Protein AF-A0A945CNE2-F1 (afdb_monomer_lite)

pLDDT: mean 84.8, std 10.84, range [41.72, 98.56]

Secondary structure (DSSP, 8-state):
--EEEEEE-TTS-EEEEETTEEEEE---SEEEEE-SS-EEEEEEE-TTS-EEEEESSS-EEEE-SS-EEEE-GGGT-S-SS-EEEEE-TTSPEEEEETTEEEEE-SSSEEEE-GGGT--S-BEEEEE-TTSPEEEE-SSSEEEEETTEEEEE-GGGT-S-S-EEEEEE-TTS-EEEEETTEEEEE-SS-EEEE-GGGT-S-S-EEEEEE-TTS-EEEEESS-EEEE-SS-EEEE-TTTT-S-S-EEEEEE-TTS-EEEEEBSS-EEEESSS-EEEE-TTTT-S-SBEEEEEE-TT-PEEEEETTEEEEE-----PPPEEEEEEEESEEEES-SEEEEETT--EEEEEEEE--SS-SS-EEEEEEETT-SS-EEESSSEEEEESPPSEEEEEEEEEE-TT-PBPSS-EEEEEEEE----TTTEEEEEEEEPPEEGGGTTGGGTS-SEEEEEEE-SSS-EEEEEEEE-TTTBSS-EEEEEEE-TTEEEEEEE---B-GGGGG--SEEEEEEEEEEEEEETTEEEEEEEEEEEEEE-TTEEETT-HHHHHTT--TT-HHHHHHHHHHHHHHHHHHTTSS--SSHHHHHHHHHHHHHTT-EE---SSS-HHHHTT-TT-EEEPPPHHHHHHHSEE-HHHHHHHHHHHHHHTT--EEEEEETTEEEEEEEEEEETT--SS----GGG-EEETTEEEEEE-GGGBTTB-HHHHHHHHHHHHHHT--GGGSEEEHHHHGGGS---PPPP--PPPPPPHHHHHHHHHHHHHHHHHHHHHHHIIIIIHHHHH-TT-HHHHHHHHHHHHHTT-HHHHHHHHHTTTTSTTHHHHHHHHHHHHHHTT-HHHHHHHHHHHHHH-TT-HHHHHHHHHHHHHHH-

Sequence (870 aa):
TGVKTIVEDREGNLWFGSKGGVNRYDEAQFTNFVFDDKILASTVEDRDGNLWFGKYEGGVIRYDGQQFVNFTTEDGLAGNRAIPKLLDGNGRVWIGTEAGMSRYDGEQFINFTSADGFTGFATPLAMDGKGSLWFYYGGGLGRYDRGRITTFTTRDGLPANEIRTAIEDRKGLLWFGTTAGVSRYDGQQFVNFTTEDGLSDSVVTSIVEDRDGNLWFGTRGGVSRYDGQQFVNFTTMDGLTHNYVSCILEDRKGHLWFGTWGGGVTVYDGFVFQSLLERDGLVHNTVWDLDQDQEGNIWIATQKGLTCYGPQAISPPVHLTNVAAGRNYGTVETLRIPSHQKQIFFEFQGVSFRTHQLVYVYRLEGHDEGWRQTRKNRVEYKDLPVGEYTFQVKAVDRDLNYSEEPATVSVEVYFQPVSSSIHISELNVQDVFASFYKTYADKSIGSVLVTNDDLTQIEAKLSFFIPDHMRRPTEKTILLEPQSSQIVSLHAILGKEILDLDGAIPAQAEVALSCEAEEQTISIQKSKNITVYGRGALTWDDLGKAAAFVTPEDHNVSAFSRSLFKEYRSHIKRRSIDGNIPTAMLLYEALNAHGIKYARDTSTPYSQVRGDRSAVDNIQYPGELLQSKMGDCDDCTVLYCALLENLDIPTALIDHPNHILMMFDSGITEDRYFGFSLDRDRYVEREGRFWIPVEVTKLGEGSFMEAWELGAKTCQRLQNMDELVTDVRKVWPEYPYALPSIGEEIVLPDSEELERVFVDDMEQLQMIREAFVERQYIHPLLENPGNHQRRMELAYTLIESGDFNYAISTLLNLLVTDLKAEAYYLIGFSYAKKKDFEKAVRFAEKAMEHDPENVGYRRGLEYFKGELME

Radius of gyration: 59.02 Å; chains: 1; bounding box: 154×55×142 Å

Foldseek 3Di:
DDFDDWDADPQRWIWTQDPVGIDIDDPDLKDWDFDPFFWDFDWDQFPQQWIWTATQFFAIWIHNPPDIDGDAVVQVFQHRRKGFEDQDPLRWTWIWHQFGIWIHPPRGTDDCGVVLVQDGTWAFAEAFPVGWTWIQRPFAIWIHDPSDIDGDAVVQPDQHRAWAHWYQFPVRWIWTFGQQAIWIHPPRHTDGDHVVQPDQHRHWQEWDQFPLRWIWTQGQRAIWIHPPRGIDGDAVVNPDQHRRFRYWDQFPVRWIWTQHAQSAIWIGNPADIFHDAVVLPDPGSGWRYWDATPVGWIWTQHRRGIMTGDQDQDAWDKEWQWKDFPHIPGHDQEAEAELVRFKIKTFMDTDDPNAPFKKKWKDWAVPDPDIDIDSHRMDMDGNDDADKIKIWMWIAGNSRHIHPGTHIHIYGHHHDDDLVQKDFPDWFFAAAELLQLVQLQPDFRTKIKMFGQAQAKFWKKKWKDWPPFAPGIDIDIDIHHHGDIDIDTHGGNGDNCLQVDDAKDKTKIKMKMWGDDPPDIRIDMDIDIHIYGYNQKDFPLDVLRLLLLLALPAPQLLQVLVVQCVVCVVVVVVFLDDFCVLSLQSVLLQLLLLLLAADDDPPAPLLVRVVDSSGMDGADRLVVSLVVSYDHLQNQVSNSQSSCVSVVWWKKWFDAPRHIKIKTFRRAFQVCPFADDDPPLQFDDDPRTTIQIFRSNCRNVDGRVVRSNVRSPRVVVVPDRPPGMGTSVVSCVVRPGDDDHDDDHRDTGDPVSSVVSSVVVSVVSVVSRVVRLCVQQVVVCVVPVPPLVSLQSSLVNCVSSLVLVVSLVSLVVCCVDPCNLVSLQSNLVSCVSVVVLVSSLVSLVSSCVSPVPPPVSVVSNVVSVVSVVD

Structure (mmCIF, N/CA/C/O backbone):
data_AF-A0A945CNE2-F1
#
_entry.id   AF-A0A945CNE2-F1
#
loop_
_atom_site.group_PDB
_atom_site.id
_atom_site.type_symbol
_atom_site.label_atom_id
_atom_site.label_alt_id
_atom_site.label_comp_id
_atom_site.label_asym_id
_atom_site.label_entity_id
_atom_site.label_seq_id
_atom_site.pdbx_PDB_ins_code
_atom_site.Cartn_x
_atom_site.Cartn_y
_atom_site.Cartn_z
_atom_site.occupancy
_atom_site.B_iso_or_equiv
_atom_site.auth_seq_id
_atom_site.auth_comp_id
_atom_site.auth_asym_id
_atom_site.auth_atom_id
_atom_site.pdbx_PDB_model_num
ATOM 1 N N . THR A 1 1 ? 57.312 10.509 -13.617 1.00 48.81 1 THR A N 1
ATOM 2 C CA . THR A 1 1 ? 57.717 10.393 -12.193 1.00 48.81 1 THR A CA 1
ATOM 3 C C . THR A 1 1 ? 57.771 8.918 -11.842 1.00 48.81 1 THR A C 1
ATOM 5 O O . THR A 1 1 ? 56.854 8.204 -12.206 1.00 48.81 1 THR A O 1
ATOM 8 N N . GLY A 1 2 ? 58.862 8.423 -11.245 1.00 67.56 2 GLY A N 1
ATOM 9 C CA . GLY A 1 2 ? 59.076 6.975 -11.086 1.00 67.56 2 GLY A CA 1
ATOM 10 C C . GLY A 1 2 ? 57.962 6.281 -10.293 1.00 67.56 2 GLY A C 1
ATOM 11 O O . GLY A 1 2 ? 57.649 6.714 -9.180 1.00 67.56 2 GLY A O 1
ATOM 12 N N . VAL A 1 3 ? 57.388 5.225 -10.875 1.00 72.12 3 VAL A N 1
ATOM 13 C CA . VAL A 1 3 ? 56.459 4.298 -10.214 1.00 72.12 3 VAL A CA 1
ATOM 14 C C . VAL A 1 3 ? 57.180 3.650 -9.029 1.00 72.12 3 VAL A C 1
ATOM 16 O O . VAL A 1 3 ? 58.333 3.236 -9.142 1.00 72.12 3 VAL A O 1
ATOM 19 N N . LYS A 1 4 ? 56.535 3.643 -7.863 1.00 81.12 4 LYS A N 1
ATOM 20 C CA . LYS A 1 4 ? 57.068 3.126 -6.593 1.00 81.12 4 LYS A CA 1
ATOM 21 C C . LYS A 1 4 ? 56.486 1.778 -6.211 1.00 81.12 4 LYS A C 1
ATOM 23 O O . LYS A 1 4 ? 57.161 1.018 -5.529 1.00 81.12 4 LYS A O 1
ATOM 28 N N . THR A 1 5 ? 55.257 1.512 -6.629 1.00 81.50 5 THR A N 1
ATOM 29 C CA . THR A 1 5 ? 54.573 0.246 -6.399 1.00 81.50 5 THR A CA 1
ATOM 30 C C . THR A 1 5 ? 53.618 -0.024 -7.550 1.00 81.50 5 THR A C 1
ATOM 32 O O . THR A 1 5 ? 53.101 0.925 -8.150 1.00 81.50 5 THR A O 1
ATOM 35 N N . ILE A 1 6 ? 53.421 -1.302 -7.844 1.00 84.94 6 ILE A N 1
ATOM 36 C CA . ILE A 1 6 ? 52.435 -1.805 -8.794 1.00 84.94 6 ILE A CA 1
ATOM 37 C C . ILE A 1 6 ? 51.647 -2.881 -8.051 1.00 84.94 6 ILE A C 1
ATOM 39 O O . ILE A 1 6 ? 52.257 -3.755 -7.435 1.00 84.94 6 ILE A O 1
ATOM 43 N N . VAL A 1 7 ? 50.321 -2.784 -8.057 1.00 83.19 7 VAL A N 1
ATOM 44 C CA . VAL A 1 7 ? 49.416 -3.760 -7.435 1.00 83.19 7 VAL A CA 1
ATOM 45 C C . VAL A 1 7 ? 48.315 -4.090 -8.429 1.00 83.19 7 VAL A C 1
ATOM 47 O O . VAL A 1 7 ? 47.772 -3.182 -9.044 1.00 83.19 7 VAL A O 1
ATOM 50 N N . GLU A 1 8 ? 47.990 -5.366 -8.573 1.00 79.75 8 GLU A N 1
ATOM 51 C CA . GLU A 1 8 ? 46.833 -5.824 -9.340 1.00 79.75 8 GLU A CA 1
ATOM 52 C C . GLU A 1 8 ? 45.645 -6.018 -8.386 1.00 79.75 8 GLU A C 1
ATOM 54 O O . GLU A 1 8 ? 45.818 -6.588 -7.302 1.00 79.75 8 GLU A O 1
ATOM 59 N N . ASP A 1 9 ? 44.467 -5.490 -8.726 1.00 74.75 9 ASP A N 1
ATOM 60 C CA . ASP A 1 9 ? 43.250 -5.718 -7.938 1.00 74.75 9 ASP A CA 1
ATOM 61 C C . ASP A 1 9 ? 42.511 -7.002 -8.358 1.00 74.75 9 ASP A C 1
ATOM 63 O O . ASP A 1 9 ? 42.917 -7.717 -9.268 1.00 74.75 9 ASP A O 1
ATOM 67 N N . ARG A 1 10 ? 41.417 -7.332 -7.658 1.00 66.44 10 ARG A N 1
ATOM 68 C CA . ARG A 1 10 ? 40.623 -8.542 -7.944 1.00 66.44 10 ARG A CA 1
ATOM 69 C C . ARG A 1 10 ? 39.889 -8.495 -9.288 1.00 66.44 10 ARG A C 1
ATOM 71 O O . ARG A 1 10 ? 39.385 -9.527 -9.715 1.00 66.44 10 ARG A O 1
ATOM 78 N N . GLU A 1 11 ? 39.803 -7.324 -9.909 1.00 61.50 11 GLU A N 1
ATOM 79 C CA . GLU A 1 11 ? 39.203 -7.115 -11.227 1.00 61.50 11 GLU A CA 1
ATOM 80 C C . GLU A 1 11 ? 40.269 -7.138 -12.343 1.00 61.50 11 GLU A C 1
ATOM 82 O O . GLU A 1 11 ? 39.922 -6.921 -13.498 1.00 61.50 11 GLU A O 1
ATOM 87 N N . GLY A 1 12 ? 41.544 -7.408 -12.020 1.00 67.06 12 GLY A N 1
ATOM 88 C CA . GLY A 1 12 ? 42.653 -7.453 -12.982 1.00 67.06 12 GLY A CA 1
ATOM 89 C C . GLY A 1 12 ? 43.250 -6.082 -13.325 1.00 67.06 12 GLY A C 1
ATOM 90 O O . GLY A 1 12 ? 44.127 -5.987 -14.182 1.00 67.06 12 GLY A O 1
ATOM 91 N N . ASN A 1 13 ? 42.823 -4.997 -12.662 1.00 70.94 13 ASN A N 1
ATOM 92 C CA . ASN A 1 13 ? 43.368 -3.667 -12.941 1.00 70.94 13 ASN A CA 1
ATOM 93 C C . ASN A 1 13 ? 44.749 -3.493 -12.307 1.00 70.94 13 ASN A C 1
ATOM 95 O O . ASN A 1 13 ? 44.954 -3.811 -11.132 1.00 70.94 13 ASN A O 1
ATOM 99 N N . LEU A 1 14 ? 45.666 -2.850 -13.031 1.00 77.69 14 LEU A N 1
ATOM 100 C CA . LEU A 1 14 ? 46.984 -2.483 -12.518 1.00 77.69 14 LEU A CA 1
ATOM 101 C C . LEU A 1 14 ? 46.967 -1.078 -11.907 1.00 77.69 14 LEU A C 1
ATOM 103 O O . LEU A 1 14 ? 46.661 -0.080 -12.558 1.00 77.69 14 LEU A O 1
ATOM 107 N N . TRP A 1 15 ? 47.381 -0.976 -10.651 1.00 77.88 15 TRP A N 1
ATOM 108 C CA . TRP A 1 15 ? 47.476 0.266 -9.892 1.00 77.88 15 TRP A CA 1
ATOM 109 C C . TRP A 1 15 ? 48.933 0.679 -9.704 1.00 77.88 15 TRP A C 1
ATOM 111 O O . TRP A 1 15 ? 49.726 -0.045 -9.109 1.00 77.88 15 TRP A O 1
ATOM 121 N N . PHE A 1 16 ? 49.281 1.885 -10.149 1.00 83.06 16 PHE A N 1
ATOM 122 C CA . PHE A 1 16 ? 50.624 2.459 -10.081 1.00 83.06 16 PHE A CA 1
ATOM 123 C C . PHE A 1 16 ? 50.670 3.555 -9.022 1.00 83.06 16 PHE A C 1
ATOM 125 O O . PHE A 1 16 ? 50.168 4.666 -9.222 1.00 83.06 16 PHE A O 1
ATOM 132 N N . GLY A 1 17 ? 51.333 3.283 -7.903 1.00 73.12 17 GLY A N 1
ATOM 133 C CA . GLY A 1 17 ? 51.627 4.309 -6.906 1.00 73.12 17 GLY A CA 1
ATOM 134 C C . GLY A 1 17 ? 52.874 5.095 -7.299 1.00 73.12 17 GLY A C 1
ATOM 135 O O . GLY A 1 17 ? 53.948 4.518 -7.467 1.00 73.12 17 GLY A O 1
ATOM 136 N N . SER A 1 18 ? 52.768 6.417 -7.427 1.00 80.56 18 SER A N 1
ATOM 137 C CA . SER A 1 18 ? 53.891 7.313 -7.729 1.00 80.56 18 SER A CA 1
ATOM 138 C C . SER A 1 18 ? 53.938 8.498 -6.758 1.00 80.56 18 SER A C 1
ATOM 140 O O . SER A 1 18 ? 52.992 8.758 -6.019 1.00 80.56 18 SER A O 1
ATOM 142 N N . LYS A 1 19 ? 55.020 9.289 -6.795 1.00 72.44 19 LYS A N 1
ATOM 143 C CA . LYS A 1 19 ? 55.090 10.562 -6.045 1.00 72.44 19 LYS A CA 1
ATOM 144 C C . LYS A 1 19 ? 54.014 11.585 -6.456 1.00 72.44 19 LYS A C 1
ATOM 146 O O . LYS A 1 19 ? 53.799 12.533 -5.715 1.00 72.44 19 LYS A O 1
ATOM 151 N N . GLY A 1 20 ? 53.394 11.421 -7.628 1.00 62.50 20 GLY A N 1
ATOM 152 C CA . GLY A 1 20 ? 52.336 12.298 -8.141 1.00 62.50 20 GLY A CA 1
ATOM 153 C C . GLY A 1 20 ? 50.917 11.788 -7.880 1.00 62.50 20 GLY A C 1
ATOM 154 O O . GLY A 1 20 ? 49.982 12.373 -8.407 1.00 62.50 20 GLY A O 1
ATOM 155 N N . GLY A 1 21 ? 50.758 10.703 -7.113 1.00 73.88 21 GLY A N 1
ATOM 156 C CA . GLY A 1 21 ? 49.468 10.068 -6.850 1.00 73.88 21 GLY A CA 1
ATOM 157 C C . GLY A 1 21 ? 49.391 8.637 -7.377 1.00 73.88 21 GLY A C 1
ATOM 158 O O . GLY A 1 21 ? 50.398 8.047 -7.792 1.00 73.88 21 GLY A O 1
ATOM 159 N N . VAL A 1 22 ? 48.180 8.090 -7.326 1.00 76.25 22 VAL A N 1
ATOM 160 C CA . VAL A 1 22 ? 47.851 6.727 -7.746 1.00 76.25 22 VAL A CA 1
ATOM 161 C C . VAL A 1 22 ? 47.195 6.785 -9.123 1.00 76.25 22 VAL A C 1
ATOM 163 O O . VAL A 1 22 ? 46.239 7.529 -9.311 1.00 76.25 22 VAL A O 1
ATOM 166 N N . ASN A 1 23 ? 47.717 6.019 -10.079 1.00 68.56 23 ASN A N 1
ATOM 167 C CA . ASN A 1 23 ? 47.142 5.877 -11.418 1.00 68.56 23 ASN A CA 1
ATOM 168 C C . ASN A 1 23 ? 46.636 4.445 -11.585 1.00 68.56 23 ASN A C 1
ATOM 170 O O . ASN A 1 23 ? 47.257 3.526 -11.056 1.00 68.56 23 ASN A O 1
ATOM 174 N N . ARG A 1 24 ? 45.551 4.254 -12.330 1.00 69.69 24 ARG A N 1
ATOM 175 C CA . ARG A 1 24 ? 45.004 2.934 -12.656 1.00 69.69 24 ARG A CA 1
ATOM 176 C C . ARG A 1 24 ? 45.126 2.697 -14.158 1.00 69.69 24 ARG A C 1
ATOM 178 O O . ARG A 1 24 ? 44.856 3.609 -14.936 1.00 69.69 24 ARG A O 1
ATOM 185 N N . TYR A 1 25 ? 45.530 1.496 -14.539 1.00 64.50 25 TYR A N 1
ATOM 186 C CA . TYR A 1 25 ? 45.461 0.968 -15.894 1.00 64.50 25 TYR A CA 1
ATOM 187 C C . TYR A 1 25 ? 44.485 -0.202 -15.879 1.00 64.50 25 TYR A C 1
ATOM 189 O O . TYR A 1 25 ? 44.632 -1.120 -15.075 1.00 64.50 25 TYR A O 1
ATOM 197 N N . ASP A 1 26 ? 43.482 -0.111 -16.734 1.00 62.59 26 ASP A N 1
ATOM 198 C CA . ASP A 1 26 ? 42.480 -1.142 -16.980 1.00 62.59 26 ASP A CA 1
ATOM 199 C C . ASP A 1 26 ? 42.867 -1.807 -18.308 1.00 62.59 26 ASP A C 1
ATOM 201 O O . ASP A 1 26 ? 43.259 -1.101 -19.249 1.00 62.59 26 ASP A O 1
ATOM 205 N N . GLU A 1 27 ? 42.856 -3.139 -18.370 1.00 59.25 27 GLU A N 1
ATOM 206 C CA . GLU A 1 27 ? 43.110 -3.854 -19.622 1.00 59.25 27 GLU A CA 1
ATOM 207 C C . GLU A 1 27 ? 42.009 -3.446 -20.610 1.00 59.25 27 GLU A C 1
ATOM 209 O O . GLU A 1 27 ? 40.829 -3.433 -20.270 1.00 59.25 27 GLU A O 1
ATOM 214 N N . ALA A 1 28 ? 42.396 -2.961 -21.791 1.00 57.50 28 ALA A N 1
ATOM 215 C CA . ALA A 1 28 ? 41.548 -2.065 -22.572 1.00 57.50 28 ALA A CA 1
ATOM 216 C C . ALA A 1 28 ? 40.237 -2.728 -23.047 1.00 57.50 28 ALA A C 1
ATOM 218 O O . ALA A 1 28 ? 40.184 -3.297 -24.133 1.00 57.50 28 ALA A O 1
ATOM 219 N N . GLN A 1 29 ? 39.150 -2.559 -22.279 1.00 76.38 29 GLN A N 1
ATOM 220 C CA . GLN A 1 29 ? 37.779 -2.879 -22.710 1.00 76.38 29 GLN A CA 1
ATOM 221 C C . GLN A 1 29 ? 37.369 -2.096 -23.963 1.00 76.38 29 GLN A C 1
ATOM 223 O O . GLN A 1 29 ? 36.463 -2.509 -24.677 1.00 76.38 29 GLN A O 1
ATOM 228 N N . PHE A 1 30 ? 38.018 -0.955 -24.207 1.00 83.19 30 PHE A N 1
ATOM 229 C CA . PHE A 1 30 ? 37.786 -0.085 -25.350 1.00 83.19 30 PHE A CA 1
ATOM 230 C C . PHE A 1 30 ? 39.018 -0.082 -26.248 1.00 83.19 30 PHE A C 1
ATOM 232 O O . PHE A 1 30 ? 40.075 0.424 -25.861 1.00 83.19 30 PHE A O 1
ATOM 239 N N . THR A 1 31 ? 38.864 -0.575 -27.472 1.00 85.00 31 THR A N 1
ATOM 240 C CA . THR A 1 31 ? 39.857 -0.401 -28.534 1.00 85.00 31 THR A CA 1
ATOM 241 C C . THR A 1 31 ? 39.325 0.594 -29.554 1.00 85.00 31 THR A C 1
ATOM 243 O O . THR A 1 31 ? 38.294 0.376 -30.184 1.00 85.00 31 THR A O 1
ATOM 246 N N . ASN A 1 32 ? 40.030 1.713 -29.702 1.00 85.31 32 ASN A N 1
ATOM 247 C CA . ASN A 1 32 ? 39.573 2.864 -30.470 1.00 85.31 32 ASN A CA 1
ATOM 248 C C . ASN A 1 32 ? 40.382 3.035 -31.759 1.00 85.31 32 ASN A C 1
ATOM 250 O O . ASN A 1 32 ? 41.607 3.145 -31.720 1.00 85.31 32 ASN A O 1
ATOM 254 N N . PHE A 1 33 ? 39.684 3.147 -32.886 1.00 82.38 33 PHE A N 1
ATOM 255 C CA . PHE A 1 33 ? 40.250 3.392 -34.209 1.00 82.38 33 PHE A CA 1
ATOM 256 C C . PHE A 1 33 ? 39.753 4.746 -34.719 1.00 82.38 33 PHE A C 1
ATOM 258 O O . PHE A 1 33 ? 38.573 4.917 -35.026 1.00 82.38 33 PHE A O 1
ATOM 265 N N . VAL A 1 34 ? 40.647 5.730 -34.778 1.00 80.69 34 VAL A N 1
ATOM 266 C CA . VAL A 1 34 ? 40.336 7.093 -35.233 1.00 80.69 34 VAL A CA 1
ATOM 267 C C . VAL A 1 34 ? 40.701 7.219 -36.707 1.00 80.69 34 VAL A C 1
ATOM 269 O O . VAL A 1 34 ? 41.773 6.777 -37.116 1.00 80.69 34 VAL A O 1
ATOM 272 N N . PHE A 1 35 ? 39.822 7.835 -37.494 1.00 74.00 35 PHE A N 1
ATOM 273 C CA . PHE A 1 35 ? 40.018 8.041 -38.928 1.00 74.00 35 PHE A CA 1
ATOM 274 C C . PHE A 1 35 ? 39.934 9.539 -39.242 1.00 74.00 35 PHE A C 1
ATOM 276 O O . PHE A 1 35 ? 39.109 10.245 -38.662 1.00 74.00 35 PHE A O 1
ATOM 283 N N . ASP A 1 36 ? 40.791 10.022 -40.146 1.00 65.31 36 ASP A N 1
ATOM 284 C CA . ASP A 1 36 ? 40.852 11.445 -40.521 1.00 65.31 36 ASP A CA 1
ATOM 285 C C . ASP A 1 36 ? 39.625 11.893 -41.341 1.00 65.31 36 ASP A C 1
ATOM 287 O O . ASP A 1 36 ? 39.204 13.051 -41.268 1.00 65.31 36 ASP A O 1
ATOM 291 N N . ASP A 1 37 ? 39.014 10.961 -42.079 1.00 64.19 37 ASP A N 1
ATOM 292 C CA . ASP A 1 37 ? 37.804 11.181 -42.869 1.00 64.19 37 ASP A CA 1
ATOM 293 C C . ASP A 1 37 ? 36.534 10.852 -42.072 1.00 64.19 37 ASP A C 1
ATOM 295 O O . ASP A 1 37 ? 36.512 9.978 -41.202 1.00 64.19 37 ASP A O 1
ATOM 299 N N . LYS A 1 38 ? 35.419 11.512 -42.408 1.00 63.06 38 LYS A N 1
ATOM 300 C CA . LYS A 1 38 ? 34.115 11.196 -41.808 1.00 63.06 38 LYS A CA 1
ATOM 301 C C . LYS A 1 38 ? 33.673 9.787 -42.231 1.00 63.06 38 LYS A C 1
ATOM 303 O O . LYS A 1 38 ? 33.327 9.576 -43.396 1.00 63.06 38 LYS A O 1
ATOM 308 N N . ILE A 1 39 ? 33.629 8.847 -41.285 1.00 61.84 39 ILE A N 1
ATOM 309 C CA . ILE A 1 39 ? 32.985 7.538 -41.481 1.00 61.84 39 ILE A CA 1
ATOM 310 C C . ILE A 1 39 ? 31.501 7.760 -41.787 1.00 61.84 39 ILE A C 1
ATOM 312 O O . ILE A 1 39 ? 30.827 8.525 -41.088 1.00 61.84 39 ILE A O 1
ATOM 316 N N . LEU A 1 40 ? 30.992 7.088 -42.824 1.00 60.56 40 LEU A N 1
ATOM 317 C CA . LEU A 1 40 ? 29.563 7.004 -43.092 1.00 60.56 40 LEU A CA 1
ATOM 318 C C . LEU A 1 40 ? 29.010 5.671 -42.586 1.00 60.56 40 LEU A C 1
ATOM 320 O O . LEU A 1 40 ? 29.154 4.623 -43.203 1.00 60.56 40 LEU A O 1
ATOM 324 N N . ALA A 1 41 ? 28.251 5.804 -41.505 1.00 61.91 41 ALA A N 1
ATOM 325 C CA . ALA A 1 41 ? 26.863 5.362 -41.450 1.00 61.91 41 ALA A CA 1
ATOM 326 C C . ALA A 1 41 ? 26.526 3.871 -41.351 1.00 61.91 41 ALA A C 1
ATOM 328 O O . ALA A 1 41 ? 25.341 3.607 -41.137 1.00 61.91 41 ALA A O 1
ATOM 329 N N . SER A 1 42 ? 27.456 2.923 -41.468 1.00 64.38 42 SER A N 1
ATOM 330 C CA . SER A 1 42 ? 27.125 1.546 -41.078 1.00 64.38 42 SER A CA 1
ATOM 331 C C . SER A 1 42 ? 28.256 0.565 -40.901 1.00 64.38 42 SER A C 1
ATOM 333 O O . SER A 1 42 ? 29.333 0.717 -41.479 1.00 64.38 42 SER A O 1
ATOM 335 N N . THR A 1 43 ? 27.919 -0.462 -40.131 1.00 73.62 43 THR A N 1
ATOM 336 C CA . THR A 1 43 ? 28.683 -1.671 -39.852 1.00 73.62 43 THR A CA 1
ATOM 337 C C . THR A 1 43 ? 27.906 -2.888 -40.339 1.00 73.62 43 THR A C 1
ATOM 339 O O . THR A 1 43 ? 26.699 -2.971 -40.130 1.00 73.62 43 THR A O 1
ATOM 342 N N . VAL A 1 44 ? 28.588 -3.812 -41.015 1.00 80.38 44 VAL A N 1
ATOM 343 C CA . VAL A 1 44 ? 28.055 -5.148 -41.321 1.00 80.38 44 VAL A CA 1
ATOM 344 C C . VAL A 1 44 ? 29.171 -6.166 -41.128 1.00 80.38 44 VAL A C 1
ATOM 346 O O . VAL A 1 44 ? 30.202 -6.066 -41.797 1.00 80.38 44 VAL A O 1
ATOM 349 N N . GLU A 1 45 ? 28.963 -7.148 -40.260 1.00 83.75 45 GLU A N 1
ATOM 350 C CA . GLU A 1 45 ? 29.781 -8.360 -40.201 1.00 83.75 45 GLU A CA 1
ATOM 351 C C . GLU A 1 45 ? 29.409 -9.323 -41.343 1.00 83.75 45 GLU A C 1
ATOM 353 O O . GLU A 1 45 ? 28.234 -9.606 -41.589 1.00 83.75 45 GLU A O 1
ATOM 358 N N . ASP A 1 46 ? 30.406 -9.824 -42.073 1.00 83.62 46 ASP A N 1
ATOM 359 C CA . ASP A 1 46 ? 30.221 -10.922 -43.021 1.00 83.62 46 ASP A CA 1
ATOM 360 C C . ASP A 1 46 ? 30.375 -12.301 -42.355 1.00 83.62 46 ASP A C 1
ATOM 362 O O . ASP A 1 46 ? 30.695 -12.433 -41.176 1.00 83.62 46 ASP A O 1
ATOM 366 N N . ARG A 1 47 ? 30.113 -13.379 -43.105 1.00 81.12 47 ARG A N 1
ATOM 367 C CA . ARG A 1 47 ? 30.158 -14.746 -42.549 1.00 81.12 47 ARG A CA 1
ATOM 368 C C . ARG A 1 47 ? 31.536 -15.187 -42.073 1.00 81.12 47 ARG A C 1
ATOM 370 O O . ARG A 1 47 ? 31.610 -16.092 -41.243 1.00 81.12 47 ARG A O 1
ATOM 377 N N . ASP A 1 48 ? 32.586 -14.581 -42.607 1.00 81.62 48 ASP A N 1
ATOM 378 C CA . ASP A 1 48 ? 33.962 -14.898 -42.244 1.00 81.62 48 ASP A CA 1
ATOM 379 C C . ASP A 1 48 ? 34.419 -14.077 -41.025 1.00 81.62 48 ASP A C 1
ATOM 381 O O . ASP A 1 48 ? 35.562 -14.209 -40.593 1.00 81.62 48 ASP A O 1
ATOM 385 N N . GLY A 1 49 ? 33.525 -13.263 -40.448 1.00 80.38 49 GLY A N 1
ATOM 386 C CA . GLY A 1 49 ? 33.800 -12.403 -39.300 1.00 80.38 49 GLY A CA 1
ATOM 387 C C . GLY A 1 49 ? 34.473 -11.085 -39.675 1.00 80.38 49 GLY A C 1
ATOM 388 O O . GLY A 1 49 ? 34.974 -10.385 -38.795 1.00 80.38 49 GLY A O 1
ATOM 389 N N . ASN A 1 50 ? 34.521 -10.723 -40.966 1.00 86.00 50 ASN A N 1
ATOM 390 C CA . ASN A 1 50 ? 35.072 -9.429 -41.353 1.00 86.00 50 ASN A CA 1
ATOM 391 C C . ASN A 1 50 ? 34.020 -8.337 -41.184 1.00 86.00 50 ASN A C 1
ATOM 393 O O . ASN A 1 50 ? 32.872 -8.486 -41.602 1.00 86.00 50 ASN A O 1
ATOM 397 N N . LEU A 1 51 ? 34.445 -7.187 -40.675 1.00 85.50 51 LEU A N 1
ATOM 398 C CA . LEU A 1 51 ? 33.576 -6.028 -40.496 1.00 85.50 51 LEU A CA 1
ATOM 399 C C . LEU A 1 51 ? 33.732 -5.047 -41.650 1.00 85.50 51 LEU A C 1
ATOM 401 O O . LEU A 1 51 ? 34.850 -4.686 -42.023 1.00 85.50 51 LEU A O 1
ATOM 405 N N . TRP A 1 52 ? 32.611 -4.582 -42.187 1.00 86.94 52 TRP A N 1
ATOM 406 C CA . TRP A 1 52 ? 32.558 -3.645 -43.305 1.00 86.94 52 TRP A CA 1
ATOM 407 C C . TRP A 1 52 ? 32.047 -2.275 -42.867 1.00 86.94 52 TRP A C 1
ATOM 409 O O . TRP A 1 52 ? 31.015 -2.174 -42.210 1.00 86.94 52 TRP A O 1
ATOM 419 N N . PHE A 1 53 ? 32.736 -1.214 -43.295 1.00 84.31 53 PHE A N 1
ATOM 420 C CA . PHE A 1 53 ? 32.463 0.175 -42.920 1.00 84.31 53 PHE A CA 1
ATOM 421 C C . PHE A 1 53 ? 32.400 1.085 -44.150 1.00 84.31 53 PHE A C 1
ATOM 423 O O . PHE A 1 53 ? 33.218 0.962 -45.060 1.00 84.31 53 PHE A O 1
ATOM 430 N N . GLY A 1 54 ? 31.469 2.038 -44.178 1.00 81.06 54 GLY A N 1
ATOM 431 C CA . GLY A 1 54 ? 31.394 3.053 -45.239 1.00 81.06 54 GLY A CA 1
ATOM 432 C C . GLY A 1 54 ? 32.218 4.310 -44.937 1.00 81.06 54 GLY A C 1
ATOM 433 O O . GLY A 1 54 ? 32.286 4.761 -43.792 1.00 81.06 54 GLY A O 1
ATOM 434 N N . LYS A 1 55 ? 32.807 4.940 -45.961 1.00 76.38 55 LYS A N 1
ATOM 435 C CA . LYS A 1 55 ? 33.370 6.306 -45.881 1.00 76.38 55 LYS A CA 1
ATOM 436 C C . LYS A 1 55 ? 32.478 7.309 -46.611 1.00 76.38 55 LYS A C 1
ATOM 438 O O . LYS A 1 55 ? 31.833 6.960 -47.597 1.00 76.38 55 LYS A O 1
ATOM 443 N N . TYR A 1 56 ? 32.455 8.570 -46.150 1.00 71.50 56 TYR A N 1
ATOM 444 C CA . TYR A 1 56 ? 31.688 9.634 -46.822 1.00 71.50 56 TYR A CA 1
ATOM 445 C C . TYR A 1 56 ? 32.136 9.825 -48.273 1.00 71.50 56 TYR A C 1
ATOM 447 O O . TYR A 1 56 ? 31.314 9.838 -49.187 1.00 71.50 56 TYR A O 1
ATOM 455 N N . GLU A 1 57 ? 33.447 9.917 -48.462 1.00 72.75 57 GLU A N 1
ATOM 456 C CA . GLU A 1 57 ? 34.141 9.954 -49.743 1.00 72.75 57 GLU A CA 1
ATOM 457 C C . GLU A 1 57 ? 35.363 9.038 -49.581 1.00 72.75 57 GLU A C 1
ATOM 459 O O . GLU A 1 57 ? 36.204 9.297 -48.725 1.00 72.75 57 GLU A O 1
ATOM 464 N N . GLY A 1 58 ? 35.429 7.919 -50.314 1.00 79.75 58 GLY A N 1
ATOM 465 C CA . GLY A 1 58 ? 36.595 7.017 -50.257 1.00 79.75 58 GLY A CA 1
ATOM 466 C C . GLY A 1 58 ? 36.312 5.513 -50.267 1.00 79.75 58 GLY A C 1
ATOM 467 O O . GLY A 1 58 ? 37.242 4.740 -50.032 1.00 79.75 58 GLY A O 1
ATOM 468 N N . GLY A 1 59 ? 35.070 5.103 -50.540 1.00 87.94 59 GLY A N 1
ATOM 469 C CA . GLY A 1 59 ? 34.678 3.706 -50.713 1.00 87.94 59 GLY A CA 1
ATOM 470 C C . GLY A 1 59 ? 34.285 3.006 -49.409 1.00 87.94 59 GLY A C 1
ATOM 471 O O . GLY A 1 59 ? 33.693 3.626 -48.522 1.00 87.94 59 GLY A O 1
ATOM 472 N N . VAL A 1 60 ? 34.581 1.708 -49.308 1.00 89.00 60 VAL A N 1
ATOM 473 C CA . VAL A 1 60 ? 34.303 0.878 -48.120 1.00 89.00 60 VAL A CA 1
ATOM 474 C C . VAL A 1 60 ? 35.588 0.315 -47.523 1.00 89.00 60 VAL A C 1
ATOM 476 O O . VAL A 1 60 ? 36.516 -0.034 -48.246 1.00 89.00 60 VAL A O 1
ATOM 479 N N . ILE A 1 61 ? 35.642 0.200 -46.201 1.00 86.75 61 ILE A N 1
ATOM 480 C CA . ILE A 1 61 ? 36.729 -0.457 -45.474 1.00 86.75 61 ILE A CA 1
ATOM 481 C C . ILE A 1 61 ? 36.251 -1.833 -45.024 1.00 86.75 61 ILE A C 1
ATOM 483 O O . ILE A 1 61 ? 35.155 -1.938 -44.486 1.00 86.75 61 ILE A O 1
ATOM 487 N N . ARG A 1 62 ? 37.085 -2.859 -45.170 1.00 88.94 62 ARG A N 1
ATOM 488 C CA . ARG A 1 62 ? 36.915 -4.167 -44.533 1.00 88.94 62 ARG A CA 1
ATOM 489 C C . ARG A 1 62 ? 37.991 -4.373 -43.472 1.00 88.94 62 ARG A C 1
ATOM 491 O O . ARG A 1 62 ? 39.164 -4.147 -43.759 1.00 88.94 62 ARG A O 1
ATOM 498 N N . TYR A 1 63 ? 37.614 -4.822 -42.283 1.00 85.31 63 TYR A N 1
ATOM 499 C CA . TYR A 1 63 ? 38.526 -5.248 -41.225 1.00 85.31 63 TYR A CA 1
ATOM 500 C C . TYR A 1 63 ? 38.453 -6.762 -41.055 1.00 85.31 63 TYR A C 1
ATOM 502 O O . TYR A 1 63 ? 37.374 -7.285 -40.804 1.00 85.31 63 TYR A O 1
ATOM 510 N N . ASP A 1 64 ? 39.586 -7.447 -41.194 1.00 82.44 64 ASP A N 1
ATOM 511 C CA . ASP A 1 64 ? 39.690 -8.916 -41.132 1.00 82.44 64 ASP A CA 1
ATOM 512 C C . ASP A 1 64 ? 40.140 -9.448 -39.756 1.00 82.44 64 ASP A C 1
ATOM 514 O O . ASP A 1 64 ? 40.615 -10.576 -39.632 1.00 82.44 64 ASP A O 1
ATOM 518 N N . GLY A 1 65 ? 40.058 -8.612 -38.718 1.00 77.56 65 GLY A N 1
ATOM 519 C CA . GLY A 1 65 ? 40.588 -8.924 -37.389 1.00 77.56 65 GLY A CA 1
ATOM 520 C C . GLY A 1 65 ? 42.073 -8.590 -37.211 1.00 77.56 65 GLY A C 1
ATOM 521 O O . GLY A 1 65 ? 42.553 -8.572 -36.079 1.00 77.56 65 GLY A O 1
ATOM 522 N N . GLN A 1 66 ? 42.808 -8.287 -38.288 1.00 79.38 66 GLN A N 1
ATOM 523 C CA . GLN A 1 66 ? 44.229 -7.918 -38.227 1.00 79.38 66 GLN A CA 1
ATOM 524 C C . GLN A 1 66 ? 44.522 -6.567 -38.880 1.00 79.38 66 GLN A C 1
ATOM 526 O O . GLN A 1 66 ? 45.332 -5.791 -38.370 1.00 79.38 66 GLN A O 1
ATOM 531 N N . GLN A 1 67 ? 43.886 -6.277 -40.011 1.00 84.06 67 GLN A N 1
ATOM 532 C CA . GLN A 1 67 ? 44.164 -5.100 -40.827 1.00 84.06 67 GLN A CA 1
ATOM 533 C C . GLN A 1 67 ? 42.894 -4.532 -41.462 1.00 84.06 67 GLN A C 1
ATOM 535 O O . GLN A 1 67 ? 41.910 -5.227 -41.704 1.00 84.06 67 GLN A O 1
ATOM 540 N N . PHE A 1 68 ? 42.950 -3.237 -41.770 1.00 83.94 68 PHE A N 1
ATOM 541 C CA . PHE A 1 68 ? 41.916 -2.534 -42.520 1.00 83.94 68 PHE A CA 1
ATOM 542 C C . PHE A 1 68 ? 42.302 -2.467 -44.003 1.00 83.94 68 PHE A C 1
ATOM 544 O O . PHE A 1 68 ? 43.365 -1.949 -44.348 1.00 83.94 68 PHE A O 1
ATOM 551 N N . VAL A 1 69 ? 41.422 -2.944 -44.882 1.00 88.00 69 VAL A N 1
ATOM 552 C CA . VAL A 1 69 ? 41.567 -2.913 -46.345 1.00 88.00 69 VAL A CA 1
ATOM 553 C C . VAL A 1 69 ? 40.521 -1.969 -46.928 1.00 88.00 69 VAL A C 1
ATOM 555 O O . VAL A 1 69 ? 39.341 -2.101 -46.624 1.00 88.00 69 VAL A O 1
ATOM 558 N N . ASN A 1 70 ? 40.932 -1.008 -47.755 1.00 88.31 70 ASN A N 1
ATOM 559 C CA . ASN A 1 70 ? 40.030 -0.031 -48.371 1.00 88.31 70 ASN A CA 1
ATOM 560 C C . ASN A 1 70 ? 39.730 -0.413 -49.824 1.00 88.31 70 ASN A C 1
ATOM 562 O O . ASN A 1 70 ? 40.666 -0.589 -50.595 1.00 88.31 70 ASN A O 1
ATOM 566 N N . PHE A 1 71 ? 38.452 -0.471 -50.191 1.00 90.88 71 PHE A N 1
ATOM 567 C CA . PHE A 1 71 ? 37.974 -0.746 -51.543 1.00 90.88 71 PHE A CA 1
ATOM 568 C C . PHE A 1 71 ? 37.298 0.485 -52.139 1.00 90.88 71 PHE A C 1
ATOM 570 O O . PHE A 1 71 ? 36.438 1.099 -51.508 1.00 90.88 71 PHE A O 1
ATOM 577 N N . THR A 1 72 ? 37.651 0.811 -53.374 1.00 92.69 72 THR A N 1
ATOM 578 C CA . THR A 1 72 ? 37.177 1.975 -54.129 1.00 92.69 72 THR A CA 1
ATOM 579 C C . THR A 1 72 ? 36.662 1.563 -55.509 1.00 92.69 72 THR A C 1
ATOM 581 O O . THR A 1 72 ? 36.630 0.384 -55.866 1.00 92.69 72 THR A O 1
ATOM 584 N N . THR A 1 73 ? 36.284 2.538 -56.334 1.00 93.19 73 THR A N 1
ATOM 585 C CA . THR A 1 73 ? 35.987 2.324 -57.759 1.00 93.19 73 THR A CA 1
ATOM 586 C C . THR A 1 73 ? 37.145 1.694 -58.536 1.00 93.19 73 THR A C 1
ATOM 588 O O . THR A 1 73 ? 36.899 1.039 -59.545 1.00 93.19 73 THR A O 1
ATOM 591 N N . GLU A 1 74 ? 38.397 1.864 -58.092 1.00 92.69 74 GLU A N 1
ATOM 592 C CA . GLU A 1 74 ? 39.557 1.199 -58.710 1.00 92.69 74 GLU A CA 1
ATOM 593 C C . GLU A 1 74 ? 39.552 -0.318 -58.460 1.00 92.69 74 GLU A C 1
ATOM 595 O O . GLU A 1 74 ? 40.039 -1.082 -59.291 1.00 92.69 74 GLU A O 1
ATOM 600 N N . ASP A 1 75 ? 38.914 -0.753 -57.372 1.00 93.00 75 ASP A N 1
ATOM 601 C CA . ASP A 1 75 ? 38.792 -2.153 -56.957 1.00 93.00 75 ASP A CA 1
ATOM 602 C C . ASP A 1 75 ? 37.493 -2.813 -57.462 1.00 93.00 75 ASP A C 1
ATOM 604 O O . ASP A 1 75 ? 37.192 -3.957 -57.128 1.00 93.00 75 ASP A O 1
ATOM 608 N N . GLY A 1 76 ? 36.707 -2.098 -58.276 1.00 91.75 76 GLY A N 1
ATOM 609 C CA . GLY A 1 76 ? 35.477 -2.601 -58.893 1.00 91.75 76 GLY A CA 1
ATOM 610 C C . GLY A 1 76 ? 34.177 -2.176 -58.207 1.00 91.75 76 GLY A C 1
ATOM 611 O O . GLY A 1 76 ? 33.110 -2.595 -58.653 1.00 91.75 76 GLY A O 1
ATOM 612 N N . LEU A 1 77 ? 34.221 -1.333 -57.173 1.00 93.75 77 LEU A N 1
ATOM 613 C CA . LEU A 1 77 ? 33.024 -0.766 -56.539 1.00 93.75 77 LEU A CA 1
ATOM 614 C C . LEU A 1 77 ? 32.275 0.178 -57.502 1.00 93.75 77 LEU A C 1
ATOM 616 O O . LEU A 1 77 ? 32.899 0.895 -58.283 1.00 93.75 77 LEU A O 1
ATOM 620 N N . ALA A 1 78 ? 30.940 0.222 -57.450 1.00 91.31 78 ALA A N 1
ATOM 621 C CA . ALA A 1 78 ? 30.146 1.046 -58.373 1.00 91.31 78 ALA A CA 1
ATOM 622 C C . ALA A 1 78 ? 30.332 2.562 -58.154 1.00 91.31 78 ALA A C 1
ATOM 624 O O . ALA A 1 78 ? 30.214 3.338 -59.101 1.00 91.31 78 ALA A O 1
ATOM 625 N N . GLY A 1 79 ? 30.628 2.984 -56.922 1.00 90.00 79 GLY A N 1
ATOM 626 C CA . GLY A 1 79 ? 30.814 4.382 -56.534 1.00 90.00 79 GLY A CA 1
ATOM 627 C C . GLY A 1 79 ? 31.577 4.505 -55.215 1.00 90.00 79 GLY A C 1
ATOM 628 O O . GLY A 1 79 ? 31.638 3.552 -54.443 1.00 90.00 79 GLY A O 1
ATOM 629 N N . ASN A 1 80 ? 32.183 5.667 -54.960 1.00 89.00 80 ASN A N 1
ATOM 630 C CA . ASN A 1 80 ? 33.039 5.894 -53.786 1.00 89.00 80 ASN A CA 1
ATOM 631 C C . ASN A 1 80 ? 32.288 6.497 -52.593 1.00 89.00 80 ASN A C 1
ATOM 633 O O . ASN A 1 80 ? 32.871 6.614 -51.512 1.00 89.00 80 ASN A O 1
ATOM 637 N N . ARG A 1 81 ? 31.015 6.870 -52.755 1.00 87.75 81 ARG A N 1
ATOM 638 C CA . ARG A 1 81 ? 30.108 7.180 -51.647 1.00 87.75 81 ARG A CA 1
ATOM 639 C C . ARG A 1 81 ? 29.305 5.925 -51.329 1.00 87.75 81 ARG A C 1
ATOM 641 O O . ARG A 1 81 ? 28.167 5.763 -51.766 1.00 87.75 81 ARG A O 1
ATOM 648 N N . ALA A 1 82 ? 29.932 5.035 -50.570 1.00 86.69 82 ALA A N 1
ATOM 649 C CA . ALA A 1 82 ? 29.478 3.667 -50.403 1.00 86.69 82 ALA A CA 1
ATOM 650 C C . ALA A 1 82 ? 29.047 3.362 -48.962 1.00 86.69 82 ALA A C 1
ATOM 652 O O . ALA A 1 82 ? 29.704 3.767 -48.004 1.00 86.69 82 ALA A O 1
ATOM 653 N N . ILE A 1 83 ? 27.929 2.651 -48.814 1.00 86.38 83 ILE A N 1
ATOM 654 C CA . ILE A 1 83 ? 27.299 2.359 -47.523 1.00 86.38 83 ILE A CA 1
ATOM 655 C C . ILE A 1 83 ? 26.986 0.851 -47.453 1.00 86.38 83 ILE A C 1
ATOM 657 O O . ILE A 1 83 ? 25.991 0.420 -48.049 1.00 86.38 83 ILE A O 1
ATOM 661 N N . PRO A 1 84 ? 27.814 0.028 -46.777 1.00 82.38 84 PRO A N 1
ATOM 662 C CA . PRO A 1 84 ? 27.512 -1.389 -46.565 1.00 82.38 84 PRO A CA 1
ATOM 663 C C . PRO A 1 84 ? 26.334 -1.501 -45.600 1.00 82.38 84 PRO A C 1
ATOM 665 O O . PRO A 1 84 ? 26.400 -0.930 -44.520 1.00 82.38 84 PRO A O 1
ATOM 668 N N . LYS A 1 85 ? 25.235 -2.163 -45.968 1.00 84.56 85 LYS A N 1
ATOM 669 C CA . LYS A 1 85 ? 24.015 -2.156 -45.128 1.00 84.56 85 LYS A CA 1
ATOM 670 C C . LYS A 1 85 ? 23.365 -3.504 -44.898 1.00 84.56 85 LYS A C 1
ATOM 672 O O . LYS A 1 85 ? 22.593 -3.628 -43.957 1.00 84.56 85 LYS A O 1
ATOM 677 N N . LEU A 1 86 ? 23.617 -4.481 -45.761 1.00 87.50 86 LEU A N 1
ATOM 678 C CA . LEU A 1 86 ? 22.858 -5.723 -45.740 1.00 87.50 86 LEU A CA 1
ATOM 679 C C . LEU A 1 86 ? 23.758 -6.913 -46.051 1.00 87.50 86 LEU A C 1
ATOM 681 O O . LEU A 1 86 ? 24.405 -6.946 -47.096 1.00 87.50 86 LEU A O 1
ATOM 685 N N . LEU A 1 87 ? 23.741 -7.910 -45.173 1.00 87.00 87 LEU A N 1
ATOM 686 C CA . LEU A 1 87 ? 24.268 -9.242 -45.442 1.00 87.00 87 LEU A CA 1
ATOM 687 C C . LEU A 1 87 ? 23.129 -10.123 -45.968 1.00 87.00 87 LEU A C 1
ATOM 689 O O . LEU A 1 87 ? 22.091 -10.244 -45.321 1.00 87.00 87 LEU A O 1
ATOM 693 N N . ASP A 1 88 ? 23.292 -10.736 -47.142 1.00 84.88 88 ASP A N 1
ATOM 694 C CA . ASP A 1 88 ? 22.272 -11.652 -47.666 1.00 84.88 88 ASP A CA 1
ATOM 695 C C . ASP A 1 88 ? 22.375 -13.074 -47.091 1.00 84.88 88 ASP A C 1
ATOM 697 O O . ASP A 1 88 ? 23.378 -13.476 -46.499 1.00 84.88 88 ASP A O 1
ATOM 701 N N . GLY A 1 89 ? 21.337 -13.887 -47.315 1.00 80.38 89 GLY A N 1
ATOM 702 C CA . GLY A 1 89 ? 21.280 -15.284 -46.866 1.00 80.38 89 GLY A CA 1
ATOM 703 C C . GLY A 1 89 ? 22.346 -16.214 -47.469 1.00 80.38 89 GLY A C 1
ATOM 704 O O . GLY A 1 89 ? 22.404 -17.387 -47.099 1.00 80.38 89 GLY A O 1
ATOM 705 N N . ASN A 1 90 ? 23.206 -15.729 -48.371 1.00 82.31 90 ASN A N 1
ATOM 706 C CA . ASN A 1 90 ? 24.382 -16.441 -48.876 1.00 82.31 90 ASN A CA 1
ATOM 707 C C . ASN A 1 90 ? 25.699 -15.901 -48.294 1.00 82.31 90 ASN A C 1
ATOM 709 O O . ASN A 1 90 ? 26.755 -16.423 -48.639 1.00 82.31 90 ASN A O 1
ATOM 713 N N . GLY A 1 91 ? 25.645 -14.911 -47.400 1.00 82.19 91 GLY A N 1
ATOM 714 C CA . GLY A 1 91 ? 26.812 -14.280 -46.787 1.00 82.19 91 GLY A CA 1
ATOM 715 C C . GLY A 1 91 ? 27.445 -13.182 -47.631 1.00 82.19 91 GLY A C 1
ATOM 716 O O . GLY A 1 91 ? 28.604 -12.855 -47.410 1.00 82.19 91 GLY A O 1
ATOM 717 N N . ARG A 1 92 ? 26.726 -12.632 -48.615 1.00 88.69 92 ARG A N 1
ATOM 718 C CA . ARG A 1 92 ? 27.247 -11.571 -49.486 1.00 88.69 92 ARG A CA 1
ATOM 719 C C . ARG A 1 92 ? 26.875 -10.207 -48.938 1.00 88.69 92 ARG A C 1
ATOM 721 O O . ARG A 1 92 ? 25.724 -9.989 -48.556 1.00 88.69 92 ARG A O 1
ATOM 728 N N . VAL A 1 93 ? 27.824 -9.279 -48.973 1.00 91.31 93 VAL A N 1
ATOM 729 C CA . VAL A 1 93 ? 27.626 -7.914 -48.476 1.00 91.31 93 VAL A CA 1
ATOM 730 C C . VAL A 1 93 ? 27.088 -7.035 -49.599 1.00 91.31 93 VAL A C 1
ATOM 732 O O . VAL A 1 93 ? 27.701 -6.908 -50.662 1.00 91.31 93 VAL A O 1
ATOM 735 N N . TRP A 1 94 ? 25.933 -6.425 -49.362 1.00 92.81 94 TRP A N 1
ATOM 736 C CA . TRP A 1 94 ? 25.305 -5.448 -50.241 1.00 92.81 94 TRP A CA 1
ATOM 737 C C . TRP A 1 94 ? 25.628 -4.028 -49.784 1.00 92.81 94 TRP A C 1
ATOM 739 O O . TRP A 1 94 ? 25.470 -3.656 -48.617 1.00 92.81 94 TRP A O 1
ATOM 749 N N . ILE A 1 95 ? 26.057 -3.225 -50.750 1.00 92.06 95 ILE A N 1
ATOM 750 C CA . ILE A 1 95 ? 26.600 -1.889 -50.562 1.00 92.06 95 ILE A CA 1
ATOM 751 C C . ILE A 1 95 ? 25.814 -0.931 -51.448 1.00 92.06 95 ILE A C 1
ATOM 753 O O . ILE A 1 95 ? 25.761 -1.092 -52.668 1.00 92.06 95 ILE A O 1
ATOM 757 N N . GLY A 1 96 ? 25.196 0.075 -50.837 1.00 90.56 96 GLY A N 1
ATOM 758 C CA . GLY A 1 96 ? 24.571 1.170 -51.573 1.00 90.56 96 GLY A CA 1
ATOM 759 C C . GLY A 1 96 ? 25.610 2.181 -52.033 1.00 90.56 96 GLY A C 1
ATOM 760 O O . GLY A 1 96 ? 26.537 2.474 -51.284 1.00 90.56 96 GLY A O 1
ATOM 761 N N . THR A 1 97 ? 25.466 2.716 -53.242 1.00 90.12 97 THR A N 1
ATOM 762 C CA . THR A 1 97 ? 26.395 3.701 -53.819 1.00 90.12 97 THR A CA 1
ATOM 763 C C . THR A 1 97 ? 25.637 4.821 -54.530 1.00 90.12 97 THR A C 1
ATOM 765 O O . THR A 1 97 ? 24.452 4.700 -54.847 1.00 90.12 97 THR A O 1
ATOM 768 N N . GLU A 1 98 ? 26.323 5.912 -54.855 1.00 87.81 98 GLU A N 1
ATOM 769 C CA . GLU A 1 98 ? 25.791 6.998 -55.681 1.00 87.81 98 GLU A CA 1
ATOM 770 C C . GLU A 1 98 ? 25.484 6.600 -57.133 1.00 87.81 98 GLU A C 1
ATOM 772 O O . GLU A 1 98 ? 24.723 7.300 -57.806 1.00 87.81 98 GLU A O 1
ATOM 777 N N . ALA A 1 99 ? 26.033 5.475 -57.597 1.00 88.50 99 ALA A N 1
ATOM 778 C CA . ALA A 1 99 ? 25.877 4.952 -58.953 1.00 88.50 99 ALA A CA 1
ATOM 779 C C . ALA A 1 99 ? 24.977 3.699 -59.038 1.00 88.50 99 ALA A C 1
ATOM 781 O O . ALA A 1 99 ? 24.942 3.039 -60.081 1.00 88.50 99 ALA A O 1
ATOM 782 N N . GLY A 1 100 ? 24.254 3.369 -57.964 1.00 90.31 100 GLY A N 1
ATOM 783 C CA . GLY A 1 100 ? 23.432 2.166 -57.845 1.00 90.31 100 GLY A CA 1
ATOM 784 C C . GLY A 1 100 ? 23.837 1.346 -56.622 1.00 90.31 100 GLY A C 1
ATOM 785 O O . GLY A 1 100 ? 24.016 1.902 -55.542 1.00 90.31 100 GLY A O 1
ATOM 786 N N . MET A 1 101 ? 24.007 0.034 -56.766 1.00 92.00 101 MET A N 1
ATOM 787 C CA . MET A 1 101 ? 24.457 -0.847 -55.678 1.00 92.00 101 MET A CA 1
ATOM 788 C C . MET A 1 101 ? 25.602 -1.750 -56.131 1.00 92.00 101 MET A C 1
ATOM 790 O O . MET A 1 101 ? 25.701 -2.105 -57.303 1.00 92.00 101 MET A O 1
ATOM 794 N N . SER A 1 102 ? 26.421 -2.184 -55.183 1.00 93.25 102 SER A N 1
ATOM 795 C CA . SER A 1 102 ? 27.427 -3.226 -55.369 1.00 93.25 102 SER A CA 1
ATOM 796 C C . SER A 1 102 ? 27.145 -4.383 -54.421 1.00 93.25 102 SER A C 1
ATOM 798 O O . SER A 1 102 ? 26.711 -4.180 -53.289 1.00 93.25 102 SER A O 1
ATOM 800 N N . ARG A 1 103 ? 27.412 -5.608 -54.865 1.00 93.19 103 ARG A N 1
ATOM 801 C CA . ARG A 1 103 ? 27.393 -6.804 -54.022 1.00 93.19 103 ARG A CA 1
ATOM 802 C C . ARG A 1 103 ? 28.756 -7.470 -54.060 1.00 93.19 103 ARG A C 1
ATOM 804 O O . ARG A 1 103 ? 29.205 -7.840 -55.141 1.00 93.19 103 ARG A O 1
ATOM 811 N N . TYR A 1 104 ? 29.372 -7.659 -52.902 1.00 92.50 104 TYR A N 1
ATOM 812 C CA . TYR A 1 104 ? 30.621 -8.402 -52.779 1.00 92.50 104 TYR A CA 1
ATOM 813 C C . TYR A 1 104 ? 30.330 -9.896 -52.618 1.00 92.50 104 TYR A C 1
ATOM 815 O O . TYR A 1 104 ? 29.566 -10.283 -51.733 1.00 92.50 104 TYR A O 1
ATOM 823 N N . ASP A 1 105 ? 30.886 -10.734 -53.492 1.00 86.62 105 ASP A N 1
ATOM 824 C CA . ASP A 1 105 ? 30.656 -12.187 -53.486 1.00 86.62 105 ASP A CA 1
ATOM 825 C C . ASP A 1 105 ? 31.742 -13.002 -52.762 1.00 86.62 105 ASP A C 1
ATOM 827 O O . ASP A 1 105 ? 31.645 -14.228 -52.729 1.00 86.62 105 ASP A O 1
ATOM 831 N N . GLY A 1 106 ? 32.725 -12.324 -52.161 1.00 84.12 106 GLY A N 1
ATOM 832 C CA . GLY A 1 106 ? 33.901 -12.925 -51.525 1.00 84.12 106 GLY A CA 1
ATOM 833 C C . GLY A 1 106 ? 35.178 -12.775 -52.356 1.00 84.12 106 GLY A C 1
ATOM 834 O O . GLY A 1 106 ? 36.273 -12.815 -51.801 1.00 84.12 106 GLY A O 1
ATOM 835 N N . GLU A 1 107 ? 35.054 -12.531 -53.663 1.00 86.62 107 GLU A N 1
ATOM 836 C CA . GLU A 1 107 ? 36.195 -12.336 -54.565 1.00 86.62 107 GLU A CA 1
ATOM 837 C C . GLU A 1 107 ? 36.143 -10.970 -55.259 1.00 86.62 107 GLU A C 1
ATOM 839 O O . GLU A 1 107 ? 37.157 -10.274 -55.329 1.00 86.62 107 GLU A O 1
ATOM 844 N N . GLN A 1 108 ? 34.968 -10.555 -55.738 1.00 91.88 108 GLN A N 1
ATOM 845 C CA . GLN A 1 108 ? 34.786 -9.354 -56.557 1.00 91.88 108 GLN A CA 1
ATOM 846 C C . GLN A 1 108 ? 33.473 -8.617 -56.251 1.00 91.88 108 GLN A C 1
ATOM 848 O O . GLN A 1 108 ? 32.548 -9.142 -55.624 1.00 91.88 108 GLN A O 1
ATOM 853 N N . PHE A 1 109 ? 33.372 -7.380 -56.741 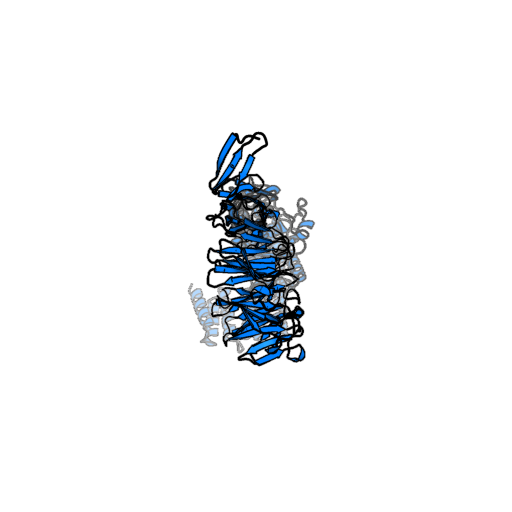1.00 94.44 109 PHE A N 1
ATOM 854 C CA . PHE A 1 109 ? 32.133 -6.606 -56.711 1.00 94.44 109 PHE A CA 1
ATOM 855 C C . PHE A 1 109 ? 31.294 -6.852 -57.967 1.00 94.44 109 PHE A C 1
ATOM 857 O O . PHE A 1 109 ? 31.751 -6.690 -59.097 1.00 94.44 109 PHE A O 1
ATOM 864 N N . ILE A 1 110 ? 30.024 -7.190 -57.756 1.00 93.31 110 ILE A N 1
ATOM 865 C CA . ILE A 1 110 ? 28.996 -7.261 -58.793 1.00 93.31 110 ILE A CA 1
ATOM 866 C C . ILE A 1 110 ? 28.145 -5.996 -58.689 1.00 93.31 110 ILE A C 1
ATOM 868 O O . ILE A 1 110 ? 27.474 -5.780 -57.679 1.00 93.31 110 ILE A O 1
ATOM 872 N N . ASN A 1 111 ? 28.174 -5.165 -59.730 1.00 93.12 111 ASN A N 1
ATOM 873 C CA . ASN A 1 111 ? 27.526 -3.855 -59.735 1.00 93.12 111 ASN A CA 1
ATOM 874 C C . ASN A 1 111 ? 26.158 -3.895 -60.419 1.00 93.12 111 ASN A C 1
ATOM 876 O O . ASN A 1 111 ? 26.014 -4.465 -61.496 1.00 93.12 111 ASN A O 1
ATOM 880 N N . PHE A 1 112 ? 25.188 -3.232 -59.799 1.00 90.44 112 PHE A N 1
ATOM 881 C CA . PHE A 1 112 ? 23.827 -3.032 -60.278 1.00 90.44 112 PHE A CA 1
ATOM 882 C C . PHE A 1 112 ? 23.634 -1.537 -60.510 1.00 90.44 112 PHE A C 1
ATOM 884 O O . PHE A 1 112 ? 23.483 -0.766 -59.561 1.00 90.44 112 PHE A O 1
ATOM 891 N N . THR A 1 113 ? 23.702 -1.117 -61.768 1.00 88.69 113 THR A N 1
ATOM 892 C CA . THR A 1 113 ? 23.804 0.304 -62.140 1.00 88.69 113 THR A CA 1
ATOM 893 C C . THR A 1 113 ? 22.603 0.745 -62.972 1.00 88.69 113 THR A C 1
ATOM 895 O O . THR A 1 113 ? 21.602 0.035 -63.091 1.00 88.69 113 THR A O 1
ATOM 898 N N . SER A 1 114 ? 22.699 1.915 -63.607 1.00 84.81 114 SER A N 1
ATOM 899 C CA . SER A 1 114 ? 21.685 2.393 -64.554 1.00 84.81 114 SER A CA 1
ATOM 900 C C . SER A 1 114 ? 21.393 1.404 -65.691 1.00 84.81 114 SER A C 1
ATOM 902 O O . SER A 1 114 ? 20.258 1.363 -66.164 1.00 84.81 114 SER A O 1
ATOM 904 N N . ALA A 1 115 ? 22.363 0.565 -66.079 1.00 83.50 115 ALA A N 1
ATOM 905 C CA . ALA A 1 115 ? 22.166 -0.509 -67.057 1.00 83.50 115 ALA A CA 1
ATOM 906 C C . ALA A 1 115 ? 21.145 -1.565 -66.591 1.00 83.50 115 ALA A C 1
ATOM 908 O O . ALA A 1 115 ? 20.438 -2.146 -67.411 1.00 83.50 115 ALA A O 1
ATOM 909 N N . ASP A 1 116 ? 21.029 -1.757 -65.279 1.00 84.38 116 ASP A N 1
ATOM 910 C CA . ASP A 1 116 ? 20.143 -2.725 -64.627 1.00 84.38 116 ASP A CA 1
ATOM 911 C C . ASP A 1 116 ? 18.847 -2.071 -64.111 1.00 84.38 116 ASP A C 1
ATOM 913 O O . ASP A 1 116 ? 18.035 -2.711 -63.443 1.00 84.38 116 ASP A O 1
ATOM 917 N N . GLY A 1 117 ? 18.644 -0.785 -64.420 1.00 79.75 117 GLY A N 1
ATOM 918 C CA . GLY A 1 117 ? 17.484 0.001 -63.998 1.00 79.75 117 GLY A CA 1
ATOM 919 C C . GLY A 1 117 ? 17.678 0.810 -62.711 1.00 79.75 117 GLY A C 1
ATOM 920 O O . GLY A 1 117 ? 16.724 1.447 -62.269 1.00 79.75 117 GLY A O 1
ATOM 921 N N . PHE A 1 118 ? 18.883 0.841 -62.130 1.00 82.38 118 PHE A N 1
ATOM 922 C CA . PHE A 1 118 ? 19.199 1.641 -60.941 1.00 82.38 118 PHE A CA 1
ATOM 923 C C . PHE A 1 118 ? 19.799 2.998 -61.335 1.00 82.38 118 PHE A C 1
ATOM 925 O O . PHE A 1 118 ? 21.003 3.143 -61.531 1.00 82.38 118 PHE A O 1
ATOM 932 N N . THR A 1 119 ? 18.963 4.023 -61.479 1.00 72.75 119 THR A N 1
ATOM 933 C CA . THR A 1 119 ? 19.396 5.397 -61.769 1.00 72.75 119 THR A CA 1
ATOM 934 C C . THR A 1 119 ? 19.572 6.196 -60.476 1.00 72.75 119 THR A C 1
ATOM 936 O O . THR A 1 119 ? 18.591 6.640 -59.883 1.00 72.75 119 THR A O 1
ATOM 939 N N . GLY A 1 120 ? 20.822 6.422 -60.067 1.00 80.06 120 GLY A N 1
ATOM 940 C CA . GLY A 1 120 ? 21.174 7.264 -58.918 1.00 80.06 120 GLY A CA 1
ATOM 941 C C . GLY A 1 120 ? 21.427 6.482 -57.629 1.00 80.06 120 GLY A C 1
ATOM 942 O O . GLY A 1 120 ? 21.739 5.294 -57.666 1.00 80.06 120 GLY A O 1
ATOM 943 N N . PHE A 1 121 ? 21.315 7.169 -56.488 1.00 84.62 121 PHE A N 1
ATOM 944 C CA . PHE A 1 121 ? 21.654 6.602 -55.182 1.00 84.62 121 PHE A CA 1
ATOM 945 C C . PHE A 1 121 ? 20.637 5.532 -54.765 1.00 84.62 121 PHE A C 1
ATOM 947 O O . PHE A 1 121 ? 19.457 5.843 -54.578 1.00 84.62 121 PHE A O 1
ATOM 954 N N . ALA A 1 122 ? 21.099 4.294 -54.592 1.00 87.56 122 ALA A N 1
ATOM 955 C CA . ALA A 1 122 ? 20.278 3.175 -54.145 1.00 87.56 122 ALA A CA 1
ATOM 956 C C . ALA A 1 122 ? 20.881 2.556 -52.879 1.00 87.56 122 ALA A C 1
ATOM 958 O O . ALA A 1 122 ? 22.043 2.158 -52.877 1.00 87.56 122 ALA A O 1
ATOM 959 N N . THR A 1 123 ? 20.092 2.469 -51.807 1.00 89.50 123 THR A N 1
ATOM 960 C CA . THR A 1 123 ? 20.542 1.917 -50.518 1.00 89.50 123 THR A CA 1
ATOM 961 C C . THR A 1 123 ? 19.827 0.598 -50.246 1.00 89.50 123 THR A C 1
ATOM 963 O O . THR A 1 123 ? 18.604 0.630 -50.102 1.00 89.50 123 THR A O 1
ATOM 966 N N . PRO A 1 124 ? 20.525 -0.546 -50.144 1.00 91.38 124 PRO A N 1
ATOM 967 C CA . PRO A 1 124 ? 19.891 -1.794 -49.736 1.00 91.38 124 PRO A CA 1
ATOM 968 C C . PRO A 1 124 ? 19.393 -1.663 -48.289 1.00 91.38 124 PRO A C 1
ATOM 970 O O . PRO A 1 124 ? 20.106 -1.137 -47.438 1.00 91.38 124 PRO A O 1
ATOM 973 N N . LEU A 1 125 ? 18.155 -2.094 -48.034 1.00 92.56 125 LEU A N 1
ATOM 974 C CA . LEU A 1 125 ? 17.502 -1.981 -46.725 1.00 92.56 125 LEU A CA 1
ATOM 975 C C . LEU A 1 125 ? 17.244 -3.350 -46.093 1.00 92.56 125 LEU A C 1
ATOM 977 O O . LEU A 1 125 ? 17.591 -3.552 -44.941 1.00 92.56 125 LEU A O 1
ATOM 981 N N . ALA A 1 126 ? 16.637 -4.279 -46.839 1.00 93.00 126 ALA A N 1
ATOM 982 C CA . ALA A 1 126 ? 16.284 -5.609 -46.344 1.00 93.00 126 ALA A CA 1
ATOM 983 C C . ALA A 1 126 ? 16.178 -6.621 -47.493 1.00 93.00 126 ALA A C 1
ATOM 985 O O . ALA A 1 126 ? 15.983 -6.246 -48.652 1.00 93.00 126 ALA A O 1
ATOM 986 N N . MET A 1 127 ? 16.256 -7.909 -47.169 1.00 92.31 127 MET A N 1
ATOM 987 C CA . MET A 1 127 ? 15.907 -9.003 -48.076 1.00 92.31 127 MET A CA 1
ATOM 988 C C . MET A 1 127 ? 14.734 -9.768 -47.476 1.00 92.31 127 MET A C 1
ATOM 990 O O . MET A 1 127 ? 14.797 -10.121 -46.305 1.00 92.31 127 MET A O 1
ATOM 994 N N . ASP A 1 128 ? 13.682 -9.999 -48.263 1.00 91.31 128 ASP A N 1
ATOM 995 C CA . ASP A 1 128 ? 12.542 -10.794 -47.794 1.00 91.31 128 ASP A CA 1
ATOM 996 C C . ASP A 1 128 ? 12.796 -12.304 -47.929 1.00 91.31 128 ASP A C 1
ATOM 998 O O . ASP A 1 128 ? 13.655 -12.745 -48.702 1.00 91.31 128 ASP A O 1
ATOM 1002 N N . GLY A 1 129 ? 12.001 -13.122 -47.238 1.00 87.25 129 GLY A N 1
ATOM 1003 C CA . GLY A 1 129 ? 12.106 -14.582 -47.245 1.00 87.25 129 GLY A CA 1
ATOM 1004 C C . GLY A 1 129 ? 11.871 -15.233 -48.613 1.00 87.25 129 GLY A C 1
ATOM 1005 O O . GLY A 1 129 ? 12.069 -16.439 -48.771 1.00 87.25 129 GLY A O 1
ATOM 1006 N N . LYS A 1 130 ? 11.466 -14.460 -49.630 1.00 86.94 130 LYS A N 1
ATOM 1007 C CA . LYS A 1 130 ? 11.317 -14.907 -51.027 1.00 86.94 130 LYS A CA 1
ATOM 1008 C C . LYS A 1 130 ? 12.551 -14.583 -51.879 1.00 86.94 130 LYS A C 1
ATOM 1010 O O . LYS A 1 130 ? 12.602 -15.000 -53.038 1.00 86.94 130 LYS A O 1
ATOM 1015 N N . GLY A 1 131 ? 13.542 -13.894 -51.312 1.00 87.19 131 GLY A N 1
ATOM 1016 C CA . GLY A 1 131 ? 14.782 -13.488 -51.967 1.00 87.19 131 GLY A CA 1
ATOM 1017 C C . GLY A 1 131 ? 14.685 -12.165 -52.728 1.00 87.19 131 GLY A C 1
ATOM 1018 O O . GLY A 1 131 ? 15.571 -11.877 -53.537 1.00 87.19 131 GLY A O 1
ATOM 1019 N N . SER A 1 132 ? 13.633 -11.368 -52.510 1.00 92.25 132 SER A N 1
ATOM 1020 C CA . SER A 1 132 ? 13.527 -10.028 -53.096 1.00 92.25 132 SER A CA 1
ATOM 1021 C C . SER A 1 132 ? 14.352 -9.039 -52.281 1.00 92.25 132 SER A C 1
ATOM 1023 O O . SER A 1 132 ? 14.269 -9.009 -51.052 1.00 92.25 132 SER A O 1
ATOM 1025 N N . LEU A 1 133 ? 15.109 -8.186 -52.967 1.00 92.50 133 LEU A N 1
ATOM 1026 C CA . LEU A 1 133 ? 15.864 -7.106 -52.339 1.00 92.50 133 LEU A CA 1
ATOM 1027 C C . LEU A 1 133 ? 14.996 -5.849 -52.255 1.00 92.50 133 LEU A C 1
ATOM 1029 O O . LEU A 1 133 ? 14.508 -5.352 -53.272 1.00 92.50 133 LEU A O 1
ATOM 1033 N N . TRP A 1 134 ? 14.854 -5.307 -51.054 1.00 94.50 134 TRP A N 1
ATOM 1034 C CA . TRP A 1 134 ? 14.196 -4.035 -50.788 1.00 94.50 134 TRP A CA 1
ATOM 1035 C C . TRP A 1 134 ? 15.243 -2.947 -50.579 1.00 94.50 134 TRP A C 1
ATOM 1037 O O . TRP A 1 134 ? 16.213 -3.131 -49.843 1.00 94.50 134 TRP A O 1
ATOM 1047 N N . PHE A 1 135 ? 15.063 -1.810 -51.245 1.00 93.25 135 PHE A N 1
ATOM 1048 C CA . PHE A 1 135 ? 16.044 -0.731 -51.262 1.00 93.25 135 PHE A CA 1
ATOM 1049 C C . PHE A 1 135 ? 15.373 0.641 -51.282 1.00 93.25 135 PHE A C 1
ATOM 1051 O O . PHE A 1 135 ? 14.287 0.818 -51.833 1.00 93.25 135 PHE A O 1
ATOM 1058 N N . TYR A 1 136 ? 16.028 1.637 -50.697 1.00 91.00 136 TYR A N 1
ATOM 1059 C CA . TYR A 1 136 ? 15.630 3.029 -50.851 1.00 91.00 136 TYR A CA 1
ATOM 1060 C C . TYR A 1 136 ? 16.166 3.575 -52.174 1.00 91.00 136 TYR A C 1
ATOM 1062 O O . TYR A 1 136 ? 17.335 3.377 -52.504 1.00 91.00 136 TYR A O 1
ATOM 1070 N N . TYR A 1 137 ? 15.314 4.279 -52.917 1.00 81.88 137 TYR A N 1
ATOM 1071 C CA . TYR A 1 137 ? 15.610 4.744 -54.267 1.00 81.88 137 TYR A CA 1
ATOM 1072 C C . TYR A 1 137 ? 15.204 6.207 -54.465 1.00 81.88 137 TYR A C 1
ATOM 1074 O O . TYR A 1 137 ? 14.283 6.479 -55.226 1.00 81.88 137 TYR A O 1
ATOM 1082 N N . GLY A 1 138 ? 15.820 7.143 -53.724 1.00 74.00 138 GLY A N 1
ATOM 1083 C CA . GLY A 1 138 ? 15.766 8.617 -53.899 1.00 74.00 138 GLY A CA 1
ATOM 1084 C C . GLY A 1 138 ? 14.392 9.321 -53.992 1.00 74.00 138 GLY A C 1
ATOM 1085 O O . GLY A 1 138 ? 14.328 10.545 -54.045 1.00 74.00 138 GLY A O 1
ATOM 1086 N N . GLY A 1 139 ? 13.299 8.569 -54.028 1.00 79.00 139 GLY A N 1
ATOM 1087 C CA . GLY A 1 139 ? 11.956 8.972 -54.430 1.00 79.00 139 GLY A CA 1
ATOM 1088 C C . GLY A 1 139 ? 10.901 7.895 -54.143 1.00 79.00 139 GLY A C 1
ATOM 1089 O O . GLY A 1 139 ? 9.757 8.046 -54.567 1.00 79.00 139 GLY A O 1
ATOM 1090 N N . GLY A 1 140 ? 11.263 6.833 -53.416 1.00 89.69 140 GLY A N 1
ATOM 1091 C CA . GLY A 1 140 ? 10.355 5.783 -52.964 1.00 89.69 140 GLY A CA 1
ATOM 1092 C C . GLY A 1 140 ? 11.079 4.516 -52.509 1.00 89.69 140 GLY A C 1
ATOM 1093 O O . GLY A 1 140 ? 12.313 4.433 -52.524 1.00 89.69 140 GLY A O 1
ATOM 1094 N N . LEU A 1 141 ? 10.283 3.520 -52.128 1.00 94.81 141 LEU A N 1
ATOM 1095 C CA . LEU A 1 141 ? 10.725 2.175 -51.773 1.00 94.81 141 LEU A CA 1
ATOM 1096 C C . LEU A 1 141 ? 10.792 1.308 -53.036 1.00 94.81 141 LEU A C 1
ATOM 1098 O O . LEU A 1 141 ? 9.779 1.090 -53.700 1.00 94.81 141 LEU A O 1
ATOM 1102 N N . GLY A 1 142 ? 11.975 0.812 -53.376 1.00 93.44 142 GLY A N 1
ATOM 1103 C CA . GLY A 1 142 ? 12.194 -0.121 -54.473 1.00 93.44 142 GLY A CA 1
ATOM 1104 C C . GLY A 1 142 ? 12.174 -1.575 -54.003 1.00 93.44 142 GLY A C 1
ATOM 1105 O O . GLY A 1 142 ? 12.718 -1.904 -52.952 1.00 93.44 142 GLY A O 1
ATOM 1106 N N . ARG A 1 143 ? 11.589 -2.456 -54.816 1.00 93.81 143 ARG A N 1
ATOM 1107 C CA . ARG A 1 143 ? 11.704 -3.915 -54.702 1.00 93.81 143 ARG A CA 1
ATOM 1108 C C . ARG A 1 143 ? 12.313 -4.479 -55.974 1.00 93.81 143 ARG A C 1
ATOM 1110 O O . ARG A 1 143 ? 11.725 -4.327 -57.046 1.00 93.81 143 ARG A O 1
ATOM 1117 N N . TYR A 1 144 ? 13.454 -5.142 -55.849 1.00 91.44 144 TYR A N 1
ATOM 1118 C CA . TYR A 1 144 ? 14.123 -5.875 -56.915 1.00 91.44 144 TYR A CA 1
ATOM 1119 C C . TYR A 1 144 ? 13.862 -7.370 -56.738 1.00 91.44 144 TYR A C 1
ATOM 1121 O O . TYR A 1 144 ? 14.330 -7.987 -55.783 1.00 91.44 144 TYR A O 1
ATOM 1129 N N . ASP A 1 145 ? 13.104 -7.946 -57.667 1.00 90.06 145 ASP A N 1
ATOM 1130 C CA . ASP A 1 145 ? 12.767 -9.370 -57.692 1.00 90.06 145 ASP A CA 1
ATOM 1131 C C . ASP A 1 145 ? 12.993 -9.918 -59.105 1.00 90.06 145 ASP A C 1
ATOM 1133 O O . ASP A 1 145 ? 12.402 -9.433 -60.074 1.00 90.06 145 ASP A O 1
ATOM 1137 N N . ARG A 1 146 ? 13.886 -10.909 -59.233 1.00 85.44 146 ARG A N 1
ATOM 1138 C CA . ARG A 1 146 ? 14.191 -11.627 -60.490 1.00 85.44 146 ARG A CA 1
ATOM 1139 C C . ARG A 1 146 ? 14.402 -10.708 -61.706 1.00 85.44 146 ARG A C 1
ATOM 1141 O O . ARG A 1 146 ? 13.875 -10.963 -62.787 1.00 85.44 146 ARG A O 1
ATOM 1148 N N . GLY A 1 147 ? 15.171 -9.632 -61.534 1.00 84.06 147 GLY A N 1
ATOM 1149 C CA . GLY A 1 147 ? 15.488 -8.684 -62.611 1.00 84.06 147 GLY A CA 1
ATOM 1150 C C . GLY A 1 147 ? 14.430 -7.605 -62.860 1.00 84.06 147 GLY A C 1
ATOM 1151 O O . GLY A 1 147 ? 14.602 -6.790 -63.763 1.00 84.06 147 GLY A O 1
ATOM 1152 N N . ARG A 1 148 ? 13.346 -7.565 -62.077 1.00 88.62 148 ARG A N 1
ATOM 1153 C CA . ARG A 1 148 ? 12.305 -6.537 -62.168 1.00 88.62 148 ARG A CA 1
ATOM 1154 C C . ARG A 1 148 ? 12.340 -5.620 -60.951 1.00 88.62 148 ARG A C 1
ATOM 1156 O O . ARG A 1 148 ? 12.272 -6.087 -59.818 1.00 88.62 148 ARG A O 1
ATOM 1163 N N . ILE A 1 149 ? 12.347 -4.313 -61.207 1.00 90.12 149 ILE A N 1
ATOM 1164 C CA . ILE A 1 149 ? 12.177 -3.279 -60.183 1.00 90.12 149 ILE A CA 1
ATOM 1165 C C . ILE A 1 149 ? 10.703 -2.861 -60.122 1.00 90.12 149 ILE A C 1
ATOM 1167 O O . ILE A 1 149 ? 10.075 -2.598 -61.149 1.00 90.12 149 ILE A O 1
ATOM 1171 N N . THR A 1 150 ? 10.142 -2.814 -58.915 1.00 91.38 150 THR A N 1
ATOM 1172 C CA . THR A 1 150 ? 8.836 -2.205 -58.609 1.00 91.38 150 THR A CA 1
ATOM 1173 C C . THR A 1 150 ? 9.048 -1.097 -57.586 1.00 91.38 150 THR A C 1
ATOM 1175 O O . THR A 1 150 ? 9.796 -1.300 -56.635 1.00 91.38 150 THR A O 1
ATOM 1178 N N . THR A 1 151 ? 8.410 0.058 -57.767 1.00 92.00 151 THR A N 1
ATOM 1179 C CA . THR A 1 151 ? 8.551 1.207 -56.863 1.00 92.00 151 THR A CA 1
ATOM 1180 C C . THR A 1 151 ? 7.229 1.495 -56.174 1.00 92.00 151 THR A C 1
ATOM 1182 O O . THR A 1 151 ? 6.196 1.548 -56.837 1.00 92.00 151 THR A O 1
ATOM 1185 N N . PHE A 1 152 ? 7.289 1.712 -54.864 1.00 94.56 152 PHE A N 1
ATOM 1186 C CA . PHE A 1 152 ? 6.176 2.127 -54.024 1.00 94.56 152 PHE A CA 1
ATOM 1187 C C . PHE A 1 152 ? 6.432 3.537 -53.491 1.00 94.56 152 PHE A C 1
ATOM 1189 O O . PHE A 1 152 ? 7.555 3.892 -53.119 1.00 94.56 152 PHE A O 1
ATOM 1196 N N . THR A 1 153 ? 5.380 4.344 -53.457 1.00 95.25 153 THR A N 1
ATOM 1197 C CA . THR A 1 153 ? 5.384 5.744 -53.026 1.00 95.25 153 THR A CA 1
ATOM 1198 C C . THR A 1 153 ? 4.213 6.019 -52.082 1.00 95.25 153 THR A C 1
ATOM 1200 O O . THR A 1 153 ? 3.403 5.139 -51.791 1.00 95.25 153 THR A O 1
ATOM 1203 N N . THR A 1 154 ? 4.053 7.267 -51.648 1.00 95.25 154 THR A N 1
ATOM 1204 C CA . THR A 1 154 ? 2.862 7.718 -50.912 1.00 95.25 154 THR A CA 1
ATOM 1205 C C . THR A 1 154 ? 1.553 7.484 -51.666 1.00 95.25 154 THR A C 1
ATOM 1207 O O . THR A 1 154 ? 0.505 7.350 -51.043 1.00 95.25 154 THR A O 1
ATOM 1210 N N . ARG A 1 155 ? 1.585 7.373 -53.002 1.00 94.94 155 ARG A N 1
ATOM 1211 C CA . ARG A 1 155 ? 0.401 7.013 -53.805 1.00 94.94 155 ARG A CA 1
ATOM 1212 C C . ARG A 1 155 ? -0.024 5.558 -53.621 1.00 94.94 155 ARG A C 1
ATOM 1214 O O . ARG A 1 155 ? -1.180 5.241 -53.878 1.00 94.94 155 ARG A O 1
ATOM 1221 N N . ASP A 1 156 ? 0.899 4.708 -53.187 1.00 94.50 156 ASP A N 1
ATOM 1222 C CA . ASP A 1 156 ? 0.704 3.270 -53.002 1.00 94.50 156 ASP A CA 1
ATOM 1223 C C . ASP A 1 156 ? 0.396 2.912 -51.538 1.00 94.50 156 ASP A C 1
ATOM 1225 O O . ASP A 1 156 ? 0.142 1.750 -51.234 1.00 94.50 156 ASP A O 1
ATOM 1229 N N . GLY A 1 157 ? 0.390 3.903 -50.636 1.00 94.31 157 GLY A N 1
ATOM 1230 C CA . GLY A 1 157 ? 0.017 3.743 -49.228 1.00 94.31 157 GLY A CA 1
ATOM 1231 C C . GLY A 1 157 ? 1.142 3.982 -48.220 1.00 94.31 157 GLY A C 1
ATOM 1232 O O . GLY A 1 157 ? 0.871 3.935 -47.026 1.00 94.31 157 GLY A O 1
ATOM 1233 N N . LEU A 1 158 ? 2.374 4.277 -48.652 1.00 95.81 158 LEU A N 1
ATOM 1234 C CA . LEU A 1 158 ? 3.453 4.660 -47.730 1.00 95.81 158 LEU A CA 1
ATOM 1235 C C . LEU A 1 158 ? 3.165 6.017 -47.053 1.00 95.81 158 LEU A C 1
ATOM 1237 O O . LEU A 1 158 ? 2.599 6.906 -47.692 1.00 95.81 158 LEU A O 1
ATOM 1241 N N . PRO A 1 159 ? 3.610 6.241 -45.805 1.00 95.50 159 PRO A N 1
ATOM 1242 C CA . PRO A 1 159 ? 3.402 7.515 -45.119 1.00 95.50 159 PRO A CA 1
ATOM 1243 C C . PRO A 1 159 ? 4.384 8.599 -45.602 1.00 95.50 159 PRO A C 1
ATOM 1245 O O . PRO A 1 159 ? 4.039 9.778 -45.650 1.00 95.50 159 PRO A O 1
ATOM 1248 N N . ALA A 1 160 ? 5.586 8.208 -46.038 1.00 95.88 160 ALA A N 1
ATOM 1249 C CA . ALA A 1 160 ? 6.554 9.069 -46.716 1.00 95.88 160 ALA A CA 1
ATOM 1250 C C . ALA A 1 160 ? 7.388 8.275 -47.733 1.00 95.88 160 ALA A C 1
ATOM 1252 O O . ALA A 1 160 ? 7.560 7.065 -47.607 1.00 95.88 160 ALA A O 1
ATOM 1253 N N . ASN A 1 161 ? 7.932 8.972 -48.736 1.00 94.69 161 ASN A N 1
ATOM 1254 C CA . ASN A 1 161 ? 8.796 8.365 -49.759 1.00 94.69 161 ASN A CA 1
ATOM 1255 C C . ASN A 1 161 ? 10.244 8.162 -49.286 1.00 94.69 161 ASN A C 1
ATOM 1257 O O . ASN A 1 161 ? 10.972 7.386 -49.900 1.00 94.69 161 ASN A O 1
ATOM 1261 N N . GLU A 1 162 ? 10.679 8.879 -48.245 1.00 94.19 162 GLU A N 1
ATOM 1262 C CA . GLU A 1 162 ? 12.016 8.727 -47.668 1.00 94.19 162 GLU A CA 1
ATOM 1263 C C . GLU A 1 162 ? 12.007 7.558 -46.679 1.00 94.19 162 GLU A C 1
ATOM 1265 O O . GLU A 1 162 ? 11.438 7.661 -45.589 1.00 94.19 162 GLU A O 1
ATOM 1270 N N . ILE A 1 163 ? 12.635 6.451 -47.081 1.00 94.75 163 ILE A N 1
ATOM 1271 C CA . ILE A 1 163 ? 12.758 5.231 -46.280 1.00 94.75 163 ILE A CA 1
ATOM 1272 C C . ILE A 1 163 ? 14.158 5.186 -45.680 1.00 94.75 163 ILE A C 1
ATOM 1274 O O . ILE A 1 163 ? 15.145 5.363 -46.396 1.00 94.75 163 ILE A O 1
ATOM 1278 N N . ARG A 1 164 ? 14.251 4.955 -44.372 1.00 92.00 164 ARG A N 1
ATOM 1279 C CA . ARG A 1 164 ? 15.526 4.968 -43.639 1.00 92.00 164 ARG A CA 1
ATOM 1280 C C . ARG A 1 164 ? 16.017 3.594 -43.236 1.00 92.00 164 ARG A C 1
ATOM 1282 O O . ARG A 1 164 ? 17.220 3.386 -43.157 1.00 92.00 164 ARG A O 1
ATOM 1289 N N . THR A 1 165 ? 15.094 2.680 -42.987 1.00 93.62 165 THR A N 1
ATOM 1290 C CA . THR A 1 165 ? 15.391 1.349 -42.465 1.00 93.62 165 THR A CA 1
ATOM 1291 C C . THR A 1 165 ? 14.259 0.398 -42.834 1.00 93.62 165 THR A C 1
ATOM 1293 O O . THR A 1 165 ? 13.124 0.839 -43.054 1.00 93.62 165 THR A O 1
ATOM 1296 N N . ALA A 1 166 ? 14.570 -0.889 -42.937 1.00 95.69 166 ALA A N 1
ATOM 1297 C CA . ALA A 1 166 ? 13.576 -1.925 -43.135 1.00 95.69 166 ALA A CA 1
ATOM 1298 C C . ALA A 1 166 ? 14.014 -3.232 -42.479 1.00 95.69 166 ALA A C 1
ATOM 1300 O O . ALA A 1 166 ? 15.204 -3.532 -42.467 1.00 95.69 166 ALA A O 1
ATOM 1301 N N . ILE A 1 167 ? 13.049 -4.022 -42.014 1.00 95.62 167 ILE A N 1
ATOM 1302 C CA . ILE A 1 167 ? 13.261 -5.413 -41.597 1.00 95.62 167 ILE A CA 1
ATOM 1303 C C . ILE A 1 167 ? 12.098 -6.287 -42.073 1.00 95.62 167 ILE A C 1
ATOM 1305 O O . ILE A 1 167 ? 11.004 -5.787 -42.344 1.00 95.62 167 ILE A O 1
ATOM 1309 N N . GLU A 1 168 ? 12.326 -7.592 -42.154 1.00 95.38 168 GLU A N 1
ATOM 1310 C CA . GLU A 1 168 ? 11.257 -8.591 -42.158 1.00 95.38 168 GLU A CA 1
ATOM 1311 C C . GLU A 1 168 ? 11.151 -9.156 -40.741 1.00 95.38 168 GLU A C 1
ATOM 1313 O O . GLU A 1 168 ? 12.160 -9.584 -40.180 1.00 95.38 168 GLU A O 1
ATOM 1318 N N . ASP A 1 169 ? 9.957 -9.118 -40.151 1.00 95.38 169 ASP A N 1
ATOM 1319 C CA . ASP A 1 169 ? 9.724 -9.733 -38.846 1.00 95.38 169 ASP A CA 1
ATOM 1320 C C . ASP A 1 169 ? 9.629 -11.266 -38.959 1.00 95.38 169 ASP A C 1
ATOM 1322 O O . ASP A 1 169 ? 9.455 -11.837 -40.041 1.00 95.38 169 ASP A O 1
ATOM 1326 N N . ARG A 1 170 ? 9.679 -11.974 -37.830 1.00 93.94 170 ARG A N 1
ATOM 1327 C CA . ARG A 1 170 ? 9.563 -13.445 -37.785 1.00 93.94 170 ARG A CA 1
ATOM 1328 C C . ARG A 1 170 ? 8.224 -13.979 -38.299 1.00 93.94 170 ARG A C 1
ATOM 1330 O O . ARG A 1 170 ? 8.100 -15.182 -38.531 1.00 93.94 170 ARG A O 1
ATOM 1337 N N . LYS A 1 171 ? 7.212 -13.123 -38.468 1.00 93.12 171 LYS A N 1
ATOM 1338 C CA . LYS A 1 171 ? 5.903 -13.470 -39.046 1.00 93.12 171 LYS A CA 1
ATOM 1339 C C . LYS A 1 171 ? 5.885 -13.285 -40.570 1.00 93.12 171 LYS A C 1
ATOM 1341 O O . LYS A 1 171 ? 4.872 -13.604 -41.195 1.00 93.12 171 LYS A O 1
ATOM 1346 N N . GLY A 1 172 ? 6.985 -12.824 -41.169 1.00 92.88 172 GLY A N 1
ATOM 1347 C CA . GLY A 1 172 ? 7.122 -12.572 -42.602 1.00 92.88 172 GLY A CA 1
ATOM 1348 C C . GLY A 1 172 ? 6.481 -11.260 -43.057 1.00 92.88 172 GLY A C 1
ATOM 1349 O O . GLY A 1 172 ? 6.188 -11.101 -44.244 1.00 92.88 172 GLY A O 1
ATOM 1350 N N . LEU A 1 173 ? 6.194 -10.340 -42.132 1.00 95.44 173 LEU A N 1
ATOM 1351 C CA . LEU A 1 173 ? 5.723 -8.996 -42.456 1.00 95.44 173 LEU A CA 1
ATOM 1352 C C . LEU A 1 173 ? 6.922 -8.071 -42.605 1.00 95.44 173 LEU A C 1
ATOM 1354 O O . LEU A 1 173 ? 7.862 -8.096 -41.813 1.00 95.44 173 LEU A O 1
ATOM 1358 N N . LEU A 1 174 ? 6.866 -7.212 -43.614 1.00 97.31 174 LEU A N 1
ATOM 1359 C CA . LEU A 1 174 ? 7.909 -6.226 -43.852 1.00 97.31 174 LEU A CA 1
ATOM 1360 C C . LEU A 1 174 ? 7.568 -4.934 -43.122 1.00 97.31 174 LEU A C 1
ATOM 1362 O O . LEU A 1 174 ? 6.443 -4.443 -43.206 1.00 97.31 174 LEU A O 1
ATOM 1366 N N . TRP A 1 175 ? 8.546 -4.365 -42.438 1.00 98.06 175 TRP A N 1
ATOM 1367 C CA . TRP A 1 175 ? 8.412 -3.124 -41.690 1.00 98.06 175 TRP A CA 1
ATOM 1368 C C . TRP A 1 175 ? 9.388 -2.096 -42.237 1.00 98.06 175 TRP A C 1
ATOM 1370 O O . TRP A 1 175 ? 10.566 -2.387 -42.409 1.00 98.06 175 TRP A O 1
ATOM 1380 N N . PHE A 1 176 ? 8.896 -0.889 -42.501 1.00 97.88 176 PHE A N 1
ATOM 1381 C CA . PHE A 1 176 ? 9.648 0.204 -43.108 1.00 97.88 176 PHE A CA 1
ATOM 1382 C C . PHE A 1 176 ? 9.599 1.437 -42.212 1.00 97.88 176 PHE A C 1
ATOM 1384 O O . PHE A 1 176 ? 8.525 1.973 -41.932 1.00 97.88 176 PHE A O 1
ATOM 1391 N N . GLY A 1 177 ? 10.764 1.914 -41.785 1.00 97.38 177 GLY A N 1
ATOM 1392 C CA . GLY A 1 177 ? 10.900 3.168 -41.053 1.00 97.38 177 GLY A CA 1
ATOM 1393 C C . GLY A 1 177 ? 11.024 4.332 -42.028 1.00 97.38 177 GLY A C 1
ATOM 1394 O O . GLY A 1 177 ? 11.883 4.313 -42.914 1.00 97.38 177 GLY A O 1
ATOM 1395 N N . THR A 1 178 ? 10.172 5.343 -41.879 1.00 96.81 178 THR A N 1
ATOM 1396 C CA . THR A 1 178 ? 10.126 6.509 -42.773 1.00 96.81 178 THR A CA 1
ATOM 1397 C C . THR A 1 178 ? 10.307 7.818 -42.003 1.00 96.81 178 THR A C 1
ATOM 1399 O O . THR A 1 178 ? 10.413 7.835 -40.777 1.00 96.81 178 THR A O 1
ATOM 1402 N N . THR A 1 179 ? 10.321 8.947 -42.714 1.00 96.38 179 THR A N 1
ATOM 1403 C CA . THR A 1 179 ? 10.296 10.280 -42.088 1.00 96.38 179 THR A CA 1
ATOM 1404 C C . THR A 1 179 ? 8.925 10.731 -41.579 1.00 96.38 179 THR A C 1
ATOM 1406 O O . THR A 1 179 ? 8.849 11.795 -40.967 1.00 96.38 179 THR A O 1
ATOM 1409 N N . ALA A 1 180 ? 7.863 9.953 -41.812 1.00 96.88 180 ALA A N 1
ATOM 1410 C CA . ALA A 1 180 ? 6.494 10.262 -41.387 1.00 96.88 180 ALA A CA 1
ATOM 1411 C C . ALA A 1 180 ? 5.791 9.083 -40.678 1.00 96.88 180 ALA A C 1
ATOM 1413 O O . ALA A 1 180 ? 4.566 9.003 -40.673 1.00 96.88 180 ALA A O 1
ATOM 1414 N N . GLY A 1 181 ? 6.557 8.156 -40.102 1.00 97.12 181 GLY A N 1
ATOM 1415 C CA . GLY A 1 181 ? 6.066 7.026 -39.318 1.00 97.12 181 GLY A CA 1
ATOM 1416 C C . GLY A 1 181 ? 6.644 5.686 -39.762 1.00 97.12 181 GLY A C 1
ATOM 1417 O O . GLY A 1 181 ? 7.564 5.610 -40.584 1.00 97.12 181 GLY A O 1
ATOM 1418 N N . VAL A 1 182 ? 6.076 4.619 -39.215 1.00 97.88 182 VAL A N 1
ATOM 1419 C CA . VAL A 1 182 ? 6.375 3.229 -39.574 1.00 97.88 182 VAL A CA 1
ATOM 1420 C C . VAL A 1 182 ? 5.320 2.736 -40.559 1.00 97.88 182 VAL A C 1
ATOM 1422 O O . VAL A 1 182 ? 4.139 3.030 -40.397 1.00 97.88 182 VAL A O 1
ATOM 1425 N N . SER A 1 183 ? 5.716 1.955 -41.559 1.00 97.81 183 SER A N 1
ATOM 1426 C CA . SER A 1 183 ? 4.789 1.281 -42.467 1.00 97.81 183 SER A CA 1
ATOM 1427 C C . SER A 1 183 ? 5.010 -0.225 -42.446 1.00 97.81 183 SER A C 1
ATOM 1429 O O . SER A 1 183 ? 6.121 -0.694 -42.679 1.00 97.81 183 SER A O 1
ATOM 1431 N N . ARG A 1 184 ? 3.953 -0.985 -42.173 1.00 97.50 184 ARG A N 1
ATOM 1432 C CA . ARG A 1 184 ? 3.932 -2.448 -42.225 1.00 97.50 184 ARG A CA 1
ATOM 1433 C C . ARG A 1 184 ? 3.322 -2.910 -43.538 1.00 97.50 184 ARG A C 1
ATOM 1435 O O . ARG A 1 184 ? 2.256 -2.432 -43.914 1.00 97.50 184 ARG A O 1
ATOM 1442 N N . TYR A 1 185 ? 3.941 -3.882 -44.188 1.00 96.69 185 TYR A N 1
ATOM 1443 C CA . TYR A 1 185 ? 3.518 -4.435 -45.466 1.00 96.69 185 TYR A CA 1
ATOM 1444 C C . TYR A 1 185 ? 3.357 -5.953 -45.381 1.00 96.69 185 TYR A C 1
ATOM 1446 O O . TYR A 1 185 ? 4.289 -6.675 -45.031 1.00 96.69 185 TYR A O 1
ATOM 1454 N N . ASP A 1 186 ? 2.171 -6.439 -45.740 1.00 92.69 186 ASP A N 1
ATOM 1455 C CA . ASP A 1 186 ? 1.812 -7.866 -45.727 1.00 92.69 186 ASP A CA 1
ATOM 1456 C C . ASP A 1 186 ? 2.015 -8.564 -47.088 1.00 92.69 186 ASP A C 1
ATOM 1458 O O . ASP A 1 186 ? 1.614 -9.712 -47.290 1.00 92.69 186 ASP A O 1
ATOM 1462 N N . GLY A 1 187 ? 2.625 -7.869 -48.053 1.00 89.88 187 GLY A N 1
ATOM 1463 C CA . GLY A 1 187 ? 2.738 -8.328 -49.438 1.00 89.88 187 GLY A CA 1
ATOM 1464 C C . GLY A 1 187 ? 1.624 -7.823 -50.359 1.00 89.88 187 GLY A C 1
ATOM 1465 O O . GLY A 1 187 ? 1.726 -8.012 -51.574 1.00 89.88 187 GLY A O 1
ATOM 1466 N N . GLN A 1 188 ? 0.586 -7.182 -49.819 1.00 90.31 188 GLN A N 1
ATOM 1467 C CA . GLN A 1 188 ? -0.529 -6.616 -50.581 1.00 90.31 188 GLN A CA 1
ATOM 1468 C C . GLN A 1 188 ? -0.743 -5.134 -50.275 1.00 90.31 188 GLN A C 1
ATOM 1470 O O . GLN A 1 188 ? -0.838 -4.339 -51.209 1.00 90.31 188 GLN A O 1
ATOM 1475 N N . GLN A 1 189 ? -0.782 -4.755 -48.999 1.00 93.94 189 GLN A N 1
ATOM 1476 C CA . GLN A 1 189 ? -1.147 -3.410 -48.547 1.00 93.94 189 GLN A CA 1
ATOM 1477 C C . GLN A 1 189 ? -0.200 -2.883 -47.468 1.00 93.94 189 GLN A C 1
ATOM 1479 O O . GLN A 1 189 ? 0.392 -3.648 -46.706 1.00 93.94 189 GLN A O 1
ATOM 1484 N N . PHE A 1 190 ? -0.095 -1.556 -47.402 1.00 96.88 190 PHE A N 1
ATOM 1485 C CA . PHE A 1 190 ? 0.624 -0.843 -46.352 1.00 96.88 190 PHE A CA 1
ATOM 1486 C C . PHE A 1 190 ? -0.334 -0.426 -45.231 1.00 96.88 190 PHE A C 1
ATOM 1488 O O . PHE A 1 190 ? -1.418 0.095 -45.491 1.00 96.88 190 PHE A O 1
ATOM 1495 N N . VAL A 1 191 ? 0.087 -0.630 -43.986 1.00 96.81 191 VAL A N 1
ATOM 1496 C CA . VAL A 1 191 ? -0.572 -0.130 -42.775 1.00 96.81 191 VAL A CA 1
ATOM 1497 C C . VAL A 1 191 ? 0.417 0.767 -42.046 1.00 96.81 191 VAL A C 1
ATOM 1499 O O . VAL A 1 191 ? 1.527 0.334 -41.743 1.00 96.81 191 VAL A O 1
ATOM 1502 N N . ASN A 1 192 ? 0.026 2.010 -41.775 1.00 97.62 192 ASN A N 1
ATOM 1503 C CA . ASN A 1 192 ? 0.929 3.026 -41.241 1.00 97.62 192 ASN A CA 1
ATOM 1504 C C . ASN A 1 192 ? 0.660 3.276 -39.760 1.00 97.62 192 ASN A C 1
ATOM 1506 O O . ASN A 1 192 ? -0.497 3.333 -39.357 1.00 97.62 192 ASN A O 1
ATOM 1510 N N . PHE A 1 193 ? 1.732 3.467 -38.998 1.00 97.56 193 PHE A N 1
ATOM 1511 C CA . PHE A 1 193 ? 1.709 3.842 -37.591 1.00 97.56 193 PHE A CA 1
ATOM 1512 C C . PHE A 1 193 ? 2.468 5.154 -37.411 1.00 97.56 193 PHE A C 1
ATOM 1514 O O . PHE A 1 193 ? 3.611 5.301 -37.860 1.00 97.56 193 PHE A O 1
ATOM 1521 N N . THR A 1 194 ? 1.827 6.110 -36.757 1.00 97.06 194 THR A N 1
ATOM 1522 C CA . THR A 1 194 ? 2.307 7.479 -36.566 1.00 97.06 194 THR A CA 1
ATOM 1523 C C . THR A 1 194 ? 2.333 7.841 -35.082 1.00 97.06 194 THR A C 1
ATOM 1525 O O . THR A 1 194 ? 2.052 7.018 -34.210 1.00 97.06 194 THR A O 1
ATOM 1528 N N . THR A 1 195 ? 2.656 9.096 -34.768 1.00 96.88 195 THR A N 1
ATOM 1529 C CA . THR A 1 195 ? 2.549 9.614 -33.397 1.00 96.88 195 THR A CA 1
ATOM 1530 C C . THR A 1 195 ? 1.116 9.584 -32.862 1.00 96.88 195 THR A C 1
ATOM 1532 O O . THR A 1 195 ? 0.932 9.515 -31.652 1.00 96.88 195 THR A O 1
ATOM 1535 N N . GLU A 1 196 ? 0.100 9.604 -33.735 1.00 96.31 196 GLU A N 1
ATOM 1536 C CA . GLU A 1 196 ? -1.307 9.463 -33.327 1.00 96.31 196 GLU A CA 1
ATOM 1537 C C . GLU A 1 196 ? -1.621 8.048 -32.816 1.00 96.31 196 GLU A C 1
ATOM 1539 O O . GLU A 1 196 ? -2.480 7.884 -31.954 1.00 96.31 196 GLU A O 1
ATOM 1544 N N . ASP A 1 197 ? -0.876 7.044 -33.285 1.00 96.06 197 ASP A N 1
ATOM 1545 C CA . ASP A 1 197 ? -1.013 5.642 -32.878 1.00 96.06 197 ASP A CA 1
ATOM 1546 C C . ASP A 1 197 ? -0.153 5.290 -31.649 1.00 96.06 197 ASP A C 1
ATOM 1548 O O . ASP A 1 197 ? -0.238 4.179 -31.128 1.00 96.06 197 ASP A O 1
ATOM 1552 N N . GLY A 1 198 ? 0.676 6.229 -31.175 1.00 96.31 198 GLY A N 1
ATOM 1553 C CA . GLY A 1 198 ? 1.523 6.074 -29.988 1.00 96.31 198 GLY A CA 1
ATOM 1554 C C . GLY A 1 198 ? 3.031 6.035 -30.251 1.00 96.31 198 GLY A C 1
ATOM 1555 O O . GLY A 1 198 ? 3.794 5.896 -29.297 1.00 96.31 198 GLY A O 1
ATOM 1556 N N . LEU A 1 199 ? 3.492 6.189 -31.497 1.00 97.12 199 LEU A N 1
ATOM 1557 C CA . LEU A 1 199 ? 4.922 6.296 -31.812 1.00 97.12 199 LEU A CA 1
ATOM 1558 C C . LEU A 1 199 ? 5.543 7.553 -31.165 1.00 97.12 199 LEU A C 1
ATOM 1560 O O . LEU A 1 199 ? 4.922 8.613 -31.136 1.00 97.12 199 LEU A O 1
ATOM 1564 N N . SER A 1 200 ? 6.781 7.462 -30.673 1.00 95.94 200 SER A N 1
ATOM 1565 C CA . SER A 1 200 ? 7.450 8.563 -29.951 1.00 95.94 200 SER A CA 1
ATOM 1566 C C . SER A 1 200 ? 7.777 9.776 -30.829 1.00 95.94 200 SER A C 1
ATOM 1568 O O . SER A 1 200 ? 7.727 10.908 -30.355 1.00 95.94 200 SER A O 1
ATOM 1570 N N . ASP A 1 201 ? 8.101 9.559 -32.104 1.00 97.88 201 ASP A N 1
ATOM 1571 C CA . ASP A 1 201 ? 8.322 10.604 -33.106 1.00 97.88 201 ASP A CA 1
ATOM 1572 C C . ASP A 1 201 ? 8.094 10.024 -34.509 1.00 97.88 201 ASP A C 1
ATOM 1574 O O . ASP A 1 201 ? 8.288 8.832 -34.742 1.00 97.88 201 ASP A O 1
ATOM 1578 N N . SER A 1 202 ? 7.681 10.866 -35.459 1.00 96.56 202 SER A N 1
ATOM 1579 C CA . SER A 1 202 ? 7.374 10.435 -36.831 1.00 96.56 202 SER A CA 1
ATOM 1580 C C . SER A 1 202 ? 8.614 10.036 -37.638 1.00 96.56 202 SER A C 1
ATOM 1582 O O . SER A 1 202 ? 8.505 9.377 -38.667 1.00 96.56 202 SER A O 1
ATOM 1584 N N . VAL A 1 203 ? 9.808 10.439 -37.218 1.00 97.75 203 VAL A N 1
ATOM 1585 C CA . VAL A 1 203 ? 11.045 10.152 -37.931 1.00 97.75 203 VAL A CA 1
ATOM 1586 C C . VAL A 1 203 ? 11.692 8.898 -37.356 1.00 97.75 203 VAL A C 1
ATOM 1588 O O . VAL A 1 203 ? 12.414 8.962 -36.360 1.00 97.75 203 VAL A O 1
ATOM 1591 N N . VAL A 1 204 ? 11.479 7.772 -38.034 1.00 98.06 204 VAL A N 1
ATOM 1592 C CA . VAL A 1 204 ? 11.995 6.455 -37.642 1.00 98.06 204 VAL A CA 1
ATOM 1593 C C . VAL A 1 204 ? 13.368 6.233 -38.266 1.00 98.06 204 VAL A C 1
ATOM 1595 O O . VAL A 1 204 ? 13.560 6.405 -39.472 1.00 98.06 204 VAL A O 1
ATOM 1598 N N . THR A 1 205 ? 14.345 5.883 -37.439 1.00 96.19 205 THR A N 1
ATOM 1599 C CA . THR A 1 205 ? 15.766 5.781 -37.808 1.00 96.19 205 THR A CA 1
ATOM 1600 C C . THR A 1 205 ? 16.252 4.339 -37.837 1.00 96.19 205 THR A C 1
ATOM 1602 O O . THR A 1 205 ? 17.079 4.010 -38.682 1.00 96.19 205 THR A O 1
ATOM 1605 N N . SER A 1 206 ? 15.704 3.480 -36.973 1.00 95.88 206 SER A N 1
ATOM 1606 C CA . SER A 1 206 ? 16.086 2.073 -36.834 1.00 95.88 206 SER A CA 1
ATOM 1607 C C . SER A 1 206 ? 14.891 1.206 -36.437 1.00 95.88 206 SER A C 1
ATOM 1609 O O . SER A 1 206 ? 13.970 1.703 -35.784 1.00 95.88 206 SER A O 1
ATOM 1611 N N . ILE A 1 207 ? 14.919 -0.074 -36.819 1.00 97.69 207 ILE A N 1
ATOM 1612 C CA . ILE A 1 207 ? 13.939 -1.092 -36.422 1.00 97.69 207 ILE A CA 1
ATOM 1613 C C . ILE A 1 207 ? 14.690 -2.373 -36.061 1.00 97.69 207 ILE A C 1
ATOM 1615 O O . ILE A 1 207 ? 15.518 -2.827 -36.845 1.00 97.69 207 ILE A O 1
ATOM 1619 N N . VAL A 1 208 ? 14.372 -2.959 -34.908 1.00 96.94 208 VAL A N 1
ATOM 1620 C CA . VAL A 1 208 ? 14.835 -4.290 -34.487 1.00 96.94 208 VAL A CA 1
ATOM 1621 C C . VAL A 1 208 ? 13.652 -5.072 -33.926 1.00 96.94 208 VAL A C 1
ATOM 1623 O O . VAL A 1 208 ? 12.815 -4.504 -33.230 1.00 96.94 208 VAL A O 1
ATOM 1626 N N . GLU A 1 209 ? 13.573 -6.365 -34.224 1.00 97.38 209 GLU A N 1
ATOM 1627 C CA . GLU A 1 209 ? 12.683 -7.293 -33.522 1.00 97.38 209 GLU A CA 1
ATOM 1628 C C . GLU A 1 209 ? 13.479 -8.001 -32.423 1.00 97.38 209 GLU A C 1
ATOM 1630 O O . GLU A 1 209 ? 14.500 -8.621 -32.722 1.00 97.38 209 GLU A O 1
ATOM 1635 N N . ASP A 1 210 ? 13.023 -7.907 -31.173 1.00 96.25 210 ASP A N 1
ATOM 1636 C CA . ASP A 1 210 ? 13.686 -8.564 -30.043 1.00 96.25 210 ASP A CA 1
ATOM 1637 C C . ASP A 1 210 ? 13.395 -10.077 -29.982 1.00 96.25 210 ASP A C 1
ATOM 1639 O O . ASP A 1 210 ? 12.608 -10.648 -30.751 1.00 96.25 210 ASP A O 1
ATOM 1643 N N . ARG A 1 211 ? 14.039 -10.788 -29.055 1.00 94.12 211 ARG A N 1
ATOM 1644 C CA . ARG A 1 211 ? 13.807 -12.226 -28.815 1.00 94.12 211 ARG A CA 1
ATOM 1645 C C . ARG A 1 211 ? 12.377 -12.581 -28.448 1.00 94.12 211 ARG A C 1
ATOM 1647 O O . ARG A 1 211 ? 11.930 -13.653 -28.861 1.00 94.12 211 ARG A O 1
ATOM 1654 N N . ASP A 1 212 ? 11.662 -11.692 -27.777 1.00 93.12 212 ASP A N 1
ATOM 1655 C CA . ASP A 1 212 ? 10.274 -11.895 -27.364 1.00 93.12 212 ASP A CA 1
ATOM 1656 C C . ASP A 1 212 ? 9.266 -11.590 -28.491 1.00 93.12 212 ASP A C 1
ATOM 1658 O O . ASP A 1 212 ? 8.074 -11.876 -28.361 1.00 93.12 212 ASP A O 1
ATOM 1662 N N . GLY A 1 213 ? 9.741 -11.081 -29.633 1.00 94.50 213 GLY A N 1
ATOM 1663 C CA . GLY A 1 213 ? 8.931 -10.748 -30.805 1.00 94.50 213 GLY A CA 1
ATOM 1664 C C . GLY A 1 213 ? 8.308 -9.352 -30.748 1.00 94.50 213 GLY A C 1
ATOM 1665 O O . GLY A 1 213 ? 7.375 -9.074 -31.509 1.00 94.50 213 GLY A O 1
ATOM 1666 N N . ASN A 1 214 ? 8.786 -8.479 -29.856 1.00 97.12 214 ASN A N 1
ATOM 1667 C CA . ASN A 1 214 ? 8.426 -7.066 -29.867 1.00 97.12 214 ASN A CA 1
ATOM 1668 C C . ASN A 1 214 ? 9.273 -6.321 -30.896 1.00 97.12 214 ASN A C 1
ATOM 1670 O O . ASN A 1 214 ? 10.458 -6.594 -31.085 1.00 97.12 214 ASN A O 1
ATOM 1674 N N . LEU A 1 215 ? 8.672 -5.310 -31.513 1.00 98.19 215 LEU A N 1
ATOM 1675 C CA . LEU A 1 215 ? 9.364 -4.425 -32.440 1.00 98.19 215 LEU A CA 1
ATOM 1676 C C . LEU A 1 215 ? 9.807 -3.157 -31.723 1.00 98.19 215 LEU A C 1
ATOM 1678 O O . LEU A 1 215 ? 9.010 -2.483 -31.074 1.00 98.19 215 LEU A O 1
ATOM 1682 N N . TRP A 1 216 ? 11.076 -2.815 -31.875 1.00 98.56 216 TRP A N 1
ATOM 1683 C CA . TRP A 1 216 ? 11.706 -1.641 -31.296 1.00 98.56 216 TRP A CA 1
ATOM 1684 C C . TRP A 1 216 ? 12.044 -0.645 -32.394 1.00 98.56 216 TRP A C 1
ATOM 1686 O O . TRP A 1 216 ? 12.777 -0.956 -33.330 1.00 98.56 216 TRP A O 1
ATOM 1696 N N . PHE A 1 217 ? 11.522 0.568 -32.260 1.00 98.56 217 PHE A N 1
ATOM 1697 C CA . PHE A 1 217 ? 11.682 1.656 -33.213 1.00 98.56 217 PHE A CA 1
ATOM 1698 C C . PHE A 1 217 ? 12.536 2.757 -32.598 1.00 98.56 217 PHE A C 1
ATOM 1700 O O . PHE A 1 217 ? 12.136 3.394 -31.621 1.00 98.56 217 PHE A O 1
ATOM 1707 N N . GLY A 1 218 ? 13.703 3.004 -33.188 1.00 98.12 218 GLY A N 1
ATOM 1708 C CA . GLY A 1 218 ? 14.506 4.183 -32.881 1.00 98.12 218 GLY A CA 1
ATOM 1709 C C . GLY A 1 218 ? 13.891 5.395 -33.564 1.00 98.12 218 GLY A C 1
ATOM 1710 O O . GLY A 1 218 ? 13.555 5.330 -34.751 1.00 98.12 218 GLY A O 1
ATOM 1711 N N . THR A 1 219 ? 13.719 6.494 -32.834 1.00 98.19 219 THR A N 1
ATOM 1712 C CA . THR A 1 219 ? 13.152 7.732 -33.376 1.00 98.19 219 THR A CA 1
ATOM 1713 C C . THR A 1 219 ? 13.976 8.951 -32.958 1.00 98.19 219 THR A C 1
ATOM 1715 O O . THR A 1 219 ? 14.961 8.855 -32.221 1.00 98.19 219 THR A O 1
ATOM 1718 N N . ARG A 1 220 ? 13.596 10.145 -33.431 1.00 96.94 220 ARG A N 1
ATOM 1719 C CA . ARG A 1 220 ? 14.185 11.403 -32.935 1.00 96.94 220 ARG A CA 1
ATOM 1720 C C . ARG A 1 220 ? 13.709 11.790 -31.530 1.00 96.94 220 ARG A C 1
ATOM 1722 O O . ARG A 1 220 ? 14.370 12.602 -30.883 1.00 96.94 220 ARG A O 1
ATOM 1729 N N . GLY A 1 221 ? 12.576 11.243 -31.091 1.00 96.69 221 GLY A N 1
ATOM 1730 C CA . GLY A 1 221 ? 11.926 11.548 -29.814 1.00 96.69 221 GLY A CA 1
ATOM 1731 C C . GLY A 1 221 ? 12.162 10.509 -28.718 1.00 96.69 221 GLY A C 1
ATOM 1732 O O . GLY A 1 221 ? 11.798 10.766 -27.574 1.00 96.69 221 GLY A O 1
ATOM 1733 N N . GLY A 1 222 ? 12.785 9.376 -29.034 1.00 97.75 222 GLY A N 1
ATOM 1734 C CA . GLY A 1 222 ? 13.121 8.321 -28.086 1.00 97.75 222 GLY A CA 1
ATOM 1735 C C . GLY A 1 222 ? 13.136 6.953 -28.759 1.00 97.75 222 GLY A C 1
ATOM 1736 O O . GLY A 1 222 ? 13.430 6.822 -29.949 1.00 97.75 222 GLY A O 1
ATOM 1737 N N . VAL A 1 223 ? 12.787 5.933 -27.984 1.00 98.38 223 VAL A N 1
ATOM 1738 C CA . VAL A 1 223 ? 12.566 4.570 -28.472 1.00 98.38 223 VAL A CA 1
ATOM 1739 C C . VAL A 1 223 ? 11.110 4.190 -28.252 1.00 98.38 223 VAL A C 1
ATOM 1741 O O . VAL A 1 223 ? 10.561 4.449 -27.185 1.00 98.38 223 VAL A O 1
ATOM 1744 N N . SER A 1 224 ? 10.489 3.552 -29.237 1.00 98.50 224 SER A N 1
ATOM 1745 C CA . SER A 1 224 ? 9.139 2.997 -29.115 1.00 98.50 224 SER A CA 1
ATOM 1746 C C . SER A 1 224 ? 9.181 1.479 -29.225 1.00 98.50 224 SER A C 1
ATOM 1748 O O . SER A 1 224 ? 9.643 0.957 -30.234 1.00 98.50 224 SER A O 1
ATOM 1750 N N . ARG A 1 225 ? 8.673 0.767 -28.219 1.00 98.44 225 ARG A N 1
ATOM 1751 C CA . ARG A 1 225 ? 8.447 -0.683 -28.262 1.00 98.44 225 ARG A CA 1
ATOM 1752 C C . ARG A 1 225 ? 7.003 -0.971 -28.640 1.00 98.44 225 ARG A C 1
ATOM 1754 O O . ARG A 1 225 ? 6.102 -0.398 -28.037 1.00 98.44 225 ARG A O 1
ATOM 1761 N N . TYR A 1 226 ? 6.786 -1.891 -29.567 1.00 98.06 226 TYR A N 1
ATOM 1762 C CA . TYR A 1 226 ? 5.478 -2.361 -30.003 1.00 98.06 226 TYR A CA 1
ATOM 1763 C C . TYR A 1 226 ? 5.348 -3.864 -29.767 1.00 98.06 226 TYR A C 1
ATOM 1765 O O . TYR A 1 226 ? 6.095 -4.653 -30.342 1.00 98.06 226 TYR A O 1
ATOM 1773 N N . ASP A 1 227 ? 4.374 -4.256 -28.952 1.00 95.19 227 ASP A N 1
ATOM 1774 C CA . ASP A 1 227 ? 4.095 -5.660 -28.600 1.00 95.19 227 ASP A CA 1
ATOM 1775 C C . ASP A 1 227 ? 3.147 -6.364 -29.598 1.00 95.19 227 ASP A C 1
ATOM 1777 O O . ASP A 1 227 ? 2.688 -7.486 -29.380 1.00 95.19 227 ASP A O 1
ATOM 1781 N N . GLY A 1 228 ? 2.821 -5.699 -30.711 1.00 92.75 228 GLY A N 1
ATOM 1782 C CA . GLY A 1 228 ? 1.807 -6.151 -31.665 1.00 92.75 228 GLY A CA 1
ATOM 1783 C C . GLY A 1 228 ? 0.413 -5.571 -31.418 1.00 92.75 228 GLY A C 1
ATOM 1784 O O . GLY A 1 228 ? -0.471 -5.771 -32.254 1.00 92.75 228 GLY A O 1
ATOM 1785 N N . GLN A 1 229 ? 0.206 -4.852 -30.313 1.00 92.88 229 GLN A N 1
ATOM 1786 C CA . GLN A 1 229 ? -1.058 -4.198 -29.971 1.00 92.88 229 GLN A CA 1
ATOM 1787 C C . GLN A 1 229 ? -0.868 -2.713 -29.660 1.00 92.88 229 GLN A C 1
ATOM 1789 O O . GLN A 1 229 ? -1.589 -1.887 -30.216 1.00 92.88 229 GLN A O 1
ATOM 1794 N N . GLN A 1 230 ? 0.106 -2.367 -28.821 1.00 95.44 230 GLN A N 1
ATOM 1795 C CA . GLN A 1 230 ? 0.296 -1.019 -28.284 1.00 95.44 230 GLN A CA 1
ATOM 1796 C C . GLN A 1 230 ? 1.767 -0.598 -28.274 1.00 95.44 230 GLN A C 1
ATOM 1798 O O . GLN A 1 230 ? 2.676 -1.430 -28.242 1.00 95.44 230 GLN A O 1
ATOM 1803 N N . PHE A 1 231 ? 1.987 0.718 -28.279 1.00 97.81 231 PHE A N 1
ATOM 1804 C CA . PHE A 1 231 ? 3.310 1.319 -28.151 1.00 97.81 231 PHE A CA 1
ATOM 1805 C C . PHE A 1 231 ? 3.614 1.711 -26.702 1.00 97.81 231 PHE A C 1
ATOM 1807 O O . PHE A 1 231 ? 2.784 2.309 -26.018 1.00 97.81 231 PHE A O 1
ATOM 1814 N N . VAL A 1 232 ? 4.840 1.435 -26.263 1.00 97.81 232 VAL A N 1
ATOM 1815 C CA . VAL A 1 232 ? 5.435 1.961 -25.029 1.00 97.81 232 VAL A CA 1
ATOM 1816 C C . VAL A 1 232 ? 6.680 2.753 -25.404 1.00 97.81 232 VAL A C 1
ATOM 1818 O O . VAL A 1 232 ? 7.546 2.245 -26.114 1.00 97.81 232 VAL A O 1
ATOM 1821 N N . ASN A 1 233 ? 6.767 3.998 -24.940 1.00 98.12 233 ASN A N 1
ATOM 1822 C CA . ASN A 1 233 ? 7.840 4.919 -25.309 1.00 98.12 233 ASN A CA 1
ATOM 1823 C C . ASN A 1 233 ? 8.835 5.101 -24.164 1.00 98.12 233 ASN A C 1
ATOM 1825 O O . ASN A 1 233 ? 8.428 5.253 -23.016 1.00 98.12 233 ASN A O 1
ATOM 1829 N N . PHE A 1 234 ? 10.119 5.150 -24.507 1.00 98.06 234 PHE A N 1
ATOM 1830 C CA . PHE A 1 234 ? 11.233 5.387 -23.597 1.00 98.06 234 PHE A CA 1
ATOM 1831 C C . PHE A 1 234 ? 12.005 6.627 -24.044 1.00 98.06 234 PHE A C 1
ATOM 1833 O O . PHE A 1 234 ? 12.322 6.790 -25.225 1.00 98.06 234 PHE A O 1
ATOM 1840 N N . THR A 1 235 ? 12.308 7.502 -23.094 1.00 97.69 235 THR A N 1
ATOM 1841 C CA . THR A 1 235 ? 12.940 8.809 -23.300 1.00 97.69 235 THR A CA 1
ATOM 1842 C C . THR A 1 235 ? 14.080 9.025 -22.302 1.00 97.69 235 THR A C 1
ATOM 1844 O O . THR A 1 235 ? 14.406 8.160 -21.484 1.00 97.69 235 THR A O 1
ATOM 1847 N N . THR A 1 236 ? 14.678 10.218 -22.304 1.00 96.50 236 THR A N 1
ATOM 1848 C CA . THR A 1 236 ? 15.639 10.627 -21.270 1.00 96.50 236 THR A CA 1
ATOM 1849 C C . THR A 1 236 ? 15.068 10.617 -19.851 1.00 96.50 236 THR A C 1
ATOM 1851 O O . THR A 1 236 ? 15.836 10.565 -18.894 1.00 96.50 236 THR A O 1
ATOM 1854 N N . MET A 1 237 ? 13.741 10.676 -19.691 1.00 94.88 237 MET A N 1
ATOM 1855 C CA . MET A 1 237 ? 13.098 10.564 -18.376 1.00 94.88 237 MET A CA 1
ATOM 1856 C C . MET A 1 237 ? 13.143 9.138 -17.822 1.00 94.88 237 MET A C 1
ATOM 1858 O O . MET A 1 237 ? 13.156 8.962 -16.606 1.00 94.88 237 MET A O 1
ATOM 1862 N N . ASP A 1 238 ? 13.202 8.145 -18.707 1.00 94.12 238 ASP A N 1
ATOM 1863 C CA . ASP A 1 238 ? 13.176 6.722 -18.362 1.00 94.12 238 ASP A CA 1
ATOM 1864 C C . ASP A 1 238 ? 14.587 6.155 -18.172 1.00 94.12 238 ASP A C 1
ATOM 1866 O O . ASP A 1 238 ? 14.788 5.203 -17.423 1.00 94.12 238 ASP A O 1
ATOM 1870 N N . GLY A 1 239 ? 15.586 6.781 -18.801 1.00 92.50 239 GLY A N 1
ATOM 1871 C CA . GLY A 1 239 ? 16.992 6.419 -18.630 1.00 92.50 239 GLY A CA 1
ATOM 1872 C C . GLY A 1 239 ? 17.853 6.544 -19.881 1.00 92.50 239 GLY A C 1
ATOM 1873 O O . GLY A 1 239 ? 19.067 6.373 -19.767 1.00 92.50 239 GLY A O 1
ATOM 1874 N N . LEU A 1 240 ? 17.271 6.872 -21.044 1.00 95.94 240 LEU A N 1
ATOM 1875 C CA . LEU A 1 240 ? 18.059 7.150 -22.247 1.00 95.94 240 LEU A CA 1
ATOM 1876 C C . LEU A 1 240 ? 19.005 8.331 -22.010 1.00 95.94 240 LEU A C 1
ATOM 1878 O O . LEU A 1 240 ? 18.653 9.330 -21.384 1.00 95.94 240 LEU A O 1
ATOM 1882 N N . THR A 1 241 ? 20.206 8.262 -22.565 1.00 94.81 241 THR A N 1
ATOM 1883 C CA . THR A 1 241 ? 21.150 9.385 -22.503 1.00 94.81 241 THR A CA 1
ATOM 1884 C C . THR A 1 241 ? 20.763 10.543 -23.418 1.00 94.81 241 THR A C 1
ATOM 1886 O O . THR A 1 241 ? 21.123 11.690 -23.147 1.00 94.81 241 THR A O 1
ATOM 1889 N N . HIS A 1 242 ? 20.034 10.262 -24.500 1.00 97.44 242 HIS A N 1
ATOM 1890 C CA . HIS A 1 242 ? 19.541 11.249 -25.454 1.00 97.44 242 HIS A CA 1
ATOM 1891 C C . HIS A 1 242 ? 18.345 10.685 -26.242 1.00 97.44 242 HIS A C 1
ATOM 1893 O O . HIS A 1 242 ? 18.320 9.501 -26.562 1.00 97.44 242 HIS A O 1
ATOM 1899 N N . ASN A 1 243 ? 17.363 11.530 -26.583 1.00 97.44 243 ASN A N 1
ATOM 1900 C CA . ASN A 1 243 ? 16.127 11.091 -27.255 1.00 97.44 243 ASN A CA 1
ATOM 1901 C C . ASN A 1 243 ? 16.318 10.749 -28.736 1.00 97.44 243 ASN A C 1
ATOM 1903 O O . ASN A 1 243 ? 15.615 9.903 -29.268 1.00 97.44 243 ASN A O 1
ATOM 1907 N N . TYR A 1 244 ? 17.261 11.396 -29.420 1.00 97.88 244 TYR A N 1
ATOM 1908 C CA . TYR A 1 244 ? 17.538 11.052 -30.810 1.00 97.88 244 TYR A CA 1
ATOM 1909 C C . TYR A 1 244 ? 18.354 9.760 -30.868 1.00 97.88 244 TYR A C 1
ATOM 1911 O O . TYR A 1 244 ? 19.580 9.796 -30.729 1.00 97.88 244 TYR A O 1
ATOM 1919 N N . VAL A 1 245 ? 17.661 8.649 -31.102 1.00 98.19 245 VAL A N 1
ATOM 1920 C CA . VAL A 1 245 ? 18.233 7.315 -31.293 1.00 98.19 245 VAL A CA 1
ATOM 1921 C C . VAL A 1 245 ? 18.508 7.098 -32.777 1.00 98.19 245 VAL A C 1
ATOM 1923 O O . VAL A 1 245 ? 17.640 7.322 -33.620 1.00 98.19 245 VAL A O 1
ATOM 1926 N N . SER A 1 246 ? 19.737 6.735 -33.126 1.00 95.25 246 SER A N 1
ATOM 1927 C CA . SER A 1 246 ? 20.196 6.564 -34.512 1.00 95.25 246 SER A CA 1
ATOM 1928 C C . SER A 1 246 ? 20.165 5.109 -34.971 1.00 95.25 246 SER A C 1
ATOM 1930 O O . SER A 1 246 ? 19.876 4.858 -36.137 1.00 95.25 246 SER A O 1
ATOM 1932 N N . CYS A 1 247 ? 20.429 4.174 -34.061 1.00 94.56 247 CYS A N 1
ATOM 1933 C CA . CYS A 1 247 ? 20.527 2.739 -34.317 1.00 94.56 247 CYS A CA 1
ATOM 1934 C C . CYS A 1 247 ? 20.117 1.950 -33.067 1.00 94.56 247 CYS A C 1
ATOM 1936 O O . CYS A 1 247 ? 20.168 2.466 -31.945 1.00 94.56 247 CYS A O 1
ATOM 1938 N N . ILE A 1 248 ? 19.681 0.709 -33.278 1.00 97.62 248 ILE A N 1
ATOM 1939 C CA . ILE A 1 248 ? 19.318 -0.238 -32.220 1.00 97.62 248 ILE A CA 1
ATOM 1940 C C . ILE A 1 248 ? 19.972 -1.572 -32.561 1.00 97.62 248 ILE A C 1
ATOM 1942 O O . ILE A 1 248 ? 19.937 -1.969 -33.722 1.00 97.62 248 ILE A O 1
ATOM 1946 N N . LEU A 1 249 ? 20.525 -2.249 -31.561 1.00 95.62 249 LEU A N 1
ATOM 1947 C CA . LEU A 1 249 ? 21.057 -3.604 -31.661 1.00 95.62 249 LEU A CA 1
ATOM 1948 C C . LEU A 1 249 ? 20.555 -4.417 -30.463 1.00 95.62 249 LEU A C 1
ATOM 1950 O O . LEU A 1 249 ? 20.647 -3.948 -29.332 1.00 95.62 249 LEU A O 1
ATOM 1954 N N . GLU A 1 250 ? 20.043 -5.624 -30.689 1.00 96.69 250 GLU A N 1
ATOM 1955 C CA . GLU A 1 250 ? 19.871 -6.614 -29.620 1.00 96.69 250 GLU A CA 1
ATOM 1956 C C . GLU A 1 250 ? 21.101 -7.526 -29.613 1.00 96.69 250 GLU A C 1
ATOM 1958 O O . GLU A 1 250 ? 21.425 -8.143 -30.629 1.00 96.69 250 GLU A O 1
ATOM 1963 N N . ASP A 1 251 ? 21.805 -7.606 -28.486 1.00 94.81 251 ASP A N 1
ATOM 1964 C CA . ASP A 1 251 ? 22.983 -8.461 -28.373 1.00 94.81 251 ASP A CA 1
ATOM 1965 C C . ASP A 1 251 ? 22.627 -9.938 -28.113 1.00 94.81 251 ASP A C 1
ATOM 1967 O O . ASP A 1 251 ? 21.485 -10.336 -27.856 1.00 94.81 251 ASP A O 1
ATOM 1971 N N . ARG A 1 252 ? 23.643 -10.805 -28.132 1.00 92.56 252 ARG A N 1
ATOM 1972 C CA . ARG A 1 252 ? 23.474 -12.238 -27.860 1.00 92.56 252 ARG A CA 1
ATOM 1973 C C . ARG A 1 252 ? 23.010 -12.570 -26.437 1.00 92.56 252 ARG A C 1
ATOM 1975 O O . ARG A 1 252 ? 22.545 -13.696 -26.224 1.00 92.56 252 ARG A O 1
ATOM 1982 N N . LYS A 1 253 ? 23.097 -11.645 -25.484 1.00 91.94 253 LYS A N 1
ATOM 1983 C CA . LYS A 1 253 ? 22.566 -11.798 -24.120 1.00 91.94 253 LYS A CA 1
ATOM 1984 C C . LYS A 1 253 ? 21.102 -11.348 -24.021 1.00 91.94 253 LYS A C 1
ATOM 1986 O O . LYS A 1 253 ? 20.442 -11.723 -23.060 1.00 91.94 253 LYS A O 1
ATOM 1991 N N . GLY A 1 254 ? 20.574 -10.670 -25.042 1.00 93.56 254 GLY A N 1
ATOM 1992 C CA . GLY A 1 254 ? 19.222 -10.105 -25.066 1.00 93.56 254 GLY A CA 1
ATOM 1993 C C . GLY A 1 254 ? 19.164 -8.667 -24.549 1.00 93.56 254 GLY A C 1
ATOM 1994 O O . GLY A 1 254 ? 18.077 -8.160 -24.292 1.00 93.56 254 GLY A O 1
ATOM 1995 N N . HIS A 1 255 ? 20.310 -8.004 -24.365 1.00 96.38 255 HIS A N 1
ATOM 1996 C CA . HIS A 1 255 ? 20.324 -6.584 -24.033 1.00 96.38 255 HIS A CA 1
ATOM 1997 C C . HIS A 1 255 ? 20.119 -5.750 -25.294 1.00 96.38 255 HIS A C 1
ATOM 1999 O O . HIS A 1 255 ? 20.668 -6.044 -26.358 1.00 96.38 255 HIS A O 1
ATOM 2005 N N . LEU A 1 256 ? 19.372 -4.663 -25.152 1.00 98.12 256 LEU A N 1
ATOM 2006 C CA . LEU A 1 256 ? 19.131 -3.686 -26.200 1.00 98.12 256 LEU A CA 1
ATOM 2007 C C . LEU A 1 256 ? 20.113 -2.528 -26.065 1.00 98.12 256 LEU A C 1
ATOM 2009 O O . LEU A 1 256 ? 20.191 -1.866 -25.031 1.00 98.12 256 LEU A O 1
ATOM 2013 N N . TRP A 1 257 ? 20.842 -2.271 -27.140 1.00 98.19 257 TRP A N 1
ATOM 2014 C CA . TRP A 1 257 ? 21.819 -1.206 -27.272 1.00 98.19 257 TRP A CA 1
ATOM 2015 C C . TRP A 1 257 ? 21.240 -0.119 -28.172 1.00 98.19 257 TRP A C 1
ATOM 2017 O O . TRP A 1 257 ? 20.891 -0.365 -29.325 1.00 98.19 257 TRP A O 1
ATOM 2027 N N . PHE A 1 258 ? 21.145 1.097 -27.650 1.00 98.38 258 PHE A N 1
ATOM 2028 C CA . PHE A 1 258 ? 20.608 2.266 -28.332 1.00 98.38 258 PHE A CA 1
ATOM 2029 C C . PHE A 1 258 ? 21.737 3.256 -28.596 1.00 98.38 258 PHE A C 1
ATOM 2031 O O . PHE A 1 258 ? 22.210 3.943 -27.684 1.00 98.38 258 PHE A O 1
ATOM 2038 N N . GLY A 1 259 ? 22.177 3.345 -29.849 1.00 97.44 259 GLY A N 1
ATOM 2039 C CA . GLY A 1 259 ? 23.108 4.385 -30.266 1.00 97.44 259 GLY A CA 1
ATOM 2040 C C . GLY A 1 259 ? 22.371 5.710 -30.397 1.00 97.44 259 GLY A C 1
ATOM 2041 O O . GLY A 1 259 ? 21.273 5.770 -30.953 1.00 97.44 259 GLY A O 1
ATOM 2042 N N . THR A 1 260 ? 22.950 6.786 -29.869 1.00 97.38 260 THR A N 1
ATOM 2043 C CA . THR A 1 260 ? 22.287 8.092 -29.834 1.00 97.38 260 THR A CA 1
ATOM 2044 C C . THR A 1 260 ? 23.092 9.185 -30.528 1.00 97.38 260 THR A C 1
ATOM 2046 O O . THR A 1 260 ? 24.318 9.130 -30.666 1.00 97.38 260 THR A O 1
ATOM 2049 N N . TRP A 1 261 ? 22.394 10.238 -30.949 1.00 93.25 261 TRP A N 1
ATOM 2050 C CA . TRP A 1 261 ? 23.011 11.424 -31.526 1.00 93.25 261 TRP A CA 1
ATOM 2051 C C . TRP A 1 261 ? 23.543 12.366 -30.437 1.00 93.25 261 TRP A C 1
ATOM 2053 O O . TRP A 1 261 ? 22.893 13.343 -30.071 1.00 93.25 261 TRP A O 1
ATOM 2063 N N . GLY A 1 262 ? 24.737 12.076 -29.918 1.00 92.38 262 GLY A N 1
ATOM 2064 C CA . GLY A 1 262 ? 25.461 12.946 -28.983 1.00 92.38 262 GLY A CA 1
ATOM 2065 C C . GLY A 1 262 ? 25.356 12.543 -27.510 1.00 92.38 262 GLY A C 1
ATOM 2066 O O . GLY A 1 262 ? 25.986 13.187 -26.673 1.00 92.38 262 GLY A O 1
ATOM 2067 N N . GLY A 1 263 ? 24.622 11.473 -27.190 1.00 95.12 263 GLY A N 1
ATOM 2068 C CA . GLY A 1 263 ? 24.525 10.880 -25.852 1.00 95.12 263 GLY A CA 1
ATOM 2069 C C . GLY A 1 263 ? 25.246 9.535 -25.710 1.00 95.12 263 GLY A C 1
ATOM 2070 O O . GLY A 1 263 ? 24.971 8.807 -24.765 1.00 95.12 263 GLY A O 1
ATOM 2071 N N . GLY A 1 264 ? 26.115 9.157 -26.646 1.00 96.12 264 GLY A N 1
ATOM 2072 C CA . GLY A 1 264 ? 26.798 7.864 -26.665 1.00 96.12 264 GLY A CA 1
ATOM 2073 C C . GLY A 1 264 ? 25.828 6.705 -26.868 1.00 96.12 264 GLY A C 1
ATOM 2074 O O . GLY A 1 264 ? 24.890 6.808 -27.666 1.00 96.12 264 GLY A O 1
ATOM 2075 N N . VAL A 1 265 ? 26.058 5.608 -26.151 1.00 97.38 265 VAL A N 1
ATOM 2076 C CA . VAL A 1 265 ? 25.232 4.398 -26.215 1.00 97.38 265 VAL A CA 1
ATOM 2077 C C . VAL A 1 265 ? 24.492 4.209 -24.897 1.00 97.38 265 VAL A C 1
ATOM 2079 O O . VAL A 1 265 ? 25.093 4.327 -23.831 1.00 97.38 265 VAL A O 1
ATOM 2082 N N . THR A 1 266 ? 23.197 3.909 -24.962 1.00 97.62 266 THR A N 1
ATOM 2083 C CA . THR A 1 266 ? 22.418 3.418 -23.815 1.00 97.62 266 THR A CA 1
ATOM 2084 C C . THR A 1 266 ? 22.223 1.908 -23.945 1.00 97.62 266 THR A C 1
ATOM 2086 O O . THR A 1 266 ? 21.911 1.444 -25.033 1.00 97.62 266 THR A O 1
ATOM 2089 N N . VAL A 1 267 ? 22.372 1.149 -22.861 1.00 97.12 267 VAL A N 1
ATOM 2090 C CA . VAL A 1 267 ? 22.138 -0.305 -22.810 1.00 97.12 267 VAL A CA 1
ATOM 2091 C C . VAL A 1 267 ? 20.975 -0.595 -21.866 1.00 97.12 267 VAL A C 1
ATOM 2093 O O . VAL A 1 267 ? 20.870 0.048 -20.818 1.00 97.12 267 VAL A O 1
ATOM 2096 N N . TYR A 1 268 ? 20.103 -1.530 -22.233 1.00 97.69 268 TYR A N 1
ATOM 2097 C CA . TYR A 1 268 ? 18.875 -1.855 -21.511 1.00 97.69 268 TYR A CA 1
ATOM 2098 C C . TYR A 1 268 ? 18.600 -3.363 -21.496 1.00 97.69 268 TYR A C 1
ATOM 2100 O O . TYR A 1 268 ? 18.642 -4.006 -22.539 1.00 97.69 268 TYR A O 1
ATOM 2108 N N . ASP A 1 269 ? 18.276 -3.925 -20.332 1.00 96.00 269 ASP A N 1
ATOM 2109 C CA . ASP A 1 269 ? 17.973 -5.359 -20.137 1.00 96.00 269 ASP A CA 1
ATOM 2110 C C . ASP A 1 269 ? 16.470 -5.662 -19.973 1.00 96.00 269 ASP A C 1
ATOM 2112 O O . ASP A 1 269 ? 16.098 -6.777 -19.616 1.00 96.00 269 ASP A O 1
ATOM 2116 N N . GLY A 1 270 ? 15.592 -4.675 -20.174 1.00 94.44 270 GLY A N 1
ATOM 2117 C CA . GLY A 1 270 ? 14.164 -4.798 -19.852 1.00 94.44 270 GLY A CA 1
ATOM 2118 C C . GLY A 1 270 ? 13.768 -4.162 -18.515 1.00 94.44 270 GLY A C 1
ATOM 2119 O O . GLY A 1 270 ? 12.577 -3.963 -18.263 1.00 94.44 270 GLY A O 1
ATOM 2120 N N . PHE A 1 271 ? 14.731 -3.756 -17.682 1.00 94.62 271 PHE A N 1
ATOM 2121 C CA . PHE A 1 271 ? 14.466 -3.106 -16.397 1.00 94.62 271 PHE A CA 1
ATOM 2122 C C . PHE A 1 271 ? 15.383 -1.906 -16.110 1.00 94.62 271 PHE A C 1
ATOM 2124 O O . PHE A 1 271 ? 14.891 -0.827 -15.765 1.00 94.62 271 PHE A O 1
ATOM 2131 N N . VAL A 1 272 ? 16.693 -2.057 -16.298 1.00 96.88 272 VAL A N 1
ATOM 2132 C CA . VAL A 1 272 ? 17.726 -1.069 -15.967 1.00 96.88 272 VAL A CA 1
ATOM 2133 C C . VAL A 1 272 ? 18.348 -0.475 -17.225 1.00 96.88 272 VAL A C 1
ATOM 2135 O O . VAL A 1 272 ? 18.729 -1.188 -18.148 1.00 96.88 272 VAL A O 1
ATOM 2138 N N . PHE A 1 273 ? 18.516 0.850 -17.224 1.00 95.88 273 PHE A N 1
ATOM 2139 C CA . PHE A 1 273 ? 19.282 1.575 -18.238 1.00 95.88 273 PHE A CA 1
ATOM 2140 C C . PHE A 1 273 ? 20.695 1.907 -17.746 1.00 95.88 273 PHE A C 1
ATOM 2142 O O . PHE A 1 273 ? 20.876 2.504 -16.677 1.00 95.88 273 PHE A O 1
ATOM 2149 N N . GLN A 1 274 ? 21.697 1.625 -18.570 1.00 94.75 274 GLN A N 1
ATOM 2150 C CA . GLN A 1 274 ? 23.082 2.063 -18.387 1.00 94.75 274 GLN A CA 1
ATOM 2151 C C . GLN A 1 274 ? 23.619 2.771 -19.622 1.00 94.75 274 GLN A C 1
ATOM 2153 O O . GLN A 1 274 ? 22.978 2.779 -20.666 1.00 94.75 274 GLN A O 1
ATOM 2158 N N . SER A 1 275 ? 24.774 3.425 -19.497 1.00 93.88 275 SER A N 1
ATOM 2159 C CA . SER A 1 275 ? 25.326 4.236 -20.582 1.00 93.88 275 SER A CA 1
ATOM 2160 C C . SER A 1 275 ? 26.825 4.071 -20.760 1.00 93.88 275 SER A C 1
ATOM 2162 O O . SER A 1 275 ? 27.557 4.049 -19.770 1.00 93.88 275 SER A O 1
ATOM 2164 N N . LEU A 1 276 ? 27.265 4.112 -22.015 1.00 93.94 276 LEU A N 1
ATOM 2165 C CA . LEU A 1 276 ? 28.657 4.274 -22.416 1.00 93.94 276 LEU A CA 1
ATOM 2166 C C . LEU A 1 276 ? 28.823 5.615 -23.132 1.00 93.94 276 LEU A C 1
ATOM 2168 O O . LEU A 1 276 ? 28.106 5.915 -24.088 1.00 93.94 276 LEU A O 1
ATOM 2172 N N . LEU A 1 277 ? 29.772 6.425 -22.669 1.00 93.44 277 LEU A N 1
ATOM 2173 C CA . LEU A 1 277 ? 30.067 7.759 -23.193 1.00 93.44 277 LEU A CA 1
ATOM 2174 C C . LEU A 1 277 ? 31.567 7.924 -23.490 1.00 93.44 277 LEU A C 1
ATOM 2176 O O . LEU A 1 277 ? 32.395 7.085 -23.139 1.00 93.44 277 LEU A O 1
ATOM 2180 N N . GLU A 1 278 ? 31.951 9.068 -24.057 1.00 91.56 278 GLU A N 1
ATOM 2181 C CA . GLU A 1 278 ? 33.358 9.465 -24.250 1.00 91.56 278 GLU A CA 1
ATOM 2182 C C . GLU A 1 278 ? 34.169 9.409 -22.948 1.00 91.56 278 GLU A C 1
ATOM 2184 O O . GLU A 1 278 ? 35.323 8.992 -22.952 1.00 91.56 278 GLU A O 1
ATOM 2189 N N . ARG A 1 279 ? 33.559 9.768 -21.808 1.00 88.06 279 ARG A N 1
ATOM 2190 C CA . ARG A 1 279 ? 34.220 9.673 -20.493 1.00 88.06 279 ARG A CA 1
ATOM 2191 C C . ARG A 1 279 ? 34.515 8.233 -20.061 1.00 88.06 279 ARG A C 1
ATOM 2193 O O . ARG A 1 279 ? 35.344 8.036 -19.181 1.00 88.06 279 ARG A O 1
ATOM 2200 N N . ASP A 1 280 ? 33.799 7.261 -20.624 1.00 87.25 280 ASP A N 1
ATOM 2201 C CA . ASP A 1 280 ? 33.933 5.841 -20.298 1.00 87.25 280 ASP A CA 1
ATOM 2202 C C . ASP A 1 280 ? 34.938 5.138 -21.217 1.00 87.25 280 ASP A C 1
ATOM 2204 O O . ASP A 1 280 ? 35.507 4.129 -20.808 1.00 87.25 280 ASP A O 1
ATOM 2208 N N . GLY A 1 281 ? 35.188 5.694 -22.409 1.00 87.62 281 GLY A N 1
ATOM 2209 C CA . GLY A 1 281 ? 36.165 5.178 -23.368 1.00 87.62 281 GLY A CA 1
ATOM 2210 C C . GLY A 1 281 ? 35.763 5.298 -24.840 1.00 87.62 281 GLY A C 1
ATOM 2211 O O . GLY A 1 281 ? 36.603 5.034 -25.697 1.00 87.62 281 GLY A O 1
ATOM 2212 N N . LEU A 1 282 ? 34.527 5.708 -25.164 1.00 90.62 282 LEU A N 1
ATOM 2213 C CA . LEU A 1 282 ? 34.093 5.865 -26.561 1.00 90.62 282 LEU A CA 1
ATOM 2214 C C . LEU A 1 282 ? 34.907 6.936 -27.307 1.00 90.62 282 LEU A C 1
ATOM 2216 O O . LEU A 1 282 ? 35.245 7.975 -26.741 1.00 90.62 282 LEU A O 1
ATOM 2220 N N . VAL A 1 283 ? 35.144 6.737 -28.610 1.00 89.06 283 VAL A N 1
ATOM 2221 C CA . VAL A 1 283 ? 35.801 7.744 -29.472 1.00 89.06 283 VAL A CA 1
ATOM 2222 C C . VAL A 1 283 ? 34.964 9.024 -29.609 1.00 89.06 283 VAL A C 1
ATOM 2224 O O . VAL A 1 283 ? 35.519 10.125 -29.684 1.00 89.06 283 VAL A O 1
ATOM 2227 N N . HIS A 1 284 ? 33.636 8.895 -29.681 1.00 91.19 284 HIS A N 1
ATOM 2228 C CA . HIS A 1 284 ? 32.717 10.029 -29.742 1.00 91.19 284 HIS A CA 1
ATOM 2229 C C . HIS A 1 284 ? 31.297 9.653 -29.290 1.00 91.19 284 HIS A C 1
ATOM 2231 O O . HIS A 1 284 ? 30.851 8.531 -29.514 1.00 91.19 284 HIS A O 1
ATOM 2237 N N . ASN A 1 285 ? 30.547 10.605 -28.727 1.00 94.88 285 ASN A N 1
ATOM 2238 C CA . ASN A 1 285 ? 29.171 10.377 -28.255 1.00 94.88 285 ASN A CA 1
ATOM 2239 C C . ASN A 1 285 ? 28.105 10.372 -29.368 1.00 94.88 285 ASN A C 1
ATOM 2241 O O . ASN A 1 285 ? 26.963 9.996 -29.131 1.00 94.88 285 ASN A O 1
ATOM 2245 N N . THR A 1 286 ? 28.422 10.828 -30.577 1.00 93.94 286 THR A N 1
ATOM 2246 C CA . THR A 1 286 ? 27.511 10.686 -31.729 1.00 93.94 286 THR A CA 1
ATOM 2247 C C . THR A 1 286 ? 27.723 9.322 -32.361 1.00 93.94 286 THR A C 1
ATOM 2249 O O . THR A 1 286 ? 28.742 9.127 -33.029 1.00 93.94 286 THR A O 1
ATOM 2252 N N . VAL A 1 287 ? 26.767 8.418 -32.155 1.00 93.50 287 VAL A N 1
ATOM 2253 C CA . VAL A 1 287 ? 26.782 7.040 -32.656 1.00 93.50 287 VAL A CA 1
ATOM 2254 C C . VAL A 1 287 ? 25.943 6.953 -33.928 1.00 93.50 287 VAL A C 1
ATOM 2256 O O . VAL A 1 287 ? 24.854 7.522 -34.002 1.00 93.50 287 VAL A O 1
ATOM 2259 N N . TRP A 1 288 ? 26.458 6.264 -34.937 1.00 89.06 288 TRP A N 1
ATOM 2260 C CA . TRP A 1 288 ? 25.818 6.061 -36.235 1.00 89.06 288 TRP A CA 1
ATOM 2261 C C . TRP A 1 288 ? 25.229 4.674 -36.385 1.00 89.06 288 TRP A C 1
ATOM 2263 O O . TRP A 1 288 ? 24.135 4.553 -36.928 1.00 89.06 288 TRP A O 1
ATOM 2273 N N . ASP A 1 289 ? 25.978 3.668 -35.943 1.00 89.94 289 ASP A N 1
ATOM 2274 C CA . ASP A 1 289 ? 25.599 2.271 -36.072 1.00 89.94 289 ASP A CA 1
ATOM 2275 C C . ASP A 1 289 ? 26.265 1.416 -34.992 1.00 89.94 289 ASP A C 1
ATOM 2277 O O . ASP A 1 289 ? 27.261 1.836 -34.382 1.00 89.94 289 ASP A O 1
ATOM 2281 N N . LEU A 1 290 ? 25.688 0.240 -34.769 1.00 92.69 290 LEU A N 1
ATOM 2282 C CA . LEU A 1 290 ? 26.117 -0.751 -33.790 1.00 92.69 290 LEU A CA 1
ATOM 2283 C C . LEU A 1 290 ? 26.102 -2.136 -34.436 1.00 92.69 290 LEU A C 1
ATOM 2285 O O . LEU A 1 290 ? 25.139 -2.478 -35.116 1.00 92.69 290 LEU A O 1
ATOM 2289 N N . ASP A 1 291 ? 27.122 -2.944 -34.166 1.00 89.56 291 ASP A N 1
ATOM 2290 C CA . ASP A 1 291 ? 27.154 -4.357 -34.561 1.00 89.56 291 ASP A CA 1
ATOM 2291 C C . ASP A 1 291 ? 27.822 -5.210 -33.475 1.00 89.56 291 ASP A C 1
ATOM 2293 O O . ASP A 1 291 ? 28.554 -4.680 -32.634 1.00 89.56 291 ASP A O 1
ATOM 2297 N N . GLN A 1 292 ? 27.570 -6.517 -33.471 1.00 91.31 292 GLN A N 1
ATOM 2298 C CA . GLN A 1 292 ? 28.197 -7.455 -32.539 1.00 91.31 292 GLN A CA 1
ATOM 2299 C C . GLN A 1 292 ? 28.938 -8.558 -33.288 1.00 91.31 292 GLN A C 1
ATOM 2301 O O . GLN A 1 292 ? 28.313 -9.343 -33.995 1.00 91.31 292 GLN A O 1
ATOM 2306 N N . ASP A 1 293 ? 30.241 -8.681 -33.028 1.00 86.12 293 ASP A N 1
ATOM 2307 C CA . ASP A 1 293 ? 31.077 -9.699 -33.667 1.00 86.12 293 ASP A CA 1
ATOM 2308 C C . ASP A 1 293 ? 30.879 -11.115 -33.091 1.00 86.12 293 ASP A C 1
ATOM 2310 O O . ASP A 1 293 ? 30.189 -11.347 -32.088 1.00 86.12 293 ASP A O 1
ATOM 2314 N N . GLN A 1 294 ? 31.488 -12.120 -33.725 1.00 84.19 294 GLN A N 1
ATOM 2315 C CA . GLN A 1 294 ? 31.479 -13.517 -33.262 1.00 84.19 294 GLN A CA 1
ATOM 2316 C C . GLN A 1 294 ? 32.006 -13.734 -31.836 1.00 84.19 294 GLN A C 1
ATOM 2318 O O . GLN A 1 294 ? 31.529 -14.647 -31.159 1.00 84.19 294 GLN A O 1
ATOM 2323 N N . GLU A 1 295 ? 32.893 -12.885 -31.336 1.00 84.62 295 GLU A N 1
ATOM 2324 C CA . GLU A 1 295 ? 33.460 -12.978 -29.984 1.00 84.62 295 GLU A CA 1
ATOM 2325 C C . GLU A 1 295 ? 32.553 -12.325 -28.929 1.00 84.62 295 GLU A C 1
ATOM 2327 O O . GLU A 1 295 ? 32.689 -12.585 -27.732 1.00 84.62 295 GLU A O 1
ATOM 2332 N N . GLY A 1 296 ? 31.557 -11.557 -29.374 1.00 88.56 296 GLY A N 1
ATOM 2333 C CA . GLY A 1 296 ? 30.584 -10.870 -28.537 1.00 88.56 296 GLY A CA 1
ATOM 2334 C C . GLY A 1 296 ? 30.954 -9.420 -28.237 1.00 88.56 296 GLY A C 1
ATOM 2335 O O . GLY A 1 296 ? 30.233 -8.786 -27.460 1.00 88.56 296 GLY A O 1
ATOM 2336 N N . ASN A 1 297 ? 32.018 -8.889 -28.846 1.00 90.00 297 ASN A N 1
ATOM 2337 C CA . ASN A 1 297 ? 32.363 -7.479 -28.728 1.00 90.00 297 ASN A CA 1
ATOM 2338 C C . ASN A 1 297 ? 31.356 -6.630 -29.505 1.00 90.00 297 ASN A C 1
ATOM 2340 O O . ASN A 1 297 ? 30.868 -7.014 -30.569 1.00 90.00 297 ASN A O 1
ATOM 2344 N N . ILE A 1 298 ? 31.070 -5.450 -28.970 1.00 93.19 298 ILE A N 1
ATOM 2345 C CA . ILE A 1 298 ? 30.183 -4.469 -29.578 1.00 93.19 298 ILE A CA 1
ATOM 2346 C C . ILE A 1 298 ? 31.027 -3.456 -30.342 1.00 93.19 298 ILE A C 1
ATOM 2348 O O . ILE A 1 298 ? 31.840 -2.730 -29.765 1.00 93.19 298 ILE A O 1
ATOM 2352 N N . TRP A 1 299 ? 30.807 -3.385 -31.646 1.00 90.38 299 TRP A N 1
ATOM 2353 C CA . TRP A 1 299 ? 31.424 -2.417 -32.534 1.00 90.38 299 TRP A CA 1
ATOM 2354 C C . TRP A 1 299 ? 30.529 -1.195 -32.661 1.00 90.38 299 TRP A C 1
ATOM 2356 O O . TRP A 1 299 ? 29.372 -1.276 -33.060 1.00 90.38 299 TRP A O 1
ATOM 2366 N N . ILE A 1 300 ? 31.080 -0.042 -32.299 1.00 91.75 300 ILE A N 1
ATOM 2367 C CA . ILE A 1 300 ? 30.359 1.220 -32.178 1.00 91.75 300 ILE A CA 1
ATOM 2368 C C . ILE A 1 300 ? 30.936 2.188 -33.205 1.00 91.75 300 ILE A C 1
ATOM 2370 O O . ILE A 1 300 ? 32.042 2.716 -33.040 1.00 91.75 300 ILE A O 1
ATOM 2374 N N . ALA A 1 301 ? 30.182 2.439 -34.274 1.00 88.81 301 ALA A N 1
ATOM 2375 C CA . ALA A 1 301 ? 30.543 3.424 -35.283 1.00 88.81 301 ALA A CA 1
ATOM 2376 C C . ALA A 1 301 ? 30.147 4.818 -34.806 1.00 88.81 301 ALA A C 1
ATOM 2378 O O . ALA A 1 301 ? 28.970 5.139 -34.665 1.00 88.81 301 ALA A O 1
ATOM 2379 N N . THR A 1 302 ? 31.136 5.675 -34.575 1.00 88.44 302 THR A N 1
ATOM 2380 C CA . THR A 1 302 ? 30.937 7.037 -34.075 1.00 88.44 302 THR A CA 1
ATOM 2381 C C . THR A 1 302 ? 31.354 8.076 -35.113 1.00 88.44 302 THR A C 1
ATOM 2383 O O . THR A 1 302 ? 32.023 7.781 -36.101 1.00 88.44 302 THR A O 1
ATOM 2386 N N . GLN A 1 303 ? 30.995 9.340 -34.893 1.00 85.94 303 GLN A N 1
ATOM 2387 C CA . GLN A 1 303 ? 31.346 10.436 -35.804 1.00 85.94 303 GLN A CA 1
ATOM 2388 C C . GLN A 1 303 ? 32.853 10.637 -36.032 1.00 85.94 303 GLN A C 1
ATOM 2390 O O . GLN A 1 303 ? 33.219 11.186 -37.071 1.00 85.94 303 GLN A O 1
ATOM 2395 N N . LYS A 1 304 ? 33.717 10.234 -35.092 1.00 85.06 304 LYS A N 1
ATOM 2396 C CA . LYS A 1 304 ? 35.178 10.415 -35.195 1.00 85.06 304 LYS A CA 1
ATOM 2397 C C . LYS A 1 304 ? 35.948 9.109 -35.419 1.00 85.06 304 LYS A C 1
ATOM 2399 O O . LYS A 1 304 ? 37.170 9.141 -35.521 1.00 85.06 304 LYS A O 1
ATOM 2404 N N . GLY A 1 305 ? 35.267 7.967 -35.461 1.00 84.88 305 GLY A N 1
ATOM 2405 C CA . GLY A 1 305 ? 35.935 6.679 -35.584 1.00 84.88 305 GLY A CA 1
ATOM 2406 C C . GLY A 1 305 ? 35.125 5.511 -35.044 1.00 84.88 305 GLY A C 1
ATOM 2407 O O . GLY A 1 305 ? 33.940 5.648 -34.746 1.00 84.88 305 GLY A O 1
ATOM 2408 N N . LEU A 1 306 ? 35.788 4.371 -34.905 1.00 84.88 306 LEU A N 1
ATOM 2409 C CA . LEU A 1 306 ? 35.219 3.121 -34.413 1.00 84.88 306 LEU A CA 1
ATOM 2410 C C . LEU A 1 306 ? 35.713 2.830 -32.999 1.00 84.88 306 LEU A C 1
ATOM 2412 O O . LEU A 1 306 ? 36.891 3.021 -32.695 1.00 84.88 306 LEU A O 1
ATOM 2416 N N . THR A 1 307 ? 34.823 2.317 -32.163 1.00 88.38 307 THR A N 1
ATOM 2417 C CA . THR A 1 307 ? 35.161 1.754 -30.858 1.00 88.38 307 THR A CA 1
ATOM 2418 C C . THR A 1 307 ? 34.742 0.290 -30.842 1.00 88.38 307 THR A C 1
ATOM 2420 O O . THR A 1 307 ? 33.571 -0.004 -31.046 1.00 88.38 307 THR A O 1
ATOM 2423 N N . CYS A 1 308 ? 35.680 -0.617 -30.589 1.00 89.06 308 CYS A N 1
ATOM 2424 C CA . CYS A 1 308 ? 35.386 -1.995 -30.213 1.00 89.06 308 CYS A CA 1
ATOM 2425 C C . CYS A 1 308 ? 35.311 -2.066 -28.685 1.00 89.06 308 CYS A C 1
ATOM 2427 O O . CYS A 1 308 ? 36.271 -1.693 -28.002 1.00 89.06 308 CYS A O 1
ATOM 2429 N N . TYR A 1 309 ? 34.157 -2.477 -28.167 1.00 92.50 309 TYR A N 1
ATOM 2430 C CA . TYR A 1 309 ? 33.880 -2.614 -26.745 1.00 92.50 309 TYR A CA 1
ATOM 2431 C C . TYR A 1 309 ? 33.690 -4.082 -26.377 1.00 92.50 309 TYR A C 1
ATOM 2433 O O . TYR A 1 309 ? 32.804 -4.726 -26.928 1.00 92.50 309 TYR A O 1
ATOM 2441 N N . GLY A 1 310 ? 34.476 -4.599 -25.434 1.00 91.31 310 GLY A N 1
ATOM 2442 C CA . GLY A 1 310 ? 34.323 -5.959 -24.907 1.00 91.31 310 GLY A CA 1
ATOM 2443 C C . GLY A 1 310 ? 33.595 -5.970 -23.556 1.00 91.31 310 GLY A C 1
ATOM 2444 O O . GLY A 1 310 ? 34.249 -5.702 -22.541 1.00 91.31 310 GLY A O 1
ATOM 2445 N N . PRO A 1 311 ? 32.280 -6.284 -23.491 1.00 90.31 311 PRO A N 1
ATOM 2446 C CA . PRO A 1 311 ? 31.547 -6.323 -22.227 1.00 90.31 311 PRO A CA 1
ATOM 2447 C C . PRO A 1 311 ? 32.082 -7.432 -21.318 1.00 90.31 311 PRO A C 1
ATOM 2449 O O . PRO A 1 311 ? 32.217 -8.583 -21.743 1.00 90.31 311 PRO A O 1
ATOM 2452 N N . GLN A 1 312 ? 32.323 -7.128 -20.043 1.00 87.06 312 GLN A N 1
ATOM 2453 C CA . GLN A 1 312 ? 32.788 -8.127 -19.076 1.00 87.06 312 GLN A CA 1
ATOM 2454 C C . GLN A 1 312 ? 31.641 -8.632 -18.204 1.00 87.06 312 GLN A C 1
ATOM 2456 O O . GLN A 1 312 ? 30.691 -7.910 -17.933 1.00 87.06 312 GLN A O 1
ATOM 2461 N N . ALA A 1 313 ? 31.727 -9.884 -17.753 1.00 87.88 313 ALA A N 1
ATOM 2462 C CA . ALA A 1 313 ? 30.734 -10.510 -16.879 1.00 87.88 313 ALA A CA 1
ATOM 2463 C C . ALA A 1 313 ? 31.233 -10.532 -15.425 1.00 87.88 313 ALA A C 1
ATOM 2465 O O . ALA A 1 313 ? 31.572 -11.588 -14.894 1.00 87.88 313 ALA A O 1
ATOM 2466 N N . ILE A 1 314 ? 31.361 -9.354 -14.806 1.00 87.19 314 ILE A N 1
ATOM 2467 C CA . ILE A 1 314 ? 31.875 -9.213 -13.435 1.00 87.19 314 ILE A CA 1
ATOM 2468 C C . ILE A 1 314 ? 30.842 -8.468 -12.595 1.00 87.19 314 ILE A C 1
ATOM 2470 O O . ILE A 1 314 ? 30.640 -7.266 -12.755 1.00 87.19 314 ILE A O 1
ATOM 2474 N N . SER A 1 315 ? 30.227 -9.192 -11.666 1.00 91.81 315 SER A N 1
ATOM 2475 C CA . SER A 1 315 ? 29.195 -8.685 -10.766 1.00 91.81 315 SER A CA 1
ATOM 2476 C C . SER A 1 315 ? 29.754 -7.665 -9.760 1.00 91.81 315 SER A C 1
ATOM 2478 O O . SER A 1 315 ? 30.704 -7.985 -9.038 1.00 91.81 315 SER A O 1
ATOM 2480 N N . PRO A 1 316 ? 29.173 -6.455 -9.640 1.00 94.19 316 PRO A N 1
ATOM 2481 C CA . PRO A 1 316 ? 29.614 -5.474 -8.653 1.00 94.19 316 PRO A CA 1
ATOM 2482 C C . PRO A 1 316 ? 29.161 -5.888 -7.240 1.00 94.19 316 PRO A C 1
ATOM 2484 O O . PRO A 1 316 ? 27.969 -6.146 -7.039 1.00 94.19 316 PRO A O 1
ATOM 2487 N N . PRO A 1 317 ? 30.040 -5.926 -6.223 1.00 95.06 317 PRO A N 1
ATOM 2488 C CA . PRO A 1 317 ? 29.604 -6.131 -4.844 1.00 95.06 317 PRO A CA 1
ATOM 2489 C C . PRO A 1 317 ? 28.839 -4.909 -4.318 1.00 95.06 317 PRO A C 1
ATOM 2491 O O . PRO A 1 317 ? 29.111 -3.768 -4.704 1.00 95.06 317 PRO A O 1
ATOM 2494 N N . VAL A 1 318 ? 27.900 -5.146 -3.401 1.00 96.75 318 VAL A N 1
ATOM 2495 C CA . VAL A 1 318 ? 27.118 -4.108 -2.716 1.00 96.75 318 VAL A CA 1
ATOM 2496 C C . VAL A 1 318 ? 27.019 -4.409 -1.226 1.00 96.75 318 VAL A C 1
ATOM 2498 O O . VAL A 1 318 ? 26.882 -5.563 -0.824 1.00 96.75 318 VAL A O 1
ATOM 2501 N N . HIS A 1 319 ? 27.081 -3.367 -0.400 1.00 95.56 319 HIS A N 1
ATOM 2502 C CA . HIS A 1 319 ? 26.971 -3.490 1.052 1.00 95.56 319 HIS A CA 1
ATOM 2503 C C . HIS A 1 319 ? 26.104 -2.378 1.641 1.00 95.56 319 HIS A C 1
ATOM 2505 O O . HIS A 1 319 ? 26.106 -1.248 1.149 1.00 95.56 319 HIS A O 1
ATOM 2511 N N . LEU A 1 320 ? 25.394 -2.686 2.729 1.00 96.56 320 LEU A N 1
ATOM 2512 C CA . LEU A 1 320 ? 24.708 -1.689 3.548 1.00 96.56 320 LEU A CA 1
ATOM 2513 C C . LEU A 1 320 ? 25.729 -0.911 4.382 1.00 96.56 320 LEU A C 1
ATOM 2515 O O . LEU A 1 320 ? 26.497 -1.495 5.149 1.00 96.56 320 LEU A O 1
ATOM 2519 N N . THR A 1 321 ? 25.716 0.411 4.253 1.00 96.62 321 THR A N 1
ATOM 2520 C CA . THR A 1 321 ? 26.610 1.306 4.997 1.00 96.62 321 THR A CA 1
ATOM 2521 C C . THR A 1 321 ? 25.958 1.841 6.264 1.00 96.62 321 THR A C 1
ATOM 2523 O O . THR A 1 321 ? 26.658 2.136 7.230 1.00 96.62 321 THR A O 1
ATOM 2526 N N . ASN A 1 322 ? 24.631 1.988 6.269 1.00 96.50 322 ASN A N 1
ATOM 2527 C CA . ASN A 1 322 ? 23.879 2.450 7.431 1.00 96.50 322 ASN A CA 1
ATOM 2528 C C . ASN A 1 322 ? 22.389 2.109 7.294 1.00 96.50 322 ASN A C 1
ATOM 2530 O O . ASN A 1 322 ? 21.807 2.245 6.218 1.00 96.50 322 ASN A O 1
ATOM 2534 N N . VAL A 1 323 ? 21.759 1.747 8.407 1.00 96.50 323 VAL A N 1
ATOM 2535 C CA . VAL A 1 323 ? 20.303 1.732 8.566 1.00 96.50 323 VAL A CA 1
ATOM 2536 C C . VAL A 1 323 ? 19.944 2.747 9.643 1.00 96.50 323 VAL A C 1
ATOM 2538 O O . VAL A 1 323 ? 20.555 2.766 10.713 1.00 96.50 323 VAL A O 1
ATOM 2541 N N . ALA A 1 324 ? 18.978 3.621 9.375 1.00 94.31 324 ALA A N 1
ATOM 2542 C CA . ALA A 1 324 ? 18.602 4.681 10.305 1.00 94.31 324 ALA A CA 1
ATOM 2543 C C . ALA A 1 324 ? 17.089 4.752 10.506 1.00 94.31 324 ALA A C 1
ATOM 2545 O O . ALA A 1 324 ? 16.334 4.787 9.541 1.00 94.31 324 ALA A O 1
ATOM 2546 N N . ALA A 1 325 ? 16.659 4.827 11.764 1.00 91.69 325 ALA A N 1
ATOM 2547 C CA . ALA A 1 325 ? 15.260 4.952 12.162 1.00 91.69 325 ALA A CA 1
ATOM 2548 C C . ALA A 1 325 ? 15.190 5.753 13.475 1.00 91.69 325 ALA A C 1
ATOM 2550 O O . ALA A 1 325 ? 15.430 5.222 14.557 1.00 91.69 325 ALA A O 1
ATOM 2551 N N . GLY A 1 326 ? 15.027 7.078 13.377 1.00 86.19 326 GLY A N 1
ATOM 2552 C CA . GLY A 1 326 ? 15.115 8.015 14.514 1.00 86.19 326 GLY A CA 1
ATOM 2553 C C . GLY A 1 326 ? 16.546 8.234 15.037 1.00 86.19 326 GLY A C 1
ATOM 2554 O O . GLY A 1 326 ? 16.907 9.341 15.430 1.00 86.19 326 GLY A O 1
ATOM 2555 N N . ARG A 1 327 ? 17.393 7.204 14.955 1.00 90.25 327 ARG A N 1
ATOM 2556 C CA . ARG A 1 327 ? 18.846 7.217 15.175 1.00 90.25 327 ARG A CA 1
ATOM 2557 C C . ARG A 1 327 ? 19.560 6.373 14.116 1.00 90.25 327 ARG A C 1
ATOM 2559 O O . ARG A 1 327 ? 18.919 5.606 13.404 1.00 90.25 327 ARG A O 1
ATOM 2566 N N . ASN A 1 328 ? 20.883 6.486 14.043 1.00 93.25 328 ASN A N 1
ATOM 2567 C CA . ASN A 1 328 ? 21.713 5.633 13.188 1.00 93.25 328 ASN A CA 1
ATOM 2568 C C . ASN A 1 328 ? 22.032 4.312 13.894 1.00 93.25 328 ASN A C 1
ATOM 2570 O O . ASN A 1 328 ? 22.478 4.327 15.043 1.00 93.25 328 ASN A O 1
ATOM 2574 N N . TYR A 1 329 ? 21.843 3.197 13.194 1.00 92.31 329 TYR A N 1
ATOM 2575 C CA . TYR A 1 329 ? 22.172 1.851 13.669 1.00 92.31 329 TYR A CA 1
ATOM 2576 C C . TYR A 1 329 ? 23.448 1.303 13.015 1.00 92.31 329 TYR A C 1
ATOM 2578 O O . TYR A 1 329 ? 23.993 0.314 13.497 1.00 92.31 329 TYR A O 1
ATOM 2586 N N . GLY A 1 330 ? 23.970 1.953 11.967 1.00 92.75 330 GLY A N 1
ATOM 2587 C CA . GLY A 1 330 ? 25.109 1.441 11.205 1.00 92.75 330 GLY A CA 1
ATOM 2588 C C . GLY A 1 330 ? 24.717 0.209 10.391 1.00 92.75 330 GLY A C 1
ATOM 2589 O O . GLY A 1 330 ? 23.586 0.111 9.916 1.00 92.75 330 GLY A O 1
ATOM 2590 N N . THR A 1 331 ? 25.649 -0.725 10.214 1.00 92.56 331 THR A N 1
ATOM 2591 C CA . THR A 1 331 ? 25.382 -2.004 9.545 1.00 92.56 331 THR A CA 1
ATOM 2592 C C . THR A 1 331 ? 24.855 -3.011 10.566 1.00 92.56 331 THR A C 1
ATOM 2594 O O . THR A 1 331 ? 25.564 -3.374 11.504 1.00 92.56 331 THR A O 1
ATOM 2597 N N . VAL A 1 332 ? 23.614 -3.457 10.380 1.00 93.44 332 VAL A N 1
ATOM 2598 C CA . VAL A 1 332 ? 22.937 -4.444 11.233 1.00 93.44 332 VAL A CA 1
ATOM 2599 C C . VAL A 1 332 ? 22.282 -5.516 10.369 1.00 93.44 332 VAL A C 1
ATOM 2601 O O . VAL A 1 332 ? 21.811 -5.217 9.276 1.00 93.44 332 VAL A O 1
ATOM 2604 N N . GLU A 1 333 ? 22.244 -6.754 10.863 1.00 93.94 333 GLU A N 1
ATOM 2605 C CA . GLU A 1 333 ? 21.552 -7.862 10.186 1.00 93.94 333 GLU A CA 1
ATOM 2606 C C . GLU A 1 333 ? 20.044 -7.839 10.453 1.00 93.94 333 GLU A C 1
ATOM 2608 O O . GLU A 1 333 ? 19.245 -8.141 9.571 1.00 93.94 333 GLU A O 1
ATOM 2613 N N . THR A 1 334 ? 19.648 -7.464 11.671 1.00 94.75 334 THR A N 1
ATOM 2614 C CA . THR A 1 334 ? 18.248 -7.348 12.090 1.00 94.75 334 THR A CA 1
ATOM 2615 C C . THR A 1 334 ? 18.033 -6.033 12.827 1.00 94.75 334 THR A C 1
ATOM 2617 O O . THR A 1 334 ? 18.842 -5.637 13.670 1.00 94.75 334 THR A O 1
ATOM 2620 N N . LEU A 1 335 ? 16.932 -5.359 12.517 1.00 94.88 335 LEU A N 1
ATOM 2621 C CA . LEU A 1 335 ? 16.504 -4.115 13.133 1.00 94.88 335 LEU A CA 1
ATOM 2622 C C . LEU A 1 335 ? 15.071 -4.264 13.646 1.00 94.88 335 LEU A C 1
ATOM 2624 O O . LEU A 1 335 ? 14.142 -4.409 12.861 1.00 94.88 335 LEU A O 1
ATOM 2628 N N . ARG A 1 336 ? 14.889 -4.158 14.961 1.00 93.06 336 ARG A N 1
ATOM 2629 C CA . ARG A 1 336 ? 13.568 -4.121 15.598 1.00 93.06 336 ARG A CA 1
ATOM 2630 C C . ARG A 1 336 ? 13.221 -2.671 15.940 1.00 93.06 336 ARG A C 1
ATOM 2632 O O . ARG A 1 336 ? 13.970 -2.022 16.679 1.00 93.06 336 ARG A O 1
ATOM 2639 N N . ILE A 1 337 ? 12.137 -2.141 15.376 1.00 92.00 337 ILE A N 1
ATOM 2640 C CA . ILE A 1 337 ? 11.680 -0.756 15.585 1.00 92.00 337 ILE A CA 1
ATOM 2641 C C . ILE A 1 337 ? 10.206 -0.706 15.997 1.00 92.00 337 ILE A C 1
ATOM 2643 O O . ILE A 1 337 ? 9.412 -1.521 15.536 1.00 92.00 337 ILE A O 1
ATOM 2647 N N . PRO A 1 338 ? 9.826 0.245 16.862 1.00 87.12 338 PRO A N 1
ATOM 2648 C CA . PRO A 1 338 ? 8.443 0.374 17.295 1.00 87.12 338 PRO A CA 1
ATOM 2649 C C . PRO A 1 338 ? 7.553 1.004 16.218 1.00 87.12 338 PRO A C 1
ATOM 2651 O O . PRO A 1 338 ? 8.014 1.820 15.420 1.00 87.12 338 PRO A O 1
ATOM 2654 N N . SER A 1 339 ? 6.257 0.699 16.253 1.00 85.19 339 SER A N 1
ATOM 2655 C CA . SER A 1 339 ? 5.236 1.165 15.299 1.00 85.19 339 SER A CA 1
ATOM 2656 C C . SER A 1 339 ? 5.088 2.690 15.203 1.00 85.19 339 SER A C 1
ATOM 2658 O O . SER A 1 339 ? 4.631 3.210 14.185 1.00 85.19 339 SER A O 1
ATOM 2660 N N . HIS A 1 340 ? 5.501 3.442 16.228 1.00 81.56 340 HIS A N 1
ATOM 2661 C CA . HIS A 1 340 ? 5.509 4.911 16.186 1.00 81.56 340 HIS A CA 1
ATOM 2662 C C . HIS A 1 340 ? 6.685 5.497 15.386 1.00 81.56 340 HIS A C 1
ATOM 2664 O O . HIS A 1 340 ? 6.678 6.691 15.078 1.00 81.56 340 HIS A O 1
ATOM 2670 N N . GLN A 1 341 ? 7.671 4.683 14.993 1.00 89.69 341 GLN A N 1
ATOM 2671 C CA . GLN A 1 341 ? 8.799 5.112 14.173 1.00 89.69 341 GLN A CA 1
ATOM 2672 C C . GLN A 1 341 ? 8.360 5.329 12.719 1.00 89.69 341 GLN A C 1
ATOM 2674 O O . GLN A 1 341 ? 8.243 4.405 11.921 1.00 89.69 341 GLN A O 1
ATOM 2679 N N . LYS A 1 342 ? 8.157 6.596 12.353 1.00 87.38 342 LYS A N 1
ATOM 2680 C CA . LYS A 1 342 ? 7.537 6.984 11.075 1.00 87.38 342 LYS A CA 1
ATOM 2681 C C . LYS A 1 342 ? 8.414 6.841 9.837 1.00 87.38 342 LYS A C 1
ATOM 2683 O O . LYS A 1 342 ? 7.893 6.877 8.728 1.00 87.38 342 LYS A O 1
ATOM 2688 N N . GLN A 1 343 ? 9.730 6.754 10.002 1.00 94.31 343 GLN A N 1
ATOM 2689 C CA . GLN A 1 343 ? 10.680 6.768 8.888 1.00 94.31 343 GLN A CA 1
ATOM 2690 C C . GLN A 1 343 ? 11.831 5.804 9.131 1.00 94.31 343 GLN A C 1
ATOM 2692 O O . GLN A 1 343 ? 12.403 5.784 10.227 1.00 94.31 343 GLN A O 1
ATOM 2697 N N . ILE A 1 344 ? 12.204 5.080 8.081 1.00 96.94 344 ILE A N 1
ATOM 2698 C CA . ILE A 1 344 ? 13.406 4.254 8.020 1.00 96.94 344 ILE A CA 1
ATOM 2699 C C . ILE A 1 344 ? 14.179 4.555 6.735 1.00 96.94 344 ILE A C 1
ATOM 2701 O O . ILE A 1 344 ? 13.604 4.710 5.655 1.00 96.94 344 ILE A O 1
ATOM 2705 N N . PHE A 1 345 ? 15.499 4.641 6.858 1.00 96.88 345 PHE A N 1
ATOM 2706 C CA . PHE A 1 345 ? 16.419 4.855 5.751 1.00 96.88 345 PHE A CA 1
ATOM 2707 C C . PHE A 1 345 ? 17.387 3.691 5.636 1.00 96.88 345 PHE A C 1
ATOM 2709 O O . PHE A 1 345 ? 17.950 3.245 6.637 1.00 96.88 345 PHE A O 1
ATOM 2716 N N . PHE A 1 346 ? 17.634 3.283 4.398 1.00 98.00 346 PHE A N 1
ATOM 2717 C CA . PHE A 1 346 ? 18.672 2.322 4.056 1.00 98.00 346 PHE A CA 1
ATOM 2718 C C . PHE A 1 346 ? 19.693 3.022 3.171 1.00 98.00 346 PHE A C 1
ATOM 2720 O O . PHE A 1 346 ? 19.348 3.529 2.102 1.00 98.00 346 PHE A O 1
ATOM 2727 N N . GLU A 1 347 ? 20.936 3.075 3.633 1.00 98.06 347 GLU A N 1
ATOM 2728 C CA . GLU A 1 347 ? 22.081 3.588 2.888 1.00 98.06 347 GLU A CA 1
ATOM 2729 C C . GLU A 1 347 ? 22.979 2.412 2.511 1.00 98.06 347 GLU A C 1
ATOM 2731 O O . GLU A 1 347 ? 23.263 1.528 3.325 1.00 98.06 347 GLU A O 1
ATOM 2736 N N . PHE A 1 348 ? 23.412 2.390 1.259 1.00 97.44 348 PHE A N 1
ATOM 2737 C CA . PHE A 1 348 ? 24.169 1.288 0.679 1.00 97.44 348 PHE A CA 1
ATOM 2738 C C . PHE A 1 348 ? 25.201 1.815 -0.304 1.00 97.44 348 PHE A C 1
ATOM 2740 O O . PHE A 1 348 ? 25.054 2.897 -0.863 1.00 97.44 348 PHE A O 1
ATOM 2747 N N . GLN A 1 349 ? 26.248 1.039 -0.548 1.00 96.50 349 GLN A N 1
ATOM 2748 C CA . GLN A 1 349 ? 27.282 1.389 -1.506 1.00 96.50 349 GLN A CA 1
ATOM 2749 C C . GLN A 1 349 ? 27.694 0.162 -2.308 1.00 96.50 349 GLN A C 1
ATOM 2751 O O . GLN A 1 349 ? 28.095 -0.860 -1.754 1.00 96.50 349 GLN A O 1
ATOM 2756 N N . GLY A 1 350 ? 27.582 0.286 -3.626 1.00 94.75 350 GLY A N 1
ATOM 2757 C CA . GLY A 1 350 ? 28.178 -0.633 -4.579 1.00 94.75 350 GLY A CA 1
ATOM 2758 C C . GLY A 1 350 ? 29.606 -0.213 -4.899 1.00 94.75 350 GLY A C 1
ATOM 2759 O O . GLY A 1 350 ? 29.940 0.976 -4.856 1.00 94.75 350 GLY A O 1
ATOM 2760 N N . VAL A 1 351 ? 30.447 -1.186 -5.226 1.00 91.00 351 VAL A N 1
ATOM 2761 C CA . VAL A 1 351 ? 31.832 -0.945 -5.636 1.00 91.00 351 VAL A CA 1
ATOM 2762 C C . VAL A 1 351 ? 31.998 -1.415 -7.073 1.00 91.00 351 VAL A C 1
ATOM 2764 O O . VAL A 1 351 ? 31.733 -2.565 -7.396 1.00 91.00 351 VAL A O 1
ATOM 2767 N N . SER A 1 352 ? 32.419 -0.502 -7.943 1.00 87.38 352 SER A N 1
ATOM 2768 C CA . SER A 1 352 ? 32.862 -0.812 -9.299 1.00 87.38 352 SER A CA 1
ATOM 2769 C C . SER A 1 352 ? 33.918 0.205 -9.692 1.00 87.38 352 SER A C 1
ATOM 2771 O O . SER A 1 352 ? 33.716 1.411 -9.539 1.00 87.38 352 SER A O 1
ATOM 2773 N N . PHE A 1 353 ? 35.052 -0.268 -10.197 1.00 79.06 353 PHE A N 1
ATOM 2774 C CA . PHE A 1 353 ? 36.110 0.609 -10.694 1.00 79.06 353 PHE A CA 1
ATOM 2775 C C . PHE A 1 353 ? 35.876 1.025 -12.149 1.00 79.06 353 PHE A C 1
ATOM 2777 O O . PHE A 1 353 ? 36.361 2.075 -12.580 1.00 79.06 353 PHE A O 1
ATOM 2784 N N . ARG A 1 354 ? 35.089 0.241 -12.883 1.00 80.75 354 ARG A N 1
ATOM 2785 C CA . ARG A 1 354 ? 34.749 0.446 -14.292 1.00 80.75 354 ARG A CA 1
ATOM 2786 C C . ARG A 1 354 ? 33.543 1.363 -14.488 1.00 80.75 354 ARG A C 1
ATOM 2788 O O . ARG A 1 354 ? 33.508 2.154 -15.423 1.00 80.75 354 ARG A O 1
ATOM 2795 N N . THR A 1 355 ? 32.566 1.299 -13.589 1.00 87.31 355 THR A N 1
ATOM 2796 C CA . THR A 1 355 ? 31.303 2.029 -13.742 1.00 87.31 355 THR A CA 1
ATOM 2797 C C . THR A 1 355 ? 31.306 3.322 -12.939 1.00 87.31 355 THR A C 1
ATOM 2799 O O . THR A 1 355 ? 31.301 3.295 -11.712 1.00 87.31 355 THR A O 1
ATOM 2802 N N . HIS A 1 356 ? 31.247 4.466 -13.624 1.00 83.62 356 HIS A N 1
ATOM 2803 C CA . HIS A 1 356 ? 31.196 5.781 -12.973 1.00 83.62 356 HIS A CA 1
ATOM 2804 C C . HIS A 1 356 ? 29.949 5.981 -12.102 1.00 83.62 356 HIS A C 1
ATOM 2806 O O . HIS A 1 356 ? 30.030 6.577 -11.029 1.00 83.62 356 HIS A O 1
ATOM 2812 N N . GLN A 1 357 ? 28.788 5.518 -12.571 1.00 89.38 357 GLN A N 1
ATOM 2813 C CA . GLN A 1 357 ? 27.526 5.639 -11.851 1.00 89.38 357 GLN A CA 1
ATOM 2814 C C . GLN A 1 357 ? 26.771 4.313 -11.888 1.00 89.38 357 GLN A C 1
ATOM 2816 O O . GLN A 1 357 ? 26.174 3.946 -12.899 1.00 89.38 357 GLN A O 1
ATOM 2821 N N . LEU A 1 358 ? 26.798 3.603 -10.764 1.00 94.50 358 LEU A N 1
ATOM 2822 C CA . LEU A 1 358 ? 26.003 2.396 -10.574 1.00 94.50 358 LEU A CA 1
ATOM 2823 C C . LEU A 1 358 ? 24.508 2.732 -10.538 1.00 94.50 358 LEU A C 1
ATOM 2825 O O . LEU A 1 358 ? 24.100 3.805 -10.079 1.00 94.50 358 LEU A O 1
ATOM 2829 N N . VAL A 1 359 ? 23.701 1.783 -10.997 1.00 96.81 359 VAL A N 1
ATOM 2830 C CA . VAL A 1 359 ? 22.272 1.726 -10.680 1.00 96.81 359 VAL A CA 1
ATOM 2831 C C . VAL A 1 359 ? 22.100 0.743 -9.530 1.00 96.81 359 VAL A C 1
ATOM 2833 O O . VAL A 1 359 ? 22.841 -0.228 -9.418 1.00 96.81 359 VAL A O 1
ATOM 2836 N N . TYR A 1 360 ? 21.141 1.000 -8.655 1.00 98.06 360 TYR A N 1
ATOM 2837 C CA . TYR A 1 360 ? 20.767 0.093 -7.585 1.00 98.06 360 TYR A CA 1
ATOM 2838 C C . TYR A 1 360 ? 19.343 -0.366 -7.800 1.00 98.06 360 TYR A C 1
ATOM 2840 O O . TYR A 1 360 ? 18.450 0.464 -7.984 1.00 98.06 360 TYR A O 1
ATOM 2848 N N . VAL A 1 361 ? 19.135 -1.674 -7.732 1.00 98.12 361 VAL A N 1
ATOM 2849 C CA . VAL A 1 361 ? 17.801 -2.263 -7.691 1.00 98.12 361 VAL A CA 1
ATOM 2850 C C . VAL A 1 361 ? 17.521 -2.711 -6.270 1.00 98.12 361 VAL A C 1
ATOM 2852 O O . VAL A 1 361 ? 18.365 -3.338 -5.633 1.00 98.12 361 VAL A O 1
ATOM 2855 N N . TYR A 1 362 ? 16.368 -2.337 -5.736 1.00 98.25 362 TYR A N 1
ATOM 2856 C CA . TYR A 1 362 ? 16.030 -2.576 -4.341 1.00 98.25 362 TYR A CA 1
ATOM 2857 C C . TYR A 1 362 ? 14.556 -2.923 -4.169 1.00 98.25 362 TYR A C 1
ATOM 2859 O O . TYR A 1 362 ? 13.725 -2.581 -5.010 1.00 98.25 362 TYR A O 1
ATOM 2867 N N . ARG A 1 363 ? 14.236 -3.585 -3.061 1.00 98.12 363 ARG A N 1
ATOM 2868 C CA . ARG A 1 363 ? 12.863 -3.802 -2.599 1.00 98.12 363 ARG A CA 1
ATOM 2869 C C . ARG A 1 363 ? 12.829 -3.967 -1.088 1.00 98.12 363 ARG A C 1
ATOM 2871 O O . ARG A 1 363 ? 13.810 -4.411 -0.490 1.00 98.12 363 ARG A O 1
ATOM 2878 N N . LEU A 1 364 ? 11.696 -3.641 -0.488 1.00 98.06 364 LEU A N 1
ATOM 2879 C CA . LEU A 1 364 ? 11.343 -4.069 0.858 1.00 98.06 364 LEU A CA 1
ATOM 2880 C C . LEU A 1 364 ? 10.342 -5.221 0.751 1.00 98.06 364 LEU A C 1
ATOM 2882 O O . LEU A 1 364 ? 9.149 -5.014 0.533 1.00 98.06 364 LEU A O 1
ATOM 2886 N N . GLU A 1 365 ? 10.846 -6.447 0.849 1.00 97.75 365 GLU A N 1
ATOM 2887 C CA . GLU A 1 365 ? 10.022 -7.656 0.844 1.00 97.75 365 GLU A CA 1
ATOM 2888 C C . GLU A 1 365 ? 9.056 -7.624 2.035 1.00 97.75 365 GLU A C 1
ATOM 2890 O O . GLU A 1 365 ? 9.466 -7.292 3.147 1.00 97.75 365 GLU A O 1
ATOM 2895 N N . GLY A 1 366 ? 7.773 -7.899 1.779 1.00 94.62 366 GLY A N 1
ATOM 2896 C CA . GLY A 1 366 ? 6.669 -7.680 2.724 1.00 94.62 366 GLY A CA 1
ATOM 2897 C C . GLY A 1 366 ? 5.934 -6.340 2.551 1.00 94.62 366 GLY A C 1
ATOM 2898 O O . GLY A 1 366 ? 4.852 -6.178 3.103 1.00 94.62 366 GLY A O 1
ATOM 2899 N N . HIS A 1 367 ? 6.474 -5.400 1.761 1.00 96.00 367 HIS A N 1
ATOM 2900 C CA . HIS A 1 367 ? 5.863 -4.087 1.501 1.00 96.00 367 HIS A CA 1
ATOM 2901 C C . HIS A 1 367 ? 5.749 -3.745 0.005 1.00 96.00 367 HIS A C 1
ATOM 2903 O O . HIS A 1 367 ? 4.712 -3.265 -0.445 1.00 96.00 367 HIS A O 1
ATOM 2909 N N . ASP A 1 368 ? 6.804 -3.961 -0.782 1.00 97.25 368 ASP A N 1
ATOM 2910 C CA . ASP A 1 368 ? 6.802 -3.626 -2.208 1.00 97.25 368 ASP A CA 1
ATOM 2911 C C . ASP A 1 368 ? 6.267 -4.775 -3.074 1.00 97.25 368 ASP A C 1
ATOM 2913 O O . ASP A 1 368 ? 6.615 -5.934 -2.864 1.00 97.25 368 ASP A O 1
ATOM 2917 N N . GLU A 1 369 ? 5.497 -4.446 -4.117 1.00 94.88 369 GLU A N 1
ATOM 2918 C CA . GLU A 1 369 ? 4.999 -5.426 -5.102 1.00 94.88 369 GLU A CA 1
ATOM 2919 C C . GLU A 1 369 ? 6.118 -6.053 -5.956 1.00 94.88 369 GLU A C 1
ATOM 2921 O O . G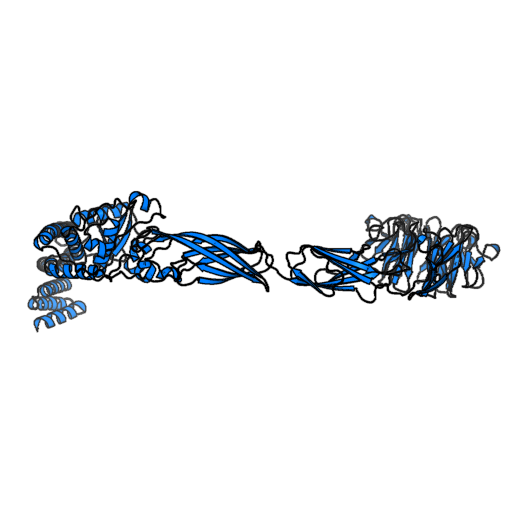LU A 1 369 ? 5.969 -7.154 -6.482 1.00 94.88 369 GLU A O 1
ATOM 2926 N N . GLY A 1 370 ? 7.253 -5.363 -6.103 1.00 94.88 370 GLY A N 1
ATOM 2927 C CA . GLY A 1 370 ? 8.371 -5.795 -6.936 1.00 94.88 370 GLY A CA 1
ATOM 2928 C C . GLY A 1 370 ? 9.621 -4.937 -6.750 1.00 94.88 370 GLY A C 1
ATOM 2929 O O . GLY A 1 370 ? 9.644 -4.000 -5.950 1.00 94.88 370 GLY A O 1
ATOM 2930 N N . TRP A 1 371 ? 10.677 -5.267 -7.497 1.00 97.00 371 TRP A N 1
ATOM 2931 C CA . TRP A 1 371 ? 11.925 -4.503 -7.491 1.00 97.00 371 TRP A CA 1
ATOM 2932 C C . TRP A 1 371 ? 11.721 -3.096 -8.059 1.00 97.00 371 TRP A C 1
ATOM 2934 O O . TRP A 1 371 ? 10.997 -2.887 -9.031 1.00 97.00 371 TRP A O 1
ATOM 2944 N N . ARG A 1 372 ? 12.403 -2.124 -7.459 1.00 96.44 372 ARG A N 1
ATOM 2945 C CA . ARG A 1 372 ? 12.476 -0.723 -7.887 1.00 96.44 372 ARG A CA 1
ATOM 2946 C C . ARG A 1 372 ? 13.925 -0.367 -8.185 1.00 96.44 372 ARG A C 1
ATOM 2948 O O . ARG A 1 372 ? 14.829 -1.062 -7.733 1.00 96.44 372 ARG A O 1
ATOM 2955 N N . GLN A 1 373 ? 14.158 0.724 -8.908 1.00 95.38 373 GLN A N 1
ATOM 2956 C CA . GLN A 1 373 ? 15.509 1.175 -9.248 1.00 95.38 373 GLN A CA 1
ATOM 2957 C C . GLN A 1 373 ? 15.797 2.605 -8.789 1.00 95.38 373 GLN A C 1
ATOM 2959 O O . GLN A 1 373 ? 14.904 3.447 -8.700 1.00 95.38 373 GLN A O 1
ATOM 2964 N N . THR A 1 374 ? 17.063 2.891 -8.499 1.00 95.44 374 THR A N 1
ATOM 2965 C CA . THR A 1 374 ? 17.549 4.226 -8.145 1.00 95.44 374 THR A CA 1
ATOM 2966 C C . THR A 1 374 ? 19.022 4.385 -8.508 1.00 95.44 374 THR A C 1
ATOM 2968 O O . THR A 1 374 ? 19.798 3.437 -8.466 1.00 95.44 374 THR A O 1
ATOM 2971 N N . ARG A 1 375 ? 19.443 5.612 -8.823 1.00 94.38 375 ARG A N 1
ATOM 2972 C CA . ARG A 1 375 ? 20.871 5.977 -8.932 1.00 94.38 375 ARG A CA 1
ATOM 2973 C C . ARG A 1 375 ? 21.426 6.579 -7.639 1.00 94.38 375 ARG A C 1
ATOM 2975 O O . ARG A 1 375 ? 22.599 6.941 -7.576 1.00 94.38 375 ARG A O 1
ATOM 2982 N N . LYS A 1 376 ? 20.578 6.744 -6.620 1.00 95.88 376 LYS A N 1
ATOM 2983 C CA . LYS A 1 376 ? 20.974 7.231 -5.296 1.00 95.88 376 LYS A CA 1
ATOM 2984 C C . LYS A 1 376 ? 21.408 6.056 -4.432 1.00 95.88 376 LYS A C 1
ATOM 2986 O O . LYS A 1 376 ? 20.842 4.976 -4.508 1.00 95.88 376 LYS A O 1
ATOM 2991 N N . ASN A 1 377 ? 22.358 6.310 -3.549 1.00 95.62 377 ASN A N 1
ATOM 2992 C CA . ASN A 1 377 ? 22.900 5.345 -2.595 1.00 95.62 377 ASN A CA 1
ATOM 2993 C C . ASN A 1 377 ? 22.084 5.271 -1.282 1.00 95.62 377 ASN A C 1
ATOM 2995 O O . ASN A 1 377 ? 22.591 4.845 -0.247 1.00 95.62 377 ASN A O 1
ATOM 2999 N N . ARG A 1 378 ? 20.838 5.763 -1.307 1.00 96.75 378 ARG A N 1
ATOM 3000 C CA . ARG A 1 378 ? 19.928 5.830 -0.162 1.00 96.75 378 ARG A CA 1
ATOM 3001 C C . ARG A 1 378 ? 18.479 5.735 -0.617 1.00 96.75 378 ARG A C 1
ATOM 3003 O O . ARG A 1 378 ? 18.100 6.390 -1.592 1.00 96.75 378 ARG A O 1
ATOM 3010 N N . VAL A 1 379 ? 17.673 5.000 0.145 1.00 97.75 379 VAL A N 1
ATOM 3011 C CA . VAL A 1 379 ? 16.212 4.908 -0.015 1.00 97.75 379 VAL A CA 1
ATOM 3012 C C . VAL A 1 379 ? 15.505 5.090 1.326 1.00 97.75 379 VAL A C 1
ATOM 3014 O O . VAL A 1 379 ? 16.103 4.909 2.387 1.00 97.75 379 VAL A O 1
ATOM 3017 N N . GLU A 1 380 ? 14.240 5.493 1.266 1.00 96.88 380 GLU A N 1
ATOM 3018 C CA . GLU A 1 380 ? 13.404 5.821 2.421 1.00 96.88 380 GLU A CA 1
ATOM 3019 C C . GLU A 1 380 ? 12.079 5.065 2.335 1.00 96.88 380 GLU A C 1
ATOM 3021 O O . GLU A 1 380 ? 11.464 5.028 1.268 1.00 96.88 380 GLU A O 1
ATOM 3026 N N . TYR A 1 381 ? 11.628 4.537 3.473 1.00 96.94 381 TYR A N 1
ATOM 3027 C CA . TYR A 1 381 ? 10.262 4.058 3.670 1.00 96.94 381 TYR A CA 1
ATOM 3028 C C . TYR A 1 381 ? 9.613 4.820 4.820 1.00 96.94 381 TYR A C 1
ATOM 3030 O O . TYR A 1 381 ? 10.273 5.179 5.802 1.00 96.94 381 TYR A O 1
ATOM 3038 N N . LYS A 1 382 ? 8.315 5.081 4.675 1.00 94.50 382 LYS A N 1
ATOM 3039 C CA . LYS A 1 382 ? 7.511 5.853 5.622 1.00 94.50 382 LYS A CA 1
ATOM 3040 C C . LYS A 1 382 ? 6.330 5.025 6.088 1.00 94.50 382 LYS A C 1
ATOM 3042 O O . LYS A 1 382 ? 5.792 4.265 5.292 1.00 94.50 382 LYS A O 1
ATOM 3047 N N . ASP A 1 383 ? 5.946 5.223 7.345 1.00 90.12 383 ASP A N 1
ATOM 3048 C CA . ASP A 1 383 ? 4.720 4.669 7.928 1.00 90.12 383 ASP A CA 1
ATOM 3049 C C . ASP A 1 383 ? 4.562 3.157 7.688 1.00 90.12 383 ASP A C 1
ATOM 3051 O O . ASP A 1 383 ? 3.487 2.685 7.322 1.00 90.12 383 ASP A O 1
ATOM 3055 N N . LEU A 1 384 ? 5.649 2.397 7.879 1.00 92.62 384 LEU A N 1
ATOM 3056 C CA . LEU A 1 384 ? 5.607 0.944 7.735 1.00 92.62 384 LEU A CA 1
ATOM 3057 C C . LEU A 1 384 ? 4.624 0.340 8.754 1.00 92.62 384 LEU A C 1
ATOM 3059 O O . LEU A 1 384 ? 4.755 0.622 9.949 1.00 92.62 384 LEU A O 1
ATOM 3063 N N . PRO A 1 385 ? 3.663 -0.493 8.314 1.00 90.62 385 PRO A N 1
ATOM 3064 C CA . PRO A 1 385 ? 2.779 -1.220 9.218 1.00 90.62 385 PRO A CA 1
ATOM 3065 C C . PRO A 1 385 ? 3.545 -2.169 10.145 1.00 90.62 385 PRO A C 1
ATOM 3067 O O . PRO A 1 385 ? 4.676 -2.562 9.854 1.00 90.62 385 PRO A O 1
ATOM 3070 N N . VAL A 1 386 ? 2.899 -2.594 11.232 1.00 89.50 386 VAL A N 1
ATOM 3071 C CA . VAL A 1 386 ? 3.411 -3.684 12.076 1.00 89.50 386 VAL A CA 1
ATOM 3072 C C . VAL A 1 386 ? 3.559 -4.950 11.232 1.00 89.50 386 VAL A C 1
ATOM 3074 O O . VAL A 1 386 ? 2.639 -5.324 10.506 1.00 89.50 386 VAL A O 1
ATOM 3077 N N . GLY A 1 387 ? 4.721 -5.589 11.316 1.00 92.81 387 GLY A N 1
ATOM 3078 C CA . GLY A 1 387 ? 5.057 -6.749 10.500 1.00 92.81 387 GLY A CA 1
ATOM 3079 C C . GLY A 1 387 ? 6.558 -6.983 10.375 1.00 92.81 387 GLY A C 1
ATOM 3080 O O . GLY A 1 387 ? 7.379 -6.228 10.901 1.00 92.81 387 GLY A O 1
ATOM 3081 N N . GLU A 1 388 ? 6.902 -8.044 9.653 1.00 96.50 388 GLU A N 1
ATOM 3082 C CA . GLU A 1 388 ? 8.277 -8.410 9.327 1.00 96.50 388 GLU A CA 1
ATOM 3083 C C . GLU A 1 388 ? 8.575 -8.093 7.863 1.00 96.50 388 GLU A C 1
ATOM 3085 O O . GLU A 1 388 ? 7.799 -8.421 6.964 1.00 96.50 388 GLU A O 1
ATOM 3090 N N . TYR A 1 389 ? 9.728 -7.476 7.628 1.00 97.81 389 TYR A N 1
ATOM 3091 C CA . TYR A 1 389 ? 10.182 -7.054 6.313 1.00 97.81 389 TYR A CA 1
ATOM 3092 C C . TYR A 1 389 ? 11.633 -7.457 6.088 1.00 97.81 389 TYR A C 1
ATOM 3094 O O . TYR A 1 389 ? 12.422 -7.549 7.027 1.00 97.81 389 TYR A O 1
ATOM 3102 N N . THR A 1 390 ? 12.025 -7.628 4.829 1.00 98.12 390 THR A N 1
ATOM 3103 C CA . THR A 1 390 ? 13.440 -7.781 4.460 1.00 98.12 390 THR A CA 1
ATOM 3104 C C . THR A 1 390 ? 13.794 -6.768 3.388 1.00 98.12 390 THR A C 1
ATOM 3106 O O . THR A 1 390 ? 13.314 -6.839 2.256 1.00 98.12 390 THR A O 1
ATOM 3109 N N . PHE A 1 391 ? 14.644 -5.803 3.731 1.00 98.38 391 PHE A N 1
ATOM 3110 C CA . PHE A 1 391 ? 15.193 -4.893 2.735 1.00 98.38 391 PHE A CA 1
ATOM 3111 C C . PHE A 1 391 ? 16.276 -5.619 1.944 1.00 98.38 391 PHE A C 1
ATOM 3113 O O . PHE A 1 391 ? 17.145 -6.254 2.538 1.00 98.38 391 PHE A O 1
ATOM 3120 N N . GLN A 1 392 ? 16.232 -5.517 0.619 1.00 98.44 392 GLN A N 1
ATOM 3121 C CA . GLN A 1 392 ? 17.186 -6.140 -0.294 1.00 98.44 392 GLN A CA 1
ATOM 3122 C C . GLN A 1 392 ? 17.647 -5.107 -1.321 1.00 98.44 392 GLN A C 1
ATOM 3124 O O . GLN A 1 392 ? 16.824 -4.378 -1.878 1.00 98.44 392 GLN A O 1
ATOM 3129 N N . VAL A 1 393 ? 18.950 -5.056 -1.603 1.00 98.44 393 VAL A N 1
ATOM 3130 C CA . VAL A 1 393 ? 19.521 -4.188 -2.643 1.00 98.44 393 VAL A CA 1
ATOM 3131 C C . VAL A 1 393 ? 20.636 -4.891 -3.417 1.00 98.44 393 VAL A C 1
ATOM 3133 O O . VAL A 1 393 ? 21.485 -5.551 -2.823 1.00 98.44 393 VAL A O 1
ATOM 3136 N N . LYS A 1 394 ? 20.651 -4.725 -4.742 1.00 98.44 394 LYS A N 1
ATOM 3137 C CA . LYS A 1 394 ? 21.729 -5.131 -5.657 1.00 98.44 394 LYS A CA 1
ATOM 3138 C C . LYS A 1 394 ? 22.276 -3.901 -6.379 1.00 98.44 394 LYS A C 1
ATOM 3140 O O . LYS A 1 394 ? 21.518 -2.984 -6.693 1.00 98.44 394 LYS A O 1
ATOM 3145 N N . ALA A 1 395 ? 23.576 -3.875 -6.648 1.00 97.81 395 ALA A N 1
ATOM 3146 C CA . ALA A 1 395 ? 24.179 -2.914 -7.567 1.00 97.81 395 ALA A CA 1
ATOM 3147 C C . ALA A 1 395 ? 24.178 -3.478 -8.994 1.00 97.81 395 ALA A C 1
ATOM 3149 O O . ALA A 1 395 ? 24.243 -4.692 -9.180 1.00 97.81 395 ALA A O 1
ATOM 3150 N N . VAL A 1 396 ? 24.118 -2.590 -9.983 1.00 97.44 396 VAL A N 1
ATOM 3151 C CA . VAL A 1 396 ? 24.131 -2.908 -11.414 1.00 97.44 396 VAL A CA 1
ATOM 3152 C C . VAL A 1 396 ? 25.172 -2.035 -12.107 1.00 97.44 396 VAL A C 1
ATOM 3154 O O . VAL A 1 396 ? 25.115 -0.798 -12.035 1.00 97.44 396 VAL A O 1
ATOM 3157 N N . ASP A 1 397 ? 26.154 -2.680 -12.734 1.00 94.06 397 ASP A N 1
ATOM 3158 C CA . ASP A 1 397 ? 27.266 -2.024 -13.428 1.00 94.06 397 ASP A CA 1
ATOM 3159 C C . ASP A 1 397 ? 26.899 -1.611 -14.866 1.00 94.06 397 ASP A C 1
ATOM 3161 O O . ASP A 1 397 ? 25.770 -1.818 -15.302 1.00 94.06 397 ASP A O 1
ATOM 3165 N N . ARG A 1 398 ? 27.822 -0.970 -15.597 1.00 91.44 398 ARG A N 1
ATOM 3166 C CA . ARG A 1 398 ? 27.590 -0.478 -16.970 1.00 91.44 398 ARG A CA 1
ATOM 3167 C C . ARG A 1 398 ? 27.340 -1.573 -18.013 1.00 91.44 398 ARG A C 1
ATOM 3169 O O . ARG A 1 398 ? 26.774 -1.260 -19.053 1.00 91.44 398 ARG A O 1
ATOM 3176 N N . ASP A 1 399 ? 27.743 -2.809 -17.723 1.00 92.69 399 ASP A N 1
ATOM 3177 C CA . ASP A 1 399 ? 27.554 -3.994 -18.569 1.00 92.69 399 ASP A CA 1
ATOM 3178 C C . ASP A 1 399 ? 26.258 -4.748 -18.229 1.00 92.69 399 ASP A C 1
ATOM 3180 O O . ASP A 1 399 ? 26.000 -5.821 -18.778 1.00 92.69 399 ASP A O 1
ATOM 3184 N N . LEU A 1 400 ? 25.446 -4.176 -17.330 1.00 95.62 400 LEU A N 1
ATOM 3185 C CA . LEU A 1 400 ? 24.234 -4.771 -16.769 1.00 95.62 400 LEU A CA 1
ATOM 3186 C C . LEU A 1 400 ? 24.514 -6.057 -15.976 1.00 95.62 400 LEU A C 1
ATOM 3188 O O . LEU A 1 400 ? 23.661 -6.934 -15.861 1.00 95.62 400 LEU A O 1
ATOM 3192 N N . ASN A 1 401 ? 25.694 -6.153 -15.353 1.00 94.62 401 ASN A N 1
ATOM 3193 C CA . ASN A 1 401 ? 25.949 -7.176 -14.346 1.00 94.62 401 ASN A CA 1
ATOM 3194 C C . ASN A 1 401 ? 25.332 -6.748 -13.016 1.00 94.62 401 ASN A C 1
ATOM 3196 O O . ASN A 1 401 ? 25.655 -5.687 -12.474 1.00 94.62 401 ASN A O 1
ATOM 3200 N N . TYR A 1 402 ? 24.481 -7.605 -12.464 1.00 97.00 402 TYR A N 1
ATOM 3201 C CA . TYR A 1 402 ? 23.891 -7.432 -11.141 1.00 97.00 402 TYR A CA 1
ATOM 3202 C C . TYR A 1 402 ? 24.796 -8.055 -10.081 1.00 97.00 402 TYR A C 1
ATOM 3204 O O . TYR A 1 402 ? 25.454 -9.061 -10.337 1.00 97.00 402 TYR A O 1
ATOM 3212 N N . SER A 1 403 ? 24.782 -7.517 -8.861 1.00 97.31 403 SER A N 1
ATOM 3213 C CA . SER A 1 403 ? 25.353 -8.210 -7.701 1.00 97.31 403 SER A CA 1
ATOM 3214 C C . SER A 1 403 ? 24.806 -9.641 -7.605 1.00 97.31 403 SER A C 1
ATOM 3216 O O . SER A 1 403 ? 23.586 -9.842 -7.685 1.00 97.31 403 SER A O 1
ATOM 3218 N N . GLU A 1 404 ? 25.699 -10.620 -7.410 1.00 94.38 404 GLU A N 1
ATOM 3219 C CA . GLU A 1 404 ? 25.328 -12.040 -7.287 1.00 94.38 404 GLU A CA 1
ATOM 3220 C C . GLU A 1 404 ? 24.270 -12.209 -6.189 1.00 94.38 404 GLU A C 1
ATOM 3222 O O . GLU A 1 404 ? 23.128 -12.587 -6.463 1.00 94.38 404 GLU A O 1
ATOM 3227 N N . GLU A 1 405 ? 24.607 -11.754 -4.981 1.00 94.81 405 GLU A N 1
ATOM 3228 C CA . GLU A 1 405 ? 23.716 -11.727 -3.826 1.00 94.81 405 GLU A CA 1
ATOM 3229 C C . GLU A 1 405 ? 23.297 -10.292 -3.468 1.00 94.81 405 GLU A C 1
ATOM 3231 O O . GLU A 1 405 ? 24.107 -9.362 -3.579 1.00 94.81 405 GLU A O 1
ATOM 3236 N N . PRO A 1 406 ? 22.037 -10.073 -3.046 1.00 97.19 406 PRO A N 1
ATOM 3237 C CA . PRO A 1 406 ? 21.622 -8.785 -2.512 1.00 97.19 406 PRO A CA 1
ATOM 3238 C C . PRO A 1 406 ? 22.237 -8.543 -1.128 1.00 97.19 406 PRO A C 1
ATOM 3240 O O . PRO A 1 406 ? 22.346 -9.455 -0.313 1.00 97.19 406 PRO A O 1
ATOM 3243 N N . ALA A 1 407 ? 22.560 -7.288 -0.816 1.00 97.50 407 ALA A N 1
ATOM 3244 C CA . ALA A 1 407 ? 22.763 -6.886 0.572 1.00 97.50 407 ALA A CA 1
ATOM 3245 C C . ALA A 1 407 ? 21.400 -6.793 1.266 1.00 97.50 407 ALA A C 1
ATOM 3247 O O . ALA A 1 407 ? 20.474 -6.180 0.723 1.00 97.50 407 ALA A O 1
ATOM 3248 N N . THR A 1 408 ? 21.283 -7.389 2.454 1.00 97.81 408 THR A N 1
ATOM 3249 C CA . THR A 1 408 ? 19.998 -7.541 3.142 1.00 97.81 408 THR A CA 1
ATOM 3250 C C . THR A 1 408 ? 20.016 -7.051 4.581 1.00 97.81 408 THR A C 1
ATOM 3252 O O . THR A 1 408 ? 21.037 -7.144 5.260 1.00 97.81 408 THR A O 1
ATOM 3255 N N . VAL A 1 409 ? 18.862 -6.593 5.065 1.00 97.69 409 VAL A N 1
ATOM 3256 C CA . VAL A 1 409 ? 18.592 -6.384 6.495 1.00 97.69 409 VAL A CA 1
ATOM 3257 C C . VAL A 1 409 ? 17.145 -6.759 6.804 1.00 97.69 409 VAL A C 1
ATOM 3259 O O . VAL A 1 409 ? 16.226 -6.329 6.101 1.00 97.69 409 VAL A O 1
ATOM 3262 N N . SER A 1 410 ? 16.948 -7.550 7.856 1.00 97.81 410 SER A N 1
ATOM 3263 C CA . SER A 1 410 ? 15.622 -7.886 8.377 1.00 97.81 410 SER A CA 1
ATOM 3264 C C . SER A 1 410 ? 15.114 -6.748 9.253 1.00 97.81 410 SER A C 1
ATOM 3266 O O . SER A 1 410 ? 15.847 -6.238 10.101 1.00 97.81 410 SER A O 1
ATOM 3268 N N . VAL A 1 411 ? 13.866 -6.338 9.067 1.00 97.31 411 VAL A N 1
ATOM 3269 C CA . VAL A 1 411 ? 13.228 -5.273 9.840 1.00 97.31 411 VAL A CA 1
ATOM 3270 C C . VAL A 1 411 ? 11.941 -5.799 10.455 1.00 97.31 411 VAL A C 1
ATOM 3272 O O . VAL A 1 411 ? 11.020 -6.170 9.738 1.00 97.31 411 VAL A O 1
ATOM 3275 N N . GLU A 1 412 ? 11.868 -5.794 11.779 1.00 96.12 412 GLU A N 1
ATOM 3276 C CA . GLU A 1 412 ? 10.647 -6.085 12.528 1.00 96.12 412 GLU A CA 1
ATOM 3277 C C . GLU A 1 412 ? 10.065 -4.761 13.024 1.00 96.12 412 GLU A C 1
ATOM 3279 O O . GLU A 1 412 ? 10.679 -4.059 13.836 1.00 96.12 412 GLU A O 1
ATOM 3284 N N . VAL A 1 413 ? 8.883 -4.409 12.525 1.00 93.62 413 VAL A N 1
ATOM 3285 C CA . VAL A 1 413 ? 8.087 -3.313 13.073 1.00 93.62 413 VAL A CA 1
ATOM 3286 C C . VAL A 1 413 ? 7.126 -3.922 14.080 1.00 93.62 413 VAL A C 1
ATOM 3288 O O . VAL A 1 413 ? 6.167 -4.585 13.691 1.00 93.62 413 VAL A O 1
ATOM 3291 N N . TYR A 1 414 ? 7.378 -3.709 15.369 1.00 84.94 414 TYR A N 1
ATOM 3292 C CA . TYR A 1 414 ? 6.532 -4.236 16.438 1.00 84.94 414 TYR A CA 1
ATOM 3293 C C . TYR A 1 414 ? 5.615 -3.152 16.987 1.00 84.94 414 TYR A C 1
ATOM 3295 O O . TYR A 1 414 ? 5.951 -1.965 16.999 1.00 84.94 414 TYR A O 1
ATOM 3303 N N . PHE A 1 415 ? 4.443 -3.558 17.464 1.00 76.56 415 PHE A N 1
ATOM 3304 C CA . PHE A 1 415 ? 3.555 -2.633 18.144 1.00 76.56 415 PHE A CA 1
ATOM 3305 C C . PHE A 1 415 ? 4.176 -2.188 19.471 1.00 76.56 415 PHE A C 1
ATOM 3307 O O . PHE A 1 415 ? 4.425 -3.012 20.350 1.00 76.56 415 PHE A O 1
ATOM 3314 N N . GLN A 1 416 ? 4.402 -0.883 19.625 1.00 71.19 416 GLN A N 1
ATOM 3315 C CA . GLN A 1 416 ? 4.723 -0.294 20.919 1.00 71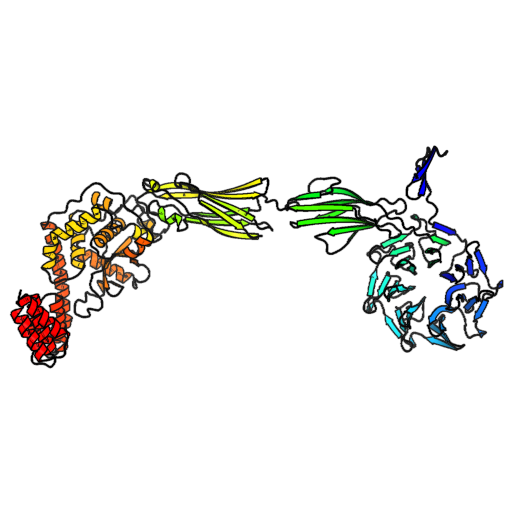.19 416 GLN A CA 1
ATOM 3316 C C . GLN A 1 416 ? 3.652 0.748 21.243 1.00 71.19 416 GLN A C 1
ATOM 3318 O O . GLN A 1 416 ? 3.636 1.801 20.597 1.00 71.19 416 GLN A O 1
ATOM 3323 N N . PRO A 1 417 ? 2.770 0.490 22.224 1.00 61.84 417 PRO A N 1
ATOM 3324 C CA . PRO A 1 417 ? 1.764 1.464 22.598 1.00 61.84 417 PRO A CA 1
ATOM 3325 C C . PRO A 1 417 ? 2.457 2.717 23.141 1.00 61.84 417 PRO A C 1
ATOM 3327 O O . PRO A 1 417 ? 3.442 2.643 23.878 1.00 61.84 417 PRO A O 1
ATOM 3330 N N . VAL A 1 418 ? 1.950 3.887 22.766 1.00 66.44 418 VAL A N 1
ATOM 3331 C CA . VAL A 1 418 ? 2.326 5.171 23.370 1.00 66.44 418 VAL A CA 1
ATOM 3332 C C . VAL A 1 418 ? 1.185 5.638 24.265 1.00 66.44 418 VAL A C 1
ATOM 3334 O O . VAL A 1 418 ? 0.033 5.270 24.058 1.00 66.44 418 VAL A O 1
ATOM 3337 N N . SER A 1 419 ? 1.476 6.451 25.284 1.00 62.75 419 SER A N 1
ATOM 3338 C CA . SER A 1 419 ? 0.458 6.906 26.249 1.00 62.75 419 SER A CA 1
ATOM 3339 C C . SER A 1 419 ? -0.703 7.684 25.616 1.00 62.75 419 SER A C 1
ATOM 3341 O O . SER A 1 419 ? -1.732 7.855 26.258 1.00 62.75 419 SER A O 1
ATOM 3343 N N . SER A 1 420 ? -0.547 8.149 24.373 1.00 67.62 420 SER A N 1
ATOM 3344 C CA . SER A 1 420 ? -1.600 8.773 23.571 1.00 67.62 420 SER A CA 1
ATOM 3345 C C . SER A 1 420 ? -2.492 7.787 22.808 1.00 67.62 420 SER A C 1
ATOM 3347 O O . SER A 1 420 ? -3.550 8.202 22.359 1.00 67.62 420 SER A O 1
ATOM 3349 N N . SER A 1 421 ? -2.086 6.524 22.623 1.00 75.44 421 SER A N 1
ATOM 3350 C CA . SER A 1 421 ? -2.827 5.534 21.816 1.00 75.44 421 SER A CA 1
ATOM 3351 C C . SER A 1 421 ? -4.115 5.060 22.485 1.00 75.44 421 SER A C 1
ATOM 3353 O O . SER A 1 421 ? -5.045 4.627 21.813 1.00 75.44 421 SER A O 1
ATOM 3355 N N . ILE A 1 422 ? -4.172 5.130 23.814 1.00 83.75 422 ILE A N 1
ATOM 3356 C CA . ILE A 1 422 ? -5.317 4.705 24.607 1.00 83.75 422 ILE A CA 1
ATOM 3357 C C . ILE A 1 422 ? -5.684 5.828 25.566 1.00 83.75 422 ILE A C 1
ATOM 3359 O O . ILE A 1 422 ? -4.797 6.459 26.133 1.00 83.75 422 ILE A O 1
ATOM 3363 N N . HIS A 1 423 ? -6.968 6.122 25.746 1.00 87.00 423 HIS A N 1
ATOM 3364 C CA . HIS A 1 423 ? -7.384 7.150 26.699 1.00 87.00 423 HIS A CA 1
ATOM 3365 C C . HIS A 1 423 ? -8.809 6.933 27.221 1.00 87.00 423 HIS A C 1
ATOM 3367 O O . HIS A 1 423 ? -9.647 6.287 26.590 1.00 87.00 423 HIS A O 1
ATOM 3373 N N . ILE A 1 424 ? -9.083 7.497 28.403 1.00 90.50 424 ILE A N 1
ATOM 3374 C CA . ILE A 1 424 ? -10.412 7.501 29.024 1.00 90.50 424 ILE A CA 1
ATOM 3375 C C . ILE A 1 424 ? -11.139 8.790 28.616 1.00 90.50 424 ILE A C 1
ATOM 3377 O O . ILE A 1 424 ? -10.976 9.847 29.245 1.00 90.50 424 ILE A O 1
ATOM 3381 N N . SER A 1 425 ? -11.942 8.710 27.557 1.00 84.62 425 SER A N 1
ATOM 3382 C CA . SER A 1 425 ? -12.641 9.859 26.969 1.00 84.62 425 SER A CA 1
ATOM 3383 C C . SER A 1 425 ? -13.714 10.398 27.922 1.00 84.62 425 SER A C 1
ATOM 3385 O O . SER A 1 425 ? -13.723 11.586 28.244 1.00 84.62 425 SER A O 1
ATOM 3387 N N . GLU A 1 426 ? -14.523 9.520 28.518 1.00 91.19 426 GLU A N 1
ATOM 3388 C CA . GLU A 1 426 ? -15.601 9.889 29.446 1.00 91.19 426 GLU A CA 1
ATOM 3389 C C . GLU A 1 426 ? -15.662 8.939 30.642 1.00 91.19 426 GLU A C 1
ATOM 3391 O O . GLU A 1 426 ? -15.413 7.744 30.508 1.00 91.19 426 GLU A O 1
ATOM 3396 N N . LEU A 1 427 ? -15.997 9.480 31.816 1.00 94.06 427 LEU A N 1
ATOM 3397 C CA . LEU A 1 427 ? -16.249 8.710 33.031 1.00 94.06 427 LEU A CA 1
ATOM 3398 C C . LEU A 1 427 ? -17.555 9.200 33.649 1.00 94.06 427 LEU A C 1
ATOM 3400 O O . LEU A 1 427 ? -17.624 10.310 34.176 1.00 94.06 427 LEU A O 1
ATOM 3404 N N . ASN A 1 428 ? -18.580 8.359 33.592 1.00 93.44 428 ASN A N 1
ATOM 3405 C CA . ASN A 1 428 ? -19.919 8.657 34.070 1.00 93.44 428 ASN A CA 1
ATOM 3406 C C . ASN A 1 428 ? -20.267 7.696 35.199 1.00 93.44 428 ASN A C 1
ATOM 3408 O O . ASN A 1 428 ? -20.765 6.609 34.952 1.00 93.44 428 ASN A O 1
ATOM 3412 N N . VAL A 1 429 ? -19.994 8.102 36.436 1.00 92.69 429 VAL A N 1
ATOM 3413 C CA . VAL A 1 429 ? -20.380 7.365 37.651 1.00 92.69 429 VAL A CA 1
ATOM 3414 C C . VAL A 1 429 ? -21.488 8.136 38.357 1.00 92.69 429 VAL A C 1
ATOM 3416 O O . VAL A 1 429 ? -21.414 9.370 38.405 1.00 92.69 429 VAL A O 1
ATOM 3419 N N . GLN A 1 430 ? -22.515 7.431 38.824 1.00 89.56 430 GLN A N 1
ATOM 3420 C CA . GLN A 1 430 ? -23.587 8.004 39.639 1.00 89.56 430 GLN A CA 1
ATOM 3421 C C . GLN A 1 430 ? -23.208 7.998 41.124 1.00 89.56 430 GLN A C 1
ATOM 3423 O O . GLN A 1 430 ? -22.309 7.263 41.538 1.00 89.56 430 GLN A O 1
ATOM 3428 N N . ASP A 1 431 ? -23.908 8.800 41.919 1.00 89.38 431 ASP A N 1
ATOM 3429 C CA . ASP A 1 431 ? -23.741 8.793 43.369 1.00 89.38 431 ASP A CA 1
ATOM 3430 C C . ASP A 1 431 ? -24.169 7.449 43.981 1.00 89.38 431 ASP A C 1
ATOM 3432 O O . ASP A 1 431 ? -25.016 6.722 43.449 1.00 89.38 431 ASP A O 1
ATOM 3436 N N . VAL A 1 432 ? -23.542 7.093 45.100 1.00 89.19 432 VAL A N 1
ATOM 3437 C CA . VAL A 1 432 ? -23.767 5.817 45.789 1.00 89.19 432 VAL A CA 1
ATOM 3438 C C . VAL A 1 432 ? -24.747 6.053 46.921 1.00 89.19 432 VAL A C 1
ATOM 3440 O O . VAL A 1 432 ? -24.507 6.895 47.777 1.00 89.19 432 VAL A O 1
ATOM 3443 N N . PHE A 1 433 ? -25.795 5.247 46.994 1.00 86.19 433 PHE A N 1
ATOM 3444 C CA . PHE A 1 433 ? -26.711 5.243 48.130 1.00 86.19 433 PHE A CA 1
ATOM 3445 C C . PHE A 1 433 ? -26.498 3.959 48.922 1.00 86.19 433 PHE A C 1
ATOM 3447 O O . PHE A 1 433 ? -26.614 2.855 48.376 1.00 86.19 433 PHE A O 1
ATOM 3454 N N . ALA A 1 434 ? -26.173 4.095 50.207 1.00 83.88 434 ALA A N 1
ATOM 3455 C CA . ALA A 1 434 ? -25.834 2.980 51.083 1.00 83.88 434 ALA A CA 1
ATOM 3456 C C . ALA A 1 434 ? -26.924 1.898 51.086 1.00 83.88 434 ALA A C 1
ATOM 3458 O O . ALA A 1 434 ? -26.606 0.711 51.037 1.00 83.88 434 ALA A O 1
ATOM 3459 N N . SER A 1 435 ? -28.202 2.278 51.037 1.00 76.88 435 SER A N 1
ATOM 3460 C CA . SER A 1 435 ? -29.338 1.346 51.017 1.00 76.88 435 SER A CA 1
ATOM 3461 C C . SER A 1 435 ? -29.358 0.417 49.792 1.00 76.88 435 SER A C 1
ATOM 3463 O O . SER A 1 435 ? -29.860 -0.703 49.876 1.00 76.88 435 SER A O 1
ATOM 3465 N N . PHE A 1 436 ? -28.722 0.802 48.677 1.00 80.56 436 PHE A N 1
ATOM 3466 C CA . PHE A 1 436 ? -28.647 -0.003 47.449 1.00 80.56 436 PHE A CA 1
ATOM 3467 C C . PHE A 1 436 ? -27.339 -0.786 47.288 1.00 80.56 436 PHE A C 1
ATOM 3469 O O . PHE A 1 436 ? -27.110 -1.369 46.225 1.00 80.56 436 PHE A O 1
ATOM 3476 N N . TYR A 1 437 ? -26.492 -0.859 48.323 1.00 81.94 437 TYR A N 1
ATOM 3477 C CA . TYR A 1 437 ? -25.119 -1.374 48.220 1.00 81.94 437 TYR A CA 1
ATOM 3478 C C . TYR A 1 437 ? -24.971 -2.760 47.567 1.00 81.94 437 TYR A C 1
ATOM 3480 O O . TYR A 1 437 ? -23.976 -3.011 46.889 1.00 81.94 437 TYR A O 1
ATOM 3488 N N . LYS A 1 438 ? -25.954 -3.656 47.736 1.00 82.12 438 LYS A N 1
ATOM 3489 C CA . LYS A 1 438 ? -25.948 -5.000 47.128 1.00 82.12 438 LYS A CA 1
ATOM 3490 C C . LYS A 1 438 ? -26.216 -4.979 45.626 1.00 82.12 438 LYS A C 1
ATOM 3492 O O . LYS A 1 438 ? -25.737 -5.851 44.913 1.00 82.12 438 LYS A O 1
ATOM 3497 N N . THR A 1 439 ? -26.985 -4.004 45.152 1.00 82.38 439 THR A N 1
ATOM 3498 C CA . THR A 1 439 ? -27.437 -3.960 43.758 1.00 82.38 439 THR A CA 1
ATOM 3499 C C . THR A 1 439 ? -26.330 -3.528 42.809 1.00 82.38 439 THR A C 1
ATOM 3501 O O . THR A 1 439 ? -26.317 -3.984 41.675 1.00 82.38 439 THR A O 1
ATOM 3504 N N . TYR A 1 440 ? -25.363 -2.725 43.264 1.00 87.06 440 TYR A N 1
ATOM 3505 C CA . TYR A 1 440 ? -24.280 -2.215 42.414 1.00 87.06 440 TYR A CA 1
ATOM 3506 C C . TYR A 1 440 ? -23.277 -3.285 41.952 1.00 87.06 440 TYR A C 1
ATOM 3508 O O . TYR A 1 440 ? -22.440 -3.009 41.088 1.00 87.06 440 TYR A O 1
ATOM 3516 N N . ALA A 1 441 ? -23.351 -4.499 42.508 1.00 84.88 441 ALA A N 1
ATOM 3517 C CA . ALA A 1 441 ? -22.605 -5.645 42.003 1.00 84.88 441 ALA A CA 1
ATOM 3518 C C . ALA A 1 441 ? -23.195 -6.153 40.674 1.00 84.88 441 ALA A C 1
ATOM 3520 O O . ALA A 1 441 ? -22.440 -6.476 39.759 1.00 84.88 441 ALA A O 1
ATOM 3521 N N . ASP A 1 442 ? -24.525 -6.152 40.550 1.00 81.69 442 ASP A N 1
ATOM 3522 C CA . ASP A 1 442 ? -25.254 -6.700 39.399 1.00 81.69 442 ASP A CA 1
ATOM 3523 C C . ASP A 1 442 ? -25.715 -5.600 38.430 1.00 81.69 442 ASP A C 1
ATOM 3525 O O . ASP A 1 442 ? -25.557 -5.708 37.214 1.00 81.69 442 ASP A O 1
ATOM 3529 N N . LYS A 1 443 ? -26.249 -4.500 38.966 1.00 84.56 443 LYS A N 1
ATOM 3530 C CA . LYS A 1 443 ? -26.627 -3.293 38.227 1.00 84.56 443 LYS A CA 1
ATOM 3531 C C . LYS A 1 443 ? -25.427 -2.361 38.120 1.00 84.56 443 LYS A C 1
ATOM 3533 O O . LYS A 1 443 ? -24.658 -2.185 39.061 1.00 84.56 443 LYS A O 1
ATOM 3538 N N . SER A 1 444 ? -25.267 -1.755 36.951 1.00 89.44 444 SER A N 1
ATOM 3539 C CA . SER A 1 444 ? -24.139 -0.868 36.705 1.00 89.44 444 SER A CA 1
ATOM 3540 C C . SER A 1 444 ? -24.278 0.445 37.483 1.00 89.44 444 SER A C 1
ATOM 3542 O O . SER A 1 444 ? -25.345 1.055 37.490 1.00 89.44 444 SER A O 1
ATOM 3544 N N . ILE A 1 445 ? -23.190 0.895 38.113 1.00 91.06 445 ILE A N 1
ATOM 3545 C CA . ILE A 1 445 ? -23.111 2.194 38.804 1.00 91.06 445 ILE A CA 1
ATOM 3546 C C . ILE A 1 445 ? -22.694 3.339 37.867 1.00 91.06 445 ILE A C 1
ATOM 3548 O O . ILE A 1 445 ? -22.586 4.500 38.258 1.00 91.06 445 ILE A O 1
ATOM 3552 N N . GLY A 1 446 ? -22.411 3.022 36.610 1.00 92.62 446 GLY A N 1
ATOM 3553 C CA . GLY A 1 446 ? -21.887 3.990 35.673 1.00 92.62 446 GLY A CA 1
ATOM 3554 C C . GLY A 1 446 ? -21.204 3.342 34.490 1.00 92.62 446 GLY A C 1
ATOM 3555 O O . GLY A 1 446 ? -21.121 2.125 34.370 1.00 92.62 446 GLY A O 1
ATOM 3556 N N . SER A 1 447 ? -20.664 4.161 33.610 1.00 95.50 447 SER A N 1
ATOM 3557 C CA . SER A 1 447 ? -19.916 3.687 32.459 1.00 95.50 447 SER A CA 1
ATOM 3558 C C . SER A 1 447 ? -18.668 4.516 32.233 1.00 95.50 447 SER A C 1
ATOM 3560 O O . SER A 1 447 ? -18.539 5.656 32.689 1.00 95.50 447 SER A O 1
ATOM 3562 N N . VAL A 1 448 ? -17.734 3.914 31.516 1.00 96.19 448 VAL A N 1
ATOM 3563 C CA . VAL A 1 448 ? -16.517 4.561 31.055 1.00 96.19 448 VAL A CA 1
ATOM 3564 C C . VAL A 1 448 ? -16.387 4.351 29.553 1.00 96.19 448 VAL A C 1
ATOM 3566 O O . VAL A 1 448 ? -16.581 3.239 29.060 1.00 96.19 448 VAL A O 1
ATOM 3569 N N . LEU A 1 449 ? -16.095 5.431 28.830 1.00 95.38 449 LEU A N 1
ATOM 3570 C CA . LEU A 1 449 ? -15.789 5.392 27.404 1.00 95.38 449 LEU A CA 1
ATOM 3571 C C . LEU A 1 449 ? -14.274 5.307 27.245 1.00 95.38 449 LEU A C 1
ATOM 3573 O O . LEU A 1 449 ? -13.552 6.236 27.623 1.00 95.38 449 LEU A O 1
ATOM 3577 N N . VAL A 1 450 ? -13.812 4.187 26.703 1.00 93.44 450 VAL A N 1
ATOM 3578 C CA . VAL A 1 450 ? -12.398 3.924 26.438 1.00 93.44 450 VAL A CA 1
ATOM 3579 C C . VAL A 1 450 ? -12.175 3.944 24.936 1.00 93.44 450 VAL A C 1
ATOM 3581 O O . VAL A 1 450 ? -12.946 3.335 24.197 1.00 93.44 450 VAL A O 1
ATOM 3584 N N . THR A 1 451 ? -11.127 4.630 24.492 1.00 90.31 451 THR A N 1
ATOM 3585 C CA . THR A 1 451 ? -10.816 4.794 23.067 1.00 90.31 451 THR A CA 1
ATOM 3586 C C . THR A 1 451 ? -9.429 4.254 22.756 1.00 90.31 451 THR A C 1
ATOM 3588 O O . THR A 1 451 ? -8.494 4.474 23.531 1.00 90.31 451 THR A O 1
ATOM 3591 N N . ASN A 1 452 ? -9.325 3.552 21.628 1.00 90.00 452 ASN A N 1
ATOM 3592 C CA . ASN A 1 452 ? -8.083 3.148 20.984 1.00 90.00 452 ASN A CA 1
ATOM 3593 C C . ASN A 1 452 ? -7.930 3.937 19.677 1.00 90.00 452 ASN A C 1
ATOM 3595 O O . ASN A 1 452 ? -8.627 3.663 18.700 1.00 90.00 452 ASN A O 1
ATOM 3599 N N . ASP A 1 453 ? -7.016 4.904 19.666 1.00 84.69 453 ASP A N 1
ATOM 3600 C CA . ASP A 1 453 ? -6.695 5.707 18.478 1.00 84.69 453 ASP A CA 1
ATOM 3601 C C . ASP A 1 453 ? -5.648 5.028 17.578 1.00 84.69 453 ASP A C 1
ATOM 3603 O O . ASP A 1 453 ? -5.302 5.546 16.511 1.00 84.69 453 ASP A O 1
ATOM 3607 N N . ASP A 1 454 ? -5.119 3.881 18.004 1.00 79.69 454 ASP A N 1
ATOM 3608 C CA . ASP A 1 454 ? -4.088 3.150 17.286 1.00 79.69 454 ASP A CA 1
ATOM 3609 C C . ASP A 1 454 ? -4.656 2.320 16.127 1.00 79.69 454 ASP A C 1
ATOM 3611 O O . ASP A 1 454 ? -5.848 2.005 16.051 1.00 79.69 454 ASP A O 1
ATOM 3615 N N . LEU A 1 455 ? -3.770 1.957 15.202 1.00 77.56 455 LEU A N 1
ATOM 3616 C CA . LEU A 1 455 ? -4.087 1.116 14.047 1.00 77.56 455 LEU A CA 1
ATOM 3617 C C . LEU A 1 455 ? -4.046 -0.380 14.388 1.00 77.56 455 LEU A C 1
ATOM 3619 O O . LEU A 1 455 ? -4.404 -1.209 13.553 1.00 77.56 455 LEU A O 1
ATOM 3623 N N . THR A 1 456 ? -3.627 -0.732 15.601 1.00 74.38 456 THR A N 1
ATOM 3624 C CA . THR A 1 456 ? -3.589 -2.107 16.102 1.00 74.38 456 THR A CA 1
ATOM 3625 C C . THR A 1 456 ? -4.563 -2.308 17.252 1.00 74.38 456 THR A C 1
ATOM 3627 O O . THR A 1 456 ? -4.857 -1.390 18.016 1.00 74.38 456 THR A O 1
ATOM 3630 N N . GLN A 1 457 ? -5.046 -3.539 17.395 1.00 85.44 457 GLN A N 1
ATOM 3631 C CA . GLN A 1 457 ? -5.891 -3.936 18.513 1.00 85.44 457 GLN A CA 1
ATOM 3632 C C . GLN A 1 457 ? -5.091 -3.906 19.824 1.00 85.44 457 GLN A C 1
ATOM 3634 O O . GLN A 1 457 ? -3.922 -4.297 19.844 1.00 85.44 457 GLN A O 1
ATOM 3639 N N . ILE A 1 458 ? -5.716 -3.451 20.912 1.00 86.19 458 ILE A N 1
ATOM 3640 C CA . ILE A 1 458 ? -5.079 -3.343 22.230 1.00 86.19 458 ILE A CA 1
ATOM 3641 C C . ILE A 1 458 ? -5.885 -4.137 23.258 1.00 86.19 458 ILE A C 1
ATOM 3643 O O . ILE A 1 458 ? -7.077 -3.895 23.447 1.00 86.19 458 ILE A O 1
ATOM 3647 N N . GLU A 1 459 ? -5.226 -5.056 23.962 1.00 89.44 459 GLU A N 1
ATOM 3648 C CA . GLU A 1 459 ? -5.779 -5.689 25.159 1.00 89.44 459 GLU A CA 1
ATOM 3649 C C . GLU A 1 459 ? -5.461 -4.819 26.381 1.00 89.44 459 GLU A C 1
ATOM 3651 O O . GLU A 1 459 ? -4.299 -4.569 26.703 1.00 89.44 459 GLU A O 1
ATOM 3656 N N . ALA A 1 460 ? -6.496 -4.332 27.063 1.00 90.00 460 ALA A N 1
ATOM 3657 C CA . ALA A 1 460 ? -6.350 -3.462 28.222 1.00 90.00 460 ALA A CA 1
ATOM 3658 C C . ALA A 1 460 ? -7.096 -4.023 29.433 1.00 90.00 460 ALA A C 1
ATOM 3660 O O . ALA A 1 460 ? -8.194 -4.574 29.331 1.00 90.00 460 ALA A O 1
ATOM 3661 N N . LYS A 1 461 ? -6.513 -3.844 30.616 1.00 92.88 461 LYS A N 1
ATOM 3662 C CA . LYS A 1 461 ? -7.131 -4.183 31.895 1.00 92.88 461 LYS A CA 1
ATOM 3663 C C . LYS A 1 461 ? -7.728 -2.924 32.513 1.00 92.88 461 LYS A C 1
ATOM 3665 O O . LYS A 1 461 ? -7.008 -1.975 32.821 1.00 92.88 461 LYS A O 1
ATOM 3670 N N . LEU A 1 462 ? -9.043 -2.920 32.695 1.00 94.62 462 LEU A N 1
ATOM 3671 C CA . LEU A 1 462 ? -9.786 -1.849 33.345 1.00 94.62 462 LEU A CA 1
ATOM 3672 C C . LEU A 1 462 ? -10.037 -2.203 34.811 1.00 94.62 462 LEU A C 1
ATOM 3674 O O . LEU A 1 462 ? -10.510 -3.298 35.109 1.00 94.62 462 LEU A O 1
ATOM 3678 N N . SER A 1 463 ? -9.742 -1.277 35.716 1.00 94.88 463 SER A N 1
ATOM 3679 C CA . SER A 1 463 ? -9.953 -1.400 37.157 1.00 94.88 463 SER A CA 1
ATOM 3680 C C . SER A 1 463 ? -10.794 -0.229 37.655 1.00 94.88 463 SER A C 1
ATOM 3682 O O . SER A 1 463 ? -10.516 0.921 37.318 1.00 94.88 463 SER A O 1
ATOM 3684 N N . PHE A 1 464 ? -11.833 -0.518 38.435 1.00 95.81 464 PHE A N 1
ATOM 3685 C CA . PHE A 1 464 ? -12.725 0.473 39.032 1.00 95.81 464 PHE A CA 1
ATOM 3686 C C . PHE A 1 464 ? -12.753 0.337 40.547 1.00 95.81 464 PHE A C 1
ATOM 3688 O O . PHE A 1 464 ? -12.889 -0.771 41.077 1.00 95.81 464 PHE A O 1
ATOM 3695 N N . PHE A 1 465 ? -12.655 1.465 41.241 1.00 94.69 465 PHE A N 1
ATOM 3696 C CA . PHE A 1 465 ? -12.604 1.494 42.691 1.00 94.69 465 PHE A CA 1
ATOM 3697 C C . PHE A 1 465 ? -13.213 2.775 43.261 1.00 94.69 465 PHE A C 1
ATOM 3699 O O . PHE A 1 465 ? -13.076 3.854 42.693 1.00 94.69 465 PHE A O 1
ATOM 3706 N N . ILE A 1 466 ? -13.868 2.648 44.412 1.00 93.31 466 ILE A N 1
ATOM 3707 C CA . ILE A 1 466 ? -14.289 3.767 45.254 1.00 93.31 466 ILE A CA 1
ATOM 3708 C C . ILE A 1 466 ? -13.543 3.575 46.581 1.00 93.31 466 ILE A C 1
ATOM 3710 O O . ILE A 1 466 ? -13.910 2.662 47.336 1.00 93.31 466 ILE A O 1
ATOM 3714 N N . PRO A 1 467 ? -12.476 4.354 46.844 1.00 89.62 467 PRO A N 1
ATOM 3715 C CA . PRO A 1 467 ? -11.693 4.258 48.069 1.00 89.62 467 PRO A CA 1
ATOM 3716 C C . PRO A 1 467 ? -12.568 4.303 49.321 1.00 89.62 467 PRO A C 1
ATOM 3718 O O . PRO A 1 467 ? -13.624 4.929 49.328 1.00 89.62 467 PRO A O 1
ATOM 3721 N N . ASP A 1 468 ? -12.142 3.574 50.353 1.00 85.94 468 ASP A N 1
ATOM 3722 C CA . ASP A 1 468 ? -12.788 3.449 51.670 1.00 85.94 468 ASP A CA 1
ATOM 3723 C C . ASP A 1 468 ? -14.185 2.792 51.704 1.00 85.94 468 ASP A C 1
ATOM 3725 O O . ASP A 1 468 ? -14.636 2.368 52.768 1.00 85.94 468 ASP A O 1
ATOM 3729 N N . HIS A 1 469 ? -14.845 2.610 50.555 1.00 88.81 469 HIS A N 1
ATOM 3730 C CA . HIS A 1 469 ? -16.203 2.053 50.475 1.00 88.81 469 HIS A CA 1
ATOM 3731 C C . HIS A 1 469 ? -16.281 0.699 49.753 1.00 88.81 469 HIS A C 1
ATOM 3733 O O . HIS A 1 469 ? -17.188 -0.099 50.009 1.00 88.81 469 HIS A O 1
ATOM 3739 N N . MET A 1 470 ? -15.318 0.396 48.879 1.00 90.12 470 MET A N 1
ATOM 3740 C CA . MET A 1 470 ? -15.178 -0.915 48.240 1.00 90.12 470 MET A CA 1
ATOM 3741 C C . MET A 1 470 ? -14.126 -1.773 48.948 1.00 90.12 470 MET A C 1
ATOM 3743 O O . MET A 1 470 ? -13.055 -1.304 49.320 1.00 90.12 470 MET A O 1
ATOM 3747 N N . ARG A 1 471 ? -14.393 -3.081 49.075 1.00 78.75 471 ARG A N 1
ATOM 3748 C CA . ARG A 1 471 ? -13.439 -4.030 49.691 1.00 78.75 471 ARG A CA 1
ATOM 3749 C C . ARG A 1 471 ? -12.231 -4.332 48.800 1.00 78.75 471 ARG A C 1
ATOM 3751 O O . ARG A 1 471 ? -11.160 -4.658 49.300 1.00 78.75 471 ARG A O 1
ATOM 3758 N N . ARG A 1 472 ? -12.432 -4.292 47.483 1.00 86.25 472 ARG A N 1
ATOM 3759 C CA . ARG A 1 472 ? -11.410 -4.472 46.445 1.00 86.25 472 ARG A CA 1
ATOM 3760 C C . ARG A 1 472 ? -11.874 -3.809 45.144 1.00 86.25 472 ARG A C 1
ATOM 3762 O O . ARG A 1 472 ? -13.089 -3.712 44.955 1.00 86.25 472 ARG A O 1
ATOM 3769 N N . PRO A 1 473 ? -10.957 -3.420 44.247 1.00 91.44 473 PRO A N 1
ATOM 3770 C CA . PRO A 1 473 ? -11.319 -2.980 42.905 1.00 91.44 473 PRO A CA 1
ATOM 3771 C C . PRO A 1 473 ? -12.051 -4.070 42.115 1.00 91.44 473 PRO A C 1
ATOM 3773 O O . PRO A 1 473 ? -11.785 -5.265 42.285 1.00 91.44 473 PRO A O 1
ATOM 3776 N N . THR A 1 474 ? -12.952 -3.652 41.232 1.00 92.44 474 THR A N 1
ATOM 3777 C CA . THR A 1 474 ? -13.546 -4.517 40.207 1.00 92.44 474 THR A CA 1
ATOM 3778 C C . THR A 1 474 ? -12.682 -4.434 38.955 1.00 92.44 474 THR A C 1
ATOM 3780 O O . THR A 1 474 ? -12.402 -3.335 38.483 1.00 92.44 474 THR A O 1
ATOM 3783 N N . GLU A 1 475 ? -12.274 -5.575 38.402 1.00 93.56 475 GLU A N 1
ATOM 3784 C CA . GLU A 1 475 ? -11.387 -5.630 37.237 1.00 93.56 475 GLU A CA 1
ATOM 3785 C C . GLU A 1 475 ? -12.057 -6.319 36.045 1.00 93.56 475 GLU A C 1
ATOM 3787 O O . GLU A 1 475 ? -12.788 -7.298 36.210 1.00 93.56 475 GLU A O 1
ATOM 3792 N N . LYS A 1 476 ? -11.782 -5.826 34.835 1.00 92.44 476 LYS A N 1
ATOM 3793 C CA . LYS A 1 476 ? -12.261 -6.402 33.576 1.00 92.44 476 LYS A CA 1
ATOM 3794 C C . LYS A 1 476 ? -11.219 -6.232 32.474 1.00 92.44 476 LYS A C 1
ATOM 3796 O O . LYS A 1 476 ? -10.753 -5.122 32.232 1.00 92.44 476 LYS A O 1
ATOM 3801 N N . THR A 1 477 ? -10.893 -7.317 31.780 1.00 93.31 477 THR A N 1
ATOM 3802 C CA . THR A 1 477 ? -10.091 -7.262 30.552 1.00 93.31 477 THR A CA 1
ATOM 3803 C C . THR A 1 477 ? -10.989 -6.904 29.373 1.00 93.31 477 THR A C 1
ATOM 3805 O O . THR A 1 477 ? -12.074 -7.474 29.220 1.00 93.31 477 THR A O 1
ATOM 3808 N N . ILE A 1 478 ? -10.552 -5.946 28.561 1.00 93.12 478 ILE A N 1
ATOM 3809 C CA . ILE A 1 478 ? -11.248 -5.473 27.365 1.00 93.12 478 ILE A CA 1
ATOM 3810 C C . ILE A 1 478 ? -10.312 -5.530 26.157 1.00 93.12 478 ILE A C 1
ATOM 3812 O O . ILE A 1 478 ? -9.114 -5.283 26.275 1.00 93.12 478 ILE A O 1
ATOM 3816 N N . LEU A 1 479 ? -10.882 -5.859 25.002 1.00 92.06 479 LEU A N 1
ATOM 3817 C CA . LEU A 1 479 ? -10.193 -5.918 23.720 1.00 92.06 479 LEU A CA 1
ATOM 3818 C C . LEU A 1 479 ? -10.682 -4.734 22.882 1.00 92.06 479 LEU A C 1
ATOM 3820 O O . LEU A 1 479 ? -11.857 -4.687 22.521 1.00 92.06 479 LEU A O 1
ATOM 3824 N N . LEU A 1 480 ? -9.811 -3.760 22.630 1.00 88.69 480 LEU A N 1
ATOM 3825 C CA . LEU A 1 480 ? -10.153 -2.533 21.915 1.00 88.69 480 LEU A CA 1
ATOM 3826 C C . LEU A 1 480 ? -9.729 -2.647 20.454 1.00 88.69 480 LEU A C 1
ATOM 3828 O O . LEU A 1 480 ? -8.535 -2.713 20.155 1.00 88.69 480 LEU A O 1
ATOM 3832 N N . GLU A 1 481 ? -10.702 -2.636 19.547 1.00 90.38 481 GLU A N 1
ATOM 3833 C CA . GLU A 1 481 ? -10.443 -2.675 18.106 1.00 90.38 481 GLU A CA 1
ATOM 3834 C C . GLU A 1 481 ? -9.711 -1.407 17.623 1.00 90.38 481 GLU A C 1
ATOM 3836 O O . GLU A 1 481 ? -9.848 -0.350 18.254 1.00 90.38 481 GLU A O 1
ATOM 3841 N N . PRO A 1 482 ? -8.944 -1.479 16.519 1.00 86.25 482 PRO A N 1
ATOM 3842 C CA . PRO A 1 482 ? -8.283 -0.317 15.928 1.00 86.25 482 PRO A CA 1
ATOM 3843 C C . PRO A 1 482 ? -9.249 0.839 15.654 1.00 86.25 482 PRO A C 1
ATOM 3845 O O . PRO A 1 482 ? -10.348 0.616 15.143 1.00 86.25 482 PRO A O 1
ATOM 3848 N N . GLN A 1 483 ? -8.820 2.069 15.941 1.00 87.12 483 GLN A N 1
ATOM 3849 C CA . GLN A 1 483 ? -9.582 3.303 15.691 1.00 87.12 483 GLN A CA 1
ATOM 3850 C C . GLN A 1 483 ? -11.040 3.246 16.180 1.00 87.12 483 GLN A C 1
ATOM 3852 O O . GLN A 1 483 ? -11.969 3.642 15.470 1.00 87.12 483 GLN A O 1
ATOM 3857 N N . SER A 1 484 ? -11.253 2.722 17.387 1.00 91.12 484 SER A N 1
ATOM 3858 C CA . SER A 1 484 ? -12.588 2.488 17.935 1.00 91.12 484 SER A CA 1
ATOM 3859 C C . SER A 1 484 ? -12.727 2.972 19.376 1.00 91.12 484 SER A C 1
ATOM 3861 O O . SER A 1 484 ? -11.749 3.122 20.112 1.00 91.12 484 SER A O 1
ATOM 3863 N N . SER A 1 485 ? -13.976 3.185 19.791 1.00 92.44 485 SER A N 1
ATOM 3864 C CA . SER A 1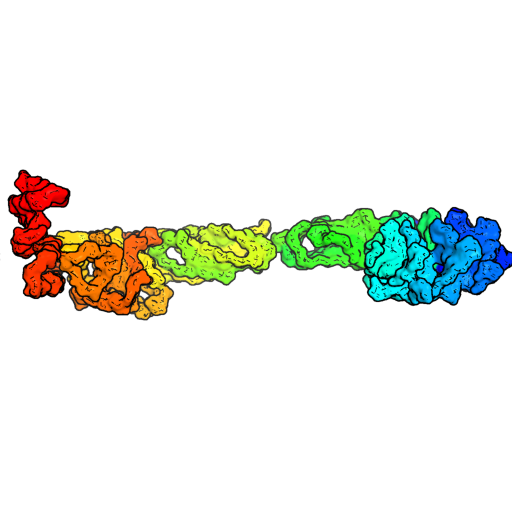 485 ? -14.329 3.481 21.177 1.00 92.44 485 SER A CA 1
ATOM 3865 C C . SER A 1 485 ? -15.313 2.442 21.701 1.00 92.44 485 SER A C 1
ATOM 3867 O O . SER A 1 485 ? -16.243 2.036 21.002 1.00 92.44 485 SER A O 1
ATOM 3869 N N . GLN A 1 486 ? -15.138 2.044 22.957 1.00 93.38 486 GLN A N 1
ATOM 3870 C CA . GLN A 1 486 ? -15.975 1.061 23.631 1.00 93.38 486 GLN A CA 1
ATOM 3871 C C . GLN A 1 486 ? -16.495 1.615 24.958 1.00 93.38 486 GLN A C 1
ATOM 3873 O O . GLN A 1 486 ? -15.736 2.122 25.786 1.00 93.38 486 GLN A O 1
ATOM 3878 N N . ILE A 1 487 ? -17.806 1.480 25.176 1.00 95.31 487 ILE A N 1
ATOM 3879 C CA . ILE A 1 487 ? -18.444 1.775 26.462 1.00 95.31 487 ILE A CA 1
ATOM 3880 C C . ILE A 1 487 ? -18.351 0.531 27.345 1.00 95.31 487 ILE A C 1
ATOM 3882 O O . ILE A 1 487 ? -18.782 -0.556 26.955 1.00 95.31 487 ILE A O 1
ATOM 3886 N N . VAL A 1 488 ? -17.815 0.695 28.552 1.00 94.06 488 VAL A N 1
ATOM 3887 C CA . VAL A 1 488 ? -17.679 -0.377 29.540 1.00 94.06 488 VAL A CA 1
ATOM 3888 C C . VAL A 1 488 ? -18.498 -0.030 30.781 1.00 94.06 488 VAL A C 1
ATOM 3890 O O . VAL A 1 488 ? -18.299 1.018 31.392 1.00 94.06 488 VAL A O 1
ATOM 3893 N N . SER A 1 489 ? -19.424 -0.913 31.157 1.00 94.69 489 SER A N 1
ATOM 3894 C CA . SER A 1 489 ? -20.209 -0.798 32.391 1.00 94.69 489 SER A CA 1
ATOM 3895 C C . SER A 1 489 ? -19.344 -1.027 33.629 1.00 94.69 489 SER A C 1
ATOM 3897 O O . SER A 1 489 ? -18.539 -1.961 33.674 1.00 94.69 489 SER A O 1
ATOM 3899 N N . LEU A 1 490 ? -19.541 -0.186 34.640 1.00 95.19 490 LEU A N 1
ATOM 3900 C CA . LEU A 1 490 ? -18.847 -0.222 35.924 1.00 95.19 490 LEU A CA 1
ATOM 3901 C C . LEU A 1 490 ? -19.759 -0.822 36.994 1.00 95.19 490 LEU A C 1
ATOM 3903 O O . LEU A 1 490 ? -20.956 -0.531 37.017 1.00 95.19 490 LEU A O 1
ATOM 3907 N N . HIS A 1 491 ? -19.186 -1.629 37.885 1.00 92.69 491 HIS A N 1
ATOM 3908 C CA . HIS A 1 491 ? -19.893 -2.310 38.974 1.00 92.69 491 HIS A CA 1
ATOM 3909 C C . HIS A 1 491 ? -19.095 -2.183 40.273 1.00 92.69 491 HIS A C 1
ATOM 3911 O O . HIS A 1 491 ? -17.866 -2.313 40.267 1.00 92.69 491 HIS A O 1
ATOM 3917 N N . ALA A 1 492 ? -19.789 -1.951 41.385 1.00 91.25 492 ALA A N 1
ATOM 3918 C CA . ALA A 1 492 ? -19.190 -1.753 42.700 1.00 91.25 492 ALA A CA 1
ATOM 3919 C C . ALA A 1 492 ? -19.558 -2.903 43.643 1.00 91.25 492 ALA A C 1
ATOM 3921 O O . ALA A 1 492 ? -20.731 -3.189 43.866 1.00 91.25 492 ALA A O 1
ATOM 3922 N N . ILE A 1 493 ? -18.547 -3.533 44.245 1.00 89.44 493 ILE A N 1
ATOM 3923 C CA . ILE A 1 493 ? -18.739 -4.535 45.301 1.00 89.44 493 ILE A CA 1
ATOM 3924 C C . ILE A 1 493 ? -18.533 -3.847 46.653 1.00 89.44 493 ILE A C 1
ATOM 3926 O O . ILE A 1 493 ? -17.405 -3.721 47.144 1.00 89.44 493 ILE A O 1
ATOM 3930 N N . LEU A 1 494 ? -19.637 -3.383 47.233 1.00 87.50 494 LEU A N 1
ATOM 3931 C CA . LEU A 1 494 ? -19.668 -2.643 48.494 1.00 87.50 494 LEU A CA 1
ATOM 3932 C C . LEU A 1 494 ? -19.916 -3.583 49.683 1.00 87.50 494 LEU A C 1
ATOM 3934 O O . LEU A 1 494 ? -20.598 -4.604 49.570 1.00 87.50 494 LEU A O 1
ATOM 3938 N N . GLY A 1 495 ? -19.331 -3.250 50.832 1.00 81.88 495 GLY A N 1
ATOM 3939 C CA . GLY A 1 495 ? -19.531 -3.984 52.082 1.00 81.88 495 GLY A CA 1
ATOM 3940 C C . GLY A 1 495 ? -20.745 -3.487 52.877 1.00 81.88 495 GLY A C 1
ATOM 3941 O O . GLY A 1 495 ? -21.231 -2.385 52.646 1.00 81.88 495 GLY A O 1
ATOM 3942 N N . LYS A 1 496 ? -21.239 -4.292 53.832 1.00 80.62 496 LYS A N 1
ATOM 3943 C CA . LYS A 1 496 ? -22.386 -3.925 54.693 1.00 80.62 496 LYS A CA 1
ATOM 3944 C C . LYS A 1 496 ? -22.085 -2.705 55.577 1.00 80.62 496 LYS A C 1
ATOM 3946 O O . LYS A 1 496 ? -23.006 -2.014 55.991 1.00 80.62 496 LYS A O 1
ATOM 3951 N N . GLU A 1 497 ? -20.809 -2.437 55.833 1.00 83.25 497 GLU A N 1
ATOM 3952 C CA . GLU A 1 497 ? -20.317 -1.337 56.666 1.00 83.25 497 GLU A CA 1
ATOM 3953 C C . GLU A 1 497 ? -20.738 0.040 56.122 1.00 83.25 497 GLU A C 1
ATOM 3955 O O . GLU A 1 497 ? -20.872 0.992 56.882 1.00 83.25 497 GLU A O 1
ATOM 3960 N N . ILE A 1 498 ? -21.031 0.143 54.818 1.00 84.75 498 ILE A N 1
ATOM 3961 C CA . ILE A 1 498 ? -21.548 1.375 54.202 1.00 84.75 498 ILE A CA 1
ATOM 3962 C C . ILE A 1 498 ? -22.895 1.813 54.794 1.00 84.75 498 ILE A C 1
ATOM 3964 O O . ILE A 1 498 ? -23.244 2.986 54.732 1.00 84.75 498 ILE A O 1
ATOM 3968 N N . LEU A 1 499 ? -23.648 0.885 55.394 1.00 77.38 499 LEU A N 1
ATOM 3969 C CA . LEU A 1 499 ? -24.897 1.207 56.072 1.00 77.38 499 LEU A CA 1
ATOM 3970 C C . LEU A 1 499 ? -24.671 1.980 57.365 1.00 77.38 499 LEU A C 1
ATOM 3972 O O . LEU A 1 499 ? -25.623 2.566 57.853 1.00 77.38 499 LEU A O 1
ATOM 3976 N N . ASP A 1 500 ? -23.483 1.955 57.966 1.00 80.94 500 ASP A N 1
ATOM 3977 C CA . ASP A 1 500 ? -23.197 2.675 59.216 1.00 80.94 500 ASP A CA 1
ATOM 3978 C C . ASP A 1 500 ? -22.836 4.153 58.974 1.00 80.94 500 ASP A C 1
ATOM 3980 O O . ASP A 1 500 ? -22.477 4.867 59.906 1.00 80.94 500 ASP A O 1
ATOM 3984 N N . LEU A 1 501 ? -22.904 4.610 57.719 1.00 81.69 501 LEU A N 1
ATOM 3985 C CA . LEU A 1 501 ? -22.649 5.995 57.351 1.00 81.69 501 LEU A CA 1
ATOM 3986 C C . LEU A 1 501 ? -23.876 6.867 57.642 1.00 81.69 501 LEU A C 1
ATOM 3988 O O . LEU A 1 501 ? -24.984 6.567 57.187 1.00 81.69 501 LEU A O 1
ATOM 3992 N N . ASP A 1 502 ? -23.634 7.986 58.323 1.00 74.44 502 ASP A N 1
ATOM 3993 C CA . ASP A 1 502 ? -24.624 9.026 58.591 1.00 74.44 502 ASP A CA 1
ATOM 3994 C C . ASP A 1 502 ? -24.403 10.226 57.656 1.00 74.44 502 ASP A C 1
ATOM 3996 O O . ASP A 1 502 ? -23.310 10.796 57.592 1.00 74.44 502 ASP A O 1
ATOM 4000 N N . GLY A 1 503 ? -25.457 10.637 56.947 1.00 77.38 503 GLY A N 1
ATOM 4001 C CA . GLY A 1 503 ? -25.439 11.804 56.059 1.00 77.38 503 GLY A CA 1
ATOM 4002 C C . GLY A 1 503 ? -24.723 11.590 54.718 1.00 77.38 503 GLY A C 1
ATOM 4003 O O . GLY A 1 503 ? -24.525 10.467 54.263 1.00 77.38 503 GLY A O 1
ATOM 4004 N N . ALA A 1 504 ? -24.383 12.693 54.046 1.00 84.31 504 ALA A N 1
ATOM 4005 C CA . ALA A 1 504 ? -23.747 12.695 52.729 1.00 84.31 504 ALA A CA 1
ATOM 4006 C C . ALA A 1 504 ? -22.226 12.867 52.851 1.00 84.31 504 ALA A C 1
ATOM 4008 O O . ALA A 1 504 ? -21.747 13.881 53.365 1.00 84.31 504 ALA A O 1
ATOM 4009 N N . ILE A 1 505 ? -21.467 11.890 52.358 1.00 89.88 505 ILE A N 1
ATOM 4010 C CA . ILE A 1 505 ? -20.006 11.852 52.456 1.00 89.88 505 ILE A CA 1
ATOM 4011 C C . ILE A 1 505 ? -19.412 12.012 51.052 1.00 89.88 505 ILE A C 1
ATOM 4013 O O . ILE A 1 505 ? -19.716 11.209 50.169 1.00 89.88 505 ILE A O 1
ATOM 4017 N N . PRO A 1 506 ? -18.566 13.026 50.802 1.00 91.12 506 PRO A N 1
ATOM 4018 C CA . PRO A 1 506 ? -17.890 13.153 49.520 1.00 91.12 506 PRO A CA 1
ATOM 4019 C C . PRO A 1 506 ? -16.888 12.009 49.341 1.00 91.12 506 PRO A C 1
ATOM 4021 O O . PRO A 1 506 ? -16.082 11.736 50.229 1.00 91.12 506 PRO A O 1
ATOM 4024 N N . ALA A 1 507 ? -16.909 11.379 48.172 1.00 92.06 507 ALA A N 1
ATOM 4025 C CA . ALA A 1 507 ? -15.985 10.322 47.789 1.00 92.06 507 ALA A CA 1
ATOM 4026 C C . ALA A 1 507 ? -15.478 10.539 46.358 1.00 92.06 507 ALA A C 1
ATOM 4028 O O . ALA A 1 507 ? -15.929 11.420 45.619 1.00 92.06 507 ALA A O 1
ATOM 4029 N N . GLN A 1 508 ? -14.511 9.724 45.952 1.00 93.75 508 GLN A N 1
ATOM 4030 C CA . GLN A 1 508 ? -13.931 9.797 44.620 1.00 93.75 508 GLN A CA 1
ATOM 4031 C C . GLN A 1 508 ? -13.997 8.427 43.956 1.00 93.75 508 GLN A C 1
ATOM 4033 O O . GLN A 1 508 ? -13.440 7.457 44.448 1.00 93.75 508 GLN A O 1
ATOM 4038 N N . ALA A 1 509 ? -14.696 8.339 42.833 1.00 94.50 509 ALA A N 1
ATOM 4039 C CA . ALA A 1 509 ? -14.710 7.149 42.004 1.00 94.50 509 ALA A CA 1
ATOM 4040 C C . ALA A 1 509 ? -13.500 7.180 41.067 1.00 94.50 509 ALA A C 1
ATOM 4042 O O . ALA A 1 509 ? -13.328 8.137 40.309 1.00 94.50 509 ALA A O 1
ATOM 4043 N N . GLU A 1 510 ? -12.678 6.140 41.098 1.00 94.88 510 GLU A N 1
ATOM 4044 C CA . GLU A 1 510 ? -11.456 6.024 40.309 1.00 94.88 510 GLU A CA 1
ATOM 4045 C C . GLU A 1 510 ? -11.586 4.906 39.275 1.00 94.88 510 GLU A C 1
ATOM 4047 O O . GLU A 1 510 ? -11.982 3.781 39.588 1.00 94.88 510 GLU A O 1
ATOM 4052 N N . VAL A 1 511 ? -11.222 5.214 38.030 1.00 95.31 511 VAL A N 1
ATOM 4053 C CA . VAL A 1 511 ? -10.996 4.219 36.980 1.00 95.31 511 VAL A CA 1
ATOM 4054 C C . VAL A 1 511 ? -9.540 4.283 36.550 1.00 95.31 511 VAL A C 1
ATOM 4056 O O . VAL A 1 511 ? -9.033 5.348 36.193 1.00 95.31 511 VAL A O 1
ATOM 4059 N N . ALA A 1 512 ? -8.892 3.124 36.545 1.00 92.12 512 ALA A N 1
ATOM 4060 C CA . ALA A 1 512 ? -7.561 2.924 36.004 1.00 92.12 512 ALA A CA 1
ATOM 4061 C C . ALA A 1 512 ? -7.626 1.976 34.806 1.00 92.12 512 ALA A C 1
ATOM 4063 O O . ALA A 1 512 ? -8.301 0.948 34.842 1.00 92.12 512 ALA A O 1
ATOM 4064 N N . LEU A 1 513 ? -6.902 2.315 33.751 1.00 91.25 513 LEU A N 1
ATOM 4065 C CA . LEU A 1 513 ? -6.744 1.501 32.561 1.00 91.25 513 LEU A CA 1
ATOM 4066 C C . LEU A 1 513 ? -5.262 1.205 32.380 1.00 91.25 513 LEU A C 1
ATOM 4068 O O . LEU A 1 513 ? -4.464 2.137 32.272 1.00 91.25 513 LEU A O 1
ATOM 4072 N N . SER A 1 514 ? -4.899 -0.072 32.352 1.00 88.38 514 SER A N 1
ATOM 4073 C CA . SER A 1 514 ? -3.518 -0.506 32.165 1.00 88.38 514 SER A CA 1
ATOM 4074 C C . SER A 1 514 ? -3.369 -1.409 30.949 1.00 88.38 514 SER A C 1
ATOM 4076 O O . SER A 1 514 ? -4.131 -2.362 30.795 1.00 88.38 514 SER A O 1
ATOM 4078 N N . CYS A 1 515 ? -2.362 -1.139 30.126 1.00 84.06 515 CYS A N 1
ATOM 4079 C CA . CYS A 1 515 ? -1.935 -1.997 29.025 1.00 84.06 515 CYS A CA 1
ATOM 4080 C C . CYS A 1 515 ? -0.513 -2.482 29.315 1.00 84.06 515 CYS A C 1
ATOM 4082 O O . CYS A 1 515 ? 0.371 -1.669 29.604 1.00 84.06 515 CYS A O 1
ATOM 4084 N N . GLU A 1 516 ? -0.296 -3.792 29.241 1.00 73.12 516 GLU A N 1
ATOM 4085 C CA . GLU A 1 516 ? 1.037 -4.388 29.320 1.00 73.12 516 GLU A CA 1
ATOM 4086 C C . GLU A 1 516 ? 1.568 -4.614 27.905 1.00 73.12 516 GLU A C 1
ATOM 4088 O O . GLU A 1 516 ? 0.916 -5.261 27.090 1.00 73.12 516 GLU A O 1
ATOM 4093 N N . ALA A 1 517 ? 2.748 -4.073 27.606 1.00 63.31 517 ALA A N 1
ATOM 4094 C CA . ALA A 1 517 ? 3.476 -4.367 26.379 1.00 63.31 517 ALA A CA 1
ATOM 4095 C C . ALA A 1 517 ? 4.936 -4.669 26.730 1.00 63.31 517 ALA A C 1
ATOM 4097 O O . ALA A 1 517 ? 5.682 -3.753 27.066 1.00 63.31 517 ALA A O 1
ATOM 4098 N N . GLU A 1 518 ? 5.307 -5.953 26.681 1.00 64.88 518 GLU A N 1
ATOM 4099 C CA . GLU A 1 518 ? 6.632 -6.532 26.988 1.00 64.88 518 GLU A CA 1
ATOM 4100 C C . GLU A 1 518 ? 7.359 -5.905 28.203 1.00 64.88 518 GLU A C 1
ATOM 4102 O O . GLU A 1 518 ? 7.298 -6.452 29.302 1.00 64.88 518 GLU A O 1
ATOM 4107 N N . GLU A 1 519 ? 8.053 -4.774 28.025 1.00 58.72 519 GLU A N 1
ATOM 4108 C CA . GLU A 1 519 ? 8.886 -4.111 29.045 1.00 58.72 519 GLU A CA 1
ATOM 4109 C C . GLU A 1 519 ? 8.261 -2.848 29.671 1.00 58.72 519 GLU A C 1
ATOM 4111 O O . GLU A 1 519 ? 8.865 -2.234 30.555 1.00 58.72 519 GLU A O 1
ATOM 4116 N N . GLN A 1 520 ? 7.070 -2.426 29.233 1.00 63.44 520 GLN A N 1
ATOM 4117 C CA . GLN A 1 520 ? 6.458 -1.179 29.690 1.00 63.44 520 GLN A CA 1
ATOM 4118 C C . GLN A 1 520 ? 4.960 -1.337 29.972 1.00 63.44 520 GLN A C 1
ATOM 4120 O O . GLN A 1 520 ? 4.176 -1.761 29.125 1.00 63.44 520 GLN A O 1
ATOM 4125 N N . THR A 1 521 ? 4.552 -0.937 31.177 1.00 72.88 521 THR A N 1
ATOM 4126 C CA . THR A 1 521 ? 3.141 -0.808 31.551 1.00 72.88 521 THR A CA 1
ATOM 4127 C C . THR A 1 521 ? 2.717 0.641 31.369 1.00 72.88 521 THR A C 1
ATOM 4129 O O . THR A 1 521 ? 3.258 1.543 32.014 1.00 72.88 521 THR A O 1
ATOM 4132 N N . ILE A 1 522 ? 1.730 0.872 30.510 1.00 78.19 522 ILE A N 1
ATOM 4133 C CA . ILE A 1 522 ? 1.061 2.171 30.413 1.00 78.19 522 ILE A CA 1
ATOM 4134 C C . ILE A 1 522 ? -0.146 2.116 31.330 1.00 78.19 522 ILE A C 1
ATOM 4136 O O . ILE A 1 522 ? -0.955 1.201 31.215 1.00 78.19 522 ILE A O 1
ATOM 4140 N N . SER A 1 523 ? -0.260 3.086 32.235 1.00 82.06 523 SER A N 1
ATOM 4141 C CA . SER A 1 523 ? -1.396 3.222 33.142 1.00 82.06 523 SER A CA 1
ATOM 4142 C C . SER A 1 523 ? -1.980 4.622 33.027 1.00 82.06 523 SER A C 1
ATOM 4144 O O . SER A 1 523 ? -1.254 5.615 33.115 1.00 82.06 523 SER A O 1
ATOM 4146 N N . ILE A 1 524 ? -3.288 4.696 32.812 1.00 89.19 524 ILE A N 1
ATOM 4147 C CA . ILE A 1 524 ? -4.053 5.936 32.709 1.00 89.19 524 ILE A CA 1
ATOM 4148 C C . ILE A 1 524 ? -5.126 5.900 33.775 1.00 89.19 524 ILE A C 1
ATOM 4150 O O . ILE A 1 524 ? -5.848 4.915 33.904 1.00 89.19 524 ILE A O 1
ATOM 4154 N N . GLN A 1 525 ? -5.243 6.985 34.528 1.00 91.06 525 GLN A N 1
ATOM 4155 C CA . GLN A 1 525 ? -6.225 7.107 35.591 1.00 91.06 525 GLN A CA 1
ATOM 4156 C C . GLN A 1 525 ? -7.118 8.311 35.341 1.00 91.06 525 GLN A C 1
ATOM 4158 O O . GLN A 1 525 ? -6.663 9.369 34.902 1.00 91.06 525 GLN A O 1
ATOM 4163 N N . LYS A 1 526 ? -8.402 8.143 35.637 1.00 93.50 526 LYS A N 1
ATOM 4164 C CA . LYS A 1 526 ? -9.383 9.220 35.659 1.00 93.50 526 LYS A CA 1
ATOM 4165 C C . LYS A 1 526 ? -10.254 9.037 36.883 1.00 93.50 526 LYS A C 1
ATOM 4167 O O . LYS A 1 526 ? -10.661 7.922 37.200 1.00 93.50 526 LYS A O 1
ATOM 4172 N N . SER A 1 527 ? -10.548 10.139 37.551 1.00 93.88 527 SER A N 1
ATOM 4173 C CA . SER A 1 527 ? -11.403 10.137 38.723 1.00 93.88 527 SER A CA 1
ATOM 4174 C C . SER A 1 527 ? -12.595 11.063 38.534 1.00 93.88 527 SER A C 1
ATOM 4176 O O . SER A 1 527 ? -12.551 12.030 37.768 1.00 93.88 527 SER A O 1
ATOM 4178 N N . LYS A 1 528 ? -13.685 10.743 39.224 1.00 94.38 528 LYS A N 1
ATOM 4179 C CA . LYS A 1 528 ? -14.896 11.553 39.288 1.00 94.38 528 LYS A CA 1
ATOM 4180 C C . LYS A 1 528 ? -15.300 11.700 40.746 1.00 94.38 528 LYS A C 1
ATOM 4182 O O . LYS A 1 528 ? -15.380 10.709 41.466 1.00 94.38 528 LYS A O 1
ATOM 4187 N N . ASN A 1 529 ? -15.560 12.931 41.170 1.00 94.50 529 ASN A N 1
ATOM 4188 C CA . ASN A 1 529 ? -16.137 13.169 42.486 1.00 94.50 529 ASN A CA 1
ATOM 4189 C C . ASN A 1 529 ? -17.578 12.661 42.485 1.00 94.50 529 ASN A C 1
ATOM 4191 O O . ASN A 1 529 ? -18.336 12.967 41.562 1.00 94.50 529 ASN A O 1
ATOM 4195 N N . ILE A 1 530 ? -17.915 11.892 43.508 1.00 93.06 530 ILE A N 1
ATOM 4196 C CA . ILE A 1 530 ? -19.255 11.374 43.760 1.00 93.06 530 ILE A CA 1
ATOM 4197 C C . ILE A 1 530 ? -19.606 11.623 45.224 1.00 93.06 530 ILE A C 1
ATOM 4199 O O . ILE A 1 530 ? -18.736 11.914 46.049 1.00 93.06 530 ILE A O 1
ATOM 4203 N N . THR A 1 531 ? -20.872 11.463 45.558 1.00 90.88 531 THR A N 1
ATOM 4204 C CA . THR A 1 531 ? -21.342 11.477 46.941 1.00 90.88 531 THR A CA 1
ATOM 4205 C C . THR A 1 531 ? -21.770 10.072 47.343 1.00 90.88 531 THR A C 1
ATOM 4207 O O . THR A 1 531 ? -22.438 9.370 46.584 1.00 90.88 531 THR A O 1
ATOM 4210 N N . VAL A 1 532 ? -21.361 9.643 48.536 1.00 90.88 532 VAL A N 1
ATOM 4211 C CA . VAL A 1 532 ? -21.849 8.430 49.193 1.00 90.88 532 VAL A CA 1
ATOM 4212 C C . VAL A 1 532 ? -22.854 8.855 50.251 1.00 90.88 532 VAL A C 1
ATOM 4214 O O . VAL A 1 532 ? -22.513 9.488 51.249 1.00 90.88 532 VAL A O 1
ATOM 4217 N N . TYR A 1 533 ? -24.106 8.523 50.002 1.00 87.12 533 TYR A N 1
ATOM 4218 C CA . TYR A 1 533 ? -25.251 8.858 50.824 1.00 87.12 533 TYR A CA 1
ATOM 4219 C C . TYR A 1 533 ? -25.520 7.747 51.843 1.00 87.12 533 TYR A C 1
ATOM 4221 O O . TYR A 1 533 ? -25.650 6.578 51.475 1.00 87.12 533 TYR A O 1
ATOM 4229 N N . GLY A 1 534 ? -25.565 8.121 53.121 1.00 81.81 534 GLY A N 1
ATOM 4230 C CA . GLY A 1 534 ? -25.771 7.243 54.271 1.00 81.81 534 GLY A CA 1
ATOM 4231 C C . GLY A 1 534 ? -27.190 6.684 54.409 1.00 81.81 534 GLY A C 1
ATOM 4232 O O . GLY A 1 534 ? -28.020 6.818 53.511 1.00 81.81 534 GLY A O 1
ATOM 4233 N N . ARG A 1 535 ? -27.471 6.039 55.549 1.00 72.56 535 ARG A N 1
ATOM 4234 C CA . ARG A 1 535 ? -28.624 5.136 55.734 1.00 72.56 535 ARG A CA 1
ATOM 4235 C C . ARG A 1 535 ? -29.993 5.762 55.402 1.00 72.56 535 ARG A C 1
ATOM 4237 O O . ARG A 1 535 ? -30.831 5.024 54.923 1.00 72.56 535 ARG A O 1
ATOM 4244 N N . GLY A 1 536 ? -30.242 7.059 55.572 1.00 71.06 536 GLY A N 1
ATOM 4245 C CA . GLY A 1 536 ? -31.566 7.677 55.331 1.00 71.06 536 GLY A CA 1
ATOM 4246 C C . GLY A 1 536 ? -31.764 8.361 53.972 1.00 71.06 536 GLY A C 1
ATOM 4247 O O . GLY A 1 536 ? -32.830 8.894 53.703 1.00 71.06 536 GLY A O 1
ATOM 4248 N N . ALA A 1 537 ? -30.753 8.397 53.109 1.00 77.06 537 ALA A N 1
ATOM 4249 C CA . ALA A 1 537 ? -30.816 9.212 51.902 1.00 77.06 537 ALA A CA 1
ATOM 4250 C C . ALA A 1 537 ? -31.378 8.433 50.700 1.00 77.06 537 ALA A C 1
ATOM 4252 O O . ALA A 1 537 ? -30.934 7.321 50.397 1.00 77.06 537 ALA A O 1
ATOM 4253 N N . LEU A 1 538 ? -32.322 9.047 49.987 1.00 73.38 538 LEU A N 1
ATOM 4254 C CA . LEU A 1 538 ? -32.939 8.535 48.766 1.00 73.38 538 LEU A CA 1
ATOM 4255 C C . LEU A 1 538 ? -33.042 9.648 47.715 1.00 73.38 538 LEU A C 1
ATOM 4257 O O . LEU A 1 538 ? -33.274 10.811 48.024 1.00 73.38 538 LEU A O 1
ATOM 4261 N N . THR A 1 539 ? -32.895 9.285 46.446 1.00 74.00 539 THR A N 1
ATOM 4262 C CA . THR A 1 539 ? -33.307 10.126 45.322 1.00 74.00 539 THR A CA 1
ATOM 4263 C C . THR A 1 539 ? -34.654 9.658 44.772 1.00 74.00 539 THR A C 1
ATOM 4265 O O . THR A 1 539 ? -34.938 8.461 44.715 1.00 74.00 539 THR A O 1
ATOM 4268 N N . TRP A 1 540 ? -35.469 10.617 44.340 1.00 71.19 540 TRP A N 1
ATOM 4269 C CA . TRP A 1 540 ? -36.782 10.388 43.738 1.00 71.19 540 TRP A CA 1
ATOM 4270 C C . TRP A 1 540 ? -36.730 10.313 42.204 1.00 71.19 540 TRP A C 1
ATOM 4272 O O . TRP A 1 540 ? -37.742 10.487 41.526 1.00 71.19 540 TRP A O 1
ATOM 4282 N N . ASP A 1 541 ? -35.546 10.069 41.632 1.00 70.62 541 ASP A N 1
ATOM 4283 C CA . ASP A 1 541 ? -35.375 9.831 40.196 1.00 70.62 541 ASP A CA 1
ATOM 4284 C C . ASP A 1 541 ? -36.094 8.558 39.707 1.00 70.62 541 ASP A C 1
ATOM 4286 O O . ASP A 1 541 ? -36.437 8.465 38.525 1.00 70.62 541 ASP A O 1
ATOM 4290 N N . ASP A 1 542 ? -36.338 7.611 40.617 1.00 76.38 542 ASP A N 1
ATOM 4291 C CA . ASP A 1 542 ? -36.945 6.304 40.379 1.00 76.38 542 ASP A CA 1
ATOM 4292 C C . ASP A 1 542 ? -37.833 5.893 41.578 1.00 76.38 542 ASP A C 1
ATOM 4294 O 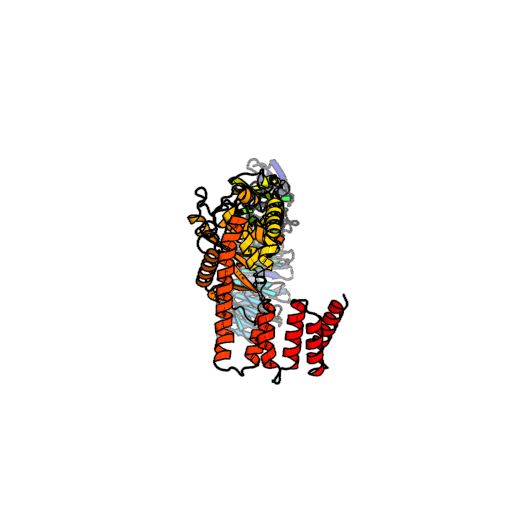O . ASP A 1 542 ? -37.349 5.678 42.691 1.00 76.38 542 ASP A O 1
ATOM 4298 N N . LEU A 1 543 ? -39.147 5.748 41.364 1.00 80.25 543 LEU A N 1
ATOM 4299 C CA . LEU A 1 543 ? -40.094 5.329 42.411 1.00 80.25 543 LEU A CA 1
ATOM 4300 C C . LEU A 1 543 ? -39.889 3.884 42.894 1.00 80.25 543 LEU A C 1
ATOM 4302 O O . LEU A 1 543 ? -40.300 3.547 44.004 1.00 80.25 543 LEU A O 1
ATOM 4306 N N . GLY A 1 544 ? -39.237 3.029 42.107 1.00 80.19 544 GLY A N 1
ATOM 4307 C CA . GLY A 1 544 ? -38.824 1.695 42.534 1.00 80.19 544 GLY A CA 1
ATOM 4308 C C . GLY A 1 544 ? -37.755 1.759 43.624 1.00 80.19 544 GLY A C 1
ATOM 4309 O O . GLY A 1 544 ? -37.817 1.018 44.605 1.00 80.19 544 GLY A O 1
ATOM 4310 N N . LYS A 1 545 ? -36.819 2.710 43.535 1.00 79.94 545 LYS A N 1
ATOM 4311 C CA . LYS A 1 545 ? -35.863 2.956 44.626 1.00 79.94 545 LYS A CA 1
ATOM 4312 C C . LYS A 1 545 ? -36.597 3.329 45.915 1.00 79.94 545 LYS A C 1
ATOM 4314 O O . LYS A 1 545 ? -36.278 2.772 46.960 1.00 79.94 545 LYS A O 1
ATOM 4319 N N . ALA A 1 546 ? -37.603 4.199 45.840 1.00 79.69 546 ALA A N 1
ATOM 4320 C CA . ALA A 1 546 ? -38.422 4.570 46.995 1.00 79.69 546 ALA A CA 1
ATOM 4321 C C . ALA A 1 546 ? -39.242 3.400 47.560 1.00 79.69 546 ALA A C 1
ATOM 4323 O O . ALA A 1 546 ? -39.249 3.160 48.765 1.00 79.69 546 ALA A O 1
ATOM 4324 N N . ALA A 1 547 ? -39.901 2.630 46.693 1.00 83.19 547 ALA A N 1
ATOM 4325 C CA . ALA A 1 547 ? -40.692 1.469 47.094 1.00 83.19 547 ALA A CA 1
ATOM 4326 C C . ALA A 1 547 ? -39.847 0.401 47.813 1.00 83.19 547 ALA A C 1
ATOM 4328 O O . ALA A 1 547 ? -40.349 -0.290 48.697 1.00 83.19 547 ALA A O 1
ATOM 4329 N N . ALA A 1 548 ? -38.551 0.299 47.499 1.00 78.38 548 ALA A N 1
ATOM 4330 C CA . ALA A 1 548 ? -37.625 -0.597 48.188 1.00 78.38 548 ALA A CA 1
ATOM 4331 C C . ALA A 1 548 ? -37.384 -0.242 49.669 1.00 78.38 548 ALA A C 1
ATOM 4333 O O . ALA A 1 548 ? -36.991 -1.115 50.442 1.00 78.38 548 ALA A O 1
ATOM 4334 N N . PHE A 1 549 ? -37.622 1.010 50.082 1.00 78.12 549 PHE A N 1
ATOM 4335 C CA . PHE A 1 549 ? -37.519 1.432 51.488 1.00 78.12 549 PHE A CA 1
ATOM 4336 C C . PHE A 1 549 ? -38.734 1.003 52.318 1.00 78.12 549 PHE A C 1
ATOM 4338 O O . PHE A 1 549 ? -38.651 0.932 53.546 1.00 78.12 549 PHE A O 1
ATOM 4345 N N . VAL A 1 550 ? -39.850 0.662 51.668 1.00 81.06 550 VAL A N 1
ATOM 4346 C CA . VAL A 1 550 ? -41.013 0.075 52.332 1.00 81.06 550 VAL A CA 1
ATOM 4347 C C . VAL A 1 550 ? -40.694 -1.381 52.652 1.00 81.06 550 VAL A C 1
ATOM 4349 O O . VAL A 1 550 ? -40.933 -2.257 51.833 1.00 81.06 550 VAL A O 1
ATOM 4352 N N . THR A 1 551 ? -40.151 -1.678 53.828 1.00 73.62 551 THR A N 1
ATOM 4353 C CA . THR A 1 551 ? -39.818 -3.066 54.187 1.00 73.62 551 THR A CA 1
ATOM 4354 C C . THR A 1 551 ? -40.741 -3.584 55.292 1.00 73.62 551 THR A C 1
ATOM 4356 O O . THR A 1 551 ? -40.716 -3.054 56.407 1.00 73.62 551 THR A O 1
ATOM 4359 N N . PRO A 1 552 ? -41.517 -4.652 55.052 1.00 67.31 552 PRO A N 1
ATOM 4360 C CA . PRO A 1 552 ? -42.431 -5.187 56.054 1.00 67.31 552 PRO A CA 1
ATOM 4361 C C . PRO A 1 552 ? -41.697 -5.961 57.160 1.00 67.31 552 PRO A C 1
ATOM 4363 O O . PRO A 1 552 ? -42.271 -6.241 58.204 1.00 67.31 552 PRO A O 1
ATOM 4366 N N . GLU A 1 553 ? -40.428 -6.314 56.952 1.00 70.25 553 GLU A N 1
ATOM 4367 C CA . GLU A 1 553 ? -39.666 -7.204 57.835 1.00 70.25 553 GLU A CA 1
ATOM 4368 C C . GLU A 1 553 ? -39.152 -6.540 59.126 1.00 70.25 553 GLU A C 1
ATOM 4370 O O . GLU A 1 553 ? -38.582 -7.227 59.976 1.00 70.25 553 GLU A O 1
ATOM 4375 N N . ASP A 1 554 ? -39.358 -5.232 59.313 1.00 76.94 554 ASP A N 1
ATOM 4376 C CA . ASP A 1 554 ? -38.995 -4.568 60.565 1.00 76.94 554 ASP A CA 1
ATOM 4377 C C . ASP A 1 554 ? -39.875 -5.031 61.724 1.00 76.94 554 ASP A C 1
ATOM 4379 O O . ASP A 1 554 ? -41.109 -5.014 61.662 1.00 76.94 554 ASP A O 1
ATOM 4383 N N . HIS A 1 555 ? -39.217 -5.438 62.808 1.00 77.75 555 HIS A N 1
ATOM 4384 C CA . HIS A 1 555 ? -39.895 -6.014 63.956 1.00 77.75 555 HIS A CA 1
ATOM 4385 C C . HIS A 1 555 ? -40.859 -5.033 64.627 1.00 77.75 555 HIS A C 1
ATOM 4387 O O . HIS A 1 555 ? -41.951 -5.446 65.008 1.00 77.75 555 HIS A O 1
ATOM 4393 N N . ASN A 1 556 ? -40.500 -3.754 64.739 1.00 79.50 556 ASN A N 1
ATOM 4394 C CA . ASN A 1 556 ? -41.311 -2.757 65.431 1.00 79.50 556 ASN A CA 1
ATOM 4395 C C . ASN A 1 556 ? -42.517 -2.363 64.581 1.00 79.50 556 ASN A C 1
ATOM 4397 O O . ASN A 1 556 ? -43.641 -2.356 65.078 1.00 79.50 556 ASN A O 1
ATOM 4401 N N . VAL A 1 557 ? -42.313 -2.141 63.281 1.00 83.00 557 VAL A N 1
ATOM 4402 C CA . VAL A 1 557 ? -43.394 -1.857 62.321 1.00 83.00 557 VAL A CA 1
ATOM 4403 C C . VAL A 1 557 ? -44.382 -3.033 62.259 1.00 83.00 557 VAL A C 1
ATOM 4405 O O . VAL A 1 557 ? -45.603 -2.850 62.337 1.00 83.00 557 VAL A O 1
ATOM 4408 N N . SER A 1 558 ? -43.868 -4.265 62.187 1.00 84.44 558 SER A N 1
ATOM 4409 C CA . SER A 1 558 ? -44.689 -5.481 62.172 1.00 84.44 558 SER A CA 1
ATOM 4410 C C . SER A 1 558 ? -45.418 -5.717 63.499 1.00 84.44 558 SER A C 1
ATOM 4412 O O . SER A 1 558 ? -46.601 -6.067 63.510 1.00 84.44 558 SER A O 1
ATOM 4414 N N . ALA A 1 559 ? -44.748 -5.502 64.635 1.00 82.75 559 ALA A N 1
ATOM 4415 C CA . ALA A 1 559 ? -45.349 -5.644 65.958 1.00 82.75 559 ALA A CA 1
ATOM 4416 C C . ALA A 1 559 ? -46.465 -4.617 66.177 1.00 82.75 559 ALA A C 1
ATOM 4418 O O . ALA A 1 559 ? -47.564 -4.995 66.587 1.00 82.75 559 ALA A O 1
ATOM 4419 N N . PHE A 1 560 ? -46.218 -3.348 65.846 1.00 83.44 560 PHE A N 1
ATOM 4420 C CA . PHE A 1 560 ? -47.189 -2.268 66.001 1.00 83.44 560 PHE A CA 1
ATOM 4421 C C . PHE A 1 560 ? -48.453 -2.512 65.174 1.00 83.44 560 PHE A C 1
ATOM 4423 O O . PHE A 1 560 ? -49.549 -2.577 65.734 1.00 83.44 560 PHE A O 1
ATOM 4430 N N . SER A 1 561 ? -48.302 -2.745 63.866 1.00 86.19 561 SER A N 1
ATOM 4431 C CA . SER A 1 561 ? -49.432 -2.999 62.959 1.00 86.19 561 SER A CA 1
ATOM 4432 C C . SER A 1 561 ? -50.299 -4.177 63.425 1.00 86.19 561 SER A C 1
ATOM 4434 O O . SER A 1 561 ? -51.525 -4.067 63.520 1.00 86.19 561 SER A O 1
ATOM 4436 N N . ARG A 1 562 ? -49.679 -5.309 63.783 1.00 85.56 562 ARG A N 1
ATOM 4437 C CA . ARG A 1 562 ? -50.397 -6.525 64.201 1.00 85.56 562 ARG A CA 1
ATOM 4438 C C . ARG A 1 562 ? -51.029 -6.410 65.583 1.00 85.56 562 ARG A C 1
ATOM 4440 O O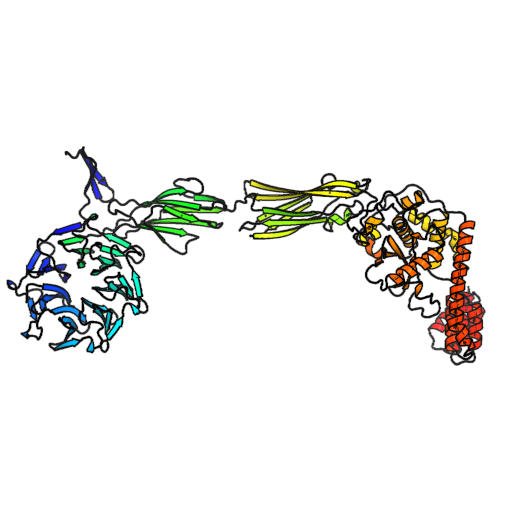 . ARG A 1 562 ? -52.113 -6.961 65.792 1.00 85.56 562 ARG A O 1
ATOM 4447 N N . SER A 1 563 ? -50.364 -5.740 66.523 1.00 82.12 563 SER A N 1
ATOM 4448 C CA . SER A 1 563 ? -50.882 -5.533 67.879 1.00 82.12 563 SER A CA 1
ATOM 4449 C C . SER A 1 563 ? -52.130 -4.653 67.844 1.00 82.12 563 SER A C 1
ATOM 4451 O O . SER A 1 563 ? -53.172 -5.042 68.376 1.00 82.12 563 SER A O 1
ATOM 4453 N N . LEU A 1 564 ? -52.066 -3.547 67.098 1.00 78.44 564 LEU A N 1
ATOM 4454 C CA . LEU A 1 564 ? -53.191 -2.639 66.908 1.00 78.44 564 LEU A CA 1
ATOM 4455 C C . LEU A 1 564 ? -54.394 -3.350 66.281 1.00 78.44 564 LEU A C 1
ATOM 4457 O O . LEU A 1 564 ? -55.507 -3.295 66.804 1.00 78.44 564 LEU A O 1
ATOM 4461 N N . PHE A 1 565 ? -54.177 -4.085 65.186 1.00 81.06 565 PHE A N 1
ATOM 4462 C CA . PHE A 1 565 ? -55.261 -4.825 64.544 1.00 81.06 565 PHE A CA 1
ATOM 4463 C C . PHE A 1 565 ? -55.922 -5.820 65.504 1.00 81.06 565 PHE A C 1
ATOM 4465 O O . PHE A 1 565 ? -57.145 -5.965 65.513 1.00 81.06 565 PHE A O 1
ATOM 4472 N N . LYS A 1 566 ? -55.130 -6.513 66.331 1.00 82.06 566 LYS A N 1
ATOM 4473 C CA . LYS A 1 566 ? -55.633 -7.503 67.290 1.00 82.06 566 LYS A CA 1
ATOM 4474 C C . LYS A 1 566 ? -56.555 -6.883 68.342 1.00 82.06 566 LYS A C 1
ATOM 4476 O O . LYS A 1 566 ? -57.551 -7.521 68.684 1.00 82.06 566 LYS A O 1
ATOM 4481 N N . GLU A 1 567 ? -56.232 -5.696 68.842 1.00 77.50 567 GLU A N 1
ATOM 4482 C CA . GLU A 1 567 ? -56.982 -5.024 69.907 1.00 77.50 567 GLU A CA 1
ATOM 4483 C C . GLU A 1 567 ? -58.395 -4.613 69.457 1.00 77.50 567 GLU A C 1
ATOM 4485 O O . GLU A 1 567 ? -59.373 -4.926 70.135 1.00 77.50 567 GLU A O 1
ATOM 4490 N N . TYR A 1 568 ? -58.535 -4.047 68.254 1.00 74.44 568 TYR A N 1
ATOM 4491 C CA . TYR A 1 568 ? -59.805 -3.468 67.782 1.00 74.44 568 TYR A CA 1
ATOM 4492 C C . TYR A 1 568 ? -60.588 -4.350 66.797 1.00 74.44 568 TYR A C 1
ATOM 4494 O O . TYR A 1 568 ? -61.691 -4.002 66.363 1.00 74.44 568 TYR A O 1
ATOM 4502 N N . ARG A 1 569 ? -60.082 -5.548 66.470 1.00 75.31 569 ARG A N 1
ATOM 4503 C CA . ARG A 1 569 ? -60.708 -6.479 65.507 1.00 75.31 569 ARG A CA 1
ATOM 4504 C C . ARG A 1 569 ? -62.183 -6.786 65.792 1.00 75.31 569 ARG A C 1
ATOM 4506 O O . ARG A 1 569 ? -62.957 -7.057 64.870 1.00 75.31 569 ARG A O 1
ATOM 4513 N N . SER A 1 570 ? -62.571 -6.833 67.064 1.00 70.50 570 SER A N 1
ATOM 4514 C CA . SER A 1 570 ? -63.936 -7.162 67.495 1.00 70.50 570 SER A CA 1
ATOM 4515 C C . SER A 1 570 ? -64.960 -6.086 67.108 1.00 70.50 570 SER A C 1
ATOM 4517 O O . SER A 1 570 ? -66.118 -6.433 66.864 1.00 70.50 570 SER A O 1
ATOM 4519 N N . HIS A 1 571 ? -64.538 -4.822 67.002 1.00 68.12 571 HIS A N 1
ATOM 4520 C CA . HIS A 1 571 ? -65.392 -3.688 66.641 1.00 68.12 571 HIS A CA 1
ATOM 4521 C C . HIS A 1 571 ? -65.656 -3.643 65.129 1.00 68.12 571 HIS A C 1
ATOM 4523 O O . HIS A 1 571 ? -66.794 -3.413 64.720 1.00 68.12 571 HIS A O 1
ATOM 4529 N N . ILE A 1 572 ? -64.660 -4.000 64.305 1.00 68.75 572 ILE A N 1
ATOM 4530 C CA . ILE A 1 572 ? -64.794 -4.107 62.839 1.00 68.75 572 ILE A CA 1
ATOM 4531 C C . ILE A 1 572 ? -65.861 -5.146 62.451 1.00 68.75 572 ILE A C 1
ATOM 4533 O O . ILE A 1 572 ? -66.739 -4.871 61.639 1.00 68.75 572 ILE A O 1
ATOM 4537 N N . LYS A 1 573 ? -65.859 -6.325 63.092 1.00 63.09 573 LYS A N 1
ATOM 4538 C CA . LYS A 1 573 ? -66.792 -7.430 62.778 1.00 63.09 573 LYS A CA 1
ATOM 4539 C C . LYS A 1 573 ? -68.280 -7.123 63.009 1.00 63.09 573 LYS A C 1
ATOM 4541 O O . LYS A 1 573 ? -69.119 -7.931 62.620 1.00 63.09 573 LYS A O 1
ATOM 4546 N N . ARG A 1 574 ? -68.629 -6.034 63.703 1.00 59.91 574 ARG A N 1
ATOM 4547 C CA . ARG A 1 574 ? -70.024 -5.694 64.049 1.00 59.91 574 ARG A CA 1
ATOM 4548 C C . ARG A 1 574 ? -70.731 -4.826 63.000 1.00 59.91 574 ARG A C 1
ATOM 4550 O O . ARG A 1 574 ? -71.909 -4.530 63.189 1.00 59.91 574 ARG A O 1
ATOM 4557 N N . ARG A 1 575 ? -70.054 -4.407 61.927 1.00 62.78 575 ARG A N 1
ATOM 4558 C CA . ARG A 1 575 ? -70.595 -3.511 60.887 1.00 62.78 575 ARG A CA 1
ATOM 4559 C C . ARG A 1 575 ? -70.635 -4.221 59.521 1.00 62.78 575 ARG A C 1
ATOM 4561 O O . ARG A 1 575 ? -69.891 -5.163 59.295 1.00 62.78 575 ARG A O 1
ATOM 4568 N N . SER A 1 576 ? -71.518 -3.780 58.625 1.00 57.66 576 SER A N 1
ATOM 4569 C CA . SER A 1 576 ? -71.857 -4.426 57.338 1.00 57.66 576 SER A CA 1
ATOM 4570 C C . SER A 1 576 ? -70.882 -4.160 56.175 1.00 57.66 576 SER A C 1
ATOM 4572 O O . SER A 1 576 ? -71.253 -4.335 55.014 1.00 57.66 576 SER A O 1
ATOM 4574 N N . ILE A 1 577 ? -69.664 -3.686 56.459 1.00 64.56 577 ILE A N 1
ATOM 4575 C CA . ILE A 1 577 ? -68.652 -3.339 55.449 1.00 64.56 577 ILE A CA 1
ATOM 4576 C C . ILE A 1 577 ? -67.521 -4.371 55.529 1.00 64.56 577 ILE A C 1
ATOM 4578 O O . ILE A 1 577 ? -66.733 -4.347 56.473 1.00 64.56 577 ILE A O 1
ATOM 4582 N N . ASP A 1 578 ? -67.450 -5.265 54.542 1.00 64.25 578 ASP A N 1
ATOM 4583 C CA . ASP A 1 578 ? -66.391 -6.274 54.402 1.00 64.25 578 ASP A CA 1
ATOM 4584 C C . ASP A 1 578 ? -65.249 -5.763 53.493 1.00 64.25 578 ASP A C 1
ATOM 4586 O O . ASP A 1 578 ? -65.499 -5.046 52.525 1.00 64.25 578 ASP A O 1
ATOM 4590 N N . GLY A 1 579 ? -63.995 -6.145 53.783 1.00 75.44 579 GLY A N 1
ATOM 4591 C CA . GLY A 1 579 ? -62.802 -5.803 52.986 1.00 75.44 579 GLY A CA 1
ATOM 4592 C C . GLY A 1 579 ? -61.619 -5.282 53.817 1.00 75.44 579 GLY A C 1
ATOM 4593 O O . GLY A 1 579 ? -61.617 -5.365 55.046 1.00 75.44 579 GLY A O 1
ATOM 4594 N N . ASN A 1 580 ? -60.609 -4.723 53.145 1.00 85.81 580 ASN A N 1
ATOM 4595 C CA . ASN A 1 580 ? -59.409 -4.138 53.760 1.00 85.81 580 ASN A CA 1
ATOM 4596 C C . ASN A 1 580 ? -59.630 -2.699 54.258 1.00 85.81 580 ASN A C 1
ATOM 4598 O O . ASN A 1 580 ? -58.876 -2.236 55.111 1.00 85.81 580 ASN A O 1
ATOM 4602 N N . ILE A 1 581 ? -60.676 -2.009 53.783 1.00 84.38 581 ILE A N 1
ATOM 4603 C CA . ILE A 1 581 ? -60.961 -0.597 54.106 1.00 84.38 581 ILE A CA 1
ATOM 4604 C C . ILE A 1 581 ? -61.076 -0.356 55.624 1.00 84.38 581 ILE A C 1
ATOM 4606 O O . ILE A 1 581 ? -60.346 0.499 56.120 1.00 84.38 581 ILE A O 1
ATOM 4610 N N . PRO A 1 582 ? -61.869 -1.122 56.408 1.00 81.75 582 PRO A N 1
ATOM 4611 C CA . PRO A 1 582 ? -61.956 -0.895 57.856 1.00 81.75 582 PRO A CA 1
ATOM 4612 C C . PRO A 1 582 ? -60.633 -1.145 58.594 1.00 81.75 582 PRO A C 1
ATOM 4614 O O . PRO A 1 582 ? -60.367 -0.537 59.627 1.00 81.75 582 PRO A O 1
ATOM 4617 N N . THR A 1 583 ? -59.802 -2.051 58.070 1.00 84.94 583 THR A N 1
ATOM 4618 C CA . THR A 1 583 ? -58.485 -2.366 58.640 1.00 84.94 583 THR A CA 1
ATOM 4619 C C . THR A 1 583 ? -57.499 -1.228 58.391 1.00 84.94 583 THR A C 1
ATOM 4621 O O . THR A 1 583 ? -56.785 -0.833 59.310 1.00 84.94 583 THR A O 1
ATOM 4624 N N . ALA A 1 584 ? -57.494 -0.671 57.177 1.00 88.56 584 ALA A N 1
ATOM 4625 C CA . ALA A 1 584 ? -56.684 0.493 56.843 1.00 88.56 584 ALA A CA 1
ATOM 4626 C C . ALA A 1 584 ? -57.123 1.728 57.642 1.00 88.56 584 ALA A C 1
ATOM 4628 O O . ALA A 1 584 ? -56.285 2.381 58.252 1.00 88.56 584 ALA A O 1
ATOM 4629 N N . MET A 1 585 ? -58.433 1.975 57.745 1.00 86.56 585 MET A N 1
ATOM 4630 C CA . MET A 1 585 ? -59.008 3.024 58.598 1.00 86.56 585 MET A CA 1
ATOM 4631 C C . MET A 1 585 ? -58.504 2.947 60.035 1.00 86.56 585 MET A C 1
ATOM 4633 O O . MET A 1 585 ? -57.989 3.926 60.559 1.00 86.56 585 MET A O 1
ATOM 4637 N N . LEU A 1 586 ? -58.620 1.771 60.660 1.00 84.06 586 LEU A N 1
ATOM 4638 C CA . LEU A 1 586 ? -58.161 1.558 62.029 1.00 84.06 586 LEU A CA 1
ATOM 4639 C C . LEU A 1 586 ? -56.674 1.894 62.185 1.00 84.06 586 LEU A C 1
ATOM 4641 O O . LEU A 1 586 ? -56.292 2.555 63.148 1.00 84.06 586 LEU A O 1
ATOM 4645 N N . LEU A 1 587 ? -55.845 1.419 61.252 1.00 86.81 587 LEU A N 1
ATOM 4646 C CA . LEU A 1 587 ? -54.414 1.692 61.265 1.00 86.81 587 LEU A CA 1
ATOM 4647 C C . LEU A 1 587 ? -54.149 3.200 61.210 1.00 86.81 587 LEU A C 1
ATOM 4649 O O . LEU A 1 587 ? -53.388 3.715 62.021 1.00 86.81 587 LEU A O 1
ATOM 4653 N N . TYR A 1 588 ? -54.803 3.907 60.295 1.00 86.69 588 TYR A N 1
ATOM 4654 C CA . TYR A 1 588 ? -54.610 5.340 60.098 1.00 86.69 588 TYR A CA 1
ATOM 4655 C C . TYR A 1 588 ? -55.104 6.181 61.273 1.00 86.69 588 TYR A C 1
ATOM 4657 O O . TYR A 1 588 ? -54.384 7.066 61.735 1.00 86.69 588 TYR A O 1
ATOM 4665 N N . GLU A 1 589 ? -56.275 5.866 61.827 1.00 83.12 589 GLU A N 1
ATOM 4666 C CA . GLU A 1 589 ? -56.778 6.582 63.001 1.00 83.12 589 GLU A CA 1
ATOM 4667 C C . GLU A 1 589 ? -55.892 6.361 64.229 1.00 83.12 589 GLU A C 1
ATOM 4669 O O . GLU A 1 589 ? -55.670 7.282 65.015 1.00 83.12 589 GLU A O 1
ATOM 4674 N N . ALA A 1 590 ? -55.297 5.176 64.370 1.00 80.81 590 ALA A N 1
ATOM 4675 C CA . ALA A 1 590 ? -54.353 4.914 65.452 1.00 80.81 590 ALA A CA 1
ATOM 4676 C C . ALA A 1 590 ? -53.061 5.710 65.313 1.00 80.81 590 ALA A C 1
ATOM 4678 O O . ALA A 1 590 ? -52.529 6.186 66.315 1.00 80.81 590 ALA A O 1
ATOM 4679 N N . LEU A 1 591 ? -52.565 5.879 64.087 1.00 82.75 591 LEU A N 1
ATOM 4680 C CA . LEU A 1 591 ? -51.396 6.713 63.815 1.00 82.75 591 LEU A CA 1
ATOM 4681 C C . LEU A 1 591 ? -51.684 8.173 64.197 1.00 82.75 591 LEU A C 1
ATOM 4683 O O . LEU A 1 591 ? -50.904 8.774 64.942 1.00 82.75 591 LEU A O 1
ATOM 4687 N N . ASN A 1 592 ? -52.847 8.698 63.800 1.00 79.12 592 ASN A N 1
ATOM 4688 C CA . ASN A 1 592 ? -53.310 10.033 64.188 1.00 79.12 592 ASN A CA 1
ATOM 4689 C C . ASN A 1 592 ? -53.402 10.196 65.717 1.00 79.12 592 ASN A C 1
ATOM 4691 O O . ASN A 1 592 ? -52.869 11.168 66.264 1.00 79.12 592 ASN A O 1
ATOM 4695 N N . ALA A 1 593 ? -54.024 9.238 66.415 1.00 77.94 593 ALA A N 1
ATOM 4696 C CA . ALA A 1 593 ? -54.155 9.238 67.877 1.00 77.94 593 ALA A CA 1
ATOM 4697 C C . ALA A 1 593 ? -52.794 9.139 68.592 1.00 77.94 593 ALA A C 1
ATOM 4699 O O . ALA A 1 593 ? -52.584 9.735 69.648 1.00 77.94 593 ALA A O 1
ATOM 4700 N N . HIS A 1 594 ? -51.818 8.453 67.989 1.00 77.88 594 HIS A N 1
ATOM 4701 C CA . HIS A 1 594 ? -50.436 8.411 68.473 1.00 77.88 594 HIS A CA 1
ATOM 4702 C C . HIS A 1 594 ? -49.638 9.688 68.247 1.00 77.88 594 HIS A C 1
ATOM 4704 O O . HIS A 1 594 ? -48.496 9.786 68.706 1.00 77.88 594 HIS A O 1
ATOM 4710 N N . GLY A 1 595 ? -50.235 10.670 67.577 1.00 80.06 595 GLY A N 1
ATOM 4711 C CA . GLY A 1 595 ? -49.577 11.914 67.236 1.00 80.06 595 GLY A CA 1
ATOM 4712 C C . GLY A 1 595 ? -48.571 11.767 66.106 1.00 80.06 595 GLY A C 1
ATOM 4713 O O . GLY A 1 595 ? -47.799 12.701 65.930 1.00 80.06 595 GLY A O 1
ATOM 4714 N N . ILE A 1 596 ? -48.605 10.660 65.349 1.00 84.50 596 ILE A N 1
ATOM 4715 C CA . ILE A 1 596 ? -47.840 10.501 64.109 1.00 84.50 596 ILE A CA 1
ATOM 4716 C C . ILE A 1 596 ? -48.480 11.419 63.084 1.00 84.50 596 ILE A C 1
ATOM 4718 O O . ILE A 1 596 ? -49.557 11.144 62.557 1.00 84.50 596 ILE A O 1
ATOM 4722 N N . LYS A 1 597 ? -47.843 12.566 62.887 1.00 81.50 597 LYS A N 1
ATOM 4723 C CA . LYS A 1 597 ? -48.381 13.664 62.093 1.00 81.50 597 LYS A CA 1
ATOM 4724 C C . LYS A 1 597 ? -47.407 14.057 61.009 1.00 81.50 597 LYS A C 1
ATOM 4726 O O . LYS A 1 597 ? -46.194 14.033 61.228 1.00 81.50 597 LYS A O 1
ATOM 4731 N N . TYR A 1 598 ? -47.980 14.542 59.912 1.00 81.31 598 TYR A N 1
ATOM 4732 C CA . TYR A 1 598 ? -47.246 15.345 58.957 1.00 81.31 598 TYR A CA 1
ATOM 4733 C C . TYR A 1 598 ? -46.612 16.554 59.661 1.00 81.31 598 TYR A C 1
ATOM 4735 O O . TYR A 1 598 ? -47.288 17.413 60.234 1.00 81.31 598 TYR A O 1
ATOM 4743 N N . ALA A 1 599 ? -45.293 16.612 59.605 1.00 78.62 599 ALA A N 1
ATOM 4744 C CA . ALA A 1 599 ? -44.469 17.708 60.052 1.00 78.62 599 ALA A CA 1
ATOM 4745 C C . ALA A 1 599 ? -43.551 18.068 58.896 1.00 78.62 599 ALA A C 1
ATOM 4747 O O . ALA A 1 599 ? -42.696 17.285 58.502 1.00 78.62 599 ALA A O 1
ATOM 4748 N N . ARG A 1 600 ? -43.735 19.267 58.344 1.00 72.25 600 ARG A N 1
ATOM 4749 C CA . ARG A 1 600 ? -42.879 19.746 57.264 1.00 72.25 600 ARG A CA 1
ATOM 4750 C C . ARG A 1 600 ? -41.424 19.736 57.727 1.00 72.25 600 ARG A C 1
ATOM 4752 O O . ARG A 1 600 ? -41.071 20.514 58.619 1.00 72.25 600 ARG A O 1
ATOM 4759 N N . ASP A 1 601 ? -40.594 18.921 57.087 1.00 66.31 601 ASP A N 1
ATOM 4760 C CA . ASP A 1 601 ? -39.163 18.987 57.314 1.00 66.31 601 ASP A CA 1
ATOM 4761 C C . ASP A 1 601 ? -38.631 20.304 56.725 1.00 66.31 601 ASP A C 1
ATOM 4763 O O . ASP A 1 601 ? -38.921 20.707 55.596 1.00 66.31 601 ASP A O 1
ATOM 4767 N N . THR A 1 602 ? -37.926 21.055 57.563 1.00 63.25 602 THR A N 1
ATOM 4768 C CA . THR A 1 602 ? -37.299 22.328 57.176 1.00 63.25 602 THR A CA 1
ATOM 4769 C C . THR A 1 602 ? -35.829 22.148 56.815 1.00 63.25 602 THR A C 1
ATOM 4771 O O . THR A 1 602 ? -35.212 23.080 56.298 1.00 63.25 602 THR A O 1
ATOM 4774 N N . SER A 1 603 ? -35.276 20.968 57.101 1.00 60.53 603 SER A N 1
ATOM 4775 C CA . SER A 1 603 ? -33.899 20.573 56.839 1.00 60.53 603 SER A CA 1
ATOM 4776 C C . SER A 1 603 ? -33.707 19.993 55.436 1.00 60.53 603 SER A C 1
ATOM 4778 O O . SER A 1 603 ? -32.602 20.087 54.898 1.00 60.53 603 SER A O 1
ATOM 4780 N N . THR A 1 604 ? -34.776 19.503 54.801 1.00 59.75 604 THR A N 1
ATOM 4781 C CA . THR A 1 604 ? -34.779 19.034 53.412 1.00 59.75 604 THR A CA 1
ATOM 4782 C C . THR A 1 604 ? -35.387 20.091 52.478 1.00 59.75 604 THR A C 1
ATOM 4784 O O . THR A 1 604 ? -36.330 20.812 52.830 1.00 59.75 604 THR A O 1
ATOM 4787 N N . PRO A 1 605 ? -34.855 20.266 51.256 1.00 56.94 605 PRO A N 1
ATOM 4788 C CA . PRO A 1 605 ? -35.360 21.245 50.305 1.00 56.94 605 PRO A CA 1
ATOM 4789 C C . PRO A 1 605 ? -36.579 20.690 49.559 1.00 56.94 605 PRO A C 1
ATOM 4791 O O . PRO A 1 605 ? -36.591 20.687 48.335 1.00 56.94 605 PRO A O 1
ATOM 4794 N N . TYR A 1 606 ? -37.615 20.252 50.276 1.00 53.78 606 TYR A N 1
ATOM 4795 C CA . TYR A 1 606 ? -38.821 19.593 49.751 1.00 53.78 606 TYR A CA 1
ATOM 4796 C C . TYR A 1 606 ? -39.370 20.195 48.437 1.00 53.78 606 TYR A C 1
ATOM 4798 O O . TYR A 1 606 ? -39.645 19.491 47.470 1.00 53.78 606 TYR A O 1
ATOM 4806 N N . SER A 1 607 ? -39.433 21.529 48.318 1.00 55.94 607 SER A N 1
ATOM 4807 C CA . SER A 1 607 ? -39.914 22.191 47.090 1.00 55.94 607 SER A CA 1
ATOM 4808 C C . SER A 1 607 ? -38.996 22.042 45.863 1.00 55.94 607 SER A C 1
ATOM 4810 O O . SER A 1 607 ? -39.425 22.311 44.745 1.00 55.94 607 SER A O 1
ATOM 4812 N N . GLN A 1 608 ? -37.722 21.701 46.060 1.00 57.47 608 GLN A N 1
ATOM 4813 C CA . GLN A 1 608 ? -36.709 21.517 45.012 1.00 57.47 608 GLN A CA 1
ATOM 4814 C C . GLN A 1 608 ? -36.642 20.061 44.528 1.00 57.47 608 GLN A C 1
ATOM 4816 O O . GLN A 1 608 ? -36.266 19.823 43.382 1.00 57.47 608 GLN A O 1
ATOM 4821 N N . VAL A 1 609 ? -37.074 19.113 45.365 1.00 60.88 609 VAL A N 1
ATOM 4822 C CA . VAL A 1 609 ? -36.906 17.666 45.182 1.00 60.88 609 VAL A CA 1
ATOM 4823 C C . VAL A 1 609 ? -37.531 17.125 43.891 1.00 60.88 609 VAL A C 1
ATOM 4825 O O . VAL A 1 609 ? -36.904 16.353 43.177 1.00 60.88 609 VAL A O 1
ATOM 4828 N N . ARG A 1 610 ? -38.745 17.555 43.526 1.00 58.75 610 ARG A N 1
ATOM 4829 C CA . ARG A 1 610 ? -39.418 17.045 42.311 1.00 58.75 610 ARG A CA 1
ATOM 4830 C C . ARG A 1 610 ? -39.160 17.881 41.050 1.00 58.75 610 ARG A C 1
ATOM 4832 O O . ARG A 1 610 ? -39.459 17.441 39.941 1.00 58.75 610 ARG A O 1
ATOM 4839 N N . GLY A 1 611 ? -38.625 19.094 41.203 1.00 58.41 611 GLY A N 1
ATOM 4840 C CA . GLY A 1 611 ? -38.191 19.934 40.078 1.00 58.41 611 GLY A CA 1
ATOM 4841 C C . GLY A 1 611 ? -36.813 19.533 39.549 1.00 58.41 611 GLY A C 1
ATOM 4842 O O . GLY A 1 611 ? -36.528 19.714 38.366 1.00 58.41 611 GLY A O 1
ATOM 4843 N N . ASP A 1 612 ? -35.990 18.955 40.421 1.00 65.31 612 ASP A N 1
ATOM 4844 C CA . ASP A 1 612 ? -34.645 18.488 40.131 1.00 65.31 612 ASP A CA 1
ATOM 4845 C C . ASP A 1 612 ? -34.521 17.001 40.478 1.00 65.31 612 ASP A C 1
ATOM 4847 O O . ASP A 1 612 ? -34.380 16.632 41.638 1.00 65.31 612 ASP A O 1
ATOM 4851 N N . ARG A 1 613 ? -34.520 16.133 39.459 1.00 61.97 613 ARG A N 1
ATOM 4852 C CA . ARG A 1 613 ? -34.354 14.679 39.642 1.00 61.97 613 ARG A CA 1
ATOM 4853 C C . ARG A 1 613 ? -33.008 14.286 40.267 1.00 61.97 613 ARG A C 1
ATOM 4855 O O . ARG A 1 613 ? -32.835 13.130 40.621 1.00 61.97 613 ARG A O 1
ATOM 4862 N N . SER A 1 614 ? -32.054 15.211 40.382 1.00 63.91 614 SER A N 1
ATOM 4863 C CA . SER A 1 614 ? -30.783 14.979 41.074 1.00 63.91 614 SER A CA 1
ATOM 4864 C C . SER A 1 614 ? -30.813 15.341 42.561 1.00 63.91 614 SER A C 1
ATOM 4866 O O . SER A 1 614 ? -29.853 15.056 43.276 1.00 63.91 614 SER A O 1
ATOM 4868 N N . ALA A 1 615 ? -31.905 15.937 43.047 1.00 72.50 615 ALA A N 1
ATOM 4869 C CA . ALA A 1 615 ? -32.069 16.240 44.456 1.00 72.50 615 ALA A CA 1
ATOM 4870 C C . ALA A 1 615 ? -32.204 14.952 45.282 1.00 72.50 615 ALA A C 1
ATOM 4872 O O . ALA A 1 615 ? -32.835 13.972 44.873 1.00 72.50 615 ALA A O 1
ATOM 4873 N N . VAL A 1 616 ? -31.594 14.979 46.463 1.00 74.38 616 VAL A N 1
ATOM 4874 C CA . VAL A 1 616 ? -31.625 13.890 47.437 1.00 74.38 616 VAL A CA 1
ATOM 4875 C C . VAL A 1 616 ? -32.423 14.341 48.641 1.00 74.38 616 VAL A C 1
ATOM 4877 O O . VAL A 1 616 ? -32.232 15.454 49.137 1.00 74.38 616 VAL A O 1
ATOM 4880 N N . ASP A 1 617 ? -33.297 13.456 49.087 1.00 74.12 617 ASP A N 1
ATOM 4881 C CA . ASP A 1 617 ? -34.127 13.622 50.262 1.00 74.12 617 ASP A CA 1
ATOM 4882 C C . ASP A 1 617 ? -33.691 12.647 51.354 1.00 74.12 617 ASP A C 1
ATOM 4884 O O . ASP A 1 617 ? -33.158 11.571 51.060 1.00 74.12 617 ASP A O 1
ATOM 4888 N N . ASN A 1 618 ? -33.880 13.028 52.613 1.00 73.62 618 ASN A N 1
ATOM 4889 C CA . ASN A 1 618 ? -33.546 12.169 53.746 1.00 73.62 618 ASN A CA 1
ATOM 4890 C C . ASN A 1 618 ? -34.831 11.599 54.326 1.00 73.62 618 ASN A C 1
ATOM 4892 O O . ASN A 1 618 ? -35.442 12.217 55.191 1.00 73.62 618 ASN A O 1
ATOM 4896 N N . ILE A 1 619 ? -35.198 10.410 53.861 1.00 71.81 619 ILE A N 1
ATOM 4897 C CA . ILE A 1 619 ? -36.350 9.684 54.375 1.00 71.81 619 ILE A CA 1
ATOM 4898 C C . ILE A 1 619 ? -35.971 9.072 55.723 1.00 71.81 619 ILE A C 1
ATOM 4900 O O . ILE A 1 619 ? -35.009 8.301 55.830 1.00 71.81 619 ILE A O 1
ATOM 4904 N N . GLN A 1 620 ? -36.748 9.382 56.753 1.00 76.12 620 GLN A N 1
ATOM 4905 C CA . GLN A 1 620 ? -36.666 8.685 58.029 1.00 76.12 620 GLN A CA 1
ATOM 4906 C C . GLN A 1 620 ? -37.278 7.296 57.885 1.00 76.12 620 GLN A C 1
ATOM 4908 O O . GLN A 1 620 ? -38.343 7.106 57.293 1.00 76.12 620 GLN A O 1
ATOM 4913 N N . TYR A 1 621 ? -36.626 6.285 58.450 1.00 78.31 621 TYR A N 1
ATOM 4914 C CA . TYR A 1 621 ? -37.155 4.934 58.330 1.00 78.31 621 TYR A CA 1
ATOM 4915 C C . TYR A 1 621 ? -38.497 4.786 59.049 1.00 78.31 621 TYR A C 1
ATOM 4917 O O . TYR A 1 621 ? -38.682 5.375 60.113 1.00 78.31 621 TYR A O 1
ATOM 4925 N N . PRO A 1 622 ? -39.403 3.913 58.569 1.00 80.56 622 PRO A N 1
ATOM 4926 C CA . PRO A 1 622 ? -40.669 3.637 59.247 1.00 80.56 622 PRO A CA 1
ATOM 4927 C C . PRO A 1 622 ? -40.533 3.372 60.758 1.00 80.56 622 PRO A C 1
ATOM 4929 O O . PRO A 1 622 ? -41.322 3.879 61.551 1.00 80.56 622 PRO A O 1
ATOM 4932 N N . GLY A 1 623 ? -39.506 2.630 61.184 1.00 78.00 623 GLY A N 1
ATOM 4933 C CA . GLY A 1 623 ? -39.239 2.398 62.608 1.00 78.00 623 GLY A CA 1
ATOM 4934 C C . GLY A 1 623 ? -38.819 3.657 63.382 1.00 78.00 623 GLY A C 1
ATOM 4935 O O . GLY A 1 623 ? -39.238 3.842 64.523 1.00 78.00 623 GLY A O 1
ATOM 4936 N N . GLU A 1 624 ? -38.035 4.542 62.765 1.00 79.44 624 GLU A N 1
ATOM 4937 C CA . GLU A 1 624 ? -37.599 5.817 63.355 1.00 79.44 624 GLU A CA 1
ATOM 4938 C C . GLU A 1 624 ? -38.761 6.812 63.436 1.00 79.44 624 GLU A C 1
ATOM 4940 O O . GLU A 1 624 ? -38.932 7.467 64.460 1.00 79.44 624 GLU A O 1
ATOM 4945 N N . LEU A 1 625 ? -39.618 6.848 62.413 1.00 81.62 625 LEU A N 1
ATOM 4946 C CA . LEU A 1 625 ? -40.842 7.651 62.386 1.00 81.62 625 LEU A CA 1
ATOM 4947 C C . LEU A 1 625 ? -41.830 7.256 63.483 1.00 81.62 625 LEU A C 1
ATOM 4949 O O . LEU A 1 625 ? -42.442 8.113 64.120 1.00 81.62 625 LEU A O 1
ATOM 4953 N N . LEU A 1 626 ? -41.970 5.954 63.747 1.00 81.50 626 LEU A N 1
ATOM 4954 C CA . LEU A 1 626 ? -42.782 5.460 64.864 1.00 81.50 626 LEU A CA 1
ATOM 4955 C C . LEU A 1 626 ? -42.217 5.913 66.219 1.00 81.50 626 LEU A C 1
ATOM 4957 O O . LEU A 1 626 ? -42.986 6.203 67.139 1.00 81.50 626 LEU A O 1
ATOM 4961 N N . GLN A 1 627 ? -40.890 6.008 66.344 1.00 79.38 627 GLN A N 1
ATOM 4962 C CA . GLN A 1 627 ? -40.227 6.478 67.561 1.00 79.38 627 GLN A CA 1
ATOM 4963 C C . GLN A 1 627 ? -40.325 8.004 67.726 1.00 79.38 627 GLN A C 1
ATOM 4965 O O . GLN A 1 627 ? -40.650 8.485 68.815 1.00 79.38 627 GLN A O 1
ATOM 4970 N N . SER A 1 628 ? -40.064 8.768 66.663 1.00 81.44 628 SER A N 1
ATOM 4971 C CA . SER A 1 628 ? -40.101 10.237 66.660 1.00 81.44 628 SER A CA 1
ATOM 4972 C C . SER A 1 628 ? -41.529 10.785 66.730 1.00 81.44 628 SER A C 1
ATOM 4974 O O . SER A 1 628 ? -41.741 11.896 67.221 1.00 81.44 628 SER A O 1
ATOM 4976 N N . LYS A 1 629 ? -42.507 9.994 66.267 1.00 84.12 629 LYS A N 1
ATOM 4977 C CA . LYS A 1 629 ? -43.918 10.361 66.093 1.00 84.12 629 LYS A CA 1
ATOM 4978 C C . LYS A 1 629 ? -44.122 11.553 65.155 1.00 84.12 629 LYS A C 1
ATOM 4980 O O . LYS A 1 629 ? -45.166 12.190 65.198 1.00 84.12 629 LYS A O 1
ATOM 4985 N N . MET A 1 630 ? -43.145 11.897 64.323 1.00 83.69 630 MET A N 1
ATOM 4986 C CA . MET A 1 630 ? -43.233 13.015 63.382 1.00 83.69 630 MET A CA 1
ATOM 4987 C C . MET A 1 630 ? -42.446 12.670 62.120 1.00 83.69 630 MET A C 1
ATOM 4989 O O . MET A 1 630 ? -41.349 12.132 62.219 1.00 83.69 630 MET A O 1
ATOM 4993 N N . GLY A 1 631 ? -42.982 13.016 60.956 1.00 80.25 631 GLY A N 1
ATOM 4994 C CA . GLY A 1 631 ? -42.305 12.869 59.666 1.00 80.25 631 GLY A CA 1
ATOM 4995 C C . GLY A 1 631 ? -42.949 13.767 58.629 1.00 80.25 631 GLY A C 1
ATOM 4996 O O . GLY A 1 631 ? -44.059 14.259 58.852 1.00 80.25 631 GLY A O 1
ATOM 4997 N N . ASP A 1 632 ? -42.283 13.994 57.507 1.00 79.50 632 ASP A N 1
ATOM 4998 C CA . ASP A 1 632 ? -42.921 14.694 56.397 1.00 79.50 632 ASP A CA 1
ATOM 4999 C C . ASP A 1 632 ? -43.940 13.800 55.659 1.00 79.50 632 ASP A C 1
ATOM 5001 O O . ASP A 1 632 ? -44.343 12.732 56.137 1.00 79.50 632 ASP A O 1
ATOM 5005 N N . CYS A 1 633 ? -44.478 14.282 54.538 1.00 79.81 633 CYS A N 1
ATOM 5006 C CA . CYS A 1 633 ? -45.539 13.560 53.846 1.00 79.81 633 CYS A CA 1
ATOM 5007 C C . CYS A 1 633 ? -45.011 12.300 53.163 1.00 79.81 633 CYS A C 1
ATOM 5009 O O . CYS A 1 633 ? -45.742 11.314 53.102 1.00 79.81 633 CYS A O 1
ATOM 5011 N N . ASP A 1 634 ? -43.766 12.300 52.693 1.00 79.75 634 ASP A N 1
ATOM 5012 C CA . ASP A 1 634 ? -43.171 11.171 51.985 1.00 79.75 634 ASP A CA 1
ATOM 5013 C C . ASP A 1 634 ? -42.684 10.111 52.986 1.00 79.75 634 ASP A C 1
ATOM 5015 O O . ASP A 1 634 ? -42.993 8.927 52.830 1.00 79.75 634 ASP A O 1
ATOM 5019 N N . ASP A 1 635 ? -42.077 10.542 54.094 1.00 81.94 635 ASP A N 1
ATOM 5020 C CA . ASP A 1 635 ? -41.789 9.743 55.292 1.00 81.94 635 ASP A CA 1
ATOM 5021 C C . ASP A 1 635 ? -43.020 8.958 55.765 1.00 81.94 635 ASP A C 1
ATOM 5023 O O . ASP A 1 635 ? -43.025 7.724 55.874 1.00 81.94 635 ASP A O 1
ATOM 5027 N N . CYS A 1 636 ? -44.112 9.683 56.027 1.00 85.31 636 CYS A N 1
ATOM 5028 C CA . CYS A 1 636 ? -45.364 9.084 56.465 1.00 85.31 636 CYS A CA 1
ATOM 5029 C C . CYS A 1 636 ? -45.953 8.179 55.379 1.00 85.31 636 CYS A C 1
ATOM 5031 O O . CYS A 1 636 ? -46.494 7.126 55.703 1.00 85.31 636 CYS A O 1
ATOM 5033 N N . THR A 1 637 ? -45.789 8.504 54.097 1.00 88.31 637 THR A N 1
ATOM 5034 C CA . THR A 1 637 ? -46.243 7.642 52.998 1.00 88.31 637 THR A CA 1
ATOM 5035 C C . THR A 1 637 ? -45.527 6.291 53.011 1.00 88.31 637 THR A C 1
ATOM 5037 O O . THR A 1 637 ? -46.178 5.244 52.932 1.00 88.31 637 THR A O 1
ATOM 5040 N N . VAL A 1 638 ? -44.204 6.280 53.192 1.00 86.12 638 VAL A N 1
ATOM 5041 C CA . VAL A 1 638 ? -43.404 5.047 53.290 1.00 86.12 638 VAL A CA 1
ATOM 5042 C C . VAL A 1 638 ? -43.792 4.235 54.532 1.00 86.12 638 VAL A C 1
ATOM 5044 O O . VAL A 1 638 ? -43.982 3.017 54.433 1.00 86.12 638 VAL A O 1
ATOM 5047 N N . LEU A 1 639 ? -43.980 4.885 55.688 1.00 87.38 639 LEU A N 1
ATOM 5048 C CA . LEU A 1 639 ? -44.449 4.234 56.919 1.00 87.38 639 LEU A CA 1
ATOM 5049 C C . LEU A 1 639 ? -45.828 3.585 56.736 1.00 87.38 639 LEU A C 1
ATOM 5051 O O . LEU A 1 639 ? -46.030 2.430 57.117 1.00 87.38 639 LEU A O 1
ATOM 5055 N N . TYR A 1 640 ? -46.777 4.309 56.147 1.00 89.62 640 TYR A N 1
ATOM 5056 C CA . TYR A 1 640 ? -48.156 3.853 55.983 1.00 89.62 640 TYR A CA 1
ATOM 5057 C C . TYR A 1 640 ? -48.226 2.650 55.040 1.00 89.62 640 TYR A C 1
ATOM 5059 O O . TYR A 1 640 ? -48.911 1.668 55.346 1.00 89.62 640 TYR A O 1
ATOM 5067 N N . CYS A 1 641 ? -47.457 2.677 53.949 1.00 91.12 641 CYS A N 1
ATOM 5068 C CA . CYS A 1 641 ? -47.284 1.511 53.092 1.00 91.12 641 CYS A CA 1
ATOM 5069 C C . CYS A 1 641 ? -46.698 0.328 53.876 1.00 91.12 641 CYS A C 1
ATOM 5071 O O . CYS A 1 641 ? -47.285 -0.751 53.873 1.00 91.12 641 CYS A O 1
ATOM 5073 N N . ALA A 1 642 ? -45.611 0.520 54.632 1.00 88.31 642 ALA A N 1
ATOM 5074 C CA . ALA A 1 642 ? -44.945 -0.567 55.365 1.00 88.31 642 ALA A CA 1
ATOM 5075 C C . ALA A 1 642 ? -45.858 -1.247 56.399 1.00 88.31 642 ALA A C 1
ATOM 5077 O O . ALA A 1 642 ? -45.793 -2.464 56.604 1.00 88.31 642 ALA A O 1
ATOM 5078 N N . LEU A 1 643 ? -46.720 -0.467 57.049 1.00 89.62 643 LEU A N 1
ATOM 5079 C CA . LEU A 1 643 ? -47.678 -0.955 58.036 1.00 89.62 643 LEU A CA 1
ATOM 5080 C C . LEU A 1 643 ? -48.827 -1.749 57.405 1.00 89.62 643 LEU A C 1
ATOM 5082 O O . LEU A 1 643 ? -49.190 -2.803 57.927 1.00 89.62 643 LEU A O 1
ATOM 5086 N N . LEU A 1 644 ? -49.386 -1.279 56.286 1.00 91.88 644 LEU A N 1
ATOM 5087 C CA . LEU A 1 644 ? -50.424 -2.015 55.556 1.00 91.88 644 LEU A CA 1
ATOM 5088 C C . LEU A 1 644 ? -49.877 -3.295 54.931 1.00 91.88 644 LEU A C 1
ATOM 5090 O O . LEU A 1 644 ? -50.499 -4.354 55.041 1.00 91.88 644 LEU A O 1
ATOM 5094 N N . GLU A 1 645 ? -48.676 -3.228 54.363 1.00 90.44 645 GLU A N 1
ATOM 5095 C CA . GLU A 1 645 ? -47.998 -4.390 53.799 1.00 90.44 645 GLU A CA 1
ATOM 5096 C C . GLU A 1 645 ? -47.784 -5.495 54.845 1.00 90.44 645 GLU A C 1
ATOM 5098 O O . GLU A 1 645 ? -47.967 -6.681 54.563 1.00 90.44 645 GLU A O 1
ATOM 5103 N N . ASN A 1 646 ? -47.504 -5.112 56.095 1.00 87.81 646 ASN A N 1
ATOM 5104 C CA . ASN A 1 646 ? -47.389 -6.023 57.239 1.00 87.81 646 ASN A CA 1
ATOM 5105 C C . ASN A 1 646 ? -48.692 -6.728 57.646 1.00 87.81 646 ASN A C 1
ATOM 5107 O O . ASN A 1 646 ? -48.651 -7.797 58.275 1.00 87.81 646 ASN A O 1
ATOM 5111 N N . LEU A 1 647 ? -49.834 -6.129 57.309 1.00 88.12 647 LEU A N 1
ATOM 5112 C CA . LEU A 1 647 ? -51.176 -6.683 57.502 1.00 88.12 647 LEU A CA 1
ATOM 5113 C C . LEU A 1 647 ? -51.662 -7.478 56.285 1.00 88.12 647 LEU A C 1
ATOM 5115 O O . LEU A 1 647 ? -52.824 -7.871 56.237 1.00 88.12 647 LEU A O 1
ATOM 5119 N N . ASP A 1 648 ? -50.762 -7.743 55.339 1.00 88.62 648 ASP A N 1
ATOM 5120 C CA . ASP A 1 648 ? -51.042 -8.388 54.062 1.00 88.62 648 ASP A CA 1
ATOM 5121 C C . ASP A 1 648 ? -52.021 -7.595 53.172 1.00 88.62 648 ASP A C 1
ATOM 5123 O O . ASP A 1 648 ? -52.763 -8.169 52.378 1.00 88.62 648 ASP A O 1
ATOM 5127 N N . ILE A 1 649 ? -51.999 -6.263 53.276 1.00 91.69 649 ILE A N 1
ATOM 5128 C CA . ILE A 1 649 ? -52.753 -5.358 52.402 1.00 91.69 649 ILE A CA 1
ATOM 5129 C C . ILE A 1 649 ? -51.781 -4.780 51.359 1.00 91.69 649 ILE A C 1
ATOM 5131 O O . ILE A 1 649 ? -50.902 -4.003 51.734 1.00 91.69 649 ILE A O 1
ATOM 5135 N N . PRO A 1 650 ? -51.903 -5.149 50.068 1.00 92.75 650 PRO A N 1
ATOM 5136 C CA . PRO A 1 650 ? -51.048 -4.614 49.011 1.00 92.75 650 PRO A CA 1
ATOM 5137 C C . PRO A 1 650 ? -51.136 -3.090 48.888 1.00 92.75 650 PRO A C 1
ATOM 5139 O O . PRO A 1 650 ? -52.229 -2.521 48.947 1.00 92.75 650 PRO A O 1
ATOM 5142 N N . THR A 1 651 ? -49.995 -2.443 48.655 1.00 94.12 651 THR A N 1
ATOM 5143 C CA . THR A 1 651 ? -49.870 -0.993 48.478 1.00 94.12 651 THR A CA 1
ATOM 5144 C C . THR A 1 651 ? -49.122 -0.630 47.200 1.00 94.12 651 THR A C 1
ATOM 5146 O O . THR A 1 651 ? -48.357 -1.418 46.632 1.00 94.12 651 THR A O 1
ATOM 5149 N N . ALA A 1 652 ? -49.373 0.585 46.726 1.00 92.19 652 ALA A N 1
ATOM 5150 C CA . ALA A 1 652 ? -48.719 1.156 45.565 1.00 92.19 652 ALA A CA 1
ATOM 5151 C C . ALA A 1 652 ? -48.453 2.648 45.784 1.00 92.19 652 ALA A C 1
ATOM 5153 O O . ALA A 1 652 ? -49.267 3.356 46.385 1.00 92.19 652 ALA A O 1
ATOM 5154 N N . LEU A 1 653 ? -47.316 3.106 45.266 1.00 90.12 653 LEU A N 1
ATOM 5155 C CA . LEU A 1 653 ? -46.933 4.514 45.231 1.00 90.12 653 LEU A CA 1
ATOM 5156 C C . LEU A 1 653 ? -47.359 5.135 43.903 1.00 90.12 653 LEU A C 1
ATOM 5158 O O . LEU A 1 653 ? -47.255 4.499 42.851 1.00 90.12 653 LEU A O 1
ATOM 5162 N N . ILE A 1 654 ? -47.811 6.381 43.961 1.00 86.44 654 ILE A N 1
ATOM 5163 C CA . ILE A 1 654 ? -48.289 7.166 42.826 1.00 86.44 654 ILE A CA 1
ATOM 5164 C C . ILE A 1 654 ? -47.480 8.458 42.756 1.00 86.44 654 ILE A C 1
ATOM 5166 O O . ILE A 1 654 ? -47.429 9.227 43.719 1.00 86.44 654 ILE A O 1
ATOM 5170 N N . ASP A 1 655 ? -46.901 8.730 41.590 1.00 80.75 655 ASP A N 1
ATOM 5171 C CA . ASP A 1 655 ? -46.148 9.963 41.365 1.00 80.75 655 ASP A CA 1
ATOM 5172 C C . ASP A 1 655 ? -47.086 11.189 41.255 1.00 80.75 655 ASP A C 1
ATOM 5174 O O . ASP A 1 655 ? -47.766 11.367 40.239 1.00 80.75 655 ASP A O 1
ATOM 5178 N N . HIS A 1 656 ? -47.112 12.081 42.254 1.00 74.81 656 HIS A N 1
ATOM 5179 C CA . HIS A 1 656 ? -47.936 13.302 42.250 1.00 74.81 656 HIS A CA 1
ATOM 5180 C C . HIS A 1 656 ? -47.084 14.595 42.333 1.00 74.81 656 HIS A C 1
ATOM 5182 O O . HIS A 1 656 ? -46.030 14.627 42.967 1.00 74.81 656 HIS A O 1
ATOM 5188 N N . PRO A 1 657 ? -47.476 15.709 41.676 1.00 64.19 657 PRO A N 1
ATOM 5189 C CA . PRO A 1 657 ? -46.786 16.990 41.825 1.00 64.19 657 PRO A CA 1
ATOM 5190 C C . PRO A 1 657 ? -46.657 17.457 43.276 1.00 64.19 657 PRO A C 1
ATOM 5192 O O . PRO A 1 657 ? -47.634 17.876 43.889 1.00 64.19 657 PRO A O 1
ATOM 5195 N N . ASN A 1 658 ? -45.404 17.487 43.740 1.00 64.56 658 ASN A N 1
ATOM 5196 C CA . ASN A 1 658 ? -44.906 17.956 45.038 1.00 64.56 658 ASN A CA 1
ATOM 5197 C C . ASN A 1 658 ? -44.791 16.909 46.163 1.00 64.56 658 ASN A C 1
ATOM 5199 O O . ASN A 1 658 ? -44.137 17.247 47.133 1.00 64.56 658 ASN A O 1
ATOM 5203 N N . HIS A 1 659 ? -45.314 15.681 46.031 1.00 74.75 659 HIS A N 1
ATOM 5204 C CA . HIS A 1 659 ? -45.082 14.550 46.964 1.00 74.75 659 HIS A CA 1
ATOM 5205 C C . HIS A 1 659 ? -45.633 13.237 46.391 1.00 74.75 659 HIS A C 1
ATOM 5207 O O . HIS A 1 659 ? -46.298 13.249 45.353 1.00 74.75 659 HIS A O 1
ATOM 5213 N N . ILE A 1 660 ? -45.429 12.110 47.069 1.00 80.75 660 ILE A N 1
ATOM 5214 C CA . ILE A 1 660 ? -45.973 10.809 46.658 1.00 80.75 660 ILE A CA 1
ATOM 5215 C C . ILE A 1 660 ? -47.309 10.532 47.322 1.00 80.75 660 ILE A C 1
ATOM 5217 O O . ILE A 1 660 ? -47.479 10.658 48.530 1.00 80.75 660 ILE A O 1
ATOM 5221 N N . LEU A 1 661 ? -48.272 10.120 46.507 1.00 85.12 661 LEU A N 1
ATOM 5222 C CA . LEU A 1 661 ? -49.552 9.635 46.990 1.00 85.12 661 LEU A CA 1
ATOM 5223 C C . LEU A 1 661 ? -49.479 8.112 47.135 1.00 85.12 661 LEU A C 1
ATOM 5225 O O . LEU A 1 661 ? -48.874 7.439 46.300 1.00 85.12 661 LEU A O 1
ATOM 5229 N N . MET A 1 662 ? -50.122 7.548 48.155 1.00 91.06 662 MET A N 1
ATOM 5230 C CA . MET A 1 662 ? -50.291 6.098 48.241 1.00 91.06 662 MET A CA 1
ATOM 5231 C C . MET A 1 662 ? -51.706 5.668 47.881 1.00 91.06 662 MET A C 1
ATOM 5233 O O . MET A 1 662 ? -52.681 6.404 48.046 1.00 91.06 662 MET A O 1
ATOM 5237 N N . MET A 1 663 ? -51.823 4.416 47.461 1.00 92.38 663 MET A N 1
ATOM 5238 C CA . MET A 1 663 ? -53.087 3.698 47.468 1.00 92.38 663 MET A CA 1
ATOM 5239 C C . MET A 1 663 ? -52.899 2.268 47.956 1.00 92.38 663 MET A C 1
ATOM 5241 O O . MET A 1 663 ? -51.806 1.705 47.867 1.00 92.38 663 MET A O 1
ATOM 5245 N N . PHE A 1 664 ? -53.978 1.671 48.449 1.00 93.44 664 PHE A N 1
ATOM 5246 C CA . PHE A 1 664 ? -53.985 0.286 48.911 1.00 93.44 664 PHE A CA 1
ATOM 5247 C C . PHE A 1 664 ? -55.148 -0.507 48.317 1.00 93.44 664 PHE A C 1
ATOM 5249 O O . PHE A 1 664 ? -56.194 0.053 47.984 1.00 93.44 664 PHE A O 1
ATOM 5256 N N . ASP A 1 665 ? -54.971 -1.819 48.194 1.00 91.50 665 ASP A N 1
ATOM 5257 C CA . ASP A 1 665 ? -56.008 -2.727 47.707 1.00 91.50 665 ASP A CA 1
ATOM 5258 C C . ASP A 1 665 ? -57.144 -2.832 48.737 1.00 91.50 665 ASP A C 1
ATOM 5260 O O . ASP A 1 665 ? -56.945 -3.287 49.869 1.00 91.50 665 ASP A O 1
ATOM 5264 N N . SER A 1 666 ? -58.359 -2.449 48.339 1.00 85.56 666 SER A N 1
ATOM 5265 C CA . SER A 1 666 ? -59.556 -2.527 49.185 1.00 85.56 666 SER A CA 1
ATOM 5266 C C . SER A 1 666 ? -59.978 -3.959 49.528 1.00 85.56 666 SER A C 1
ATOM 5268 O O . SER A 1 666 ? -60.783 -4.148 50.441 1.00 85.56 666 SER A O 1
ATOM 5270 N N . GLY A 1 667 ? -59.477 -4.969 48.812 1.00 79.06 667 GLY A N 1
ATOM 5271 C CA . GLY A 1 667 ? -59.912 -6.362 48.916 1.00 79.06 667 GLY A CA 1
ATOM 5272 C C . GLY A 1 667 ? -61.256 -6.648 48.233 1.00 79.06 667 GLY A C 1
ATOM 5273 O O . GLY A 1 667 ? -61.778 -7.756 48.359 1.00 79.06 667 GLY A O 1
ATOM 5274 N N . ILE A 1 668 ? -61.821 -5.671 47.518 1.00 75.31 668 ILE A N 1
ATOM 5275 C CA . ILE A 1 668 ? -63.084 -5.781 46.779 1.00 75.31 668 ILE A CA 1
ATOM 5276 C C . ILE A 1 668 ? -62.762 -6.005 45.293 1.00 75.31 668 ILE A C 1
ATOM 5278 O O . ILE A 1 668 ? -62.021 -5.220 44.700 1.00 75.31 668 ILE A O 1
ATOM 5282 N N . THR A 1 669 ? -63.301 -7.078 44.701 1.00 68.06 669 THR A N 1
ATOM 5283 C CA . THR A 1 669 ? -63.040 -7.472 43.304 1.00 68.06 669 THR A CA 1
ATOM 5284 C C . THR A 1 669 ? -64.079 -6.916 42.319 1.00 68.06 669 THR A C 1
ATOM 5286 O O . THR A 1 669 ? -65.224 -6.654 42.691 1.00 68.06 669 THR A O 1
ATOM 5289 N N . GLU A 1 670 ? -63.678 -6.751 41.056 1.00 59.00 670 GLU A N 1
ATOM 5290 C CA . GLU A 1 670 ? -64.457 -6.171 39.945 1.00 59.00 670 GLU A CA 1
ATOM 5291 C C . GLU A 1 670 ? -65.656 -7.048 39.526 1.00 59.00 670 GLU A C 1
ATOM 5293 O O . GLU A 1 670 ? -66.729 -6.556 39.177 1.00 59.00 670 GLU A O 1
ATOM 5298 N N . ASP A 1 671 ? -65.513 -8.368 39.631 1.00 53.19 671 ASP A N 1
ATOM 5299 C CA . ASP A 1 671 ? -66.512 -9.390 39.305 1.00 53.19 671 ASP A CA 1
ATOM 5300 C C . ASP A 1 671 ? -67.694 -9.450 40.296 1.00 53.19 671 ASP A C 1
ATOM 5302 O O . ASP A 1 671 ? -68.690 -10.137 40.046 1.00 53.19 671 ASP A O 1
ATOM 5306 N N . ARG A 1 672 ? -67.671 -8.636 41.362 1.00 52.06 672 ARG A N 1
ATOM 5307 C CA . ARG A 1 672 ? -68.854 -8.314 42.172 1.00 52.06 672 ARG A CA 1
ATOM 5308 C C . ARG A 1 672 ? -69.608 -7.111 41.602 1.00 52.06 672 ARG A C 1
ATOM 5310 O O . ARG A 1 672 ? -69.642 -6.029 42.181 1.00 52.06 672 ARG A O 1
ATOM 5317 N N . TYR A 1 673 ? -70.344 -7.345 40.518 1.00 46.28 673 TYR A N 1
ATOM 5318 C CA . TYR A 1 673 ? -71.316 -6.397 39.944 1.00 46.28 673 TYR A CA 1
ATOM 5319 C C . TYR A 1 673 ? -72.564 -6.141 40.835 1.00 46.28 673 TYR A C 1
ATOM 5321 O O . TYR A 1 673 ? -73.544 -5.553 40.375 1.00 46.28 673 TYR A O 1
ATOM 5329 N N . PHE A 1 674 ? -72.556 -6.555 42.113 1.00 41.72 674 PHE A N 1
ATOM 5330 C CA . PHE A 1 674 ? -73.708 -6.493 43.023 1.00 41.72 674 PHE A CA 1
ATOM 5331 C C . PHE A 1 674 ? -73.444 -5.717 44.320 1.00 41.72 674 PHE A C 1
ATOM 5333 O O . PHE A 1 674 ? -73.601 -6.220 45.427 1.00 41.72 674 PHE A O 1
ATOM 5340 N N . GLY A 1 675 ? -73.246 -4.408 44.174 1.00 50.34 675 GLY A N 1
ATOM 5341 C CA . GLY A 1 675 ? -74.016 -3.495 45.022 1.00 50.34 675 GLY A CA 1
ATOM 5342 C C . GLY A 1 675 ? -73.272 -2.654 46.056 1.00 50.34 675 GLY A C 1
ATOM 5343 O O . GLY A 1 675 ? -73.888 -2.181 47.011 1.00 50.34 675 GLY A O 1
ATOM 5344 N N . PHE A 1 676 ? -71.994 -2.378 45.827 1.00 47.97 676 PHE A N 1
ATOM 5345 C CA . PHE A 1 676 ? -71.336 -1.215 46.415 1.00 47.97 676 PHE A CA 1
ATOM 5346 C C . PHE A 1 676 ? -70.555 -0.478 45.325 1.00 47.97 676 PHE A C 1
ATOM 5348 O O . PHE A 1 676 ? -69.344 -0.629 45.212 1.00 47.97 676 PHE A O 1
ATOM 5355 N N . SER A 1 677 ? -71.244 0.310 44.486 1.00 51.78 677 SER A N 1
ATOM 5356 C CA . SER A 1 677 ? -70.529 1.361 43.756 1.00 51.78 677 SER A CA 1
ATOM 5357 C C . SER A 1 677 ? -70.359 2.500 44.742 1.00 51.78 677 SER A C 1
ATOM 5359 O O . SER A 1 677 ? -71.286 3.278 44.976 1.00 51.78 677 SER A O 1
ATOM 5361 N N . LEU A 1 678 ? -69.158 2.617 45.301 1.00 57.19 678 LEU A N 1
ATOM 5362 C CA . LEU A 1 678 ? -68.679 3.936 45.683 1.00 57.19 678 LEU A CA 1
ATOM 5363 C C . LEU A 1 678 ? -68.823 4.854 44.463 1.00 57.19 678 LEU A C 1
ATOM 5365 O O . LEU A 1 678 ? -68.874 4.389 43.317 1.00 57.19 678 LEU A O 1
ATOM 5369 N N . ASP A 1 679 ? -68.939 6.154 44.700 1.00 64.25 679 ASP A N 1
ATOM 5370 C CA . ASP A 1 679 ? -68.793 7.109 43.608 1.00 64.25 679 ASP A CA 1
ATOM 5371 C C . ASP A 1 679 ? -67.507 6.752 42.842 1.00 64.25 679 ASP A C 1
ATOM 5373 O O . ASP A 1 679 ? -66.483 6.513 43.486 1.00 64.25 679 ASP A O 1
ATOM 5377 N N . ARG A 1 680 ? -67.556 6.638 41.504 1.00 65.38 680 ARG A N 1
ATOM 5378 C CA . ARG A 1 680 ? -66.364 6.285 40.695 1.00 65.38 680 ARG A CA 1
ATOM 5379 C C . ARG A 1 680 ? -65.221 7.266 40.940 1.00 65.38 680 ARG A C 1
ATOM 5381 O O . ARG A 1 680 ? -64.055 6.933 40.791 1.00 65.38 680 ARG A O 1
ATOM 5388 N N . ASP A 1 681 ? -65.590 8.444 41.414 1.00 70.00 681 ASP A N 1
ATOM 5389 C CA . ASP A 1 681 ? -64.730 9.513 41.868 1.00 70.00 681 ASP A CA 1
ATOM 5390 C C . ASP A 1 681 ? -63.973 9.205 43.182 1.00 70.00 681 ASP A C 1
ATOM 5392 O O . ASP A 1 681 ? -63.112 9.978 43.595 1.00 70.00 681 ASP A O 1
ATOM 5396 N N . ARG A 1 682 ? -64.258 8.103 43.881 1.00 76.38 682 ARG A N 1
ATOM 5397 C CA . ARG A 1 682 ? -63.654 7.772 45.184 1.00 76.38 682 ARG A CA 1
ATOM 5398 C C . ARG A 1 682 ? -62.678 6.599 45.149 1.00 76.38 682 ARG A C 1
ATOM 5400 O O . ARG A 1 682 ? -62.139 6.264 46.189 1.00 76.38 682 ARG A O 1
ATOM 5407 N N . TYR A 1 683 ? -62.402 5.959 44.024 1.00 80.81 683 TYR A N 1
ATOM 5408 C CA . TYR A 1 683 ? -61.461 4.831 43.993 1.00 80.81 683 TYR A CA 1
ATOM 5409 C C . TYR A 1 683 ? -60.753 4.731 42.642 1.00 80.81 683 TYR A C 1
ATOM 5411 O O . TYR A 1 683 ? -61.127 5.401 41.684 1.00 80.81 683 TYR A O 1
ATOM 5419 N N . VAL A 1 684 ? -59.718 3.896 42.578 1.00 82.31 684 VAL A N 1
ATOM 5420 C CA . VAL A 1 684 ? -58.982 3.572 41.350 1.00 82.31 684 VAL A CA 1
ATOM 5421 C C . VAL A 1 684 ? -59.178 2.089 41.048 1.00 82.31 684 VAL A C 1
ATOM 5423 O O . VAL A 1 684 ? -59.114 1.259 41.947 1.00 82.31 684 VAL A O 1
ATOM 5426 N N . GLU A 1 685 ? -59.444 1.729 39.799 1.00 79.25 685 GLU A N 1
ATOM 5427 C CA . GLU A 1 685 ? -59.631 0.336 39.383 1.00 79.25 685 GLU A CA 1
ATOM 5428 C C . GLU A 1 685 ? -58.330 -0.206 38.779 1.00 79.25 685 GLU A C 1
ATOM 5430 O O . GLU A 1 685 ? -57.840 0.347 37.797 1.00 79.25 685 GLU A O 1
ATOM 5435 N N . ARG A 1 686 ? -57.741 -1.254 39.377 1.00 80.31 686 ARG A N 1
ATOM 5436 C CA . ARG A 1 686 ? -56.499 -1.895 38.897 1.00 80.31 686 ARG A CA 1
ATOM 5437 C C . ARG A 1 686 ? -56.505 -3.390 39.197 1.00 80.31 686 ARG A C 1
ATOM 5439 O O . ARG A 1 686 ? -56.840 -3.807 40.303 1.00 80.31 686 ARG A O 1
ATOM 5446 N N . GLU A 1 687 ? -56.093 -4.189 38.211 1.00 78.06 687 GLU A N 1
ATOM 5447 C CA . GLU A 1 687 ? -55.959 -5.654 38.316 1.00 78.06 687 GLU A CA 1
ATOM 5448 C C . GLU A 1 687 ? -57.235 -6.369 38.815 1.00 78.06 687 GLU A C 1
ATOM 5450 O O . GLU A 1 687 ? -57.172 -7.330 39.583 1.00 78.06 687 GLU A O 1
ATOM 5455 N N . GLY A 1 688 ? -58.412 -5.895 38.389 1.00 73.38 688 GLY A N 1
ATOM 5456 C CA . GLY A 1 688 ? -59.702 -6.474 38.776 1.00 73.38 688 GLY A CA 1
ATOM 5457 C C . GLY A 1 688 ? -60.087 -6.234 40.238 1.00 73.38 688 GLY A C 1
ATOM 5458 O O . GLY A 1 688 ? -60.889 -6.987 40.796 1.00 73.38 688 GLY A O 1
ATOM 5459 N N . ARG A 1 689 ? -59.500 -5.222 40.888 1.00 78.00 689 ARG A N 1
ATOM 5460 C CA . ARG A 1 689 ? -59.809 -4.805 42.261 1.00 78.00 689 ARG A CA 1
ATOM 5461 C C . ARG A 1 689 ? -59.928 -3.293 42.373 1.00 78.00 689 ARG A C 1
ATOM 5463 O O . ARG A 1 689 ? -59.336 -2.544 41.592 1.00 78.00 689 ARG A O 1
ATOM 5470 N N . PHE A 1 690 ? -60.660 -2.841 43.386 1.00 81.88 690 PHE A N 1
ATOM 5471 C CA . PHE A 1 690 ? -60.697 -1.426 43.741 1.00 81.88 690 PHE A CA 1
ATOM 5472 C C . PHE A 1 690 ? -59.543 -1.080 44.679 1.00 81.88 690 PHE A C 1
ATOM 5474 O O . PHE A 1 690 ? -59.334 -1.729 45.703 1.00 81.88 690 PHE A O 1
ATOM 5481 N N . TRP A 1 691 ? -58.827 -0.020 44.349 1.00 88.94 691 TRP A N 1
ATOM 5482 C CA . TRP A 1 691 ? -57.745 0.555 45.128 1.00 88.94 691 TRP A CA 1
ATOM 5483 C C . TRP A 1 691 ? -58.189 1.892 45.711 1.00 88.94 691 TRP A C 1
ATOM 5485 O O . TRP A 1 691 ? -58.823 2.706 45.034 1.00 88.94 691 TRP A O 1
ATOM 5495 N N . ILE A 1 692 ? -57.872 2.111 46.983 1.00 89.25 692 ILE A N 1
ATOM 5496 C CA . ILE A 1 692 ? -58.256 3.309 47.724 1.00 89.25 692 ILE A CA 1
ATOM 5497 C C . ILE A 1 692 ? -57.064 4.265 47.789 1.00 89.25 692 ILE A C 1
ATOM 5499 O O . ILE A 1 692 ? -56.087 3.945 48.469 1.00 89.25 692 ILE A O 1
ATOM 5503 N N . PRO A 1 693 ? -57.112 5.418 47.095 1.00 90.69 693 PRO A N 1
ATOM 5504 C CA . PRO A 1 693 ? -56.080 6.439 47.208 1.00 90.69 693 PRO A CA 1
ATOM 5505 C C . PRO A 1 693 ? -56.244 7.248 48.494 1.00 90.69 693 PRO A C 1
ATOM 5507 O O . PRO A 1 693 ? -57.356 7.638 48.854 1.00 90.69 693 PRO A O 1
ATOM 5510 N N . VAL A 1 694 ? -55.131 7.531 49.166 1.00 90.00 694 VAL A N 1
ATOM 5511 C CA . VAL A 1 694 ? -55.107 8.236 50.451 1.00 90.00 694 VAL A CA 1
ATOM 5512 C C . VAL A 1 694 ? -54.059 9.338 50.414 1.00 90.00 694 VAL A C 1
ATOM 5514 O O . VAL A 1 694 ? -52.884 9.069 50.178 1.00 90.00 694 VAL A O 1
ATOM 5517 N N . GLU A 1 695 ? -54.491 10.573 50.675 1.00 89.62 695 GLU A N 1
ATOM 5518 C CA . GLU A 1 695 ? -53.609 11.738 50.754 1.00 89.62 695 GLU A CA 1
ATOM 5519 C C . GLU A 1 695 ? -52.955 11.857 52.134 1.00 89.62 695 GLU A C 1
ATOM 5521 O O . GLU A 1 695 ? -53.607 12.240 53.110 1.00 89.62 695 GLU A O 1
ATOM 5526 N N . VAL A 1 696 ? -51.657 11.556 52.213 1.00 83.81 696 VAL A N 1
ATOM 5527 C CA . VAL A 1 696 ? -50.923 11.470 53.483 1.00 83.81 696 VAL A CA 1
ATOM 5528 C C . VAL A 1 696 ? -50.723 12.829 54.136 1.00 83.81 696 VAL A C 1
ATOM 5530 O O . VAL A 1 696 ? -50.756 12.911 55.357 1.00 83.81 696 VAL A O 1
ATOM 5533 N N . THR A 1 697 ? -50.654 13.928 53.379 1.00 82.19 697 THR A N 1
ATOM 5534 C CA . THR A 1 697 ? -50.592 15.272 53.986 1.00 82.19 697 THR A CA 1
ATOM 5535 C C . THR A 1 697 ? -51.810 15.577 54.864 1.00 82.19 697 THR A C 1
ATOM 5537 O O . THR A 1 697 ? -51.720 16.358 55.807 1.00 82.19 697 THR A O 1
ATOM 5540 N N . LYS A 1 698 ? -52.972 14.985 54.555 1.00 84.31 698 LYS A N 1
ATOM 5541 C CA . LYS A 1 698 ? -54.199 15.195 55.331 1.00 84.31 698 LYS A CA 1
ATOM 5542 C C . LYS A 1 698 ? -54.247 14.323 56.592 1.00 84.31 698 LYS A C 1
ATOM 5544 O O . LYS A 1 698 ? -54.957 14.663 57.542 1.00 84.31 698 LYS A O 1
ATOM 5549 N N . LEU A 1 699 ? -53.466 13.244 56.615 1.00 74.38 699 LEU A N 1
ATOM 5550 C CA . LEU A 1 699 ? -53.276 12.382 57.775 1.00 74.38 699 LEU A CA 1
ATOM 5551 C C . LEU A 1 699 ? -52.415 13.141 58.801 1.00 74.38 699 LEU A C 1
ATOM 5553 O O . LEU A 1 699 ? -51.304 13.587 58.524 1.00 74.38 699 LEU A O 1
ATOM 5557 N N . GLY A 1 700 ? -52.984 13.379 59.980 1.00 69.06 700 GLY A N 1
ATOM 5558 C CA . GLY A 1 700 ? -52.430 14.240 61.029 1.00 69.06 700 GLY A CA 1
ATOM 5559 C C . GLY A 1 700 ? -53.191 15.554 61.252 1.00 69.06 700 GLY A C 1
ATOM 5560 O O . GLY A 1 700 ? -53.051 16.155 62.323 1.00 69.06 700 GLY A O 1
ATOM 5561 N N . GLU A 1 701 ? -54.037 15.967 60.298 1.00 73.12 701 GLU A N 1
ATOM 5562 C CA . GLU A 1 701 ? -54.905 17.158 60.383 1.00 73.12 701 GLU A CA 1
ATOM 5563 C C . GLU A 1 701 ? -56.416 16.847 60.269 1.00 73.12 701 GLU A C 1
ATOM 5565 O O . GLU A 1 701 ? -57.235 17.758 60.410 1.00 73.12 701 GLU A O 1
ATOM 5570 N N . GLY A 1 702 ? -56.812 15.601 59.984 1.00 74.62 702 GLY A N 1
ATOM 5571 C CA . GLY A 1 702 ? -58.211 15.185 59.788 1.00 74.62 702 GLY A CA 1
ATOM 5572 C C . GLY A 1 702 ? -58.408 13.664 59.839 1.00 74.62 702 GLY A C 1
ATOM 5573 O O . GLY A 1 702 ? -57.447 12.934 60.085 1.00 74.62 702 GLY A O 1
ATOM 5574 N N . SER A 1 703 ? -59.645 13.196 59.619 1.00 82.25 703 SER A N 1
ATOM 5575 C CA . SER A 1 703 ? -59.985 11.761 59.615 1.00 82.25 703 SER A CA 1
ATOM 5576 C C . SER A 1 703 ? -59.632 11.071 58.293 1.00 82.25 703 SER A C 1
ATOM 5578 O O . SER A 1 703 ? -59.372 11.725 57.272 1.00 82.25 703 SER A O 1
ATOM 5580 N N . PHE A 1 704 ? -59.647 9.739 58.289 1.00 86.44 704 PHE A N 1
ATOM 5581 C CA . PHE A 1 704 ? -59.422 8.915 57.105 1.00 86.44 704 PHE A CA 1
ATOM 5582 C C . PHE A 1 704 ? -60.329 9.312 55.943 1.00 86.44 704 PHE A C 1
ATOM 5584 O O . PHE A 1 704 ? -59.862 9.400 54.807 1.00 86.44 704 PHE A O 1
ATOM 5591 N N . MET A 1 705 ? -61.608 9.585 56.209 1.00 85.19 705 MET A N 1
ATOM 5592 C CA . MET A 1 705 ? -62.551 9.964 55.154 1.00 85.19 705 MET A CA 1
ATOM 5593 C C . MET A 1 705 ? -62.140 11.251 54.432 1.00 85.19 705 MET A C 1
ATOM 5595 O O . MET A 1 705 ? -62.281 11.339 53.211 1.00 85.19 705 MET A O 1
ATOM 5599 N N . GLU A 1 706 ? -61.571 12.226 55.143 1.00 86.31 706 GLU A N 1
ATOM 5600 C CA . GLU A 1 706 ? -61.071 13.460 54.528 1.00 86.31 706 GLU A CA 1
ATOM 5601 C C . GLU A 1 706 ? -59.831 13.201 53.661 1.00 86.31 706 GLU A C 1
ATOM 5603 O O . GLU A 1 706 ? -59.730 13.728 52.547 1.00 86.31 706 GLU A O 1
ATOM 5608 N N . ALA A 1 707 ? -58.901 12.376 54.151 1.00 88.81 707 ALA A N 1
ATOM 5609 C CA . ALA A 1 707 ? -57.690 11.996 53.425 1.00 88.81 707 ALA A CA 1
ATOM 5610 C C . ALA A 1 707 ? -58.003 11.159 52.177 1.00 88.81 707 ALA A C 1
ATOM 5612 O O . ALA A 1 707 ? -57.413 11.373 51.116 1.00 88.81 707 ALA A O 1
ATOM 5613 N N . TRP A 1 708 ? -58.974 10.252 52.278 1.00 89.44 708 TRP A N 1
ATOM 5614 C CA . TRP A 1 708 ? -59.471 9.461 51.161 1.00 89.44 708 TRP A CA 1
ATOM 5615 C C . TRP A 1 708 ? -60.155 10.347 50.112 1.00 89.44 708 TRP A C 1
ATOM 5617 O O . TRP A 1 708 ? -59.799 10.306 48.934 1.00 89.44 708 TRP A O 1
ATOM 5627 N N . GLU A 1 709 ? -61.095 11.211 50.508 1.00 86.25 709 GLU A N 1
ATOM 5628 C CA . GLU A 1 709 ? -61.758 12.114 49.560 1.00 86.25 709 GLU A CA 1
ATOM 5629 C C . GLU A 1 709 ? -60.775 13.019 48.821 1.00 86.25 709 GLU A C 1
ATOM 5631 O O . GLU A 1 709 ? -60.960 13.301 47.633 1.00 86.25 709 GLU A O 1
ATOM 5636 N N . LEU A 1 710 ? -59.751 13.509 49.520 1.00 86.88 710 LEU A N 1
ATOM 5637 C CA . LEU A 1 710 ? -58.724 14.336 48.911 1.00 86.88 710 LEU A CA 1
ATOM 5638 C C . LEU A 1 710 ? -57.844 13.517 47.965 1.00 86.88 710 LEU A C 1
ATOM 5640 O O . LEU A 1 710 ? -57.676 13.933 46.821 1.00 86.88 710 LEU A O 1
ATOM 5644 N N . GLY A 1 711 ? -57.370 12.345 48.392 1.00 87.94 711 GLY A N 1
ATOM 5645 C CA . GLY A 1 711 ? -56.576 11.438 47.562 1.00 87.94 711 GLY A CA 1
ATOM 5646 C C . GLY A 1 711 ? -57.307 11.056 46.278 1.00 87.94 711 GLY A C 1
ATOM 5647 O O . GLY A 1 711 ? -56.743 11.140 45.191 1.00 87.94 711 GLY A O 1
ATOM 5648 N N . ALA A 1 712 ? -58.601 10.755 46.365 1.00 85.19 712 ALA A N 1
ATOM 5649 C CA . ALA A 1 712 ? -59.400 10.408 45.197 1.00 85.19 712 ALA A CA 1
ATOM 5650 C C . ALA A 1 712 ? -59.623 11.597 44.244 1.00 85.19 712 ALA A C 1
ATOM 5652 O O . ALA A 1 712 ? -59.457 11.456 43.029 1.00 85.19 712 ALA A O 1
ATOM 5653 N N . LYS A 1 713 ? -59.897 12.800 44.774 1.00 85.38 713 LYS A N 1
ATOM 5654 C CA . LYS A 1 713 ? -59.943 14.039 43.968 1.00 85.38 713 LYS A CA 1
ATOM 5655 C C . LYS A 1 713 ? -58.600 14.318 43.295 1.00 85.38 713 LYS A C 1
ATOM 5657 O O . LYS A 1 713 ? -58.574 14.793 42.161 1.00 85.38 713 LYS A O 1
ATOM 5662 N N . THR A 1 714 ? -57.495 14.052 43.985 1.00 82.38 714 THR A N 1
ATOM 5663 C CA . THR A 1 714 ? -56.139 14.212 43.458 1.00 82.38 714 THR A CA 1
ATOM 5664 C C . THR A 1 714 ? -55.870 13.211 42.330 1.00 82.38 714 THR A C 1
ATOM 5666 O O . THR A 1 714 ? -55.496 13.634 41.237 1.00 82.38 714 THR A O 1
ATOM 5669 N N . CYS A 1 715 ? -56.172 11.925 42.523 1.00 81.94 715 CYS A N 1
ATOM 5670 C CA . CYS A 1 715 ? -56.070 10.885 41.494 1.00 81.94 715 CYS A CA 1
ATOM 5671 C C . CYS A 1 715 ? -56.872 11.208 40.230 1.00 81.94 715 CYS A C 1
ATOM 5673 O O . CYS A 1 715 ? -56.356 11.088 39.122 1.00 81.94 715 CYS A O 1
ATOM 5675 N N . GLN A 1 716 ? -58.111 11.688 40.364 1.00 77.62 716 GLN A N 1
ATOM 5676 C CA . GLN A 1 716 ? -58.915 12.090 39.204 1.00 77.62 716 GLN A CA 1
ATOM 5677 C C . GLN A 1 716 ? -58.289 13.228 38.401 1.00 77.62 716 GLN A C 1
ATOM 5679 O O . GLN A 1 716 ? -58.372 13.232 37.173 1.00 77.62 716 GLN A O 1
ATOM 5684 N N . ARG A 1 717 ? -57.664 14.210 39.068 1.00 74.88 717 ARG A N 1
ATOM 5685 C CA . ARG A 1 717 ? -56.962 15.303 38.373 1.00 74.88 717 ARG A CA 1
ATOM 5686 C C . ARG A 1 717 ? -55.780 14.790 37.549 1.00 74.88 717 ARG A C 1
ATOM 5688 O O . ARG A 1 717 ? -55.395 15.466 36.602 1.00 74.88 717 ARG A O 1
ATOM 5695 N N . LEU A 1 718 ? -55.247 13.608 37.871 1.00 76.00 718 LEU A N 1
ATOM 5696 C CA . LEU A 1 718 ? -54.177 12.934 37.127 1.00 76.00 718 LEU A CA 1
ATOM 5697 C C . LEU A 1 718 ? -54.683 12.111 35.913 1.00 76.00 718 LEU A C 1
ATOM 5699 O O . LEU A 1 718 ? -53.881 11.498 35.220 1.00 76.00 718 LEU A O 1
ATOM 5703 N N . GLN A 1 719 ? -55.992 12.131 35.634 1.00 58.16 719 GLN A N 1
ATOM 5704 C CA . GLN A 1 719 ? -56.751 11.711 34.436 1.00 58.16 719 GLN A CA 1
ATOM 5705 C C . GLN A 1 719 ? -56.444 10.415 33.645 1.00 58.16 719 GLN A C 1
ATOM 5707 O O . GLN A 1 719 ? -57.237 10.152 32.755 1.00 58.16 719 GLN A O 1
ATOM 5712 N N . ASN A 1 720 ? -55.441 9.573 33.928 1.00 60.41 720 ASN A N 1
ATOM 5713 C CA . ASN A 1 720 ? -55.348 8.156 33.483 1.00 60.41 720 ASN A CA 1
ATOM 5714 C C . ASN A 1 720 ? -54.093 7.505 34.099 1.00 60.41 720 ASN A C 1
ATOM 5716 O O . ASN A 1 720 ? -52.985 7.677 33.598 1.00 60.41 720 ASN A O 1
ATOM 5720 N N . MET A 1 721 ? -54.258 6.786 35.209 1.00 62.41 721 MET A N 1
ATOM 5721 C CA . MET A 1 721 ? -53.178 6.445 36.151 1.00 62.41 721 MET A CA 1
ATOM 5722 C C . MET A 1 721 ? -52.284 5.248 35.766 1.00 62.41 721 MET A C 1
ATOM 5724 O O . MET A 1 721 ? -51.617 4.700 36.636 1.00 62.41 721 MET A O 1
ATOM 5728 N N . ASP A 1 722 ? -52.228 4.837 34.499 1.00 54.25 722 ASP A N 1
ATOM 5729 C CA . ASP A 1 722 ? -51.499 3.615 34.114 1.00 54.25 722 ASP A CA 1
ATOM 5730 C C . ASP A 1 722 ? -49.982 3.786 33.903 1.00 54.25 722 ASP A C 1
ATOM 5732 O O . ASP A 1 722 ? -49.282 2.783 33.805 1.00 54.25 722 ASP A O 1
ATOM 5736 N N . GLU A 1 723 ? -49.423 5.003 33.895 1.00 53.81 723 GLU A N 1
ATOM 5737 C CA . GLU A 1 723 ? -47.980 5.189 33.611 1.00 53.81 723 GLU A CA 1
ATOM 5738 C C . GLU A 1 723 ? -47.128 5.744 34.769 1.00 53.81 723 GLU A C 1
ATOM 5740 O O . GLU A 1 723 ? -45.946 6.017 34.578 1.00 53.81 723 GLU A O 1
ATOM 5745 N N . LEU A 1 724 ? -47.662 5.868 35.992 1.00 71.06 724 LEU A N 1
ATOM 5746 C CA . LEU A 1 724 ? -46.922 6.438 37.140 1.00 71.06 724 LEU A CA 1
ATOM 5747 C C . LEU A 1 724 ? -47.196 5.730 38.481 1.00 71.06 724 LEU A C 1
ATOM 5749 O O . LEU A 1 724 ? -47.151 6.353 39.543 1.00 71.06 724 LEU A O 1
ATOM 5753 N N . VAL A 1 725 ? -47.496 4.429 38.438 1.00 84.31 725 VAL A N 1
ATOM 5754 C CA . VAL A 1 725 ? -47.776 3.625 39.635 1.00 84.31 725 VAL A CA 1
ATOM 5755 C C . VAL A 1 725 ? -46.711 2.554 39.832 1.00 84.31 725 VAL A C 1
ATOM 5757 O O . VAL A 1 725 ? -46.436 1.770 38.927 1.00 84.31 725 VAL A O 1
ATOM 5760 N N . THR A 1 726 ? -46.148 2.495 41.037 1.00 88.56 726 THR A N 1
ATOM 5761 C CA . THR A 1 726 ? -45.168 1.479 41.439 1.00 88.56 726 THR A CA 1
ATOM 5762 C C . THR A 1 726 ? -45.764 0.590 42.525 1.00 88.56 726 THR A C 1
ATOM 5764 O O . THR A 1 726 ? -45.986 1.042 43.648 1.00 88.56 726 THR A O 1
ATOM 5767 N N . ASP A 1 727 ? -46.029 -0.679 42.196 1.00 89.00 727 ASP A N 1
ATOM 5768 C CA . ASP A 1 727 ? -46.529 -1.659 43.166 1.00 89.00 727 ASP A CA 1
ATOM 5769 C C . ASP A 1 727 ? -45.400 -2.074 44.111 1.00 89.00 727 ASP A C 1
ATOM 5771 O O . ASP A 1 727 ? -44.420 -2.697 43.692 1.00 89.00 727 ASP A O 1
ATOM 5775 N N . VAL A 1 728 ? -45.555 -1.779 45.400 1.00 88.81 728 VAL A N 1
ATOM 5776 C CA . VAL A 1 728 ? -44.474 -1.898 46.386 1.00 88.81 728 VAL A CA 1
ATOM 5777 C C . VAL A 1 728 ? -43.933 -3.329 46.464 1.00 88.81 728 VAL A C 1
ATOM 5779 O O . VAL A 1 728 ? -42.732 -3.560 46.319 1.00 88.81 728 VAL A O 1
ATOM 5782 N N . ARG A 1 729 ? -44.824 -4.321 46.588 1.00 86.19 729 ARG A N 1
ATOM 5783 C CA . ARG A 1 729 ? -44.442 -5.744 46.681 1.00 86.19 729 ARG A CA 1
ATOM 5784 C C . ARG A 1 729 ? -43.665 -6.262 45.474 1.00 86.19 729 ARG A C 1
ATOM 5786 O O . ARG A 1 729 ? -42.856 -7.176 45.623 1.00 86.19 729 ARG A O 1
ATOM 5793 N N . LYS A 1 730 ? -43.939 -5.738 44.272 1.00 85.50 730 LYS A N 1
ATOM 5794 C CA . LYS A 1 730 ? -43.301 -6.213 43.032 1.00 85.50 730 LYS A CA 1
ATOM 5795 C C . LYS A 1 730 ? -41.844 -5.752 42.935 1.00 85.50 730 LYS A C 1
ATOM 5797 O O . LYS A 1 730 ? -41.067 -6.390 42.235 1.00 85.50 730 LYS A O 1
ATOM 5802 N N . VAL A 1 731 ? -41.471 -4.707 43.675 1.00 84.44 731 VAL A N 1
ATOM 5803 C CA . VAL A 1 731 ? -40.141 -4.084 43.637 1.00 84.44 731 VAL A CA 1
ATOM 5804 C C . VAL A 1 731 ? -39.145 -4.717 44.612 1.00 84.44 731 VAL A C 1
ATOM 5806 O O . VAL A 1 731 ? -37.947 -4.735 44.331 1.00 84.44 731 VAL A O 1
ATOM 5809 N N . TRP A 1 732 ? -39.595 -5.287 45.735 1.00 77.44 732 TRP A N 1
ATOM 5810 C CA . TRP A 1 732 ? -38.696 -5.885 46.738 1.00 77.44 732 TRP A CA 1
ATOM 5811 C C . TRP A 1 732 ? -37.688 -6.910 46.194 1.00 77.44 732 TRP A C 1
ATOM 5813 O O . TRP A 1 732 ? -36.534 -6.874 46.630 1.00 77.44 732 TRP A O 1
ATOM 5823 N N . PRO A 1 733 ? -38.040 -7.794 45.233 1.00 74.38 733 PRO A N 1
ATOM 5824 C CA . PRO A 1 733 ? -37.067 -8.709 44.635 1.00 74.38 733 PRO A CA 1
ATOM 5825 C C . PRO A 1 733 ? -35.940 -7.998 43.871 1.00 74.38 733 PRO A C 1
ATOM 5827 O O . PRO A 1 733 ? -34.848 -8.547 43.742 1.00 74.38 733 PRO A O 1
ATOM 5830 N N . GLU A 1 734 ? -36.189 -6.791 43.361 1.00 71.81 734 GLU A N 1
ATOM 5831 C CA . GLU A 1 734 ? -35.249 -6.025 42.536 1.00 71.81 734 GLU A CA 1
ATOM 5832 C C . GLU A 1 734 ? -34.271 -5.172 43.356 1.00 71.81 734 GLU A C 1
ATOM 5834 O O . GLU A 1 734 ? -33.211 -4.789 42.849 1.00 71.81 734 GLU A O 1
ATOM 5839 N N . TYR A 1 735 ? -34.617 -4.890 44.616 1.00 70.12 735 TYR A N 1
ATOM 5840 C CA . TYR A 1 735 ? -33.847 -4.056 45.543 1.00 70.12 735 TYR A CA 1
ATOM 5841 C C . TYR A 1 735 ? -33.879 -4.634 46.976 1.00 70.12 735 TYR A C 1
ATOM 5843 O O . TYR A 1 735 ? -34.437 -4.017 47.883 1.00 70.12 735 TYR A O 1
ATOM 5851 N N . PRO A 1 736 ? -33.290 -5.822 47.222 1.00 61.38 736 PRO A N 1
ATOM 5852 C CA . PRO A 1 736 ? -33.385 -6.498 48.516 1.00 61.38 736 PRO A CA 1
ATOM 5853 C C . PRO A 1 736 ? -32.578 -5.775 49.608 1.00 61.38 736 PRO A C 1
ATOM 5855 O O . PRO A 1 736 ? -31.361 -5.963 49.753 1.00 61.38 736 PRO A O 1
ATOM 5858 N N . TYR A 1 737 ? -33.275 -4.986 50.422 1.00 64.19 737 TYR A N 1
ATOM 5859 C CA . TYR A 1 737 ? -32.746 -4.299 51.597 1.00 64.19 737 TYR A CA 1
ATOM 5860 C C . TYR A 1 737 ? -33.310 -4.897 52.894 1.00 64.19 737 TYR A C 1
ATOM 5862 O O . TYR A 1 737 ? -34.386 -5.481 52.902 1.00 64.19 737 TYR A O 1
ATOM 5870 N N . ALA A 1 738 ? -32.561 -4.786 53.992 1.00 59.72 738 ALA A N 1
ATOM 5871 C CA . ALA A 1 738 ? -32.994 -5.235 55.313 1.00 59.72 738 ALA A CA 1
ATOM 5872 C C . ALA A 1 738 ? -32.754 -4.105 56.312 1.00 59.72 738 ALA A C 1
ATOM 5874 O O . ALA A 1 738 ? -31.627 -3.605 56.398 1.00 59.72 738 ALA A O 1
ATOM 5875 N N . LEU A 1 739 ? -33.794 -3.728 57.059 1.00 61.41 739 LEU A N 1
ATOM 5876 C CA . LEU A 1 739 ? -33.695 -2.674 58.060 1.00 61.41 739 LEU A CA 1
ATOM 5877 C C . LEU A 1 739 ? -32.826 -3.090 59.254 1.00 61.41 739 LEU A C 1
ATOM 5879 O O . LEU A 1 739 ? -32.770 -4.272 59.614 1.00 61.41 739 LEU A O 1
ATOM 5883 N N . PRO A 1 740 ? -32.124 -2.134 59.883 1.00 59.09 740 PRO A N 1
ATOM 5884 C CA . PRO A 1 740 ? -31.508 -2.371 61.179 1.00 59.09 740 PRO A CA 1
ATOM 5885 C C . PRO A 1 740 ? -32.586 -2.595 62.250 1.00 59.09 740 PRO A C 1
ATOM 5887 O O . PRO A 1 740 ? -33.638 -1.971 62.233 1.00 59.09 740 PRO A O 1
ATOM 5890 N N . SER A 1 741 ? -32.302 -3.456 63.226 1.00 55.62 741 SER A N 1
ATOM 5891 C CA . SER A 1 741 ? -33.182 -3.659 64.379 1.00 55.62 741 SER A CA 1
ATOM 5892 C C . SER A 1 741 ? -33.133 -2.454 65.327 1.00 55.62 741 SER A C 1
ATOM 5894 O O . SER A 1 741 ? -32.064 -2.166 65.872 1.00 55.62 741 SER A O 1
ATOM 5896 N N . ILE A 1 742 ? -34.270 -1.801 65.578 1.00 58.84 742 ILE A N 1
ATOM 5897 C CA . ILE A 1 742 ? -34.424 -0.771 66.623 1.00 58.84 742 ILE A CA 1
ATOM 5898 C C . ILE A 1 742 ? -34.975 -1.434 67.900 1.00 58.84 742 ILE A C 1
ATOM 5900 O O . ILE A 1 742 ? -35.810 -2.331 67.827 1.00 58.84 742 ILE A O 1
ATOM 5904 N N . GLY A 1 743 ? -34.474 -1.043 69.075 1.00 54.69 743 GLY A N 1
ATOM 5905 C CA . GLY A 1 743 ? -34.633 -1.804 70.325 1.00 54.69 743 GLY A CA 1
ATOM 5906 C C . GLY A 1 743 ? -35.864 -1.514 71.197 1.00 54.69 743 GLY A C 1
ATOM 5907 O O . GLY A 1 743 ? -35.920 -2.055 72.300 1.00 54.69 743 GLY A O 1
ATOM 5908 N N . GLU A 1 744 ? -36.810 -0.671 70.774 1.00 60.78 744 GLU A N 1
ATOM 5909 C CA . GLU A 1 744 ? -37.948 -0.248 71.612 1.00 60.78 744 GLU A CA 1
ATOM 5910 C C . GLU A 1 744 ? -39.297 -0.748 71.066 1.00 60.78 744 GLU A C 1
ATOM 5912 O O . GLU A 1 744 ? -39.605 -0.588 69.889 1.00 60.78 744 GLU A O 1
ATOM 5917 N N . GLU A 1 745 ? -40.108 -1.350 71.943 1.00 61.91 745 GLU A N 1
ATOM 5918 C CA . GLU A 1 745 ? -41.448 -1.864 71.634 1.00 61.91 745 GLU A CA 1
ATOM 5919 C C . GLU A 1 745 ? -42.482 -0.722 71.643 1.00 61.91 745 GLU A C 1
ATOM 5921 O O . GLU A 1 745 ? -42.500 0.112 72.553 1.00 61.91 745 GLU A O 1
ATOM 5926 N N . ILE A 1 746 ? -43.351 -0.672 70.630 1.00 66.12 746 ILE A N 1
ATOM 5927 C CA . ILE A 1 746 ? -44.290 0.440 70.437 1.00 66.12 746 ILE A CA 1
ATOM 5928 C C . ILE A 1 746 ? -45.557 0.221 71.275 1.00 66.12 746 ILE A C 1
ATOM 5930 O O . ILE A 1 746 ? -46.252 -0.785 71.135 1.00 66.12 746 ILE A O 1
ATOM 5934 N N . VAL A 1 747 ? -45.875 1.190 72.136 1.00 69.56 747 VAL A N 1
ATOM 5935 C CA . VAL A 1 747 ? -47.075 1.194 72.992 1.00 69.56 747 VAL A CA 1
ATOM 5936 C C . VAL A 1 747 ? -48.278 1.735 72.211 1.00 69.56 747 VAL A C 1
ATOM 5938 O O . VAL A 1 747 ? -48.139 2.782 71.590 1.00 69.56 747 VAL A O 1
ATOM 5941 N N . LEU A 1 748 ? -49.434 1.055 72.277 1.00 69.19 748 LEU A N 1
ATOM 5942 C CA . LEU A 1 748 ? -50.701 1.410 71.600 1.00 69.19 748 LEU A CA 1
ATOM 5943 C C . LEU A 1 748 ? -51.487 2.534 72.322 1.00 69.19 748 LEU A C 1
ATOM 5945 O O . LEU A 1 748 ? -51.209 2.790 73.498 1.00 69.19 748 LEU A O 1
ATOM 5949 N N . PRO A 1 749 ? -52.426 3.246 71.659 1.00 66.94 749 PRO A N 1
ATOM 5950 C CA . PRO A 1 749 ? -53.131 4.383 72.241 1.00 66.94 749 PRO A CA 1
ATOM 5951 C C . PRO A 1 749 ? -54.388 3.902 72.981 1.00 66.94 749 PRO A C 1
ATOM 5953 O O . PRO A 1 749 ? -54.777 2.739 72.876 1.00 66.94 749 PRO A O 1
ATOM 5956 N N . ASP A 1 750 ? -55.026 4.790 73.746 1.00 72.50 750 ASP A N 1
ATOM 5957 C CA . ASP A 1 750 ? -56.227 4.423 74.501 1.00 72.50 750 ASP A CA 1
ATOM 5958 C C . ASP A 1 750 ? -57.441 4.190 73.583 1.00 72.50 750 ASP A C 1
ATOM 5960 O O . ASP A 1 750 ? -57.687 4.931 72.626 1.00 72.50 750 ASP A O 1
ATOM 5964 N N . SER A 1 751 ? -58.217 3.157 73.906 1.00 73.94 751 SER A N 1
ATOM 5965 C CA . SER A 1 751 ? -59.318 2.674 73.072 1.00 73.94 751 SER A CA 1
ATOM 5966 C C . SER A 1 751 ? -60.481 3.637 72.884 1.00 73.94 751 SER A C 1
ATOM 5968 O O . SER A 1 751 ? -61.148 3.561 71.852 1.00 73.94 751 SER A O 1
ATOM 5970 N N . GLU A 1 752 ? -60.718 4.565 73.814 1.00 79.19 752 GLU A N 1
ATOM 5971 C CA . GLU A 1 752 ? -61.875 5.464 73.726 1.00 79.19 752 GLU A CA 1
ATOM 5972 C C . GLU A 1 752 ? -61.713 6.547 72.649 1.00 79.19 752 GLU A C 1
ATOM 5974 O O . GLU A 1 752 ? -62.694 6.955 72.018 1.00 79.19 752 GLU A O 1
ATOM 5979 N N . GLU A 1 753 ? -60.489 7.038 72.436 1.00 75.50 753 GLU A N 1
ATOM 5980 C CA . GLU A 1 753 ? -60.204 8.080 71.441 1.00 75.50 753 GLU A CA 1
ATOM 5981 C C . GLU A 1 753 ? -60.291 7.515 70.024 1.00 75.50 753 GLU A C 1
ATOM 5983 O O . GLU A 1 753 ? -60.955 8.097 69.161 1.00 75.50 753 GLU A O 1
ATOM 5988 N N . LEU A 1 754 ? -59.712 6.328 69.831 1.00 77.38 754 LEU A N 1
ATOM 5989 C CA . LEU A 1 754 ? -59.816 5.580 68.587 1.00 77.38 754 LEU A CA 1
ATOM 5990 C C . LEU A 1 754 ? -61.260 5.220 68.247 1.00 77.38 754 LEU A C 1
ATOM 5992 O O . LEU A 1 754 ? -61.685 5.407 67.108 1.00 77.38 754 LEU A O 1
ATOM 5996 N N . GLU A 1 755 ? -62.030 4.729 69.222 1.00 76.94 755 GLU A N 1
ATOM 5997 C CA . GLU A 1 755 ? -63.404 4.285 68.982 1.00 76.94 755 GLU A CA 1
ATOM 5998 C C . GLU A 1 755 ? -64.308 5.437 68.520 1.00 76.94 755 GLU A C 1
ATOM 6000 O O . GLU A 1 755 ? -65.162 5.230 67.660 1.00 76.94 755 GLU A O 1
ATOM 6005 N N . ARG A 1 756 ? -64.102 6.663 69.017 1.00 80.12 756 ARG A N 1
ATOM 6006 C CA . ARG A 1 756 ? -64.936 7.818 68.650 1.00 80.12 756 ARG A CA 1
ATOM 6007 C C . ARG A 1 756 ? -64.806 8.200 67.176 1.00 80.12 756 ARG A C 1
ATOM 6009 O O . ARG A 1 756 ? -65.817 8.262 66.485 1.00 80.12 756 ARG A O 1
ATOM 6016 N N . VAL A 1 757 ? -63.583 8.453 66.708 1.00 75.31 757 VAL A N 1
ATOM 6017 C CA . VAL A 1 757 ? -63.338 8.873 65.314 1.00 75.31 757 VAL A CA 1
ATOM 6018 C C . VAL A 1 757 ? -63.689 7.740 64.351 1.00 75.31 757 VAL A C 1
ATOM 6020 O O . VAL A 1 757 ? -64.320 7.957 63.318 1.00 75.31 757 VAL A O 1
ATOM 6023 N N . PHE A 1 758 ? -63.376 6.506 64.749 1.00 78.00 758 PHE A N 1
ATOM 6024 C CA . PHE A 1 758 ? -63.704 5.313 63.982 1.00 78.00 758 PHE A CA 1
ATOM 6025 C C . PHE A 1 758 ? -65.213 5.125 63.777 1.00 78.00 758 PHE A C 1
ATOM 6027 O O . PHE A 1 758 ? -65.642 4.755 62.684 1.00 78.00 758 PHE A O 1
ATOM 6034 N N . VAL A 1 759 ? -66.034 5.354 64.808 1.00 79.00 759 VAL A N 1
ATOM 6035 C CA . VAL A 1 759 ? -67.493 5.207 64.696 1.00 79.00 759 VAL A CA 1
ATOM 6036 C C . VAL A 1 759 ? -68.077 6.215 63.709 1.00 79.00 759 VAL A C 1
ATOM 6038 O O . VAL A 1 759 ? -68.863 5.802 62.856 1.00 79.00 759 VAL A O 1
ATOM 6041 N N . ASP A 1 760 ? -67.666 7.482 63.776 1.00 81.25 760 ASP A N 1
ATOM 6042 C CA . ASP A 1 760 ? -68.184 8.542 62.902 1.00 81.25 760 ASP A CA 1
ATOM 6043 C C . ASP A 1 760 ? -67.871 8.260 61.419 1.00 81.25 760 ASP A C 1
ATOM 6045 O O . ASP A 1 760 ? -68.766 8.306 60.568 1.00 81.25 760 ASP A O 1
ATOM 6049 N N . ASP A 1 761 ? -66.630 7.883 61.098 1.00 82.31 761 ASP A N 1
ATOM 6050 C CA . ASP A 1 761 ? -66.222 7.573 59.721 1.00 82.31 761 ASP A CA 1
ATOM 6051 C C . ASP A 1 761 ? -66.900 6.292 59.188 1.00 82.31 761 ASP A C 1
ATOM 6053 O O . ASP A 1 761 ? -67.328 6.229 58.029 1.00 82.31 761 ASP A O 1
ATOM 6057 N N . MET A 1 762 ? -67.073 5.272 60.038 1.00 79.12 762 MET A N 1
ATOM 6058 C CA . MET A 1 762 ? -67.813 4.056 59.672 1.00 79.12 762 MET A CA 1
ATOM 6059 C C . MET A 1 762 ? -69.300 4.333 59.429 1.00 79.12 762 MET A C 1
ATOM 6061 O O . MET A 1 762 ? -69.905 3.714 58.548 1.00 79.12 762 MET A O 1
ATOM 6065 N N . GLU A 1 763 ? -69.906 5.251 60.184 1.00 79.25 763 GLU A N 1
ATOM 6066 C CA . GLU A 1 763 ? -71.286 5.688 59.962 1.00 79.25 763 GLU A CA 1
ATOM 6067 C C . GLU A 1 763 ? -71.432 6.455 58.647 1.00 79.25 763 GLU A C 1
ATOM 6069 O O . GLU A 1 763 ? -72.378 6.198 57.901 1.00 79.25 763 GLU A O 1
ATOM 6074 N N . GLN A 1 764 ? -70.473 7.308 58.284 1.00 78.88 764 GLN A N 1
ATOM 6075 C CA . GLN A 1 764 ? -70.479 7.974 56.978 1.00 78.88 764 GLN A CA 1
ATOM 6076 C C . GLN A 1 764 ? -70.391 6.980 55.815 1.00 78.88 764 GLN A C 1
ATOM 6078 O O . GLN A 1 764 ? -71.152 7.090 54.849 1.00 78.88 764 GLN A O 1
ATOM 6083 N N . LEU A 1 765 ? -69.520 5.971 55.902 1.00 76.31 765 LEU A N 1
ATOM 6084 C CA . LEU A 1 765 ? -69.444 4.922 54.879 1.00 76.31 765 LEU A CA 1
ATOM 6085 C C . LEU A 1 765 ? -70.731 4.106 54.790 1.00 76.31 765 LEU A C 1
ATOM 6087 O O . LEU A 1 765 ? -71.188 3.773 53.692 1.00 76.31 765 LEU A O 1
ATOM 6091 N N . GLN A 1 766 ? -71.351 3.830 55.935 1.00 74.75 766 GLN A N 1
ATOM 6092 C CA . GLN A 1 766 ? -72.651 3.181 55.984 1.00 74.75 766 GLN A CA 1
ATOM 6093 C C . GLN A 1 766 ? -73.734 4.038 55.310 1.00 74.75 766 GLN A C 1
ATOM 6095 O O . GLN A 1 766 ? -74.502 3.508 54.509 1.00 74.75 766 GLN A O 1
ATOM 6100 N N . MET A 1 767 ? -73.770 5.351 55.554 1.00 77.06 767 MET A N 1
ATOM 6101 C CA . MET A 1 767 ? -74.711 6.266 54.894 1.00 77.06 767 MET A CA 1
ATOM 6102 C C . MET A 1 767 ? -74.519 6.290 53.373 1.00 77.06 767 MET A C 1
ATOM 6104 O O . MET A 1 767 ? -75.497 6.273 52.623 1.00 77.06 767 MET A O 1
ATOM 6108 N N . ILE A 1 768 ? -73.269 6.297 52.899 1.00 73.88 768 ILE A N 1
ATOM 6109 C CA . ILE A 1 768 ? -72.952 6.236 51.462 1.00 73.88 768 ILE A CA 1
ATOM 6110 C C . ILE A 1 768 ? -73.480 4.930 50.857 1.00 73.88 768 ILE A C 1
ATOM 6112 O O . ILE A 1 768 ? -74.125 4.949 49.804 1.00 73.88 768 ILE A O 1
ATOM 6116 N N . ARG A 1 769 ? -73.262 3.801 51.543 1.00 73.50 769 ARG A N 1
ATOM 6117 C CA . ARG A 1 769 ? -73.790 2.492 51.138 1.00 73.50 769 ARG A CA 1
ATOM 6118 C C . ARG A 1 769 ? -75.315 2.495 51.059 1.00 73.50 769 ARG A C 1
ATOM 6120 O O . ARG A 1 769 ? -75.878 2.036 50.067 1.00 73.50 769 ARG A O 1
ATOM 6127 N N . GLU A 1 770 ? -75.986 3.001 52.088 1.00 73.62 770 GLU A N 1
ATOM 6128 C CA . GLU A 1 770 ? -77.450 3.048 52.156 1.00 73.62 770 GLU A CA 1
ATOM 6129 C C . GLU A 1 770 ? -78.040 3.900 51.029 1.00 73.62 770 GLU A C 1
ATOM 6131 O O . GLU A 1 770 ? -78.941 3.439 50.328 1.00 73.62 770 GLU A O 1
ATOM 6136 N N . ALA A 1 771 ? -77.471 5.079 50.765 1.00 74.25 771 ALA A N 1
ATOM 6137 C CA . ALA A 1 771 ? -77.892 5.943 49.663 1.00 74.25 771 ALA A CA 1
ATOM 6138 C C . ALA A 1 771 ? -77.718 5.278 48.285 1.00 74.25 771 ALA A C 1
ATOM 6140 O O . ALA A 1 771 ? -78.538 5.473 47.383 1.00 74.25 771 ALA A O 1
ATOM 6141 N N . PHE A 1 772 ? -76.662 4.480 48.104 1.00 72.19 772 PHE A N 1
ATOM 6142 C CA . PHE A 1 772 ? -76.460 3.699 46.885 1.00 72.19 772 PHE A CA 1
ATOM 6143 C C . PHE A 1 772 ? -77.548 2.629 46.717 1.00 72.19 772 PHE A C 1
ATOM 6145 O O . PHE A 1 772 ? -78.186 2.563 45.660 1.00 72.19 772 PHE A O 1
ATOM 6152 N N . VAL A 1 773 ? -77.790 1.826 47.761 1.00 72.94 773 VAL A N 1
ATOM 6153 C CA . VAL A 1 773 ? -78.813 0.768 47.747 1.00 72.94 773 VAL A CA 1
ATOM 6154 C C . VAL A 1 773 ? -80.193 1.364 47.468 1.00 72.94 773 VAL A C 1
ATOM 6156 O O . VAL A 1 773 ? -80.956 0.830 46.655 1.00 72.94 773 VAL A O 1
ATOM 6159 N N . GLU A 1 774 ? -80.492 2.504 48.090 1.00 76.25 774 GLU A N 1
ATOM 6160 C CA . GLU A 1 774 ? -81.741 3.229 47.894 1.00 76.25 774 GLU A CA 1
ATOM 6161 C C . GLU A 1 774 ? -81.925 3.660 46.430 1.00 76.25 774 GLU A C 1
ATOM 6163 O O . GLU A 1 774 ? -82.957 3.370 45.821 1.00 76.25 774 GLU A O 1
ATOM 6168 N N . ARG A 1 775 ? -80.906 4.277 45.819 1.00 75.94 775 ARG A N 1
ATOM 6169 C CA . ARG A 1 775 ? -80.985 4.774 44.436 1.00 75.94 775 ARG A CA 1
ATOM 6170 C C . ARG A 1 775 ? -81.032 3.678 43.382 1.00 75.94 775 ARG A C 1
ATOM 6172 O O . ARG A 1 775 ? -81.785 3.809 42.421 1.00 75.94 775 ARG A O 1
ATOM 6179 N N . GLN A 1 776 ? -80.216 2.637 43.519 1.00 73.25 776 GLN A N 1
ATOM 6180 C CA . GLN A 1 776 ? -80.052 1.633 42.461 1.00 73.25 776 GLN A CA 1
ATOM 6181 C C . GLN A 1 776 ? -81.083 0.515 42.512 1.00 73.25 776 GLN A C 1
ATOM 6183 O O . GLN A 1 776 ? -81.423 -0.055 41.474 1.00 73.25 776 GLN A O 1
ATOM 6188 N N . TYR A 1 777 ? -81.590 0.194 43.701 1.00 77.62 777 TYR A N 1
ATOM 6189 C CA . TYR A 1 777 ? -82.487 -0.942 43.871 1.00 77.62 777 TYR A CA 1
ATOM 6190 C C . TYR A 1 777 ? -83.843 -0.521 44.421 1.00 77.62 777 TYR A C 1
ATOM 6192 O O . TYR A 1 777 ? -84.861 -0.883 43.835 1.00 77.62 777 TYR A O 1
ATOM 6200 N N . ILE A 1 778 ? -83.889 0.268 45.500 1.00 78.56 778 ILE A N 1
ATOM 6201 C CA . ILE A 1 778 ? -85.166 0.619 46.140 1.00 78.56 778 ILE A CA 1
ATOM 6202 C C . ILE A 1 778 ? -86.008 1.529 45.240 1.00 78.56 778 ILE A C 1
ATOM 6204 O O . ILE A 1 778 ? -87.161 1.192 44.981 1.00 78.56 778 ILE A O 1
ATOM 6208 N N . HIS A 1 779 ? -85.468 2.628 44.701 1.00 84.56 779 HIS A N 1
ATOM 6209 C CA . HIS A 1 779 ? -86.227 3.520 43.811 1.00 84.56 779 HIS A CA 1
ATOM 6210 C C . HIS A 1 779 ? -86.749 2.808 42.546 1.00 84.56 779 HIS A C 1
ATOM 6212 O O . HIS A 1 779 ? -87.956 2.881 42.303 1.00 84.56 779 HIS A O 1
ATOM 6218 N N . PRO A 1 780 ? -85.946 2.026 41.792 1.00 82.81 780 PRO A N 1
ATOM 6219 C CA . PRO A 1 780 ? -86.467 1.270 40.649 1.00 82.81 780 PRO A CA 1
ATOM 6220 C C . PRO A 1 780 ? -87.522 0.223 41.026 1.00 82.81 780 PRO A C 1
ATOM 6222 O O . PRO A 1 780 ? -88.440 -0.041 40.249 1.00 82.81 780 PRO A O 1
ATOM 6225 N N . LEU A 1 781 ? -87.427 -0.370 42.221 1.00 80.00 781 LEU A N 1
ATOM 6226 C CA . LEU A 1 781 ? -88.449 -1.280 42.743 1.00 80.00 781 LEU A CA 1
ATOM 6227 C C . LEU A 1 781 ? -89.716 -0.557 43.208 1.00 80.00 781 LEU A C 1
ATOM 6229 O O . LEU A 1 781 ? -90.786 -1.160 43.188 1.00 80.00 781 LEU A O 1
ATOM 6233 N N . LEU A 1 782 ? -89.636 0.711 43.610 1.00 82.62 782 LEU A N 1
ATOM 6234 C CA . LEU A 1 782 ? -90.817 1.537 43.872 1.00 82.62 782 LEU A CA 1
ATOM 6235 C C . LEU A 1 782 ? -91.532 1.905 42.564 1.00 82.62 782 LEU A C 1
ATOM 6237 O O . LEU A 1 782 ? -92.761 1.884 42.524 1.00 82.62 782 LEU A O 1
ATOM 6241 N N . GLU A 1 783 ? -90.784 2.185 41.493 1.00 84.81 783 GLU A N 1
ATOM 6242 C CA . GLU A 1 783 ? -91.331 2.486 40.160 1.00 84.81 783 GLU A CA 1
ATOM 6243 C C . GLU A 1 783 ? -91.924 1.250 39.467 1.00 84.81 783 GLU A C 1
ATOM 6245 O O . GLU A 1 783 ? -92.986 1.331 38.847 1.00 84.81 783 GLU A O 1
ATOM 6250 N N . ASN A 1 784 ? -91.277 0.086 39.598 1.00 83.44 784 ASN A N 1
ATOM 6251 C CA . ASN A 1 784 ? -91.790 -1.197 39.118 1.00 83.44 784 ASN A CA 1
ATOM 6252 C C . ASN A 1 784 ? -91.684 -2.286 40.205 1.00 83.44 784 ASN A C 1
ATOM 6254 O O . ASN A 1 784 ? -90.732 -3.078 40.215 1.00 83.44 784 ASN A O 1
ATOM 6258 N N . PRO A 1 785 ? -92.702 -2.399 41.082 1.00 78.81 785 PRO A N 1
ATOM 6259 C CA . PRO A 1 785 ? -92.707 -3.371 42.176 1.00 78.81 785 PRO A CA 1
ATOM 6260 C C . PRO A 1 785 ? -92.615 -4.837 41.740 1.00 78.81 785 PRO A C 1
ATOM 6262 O O . PRO A 1 785 ? -92.198 -5.674 42.546 1.00 78.81 785 PRO A O 1
ATOM 6265 N N . GLY A 1 786 ? -92.987 -5.152 40.496 1.00 74.75 786 GLY A N 1
ATOM 6266 C CA . GLY A 1 786 ? -92.942 -6.499 39.919 1.00 74.75 786 GLY A CA 1
ATOM 6267 C C . GLY A 1 786 ? -91.605 -6.872 39.273 1.00 74.75 786 GLY A C 1
ATOM 6268 O O . GLY A 1 786 ? -91.506 -7.937 38.669 1.00 74.75 786 GLY A O 1
ATOM 6269 N N . ASN A 1 787 ? -90.572 -6.027 39.360 1.00 83.81 787 ASN A N 1
ATOM 6270 C CA . ASN A 1 787 ? -89.269 -6.330 38.773 1.00 83.81 787 ASN A CA 1
ATOM 6271 C C . ASN A 1 787 ? -88.516 -7.383 39.608 1.00 83.81 787 ASN A C 1
ATOM 6273 O O . ASN A 1 787 ? -87.773 -7.066 40.540 1.00 83.81 787 ASN A O 1
ATOM 6277 N N . HIS A 1 788 ? -88.746 -8.657 39.284 1.00 81.75 788 HIS A N 1
ATOM 6278 C CA . HIS A 1 788 ? -88.211 -9.780 40.053 1.00 81.75 788 HIS A CA 1
ATOM 6279 C C . HIS A 1 788 ? -86.688 -9.872 40.009 1.00 81.75 788 HIS A C 1
ATOM 6281 O O . HIS A 1 788 ? -86.073 -10.195 41.022 1.00 81.75 788 HIS A O 1
ATOM 6287 N N . GLN A 1 789 ? -86.090 -9.513 38.872 1.00 78.94 789 GLN A N 1
ATOM 6288 C CA . GLN A 1 789 ? -84.644 -9.459 38.721 1.00 78.94 789 GLN A CA 1
ATOM 6289 C C . GLN A 1 789 ? -84.044 -8.436 39.694 1.00 78.94 789 GLN A C 1
ATOM 6291 O O . GLN A 1 789 ? -83.231 -8.808 40.528 1.00 78.94 789 GLN A O 1
ATOM 6296 N N . ARG A 1 790 ? -84.537 -7.189 39.711 1.00 82.44 790 ARG A N 1
ATOM 6297 C CA . ARG A 1 790 ? -84.043 -6.146 40.635 1.00 82.44 790 ARG A CA 1
ATOM 6298 C C . ARG A 1 790 ? -84.186 -6.508 42.116 1.00 82.44 790 ARG A C 1
ATOM 6300 O O . ARG A 1 790 ? -83.338 -6.127 42.915 1.00 82.44 790 ARG A O 1
ATOM 6307 N N . ARG A 1 791 ? -85.230 -7.250 42.502 1.00 84.81 791 ARG A N 1
ATOM 6308 C CA . ARG A 1 791 ? -85.379 -7.753 43.883 1.00 84.81 791 ARG A CA 1
ATOM 6309 C C . ARG A 1 791 ? -84.366 -8.845 44.212 1.00 84.81 791 ARG A C 1
ATOM 6311 O O . ARG A 1 791 ? -83.896 -8.888 45.344 1.00 84.81 791 ARG A O 1
ATOM 6318 N N . MET A 1 792 ? -84.061 -9.718 43.253 1.00 81.75 792 MET A N 1
ATOM 6319 C CA . MET A 1 792 ? -83.033 -10.741 43.424 1.00 81.75 792 MET A CA 1
ATOM 6320 C C . MET A 1 792 ? -81.657 -10.086 43.572 1.00 81.75 792 MET A C 1
ATOM 6322 O O . MET A 1 792 ? -80.934 -10.392 44.512 1.00 81.75 792 MET A O 1
ATOM 6326 N N . GLU A 1 793 ? -81.350 -9.107 42.719 1.00 79.38 793 GLU A N 1
ATOM 6327 C CA . GLU A 1 793 ? -80.120 -8.308 42.790 1.00 79.38 793 GLU A CA 1
ATOM 6328 C C . GLU A 1 793 ? -79.994 -7.574 44.137 1.00 79.38 793 GLU A C 1
ATOM 6330 O O . GLU A 1 793 ? -78.962 -7.674 44.794 1.00 79.38 793 GLU A O 1
ATOM 6335 N N . LEU A 1 794 ? -81.067 -6.924 44.613 1.00 82.62 794 LEU A N 1
ATOM 6336 C CA . LEU A 1 794 ? -81.106 -6.304 45.943 1.00 82.62 794 LEU A CA 1
ATOM 6337 C C . LEU A 1 794 ? -80.825 -7.320 47.058 1.00 82.62 794 LEU A C 1
ATOM 6339 O O . LEU A 1 794 ? -80.081 -7.035 47.993 1.00 82.62 794 LEU A O 1
ATOM 6343 N N . ALA A 1 795 ? -81.424 -8.506 46.981 1.00 79.88 795 ALA A N 1
ATOM 6344 C CA . ALA A 1 795 ? -81.224 -9.540 47.982 1.00 79.88 795 ALA A CA 1
ATOM 6345 C C . ALA A 1 795 ? -79.786 -10.066 48.003 1.00 79.88 795 ALA A C 1
ATOM 6347 O O . ALA A 1 795 ? -79.247 -10.264 49.089 1.00 79.88 795 ALA A O 1
ATOM 6348 N N . TYR A 1 796 ? -79.157 -10.238 46.840 1.00 74.75 796 TYR A N 1
ATOM 6349 C CA . TYR A 1 796 ? -77.737 -10.572 46.746 1.00 74.75 796 TYR A CA 1
ATOM 6350 C C . TYR A 1 796 ? -76.870 -9.514 47.433 1.00 74.75 796 TYR A C 1
ATOM 6352 O O . TYR A 1 796 ? -76.096 -9.857 48.324 1.00 74.75 796 TYR A O 1
ATOM 6360 N N . THR A 1 797 ? -77.078 -8.230 47.126 1.00 71.25 797 THR A N 1
ATOM 6361 C CA . THR A 1 797 ? -76.364 -7.120 47.783 1.00 71.25 797 THR A CA 1
ATOM 6362 C C . THR A 1 797 ? -76.556 -7.124 49.304 1.00 71.25 797 THR A C 1
ATOM 6364 O O . THR A 1 797 ? -75.606 -6.938 50.069 1.00 71.25 797 THR A O 1
ATOM 6367 N N . LEU A 1 798 ? -77.773 -7.386 49.785 1.00 74.19 798 LEU A N 1
ATOM 6368 C CA . LEU A 1 798 ? -78.059 -7.470 51.220 1.00 74.19 798 LEU A CA 1
ATOM 6369 C C . LEU A 1 798 ? -77.390 -8.685 51.882 1.00 74.19 798 LEU A C 1
ATOM 6371 O O . LEU A 1 798 ? -76.883 -8.557 52.991 1.00 74.19 798 LEU A O 1
ATOM 6375 N N . ILE A 1 799 ? -77.320 -9.833 51.203 1.00 72.56 799 ILE A N 1
ATOM 6376 C CA . ILE A 1 799 ? -76.612 -11.032 51.686 1.00 72.56 799 ILE A CA 1
ATOM 6377 C C . ILE A 1 799 ? -75.107 -10.787 51.767 1.00 72.56 799 ILE A C 1
ATOM 6379 O O . ILE A 1 799 ? -74.497 -11.137 52.776 1.00 72.56 799 ILE A O 1
ATOM 6383 N N . GLU A 1 800 ? -74.509 -10.191 50.737 1.00 66.12 800 GLU A N 1
ATOM 6384 C CA . GLU A 1 800 ? -73.073 -9.888 50.723 1.00 66.12 800 GLU A CA 1
ATOM 6385 C C . GLU A 1 800 ? -72.685 -8.906 51.823 1.00 66.12 800 GLU A C 1
ATOM 6387 O O . GLU A 1 800 ? -71.664 -9.078 52.472 1.00 66.12 800 GLU A O 1
ATOM 6392 N N . SER A 1 801 ? -73.538 -7.921 52.085 1.00 61.97 801 SER A N 1
ATOM 6393 C CA . SER A 1 801 ? -73.343 -6.966 53.180 1.00 61.97 801 SER A CA 1
ATOM 6394 C C . SER A 1 801 ? -73.748 -7.483 54.568 1.00 61.97 801 SER A C 1
ATOM 6396 O O . SER A 1 801 ? -73.729 -6.735 55.545 1.00 61.97 801 SER A O 1
ATOM 6398 N N . GLY A 1 802 ? -74.156 -8.749 54.675 1.00 66.75 802 GLY A N 1
ATOM 6399 C CA . GLY A 1 802 ? -74.521 -9.373 55.944 1.00 66.75 802 GLY A CA 1
ATOM 6400 C C . GLY A 1 802 ? -75.897 -8.993 56.507 1.00 66.75 802 GLY A C 1
ATOM 6401 O O . GLY A 1 802 ? -76.255 -9.461 57.591 1.00 66.75 802 GLY A O 1
ATOM 6402 N N . ASP A 1 803 ? -76.714 -8.210 55.794 1.00 74.12 803 ASP A N 1
ATOM 6403 C CA . ASP A 1 803 ? -78.088 -7.875 56.197 1.00 74.12 803 ASP A CA 1
ATOM 6404 C C . ASP A 1 803 ? -79.092 -8.956 55.764 1.00 74.12 803 ASP A C 1
ATOM 6406 O O . ASP A 1 803 ? -80.015 -8.778 54.960 1.00 74.12 803 ASP A O 1
ATOM 6410 N N . PHE A 1 804 ? -78.897 -10.138 56.340 1.00 81.25 804 PHE A N 1
ATOM 6411 C CA . PHE A 1 804 ? -79.661 -11.336 56.012 1.00 81.25 804 PHE A CA 1
ATOM 6412 C C . PHE A 1 804 ? -81.157 -11.198 56.323 1.00 81.25 804 PHE A C 1
ATOM 6414 O O . PHE A 1 804 ? -81.981 -11.824 55.665 1.00 81.25 804 PHE A O 1
ATOM 6421 N N . ASN A 1 805 ? -81.544 -10.394 57.319 1.00 80.31 805 ASN A N 1
ATOM 6422 C CA . ASN A 1 805 ? -82.958 -10.200 57.661 1.00 80.31 805 ASN A CA 1
ATOM 6423 C C . ASN A 1 805 ? -83.702 -9.478 56.545 1.00 80.31 805 ASN A C 1
ATOM 6425 O O . ASN A 1 805 ? -84.781 -9.916 56.128 1.00 80.31 805 ASN A O 1
ATOM 6429 N N . TYR A 1 806 ? -83.117 -8.384 56.066 1.00 78.38 806 TYR A N 1
ATOM 6430 C CA . TYR A 1 806 ? -83.718 -7.598 55.009 1.00 78.38 806 TYR A CA 1
ATOM 6431 C C . TYR A 1 806 ? -83.655 -8.347 53.672 1.00 78.38 806 TYR A C 1
ATOM 6433 O O . TYR A 1 806 ? -84.653 -8.368 52.944 1.00 78.38 806 TYR A O 1
ATOM 6441 N N . ALA A 1 807 ? -82.567 -9.088 53.414 1.00 82.12 807 ALA A N 1
ATOM 6442 C CA . ALA A 1 807 ? -82.468 -10.000 52.274 1.00 82.12 807 ALA A CA 1
ATOM 6443 C C . ALA A 1 807 ? -83.596 -11.043 52.264 1.00 82.12 807 ALA A C 1
ATOM 6445 O O . ALA A 1 807 ? -84.321 -11.160 51.278 1.00 82.12 807 ALA A O 1
ATOM 6446 N N . ILE A 1 808 ? -83.810 -11.749 53.383 1.00 87.31 808 ILE A N 1
ATOM 6447 C CA . ILE A 1 808 ? -84.890 -12.739 53.522 1.00 87.31 808 ILE A CA 1
ATOM 6448 C C . ILE A 1 808 ? -86.248 -12.087 53.264 1.00 87.31 808 ILE A C 1
ATOM 6450 O O . ILE A 1 808 ? -87.054 -12.628 52.509 1.00 87.31 808 ILE A O 1
ATOM 6454 N N . SER A 1 809 ? -86.510 -10.919 53.858 1.00 84.56 809 SER A N 1
ATOM 6455 C CA . SER A 1 809 ? -87.785 -10.217 53.674 1.00 84.56 809 SER A CA 1
ATOM 6456 C C . SER A 1 809 ? -88.037 -9.828 52.212 1.00 84.56 809 SER A C 1
ATOM 6458 O O . SER A 1 809 ? -89.155 -9.965 51.713 1.00 84.56 809 SER A O 1
ATOM 6460 N N . THR A 1 810 ? -86.983 -9.424 51.500 1.00 83.12 810 THR A N 1
ATOM 6461 C CA . THR A 1 810 ? -87.029 -9.075 50.078 1.00 83.12 810 THR A CA 1
ATOM 6462 C C . THR A 1 810 ? -87.302 -10.308 49.218 1.00 83.12 810 THR A C 1
ATOM 6464 O O . THR A 1 810 ? -88.174 -10.268 48.346 1.00 83.12 810 THR A O 1
ATOM 6467 N N . LEU A 1 811 ? -86.619 -11.420 49.504 1.00 85.88 811 LEU A N 1
ATOM 6468 C CA . LEU A 1 811 ? -86.728 -12.684 48.771 1.00 85.88 811 LEU A CA 1
ATOM 6469 C C . LEU A 1 811 ? -88.057 -13.408 48.998 1.00 85.88 811 LEU A C 1
ATOM 6471 O O . LEU A 1 811 ? -88.575 -14.033 48.075 1.00 85.88 811 LEU A O 1
ATOM 6475 N N . LEU A 1 812 ? -88.652 -13.317 50.191 1.00 84.25 812 LEU A N 1
ATOM 6476 C CA . LEU A 1 812 ? -89.944 -13.954 50.481 1.00 84.25 812 LEU A CA 1
ATOM 6477 C C . LEU A 1 812 ? -91.051 -13.472 49.529 1.00 84.25 812 LEU A C 1
ATOM 6479 O O . LEU A 1 812 ? -91.924 -14.256 49.155 1.00 84.25 812 LEU A O 1
ATOM 6483 N N . ASN A 1 813 ? -90.977 -12.219 49.074 1.00 74.00 813 ASN A N 1
ATOM 6484 C CA . ASN A 1 813 ? -91.920 -11.655 48.105 1.00 74.00 813 ASN A CA 1
ATOM 6485 C C . ASN A 1 813 ? -91.755 -12.228 46.683 1.00 74.00 813 ASN A C 1
ATOM 6487 O O . ASN A 1 813 ? -92.672 -12.120 45.874 1.00 74.00 813 ASN A O 1
ATOM 6491 N N . LEU A 1 814 ? -90.617 -12.861 46.374 1.00 76.69 814 LEU A N 1
ATOM 6492 C CA . LEU A 1 814 ? -90.320 -13.457 45.065 1.00 76.69 814 LEU A CA 1
ATOM 6493 C C . LEU A 1 814 ? -90.790 -14.907 44.922 1.00 76.69 814 LEU A C 1
ATOM 6495 O O . LEU A 1 814 ? -90.803 -15.446 43.813 1.00 76.69 814 LEU A O 1
ATOM 6499 N N . LEU A 1 815 ? -91.249 -15.534 46.007 1.00 77.88 815 LEU A N 1
ATOM 6500 C CA . LEU A 1 815 ? -91.645 -16.947 46.031 1.00 77.88 815 LEU A CA 1
ATOM 6501 C C . LEU A 1 815 ? -92.939 -17.267 45.260 1.00 77.88 815 LEU A C 1
ATOM 6503 O O . LEU A 1 815 ? -93.386 -18.411 45.260 1.00 77.88 815 LEU A O 1
ATOM 6507 N N . VAL A 1 816 ? -93.545 -16.290 44.579 1.00 65.38 816 VAL A N 1
ATOM 6508 C CA . VAL A 1 816 ? -94.741 -16.466 43.729 1.00 65.38 816 VAL A CA 1
ATOM 6509 C C . VAL A 1 816 ? -94.383 -16.481 42.229 1.00 65.38 816 VAL A C 1
ATOM 6511 O O . VAL A 1 816 ? -95.254 -16.668 41.388 1.00 65.38 816 VAL A O 1
ATOM 6514 N N . THR A 1 817 ? -93.096 -16.372 41.883 1.00 66.94 817 THR A N 1
ATOM 6515 C CA . THR A 1 817 ? -92.600 -16.024 40.534 1.00 66.94 817 THR A CA 1
ATOM 6516 C C . THR A 1 817 ? -91.747 -17.140 39.905 1.00 66.94 817 THR A C 1
ATOM 6518 O O . THR A 1 817 ? -91.542 -18.173 40.535 1.00 66.94 817 THR A O 1
ATOM 6521 N N . ASP A 1 818 ? -91.238 -16.975 38.681 1.00 65.56 818 ASP A N 1
ATOM 6522 C CA . ASP A 1 818 ? -90.440 -18.019 38.005 1.00 65.56 818 ASP A CA 1
ATOM 6523 C C . ASP A 1 818 ? -89.034 -18.226 38.615 1.00 65.56 818 ASP A C 1
ATOM 6525 O O . ASP A 1 818 ? -88.399 -19.245 38.368 1.00 65.56 818 ASP A O 1
ATOM 6529 N N . LEU A 1 819 ? -88.569 -17.324 39.492 1.00 68.81 819 LEU A N 1
ATOM 6530 C CA . LEU A 1 819 ? -87.269 -17.404 40.187 1.00 68.81 819 LEU A CA 1
ATOM 6531 C C . LEU A 1 819 ? -87.337 -18.143 41.543 1.00 68.81 819 LEU A C 1
ATOM 6533 O O . LEU A 1 819 ? -86.526 -17.913 42.442 1.00 68.81 819 LEU A O 1
ATOM 6537 N N . LYS A 1 820 ? -88.335 -19.018 41.729 1.00 78.50 820 LYS A N 1
ATOM 6538 C CA . LYS A 1 820 ? -88.629 -19.678 43.017 1.00 78.50 820 LYS A CA 1
ATOM 6539 C C . LYS A 1 820 ? -87.448 -20.458 43.592 1.00 78.50 820 LYS A C 1
ATOM 6541 O O . LYS A 1 820 ? -87.170 -20.298 44.776 1.00 78.50 820 LYS A O 1
ATOM 6546 N N . ALA A 1 821 ? -86.773 -21.285 42.791 1.00 83.56 821 ALA A N 1
ATOM 6547 C CA . ALA A 1 821 ? -85.700 -22.154 43.285 1.00 83.56 821 ALA A CA 1
ATOM 6548 C C . ALA A 1 821 ? -84.535 -21.341 43.879 1.00 83.56 821 ALA A C 1
ATOM 6550 O O . ALA A 1 821 ? -84.112 -21.580 45.009 1.00 83.56 821 ALA A O 1
ATOM 6551 N N . GLU A 1 822 ? -84.099 -20.310 43.158 1.00 86.75 822 GLU A N 1
ATOM 6552 C CA . GLU A 1 822 ? -83.020 -19.418 43.576 1.00 86.75 822 GLU A CA 1
ATOM 6553 C C . GLU A 1 822 ? -83.391 -18.597 44.814 1.00 86.75 822 GLU A C 1
ATOM 6555 O O . GLU A 1 822 ? -82.632 -18.561 45.783 1.00 86.75 822 GLU A O 1
ATOM 6560 N N . ALA A 1 823 ? -84.598 -18.023 44.849 1.00 86.94 823 ALA A N 1
ATOM 6561 C CA . ALA A 1 823 ? -85.073 -17.292 46.021 1.00 86.94 823 ALA A CA 1
ATOM 6562 C C . ALA A 1 823 ? -85.145 -18.195 47.265 1.00 86.94 823 ALA A C 1
ATOM 6564 O O . ALA A 1 823 ? -84.727 -17.784 48.349 1.00 86.94 823 ALA A O 1
ATOM 6565 N N . TYR A 1 824 ? -85.629 -19.436 47.122 1.00 91.00 824 TYR A N 1
ATOM 6566 C CA . TYR A 1 824 ? -85.630 -20.419 48.208 1.00 91.00 824 TYR A CA 1
ATOM 6567 C C . TYR A 1 824 ? -84.211 -20.705 48.707 1.00 91.00 824 TYR A C 1
ATOM 6569 O O . TYR A 1 824 ? -83.984 -20.702 49.919 1.00 91.00 824 TYR A O 1
ATOM 6577 N N . TYR A 1 825 ? -83.251 -20.891 47.799 1.00 90.19 825 TYR A N 1
ATOM 6578 C CA . TYR A 1 825 ? -81.871 -21.172 48.178 1.00 90.19 825 TYR A CA 1
ATOM 6579 C C . TYR A 1 825 ? -81.231 -20.001 48.923 1.00 90.19 825 TYR A C 1
ATOM 6581 O O . TYR A 1 825 ? -80.650 -20.202 49.986 1.00 90.19 825 TYR A O 1
ATOM 6589 N N . LEU A 1 826 ? -81.383 -18.774 48.423 1.00 88.38 826 LEU A N 1
ATOM 6590 C CA . LEU A 1 826 ? -80.802 -17.584 49.049 1.00 88.38 826 LEU A CA 1
ATOM 6591 C C . LEU A 1 826 ? -81.430 -17.259 50.405 1.00 88.38 826 LEU A C 1
ATOM 6593 O O . LEU A 1 826 ? -80.722 -16.830 51.318 1.00 88.38 826 LEU A O 1
ATOM 6597 N N . ILE A 1 827 ? -82.731 -17.514 50.587 1.00 90.31 827 ILE A N 1
ATOM 6598 C CA . ILE A 1 827 ? -83.366 -17.443 51.912 1.00 90.31 827 ILE A CA 1
ATOM 6599 C C . ILE A 1 827 ? -82.737 -18.485 52.839 1.00 90.31 827 ILE A C 1
ATOM 6601 O O . ILE A 1 827 ? -82.403 -18.168 53.982 1.00 90.31 827 ILE A O 1
ATOM 6605 N N . GLY A 1 828 ? -82.541 -19.712 52.347 1.00 89.06 828 GLY A N 1
ATOM 6606 C CA . GLY A 1 828 ? -81.881 -20.777 53.095 1.00 89.06 828 GLY A CA 1
ATOM 6607 C C . GLY A 1 828 ? -80.461 -20.391 53.514 1.00 89.06 828 GLY A C 1
ATOM 6608 O O . GLY A 1 828 ? -80.127 -20.435 54.696 1.00 89.06 828 GLY A O 1
ATOM 6609 N N . PHE A 1 829 ? -79.660 -19.904 52.568 1.00 88.19 829 PHE A N 1
ATOM 6610 C CA . PHE A 1 829 ? -78.307 -19.402 52.803 1.00 88.19 829 PHE A CA 1
ATOM 6611 C C . PHE A 1 829 ? -78.277 -18.257 53.820 1.00 88.19 829 PHE A C 1
ATOM 6613 O O . PHE A 1 829 ? -77.453 -18.256 54.734 1.00 88.19 829 PHE A O 1
ATOM 6620 N N . SER A 1 830 ? -79.215 -17.317 53.720 1.00 88.25 830 SER A N 1
ATOM 6621 C CA . SER A 1 830 ? -79.341 -16.206 54.666 1.00 88.25 830 SER A CA 1
ATOM 6622 C C . SER A 1 830 ? -79.638 -16.696 56.088 1.00 88.25 830 SER A C 1
ATOM 6624 O O . SER A 1 830 ? -79.053 -16.199 57.050 1.00 88.25 830 SER A O 1
ATOM 6626 N N . TYR A 1 831 ? -80.501 -17.704 56.251 1.00 89.69 831 TYR A N 1
ATOM 6627 C CA . TYR A 1 831 ? -80.741 -18.323 57.558 1.00 89.69 831 TYR A CA 1
ATOM 6628 C C . TYR A 1 831 ? -79.519 -19.087 58.080 1.00 89.69 831 TYR A C 1
ATOM 6630 O O . TYR A 1 831 ? -79.214 -18.975 59.268 1.00 89.69 831 TYR A O 1
ATOM 6638 N N . ALA A 1 832 ? -78.770 -19.775 57.214 1.00 84.25 832 ALA A N 1
ATOM 6639 C CA . ALA A 1 832 ? -77.531 -20.456 57.596 1.00 84.25 832 ALA A CA 1
ATOM 6640 C C . ALA A 1 832 ? -76.473 -19.471 58.110 1.00 84.25 832 ALA A C 1
ATOM 6642 O O . ALA A 1 832 ? -75.862 -19.699 59.151 1.00 84.25 832 ALA A O 1
ATOM 6643 N N . LYS A 1 833 ? -76.304 -18.319 57.449 1.00 84.12 833 LYS A N 1
ATOM 6644 C CA . LYS A 1 833 ? -75.397 -17.260 57.928 1.00 84.12 833 LYS A CA 1
ATOM 6645 C C . LYS A 1 833 ? -75.823 -16.668 59.268 1.00 84.12 833 LYS A C 1
ATOM 6647 O O . LYS A 1 833 ? -74.977 -16.268 60.065 1.00 84.12 833 LYS A O 1
ATOM 6652 N N . LYS A 1 834 ? -77.122 -16.697 59.562 1.00 83.75 834 LYS A N 1
ATOM 6653 C CA . LYS A 1 834 ? -77.685 -16.365 60.876 1.00 83.75 834 LYS A CA 1
ATOM 6654 C C . LYS A 1 834 ? -77.658 -17.522 61.885 1.00 83.75 834 LYS A C 1
ATOM 6656 O O . LYS A 1 834 ? -78.175 -17.349 62.987 1.00 83.75 834 LYS A O 1
ATOM 6661 N N . LYS A 1 835 ? -77.070 -18.669 61.532 1.00 83.69 835 LYS A N 1
ATOM 6662 C CA . LYS A 1 835 ? -77.016 -19.906 62.330 1.00 83.69 835 LYS A CA 1
ATOM 6663 C C . LYS A 1 835 ? -78.380 -20.538 62.644 1.00 83.69 835 LYS A C 1
ATOM 6665 O O . LYS A 1 835 ? -78.499 -21.308 63.588 1.00 83.69 835 LYS A O 1
ATOM 6670 N N . ASP A 1 836 ? -79.415 -20.232 61.862 1.00 88.06 836 ASP A N 1
ATOM 6671 C CA . ASP A 1 836 ? -80.724 -20.898 61.931 1.00 88.06 836 ASP A CA 1
ATOM 6672 C C . ASP A 1 836 ? -80.767 -22.003 60.865 1.00 88.06 836 ASP A C 1
ATOM 6674 O O . ASP A 1 836 ? -81.406 -21.881 59.815 1.00 88.06 836 ASP A O 1
ATOM 6678 N N . PHE A 1 837 ? -79.990 -23.062 61.103 1.00 87.88 837 PHE A N 1
ATOM 6679 C CA . PHE A 1 837 ? -79.794 -24.133 60.126 1.00 87.88 837 PHE A CA 1
ATOM 6680 C C . PHE A 1 837 ? -81.062 -24.959 59.887 1.00 87.88 837 PHE A C 1
ATOM 6682 O O . PHE A 1 837 ? -81.253 -25.481 58.793 1.00 87.88 837 PHE A O 1
ATOM 6689 N N . GLU A 1 838 ? -81.986 -25.003 60.849 1.00 90.00 838 GLU A N 1
ATOM 6690 C CA . GLU A 1 838 ? -83.267 -25.699 60.701 1.00 90.00 838 GLU A CA 1
ATOM 6691 C C . GLU A 1 838 ? -84.121 -25.048 59.601 1.00 90.00 838 GLU A C 1
ATOM 6693 O O . GLU A 1 838 ? -84.622 -25.722 58.692 1.00 90.00 838 GLU A O 1
ATOM 6698 N N . LYS A 1 839 ? -84.225 -23.710 59.608 1.00 89.62 839 LYS A N 1
ATOM 6699 C CA . LYS A 1 839 ? -84.856 -22.985 58.497 1.00 89.62 839 LYS A CA 1
ATOM 6700 C C . LYS A 1 839 ? -84.009 -23.046 57.235 1.00 89.62 839 LYS A C 1
ATOM 6702 O O . LYS A 1 839 ? -84.584 -23.193 56.158 1.00 89.62 839 LYS A O 1
ATOM 6707 N N . ALA A 1 840 ? -82.684 -22.967 57.346 1.00 89.19 840 ALA A N 1
ATOM 6708 C CA . ALA A 1 840 ? -81.798 -23.034 56.187 1.00 89.19 840 ALA A CA 1
ATOM 6709 C C . ALA A 1 840 ? -82.006 -24.317 55.371 1.00 89.19 840 ALA A C 1
ATOM 6711 O O . ALA A 1 840 ? -82.251 -24.241 54.167 1.00 89.19 840 ALA A O 1
ATOM 6712 N N . VAL A 1 841 ? -82.002 -25.475 56.043 1.00 91.62 841 VAL A N 1
ATOM 6713 C CA . VAL A 1 841 ? -82.279 -26.789 55.449 1.00 91.62 841 VAL A CA 1
ATOM 6714 C C . VAL A 1 841 ? -83.658 -26.791 54.806 1.00 91.62 841 VAL A C 1
ATOM 6716 O O . VAL A 1 841 ? -83.772 -27.099 53.626 1.00 91.62 841 VAL A O 1
ATOM 6719 N N . ARG A 1 842 ? -84.702 -26.366 55.527 1.00 92.19 842 ARG A N 1
ATOM 6720 C CA . ARG A 1 842 ? -86.080 -26.372 55.008 1.00 92.19 842 ARG A CA 1
ATOM 6721 C C . ARG A 1 842 ? -86.244 -25.544 53.730 1.00 92.19 842 ARG A C 1
ATOM 6723 O O . ARG A 1 842 ? -86.996 -25.925 52.836 1.00 92.19 842 ARG A O 1
ATOM 6730 N N . PHE A 1 843 ? -85.600 -24.383 53.658 1.00 91.56 843 PHE A N 1
ATOM 6731 C CA . PHE A 1 843 ? -85.653 -23.520 52.478 1.00 91.56 843 PHE A CA 1
ATOM 6732 C C . PHE A 1 843 ? -84.772 -24.061 51.340 1.00 91.56 843 PHE A C 1
ATOM 6734 O O . PHE A 1 843 ? -85.202 -24.031 50.190 1.00 91.56 843 PHE A O 1
ATOM 6741 N N . ALA A 1 844 ? -83.612 -24.648 51.640 1.00 86.81 844 ALA A N 1
ATOM 6742 C CA . ALA A 1 844 ? -82.769 -25.308 50.642 1.00 86.81 844 ALA A CA 1
ATOM 6743 C C . ALA A 1 844 ? -83.400 -26.596 50.071 1.00 86.81 844 ALA A C 1
ATOM 6745 O O . ALA A 1 844 ? -83.264 -26.858 48.880 1.00 86.81 844 ALA A O 1
ATOM 6746 N N . GLU A 1 845 ? -84.154 -27.367 50.862 1.00 91.12 845 GLU A N 1
ATOM 6747 C CA . GLU A 1 845 ? -84.941 -28.511 50.367 1.00 91.12 845 GLU A CA 1
ATOM 6748 C C . GLU A 1 845 ? -86.011 -28.055 49.376 1.00 91.12 845 GLU A C 1
ATOM 6750 O O . GLU A 1 845 ? -86.145 -28.640 48.306 1.00 91.12 845 GLU A O 1
ATOM 6755 N N . LYS A 1 846 ? -86.704 -26.950 49.669 1.00 89.38 846 LYS A N 1
ATOM 6756 C CA . LYS A 1 846 ? -87.653 -26.348 48.721 1.00 89.38 846 LYS A CA 1
ATOM 6757 C C . LYS A 1 846 ? -86.976 -25.847 47.451 1.00 89.38 846 LYS A C 1
ATOM 6759 O O . LYS A 1 846 ? -87.542 -25.983 46.371 1.00 89.38 846 LYS A O 1
ATOM 6764 N N . ALA A 1 847 ? -85.772 -25.285 47.556 1.00 88.25 847 ALA A N 1
ATOM 6765 C CA . ALA A 1 847 ? -84.990 -24.924 46.377 1.00 88.25 847 ALA A CA 1
ATOM 6766 C C . ALA A 1 847 ? -84.707 -26.160 45.507 1.00 88.25 847 ALA A C 1
ATOM 6768 O O . ALA A 1 847 ? -84.910 -26.113 44.296 1.00 88.25 847 ALA A O 1
ATOM 6769 N N . MET A 1 848 ? -84.333 -27.280 46.137 1.00 88.56 848 MET A N 1
ATOM 6770 C CA . MET A 1 848 ? -84.081 -28.552 45.455 1.00 88.56 848 MET A CA 1
ATOM 6771 C C . MET A 1 848 ? -85.331 -29.191 44.842 1.00 88.56 848 MET A C 1
ATOM 6773 O O . MET A 1 848 ? -85.231 -29.826 43.798 1.00 88.56 848 MET A O 1
ATOM 6777 N N . GLU A 1 849 ? -86.504 -29.043 45.462 1.00 89.88 849 GLU A N 1
ATOM 6778 C CA . GLU A 1 849 ? -87.776 -29.501 44.881 1.00 89.88 849 GLU A CA 1
ATOM 6779 C C . GLU A 1 849 ? -88.093 -28.771 43.569 1.00 89.88 849 GLU A C 1
ATOM 6781 O O . GLU A 1 849 ? -88.661 -29.361 42.650 1.00 89.88 849 GLU A O 1
ATOM 6786 N N . HIS A 1 850 ? -87.727 -27.490 43.483 1.00 85.06 850 HIS A N 1
ATOM 6787 C CA . HIS A 1 850 ? -87.976 -26.660 42.308 1.00 85.06 850 HIS A CA 1
ATOM 6788 C C . HIS A 1 850 ? -86.897 -26.779 41.223 1.00 85.06 850 HIS A C 1
ATOM 6790 O O . HIS A 1 850 ? -87.231 -26.619 40.051 1.00 85.06 850 HIS A O 1
ATOM 6796 N N . ASP A 1 851 ? -85.647 -27.081 41.585 1.00 85.94 851 ASP A N 1
ATOM 6797 C CA . ASP A 1 851 ? -84.551 -27.334 40.639 1.00 85.94 851 ASP A CA 1
ATOM 6798 C C . ASP A 1 851 ? -83.652 -28.506 41.110 1.00 85.94 851 ASP A C 1
ATOM 6800 O O . ASP A 1 851 ? -82.597 -28.292 41.719 1.00 85.94 851 ASP A O 1
ATOM 6804 N N . PRO A 1 852 ? -84.066 -29.768 40.858 1.00 83.38 852 PRO A N 1
ATOM 6805 C CA . PRO A 1 852 ? -83.405 -30.979 41.369 1.00 83.38 852 PRO A CA 1
ATOM 6806 C C . PRO A 1 852 ? -81.980 -31.210 40.850 1.00 83.38 852 PRO A C 1
ATOM 6808 O O . PRO A 1 852 ? -81.174 -31.895 41.494 1.00 83.38 852 PRO A O 1
ATOM 6811 N N . GLU A 1 853 ? -81.666 -30.662 39.677 1.00 84.19 853 GLU A N 1
ATOM 6812 C CA . GLU A 1 853 ? -80.381 -30.853 38.999 1.00 84.19 853 GLU A CA 1
ATOM 6813 C C . GLU A 1 853 ? -79.341 -29.798 39.402 1.00 84.19 853 GLU A C 1
ATOM 6815 O O . GLU A 1 853 ? -78.163 -29.918 39.055 1.00 84.19 853 GLU A O 1
ATOM 6820 N N . ASN A 1 854 ? -79.732 -28.797 40.201 1.00 83.12 854 ASN A N 1
ATOM 6821 C CA . ASN A 1 854 ? -78.826 -27.750 40.646 1.00 83.12 854 ASN A CA 1
ATOM 6822 C C . ASN A 1 854 ? -77.813 -28.265 41.678 1.00 83.12 854 ASN A C 1
ATOM 6824 O O . ASN A 1 854 ? -78.092 -28.421 42.871 1.00 83.12 854 ASN A O 1
ATOM 6828 N N . VAL A 1 855 ? -76.588 -28.503 41.211 1.00 77.56 855 VAL A N 1
ATOM 6829 C CA . VAL A 1 855 ? -75.475 -28.998 42.035 1.00 77.56 855 VAL A CA 1
ATOM 6830 C C . VAL A 1 855 ? -75.138 -28.032 43.179 1.00 77.56 855 VAL A C 1
ATOM 6832 O O . VAL A 1 855 ? -74.737 -28.478 44.257 1.00 77.56 855 VAL A O 1
ATOM 6835 N N . GLY A 1 856 ? -75.326 -26.723 42.974 1.00 74.62 856 GLY A N 1
ATOM 6836 C CA . GLY A 1 856 ? -75.078 -25.695 43.987 1.00 74.62 856 GLY A CA 1
ATOM 6837 C C . GLY A 1 856 ? -76.043 -25.803 45.164 1.00 74.62 856 GLY A C 1
ATOM 6838 O O . GLY A 1 856 ? -75.608 -25.850 46.315 1.00 74.62 856 GLY A O 1
ATOM 6839 N N . TYR A 1 857 ? -77.340 -25.941 44.882 1.00 88.19 857 TYR A N 1
ATOM 6840 C CA . TYR A 1 857 ? -78.362 -26.090 45.923 1.00 88.19 857 TYR A CA 1
ATOM 6841 C C . TYR A 1 857 ? -78.189 -27.394 46.701 1.00 88.19 857 TYR A C 1
ATOM 6843 O O . TYR A 1 857 ? -78.335 -27.401 47.924 1.00 88.19 857 TYR A O 1
ATOM 6851 N N . ARG A 1 858 ? -77.782 -28.474 46.020 1.00 82.88 858 ARG A N 1
ATOM 6852 C CA . ARG A 1 858 ? -77.545 -29.785 46.642 1.00 82.88 858 ARG A CA 1
ATOM 6853 C C . ARG A 1 858 ? -76.393 -29.731 47.640 1.00 82.88 858 ARG A C 1
ATOM 6855 O O . ARG A 1 858 ? -76.544 -30.178 48.772 1.00 82.88 858 ARG A O 1
ATOM 6862 N N . ARG A 1 859 ? -75.275 -29.118 47.243 1.00 80.56 859 ARG A N 1
ATOM 6863 C CA . ARG A 1 859 ? -74.115 -28.915 48.123 1.00 80.56 859 ARG A CA 1
ATOM 6864 C C . ARG A 1 859 ? -74.438 -28.007 49.305 1.00 80.56 859 ARG A C 1
ATOM 6866 O O . ARG A 1 859 ? -74.052 -28.317 50.426 1.00 80.56 859 ARG A O 1
ATOM 6873 N N . GLY A 1 860 ? -75.155 -26.907 49.072 1.00 80.12 860 GLY A N 1
ATOM 6874 C CA . GLY A 1 860 ? -75.577 -26.021 50.157 1.00 80.12 860 GLY A CA 1
ATOM 6875 C C . GLY A 1 860 ? -76.519 -26.720 51.140 1.00 80.12 860 GLY A C 1
ATOM 6876 O O . GLY A 1 860 ? -76.357 -26.573 52.346 1.00 80.12 860 GLY A O 1
ATOM 6877 N N . LEU A 1 861 ? -77.439 -27.555 50.650 1.00 87.50 861 LEU A N 1
ATOM 6878 C CA . LEU A 1 861 ? -78.320 -28.364 51.492 1.00 87.50 861 LEU A CA 1
ATOM 6879 C C . LEU A 1 861 ? -77.550 -29.388 52.340 1.00 87.50 861 LEU A C 1
ATOM 6881 O O . LEU A 1 861 ? -77.836 -29.525 53.529 1.00 87.50 861 LEU A O 1
ATOM 6885 N N . GLU A 1 862 ? -76.586 -30.103 51.755 1.00 86.19 862 GLU A N 1
ATOM 6886 C CA . GLU A 1 862 ? -75.713 -31.029 52.493 1.00 86.19 862 GLU A CA 1
ATOM 6887 C C . GLU A 1 862 ? -74.932 -30.301 53.590 1.00 86.19 862 GLU A C 1
ATOM 6889 O O . GLU A 1 862 ? -74.894 -30.770 54.727 1.00 86.19 862 GLU A O 1
ATOM 6894 N N . TYR A 1 863 ? -74.388 -29.122 53.273 1.00 85.88 863 TYR A N 1
ATOM 6895 C CA . TYR A 1 863 ? -73.700 -28.271 54.240 1.00 85.88 863 TYR A CA 1
ATOM 6896 C C . TYR A 1 863 ? -74.624 -27.856 55.395 1.00 85.88 863 TYR A C 1
ATOM 6898 O O . TYR A 1 863 ? -74.288 -28.069 56.558 1.00 85.88 863 TYR A O 1
ATOM 6906 N N . PHE A 1 864 ? -75.826 -27.350 55.098 1.00 89.56 864 PHE A N 1
ATOM 6907 C CA . PHE A 1 864 ? -76.777 -26.945 56.139 1.00 89.56 864 PHE A CA 1
ATOM 6908 C C . PHE A 1 864 ? -77.240 -28.126 57.005 1.00 89.56 864 PHE A C 1
ATOM 6910 O O . PHE A 1 864 ? -77.477 -27.943 58.195 1.00 89.56 864 PHE A O 1
ATOM 6917 N N . LYS A 1 865 ? -77.360 -29.337 56.437 1.00 87.69 865 LYS A N 1
ATOM 6918 C CA . LYS A 1 865 ? -77.685 -30.558 57.197 1.00 87.69 865 LYS A CA 1
ATOM 6919 C C . LYS A 1 865 ? -76.543 -30.998 58.108 1.00 87.69 865 LYS A C 1
ATOM 6921 O O . LYS A 1 865 ? -76.822 -31.477 59.201 1.00 87.69 865 LYS A O 1
ATOM 6926 N N . GLY A 1 866 ? -75.293 -30.842 57.670 1.00 82.50 866 GLY A N 1
ATOM 6927 C CA . GLY A 1 866 ? -74.115 -31.108 58.497 1.00 82.50 866 GLY A CA 1
ATOM 6928 C C . GLY A 1 866 ? -74.089 -30.223 59.741 1.00 82.50 866 GLY A C 1
ATOM 6929 O O . GLY A 1 866 ? -74.071 -30.738 60.851 1.00 82.50 866 GLY A O 1
ATOM 6930 N N . GLU A 1 867 ? -74.213 -28.910 59.549 1.00 83.12 867 GLU A N 1
ATOM 6931 C CA . GLU A 1 867 ? -74.203 -27.909 60.632 1.00 83.12 867 GLU A CA 1
ATOM 6932 C C . GLU A 1 867 ? -75.438 -27.970 61.552 1.00 83.12 867 GLU A C 1
ATOM 6934 O O . GLU A 1 867 ? -75.421 -27.399 62.633 1.00 83.12 867 GLU A O 1
ATOM 6939 N N . LEU A 1 868 ? -76.533 -28.620 61.133 1.00 83.38 868 LEU A N 1
ATOM 6940 C CA . LEU A 1 868 ? -77.708 -28.862 61.986 1.00 83.38 868 LEU A CA 1
ATOM 6941 C C . LEU A 1 868 ? -77.553 -30.116 62.868 1.00 83.38 868 LEU A C 1
ATOM 6943 O O . LEU A 1 868 ? -78.262 -30.250 63.865 1.00 83.38 868 LEU A O 1
ATOM 6947 N N . MET A 1 869 ? -76.711 -31.072 62.457 1.00 76.38 869 MET A N 1
ATOM 6948 C CA . MET A 1 869 ? -76.434 -32.294 63.224 1.00 76.38 869 MET A CA 1
ATOM 6949 C C . MET A 1 869 ? -75.317 -32.109 64.261 1.00 76.38 869 MET A C 1
ATOM 6951 O O . MET A 1 869 ? -75.263 -32.895 65.210 1.00 76.38 869 MET A O 1
ATOM 6955 N N . GLU A 1 870 ? -74.450 -31.112 64.067 1.00 60.16 870 GLU A N 1
ATOM 6956 C CA . GLU A 1 870 ? -73.532 -30.569 65.083 1.00 60.16 870 GLU A CA 1
ATOM 6957 C C . GLU A 1 870 ? -74.256 -29.614 66.042 1.00 60.16 870 GLU A C 1
ATOM 6959 O O . GLU A 1 870 ? -73.900 -29.631 67.247 1.00 60.16 870 GLU A O 1
#